Protein 7AQU (pdb70)

Solvent-accessible surface area: 39005 Å² total

Secondary structure (DSSP, 8-state):
-----EEEEE--HHHHHHHHHHHHHHTTTSSEEEEE-------EE--TTHIIIIIHHHT--HHHHHHHTT-EEE-EEEEESSSS-SS--SSPPBPTTS-BSEEEEE-PPPPEETTEEHHHHHHHHHHTT-----HHHHH-HHHHHHHTTB-SB-TT--B-S--EEEE-HHHHHHHHHHHHHHHS--EEE-S-EEEEEE-TTS-EEEEEETTS-EEE-SEEEE---TT-IIIIIIT-PPEEE-TTT----EEEEEEEE--HHHH---SSEEEEE-SSEEEEEEEETTEEEEEEEE-TTTS-HHHHHHHHHHHHT--TTS---EEEE---EEES-SEETTEEE-GGGTEE--STTS-HHHHHHHHHHHHHHT---TT--HHHHHHHHHHHHHHHHHHHHHHHHHHHT----SSHHHHHHTTSPPPHHHHHHHHHHHTT--SS--SS-HHHHHS-HHHHHHS-S-HHHHHHHHHHHT---SS--GGGGG-HHHHHHHHHHHHHHHHHHHHHHHHSPBHHHHHHHHHT-/--B--EEEEE--HHHHHHHHHHHHHHTTTSSEEEEE----PPPP---EE--TTHIIIIIHHHT--HHHHHHTTT-EEESEEEEESSSS-SS--SS--B-TTS-BSEEEEE-PPPPEETTEEHHHHHHHHHHTTS----HHHHH-HHHHHHHTTB-SB-TT--B-S--EEEE-HHHHHHHHHHHHHHHH--EEE-S-EEEEEE-TTS-EEEEEETTS-EEE-SEEEE-SGGG-IIIIIIT-PPEEE-TTT----EEEEEEEE--HHHH---SSEEEEE-SSEEEEEEEETTEEEEEEEE-TTTS-HHHHHHHHHHHHT--TTSS--EEEE---EEES-SEETTEEE-GGGTEE--STTS-HHHHHHHHHHHHHHT--BTT--HHHHHHHHHHHHHHHHHHHHHHHHHHHT----SSHHHHHHTTSPPPHHHHHHHHHHHTT--SS-------HHHHHHS-S-HHHHHHHHHHHT---SS--GGGGG-HHHHHHHHHHHHHHHHHHHHHHHHSPBHHHHHHHHT-

InterPro domains:
  IPR006905 Flavin-dependent halogenase [PF04820] (8-491)
  IPR033856 Flavin-dependent tryptophan halogenase [PIRSF011396] (2-528)
  IPR036188 FAD/NAD(P)-binding domain superfamily [G3DSA:3.50.50.60] (1-531)
  IPR036188 FAD/NAD(P)-binding domain superfamily [SSF51905] (4-438)
  IPR050816 Flavin-dependent halogenases [PTHR43747] (3-426)

Nearest PDB structures (foldseek):
  7aqu-assembly1_B  TM=1.002E+00  e=0.000E+00  Streptomyces albogriseolus
  7aqv-assembly1_B  TM=9.976E-01  e=0.000E+00  Streptomyces albogriseolus
  7cu0-assembly1_A  TM=9.992E-01  e=7.715E-104  Streptomyces albogriseolus
  7cu2-assembly1_A  TM=9.961E-01  e=9.533E-103  Streptomyces albogriseolus
  7cu1-assembly1_A  TM=9.863E-01  e=1.128E-102  Streptomyces albogriseolus

Organism: Streptomyces albogriseolus (NCBI:txid1887)

Sequence (1048 aa):
DNRIKTVVILGGGTAGWMTAAYLGKALQNTVKIVVLEAPIGVGEATIPNLQRAFFDYLGIPEEEEWMRECCNNASYKMAIKFINWRRTPGEGSPDPRTLDDGHHTDTFHHPFGLLPSSADQIPLSHYWAAKRLQGETDENFDEACFADTAIMNAKKAPRFLDMRRATNYAWHFDASSKVAAFLRRNFAVTKQAVEHVEEDEMMTEVLTDERGFITALRTKSGRILQGDLFVDCSGFRGLLINKAMEEPFIDDMSDHLLCNSAVATAVPHDDEKNGVEPYTSSIAMEEAGWTWKIPMLGRFGSGHVYSDHFATQDEATLAFSKLWGLDPDNTEFNHVRFRVGRNRRAWVRNCVSVGLASCFVEPLESTGIYFIYAAIIHMLAKHFPDKTFDKVLVDDRFNREIEEMFDDTRDFLQAHYYFSPRVDTPFWRANKELKLADSIKDKVETYRAGLPVNLPVTDEGTYYGNFEAEFRNNFWTNSNYYCIFAGLGLMPRNPLPALAYKPQSIIAEAELLFADVKRKGDTLVESLPSTYDLLRQLHGADNRIKTVVILGGGTAGWMTAAYLGKALQNTVKIVVLEAPTIPRIGVGEATIPNLQRAFFDYLGIPEEEWMRRECNASYKMAIKFINWRTPGEGSPDPRTLDDGHTDTFHHPFGLLPSSADQIPLSHYWAAKRLQGETDENFDEACFADTAIMNAKKAPRFLDMRRATNYAWHFDASKVAAFLRRNFAVTKQAVEHVEDEMMTEVLTDERGFITALRTKSGRILQQGDLFVDCSGFRGLLINKAMEEPFIDMSDHLLCNSAVATAVPHDDEKNGVEPYTSSIAMEAGWTWKIPMLGRFGSGHVYSDHFATQDEATLAFSKLWGLDPDNTEFNNHVRFRVGRNRRAWVRNCVSVGLASCFVEPLESTGIYFIYAAIIHMLAKHFPDKTFDKVLVDRFNREIEEMFDDTRDFLQAHYYFSPRVDTPFWRANKELKLADSIKDKVEETYRAGLPVNLPGTYYNFEAEFRNNFWTNSSNYYCIFAGLGLMPRNPLPALAYKPQSIIAEAELLFADVKRKKGDTLVESLPSTYDLLRQLHG

B-factor: mean 29.69, std 12.72, range [11.1, 94.87]

Structure (mmCIF, N/CA/C/O backbone):
data_7AQU
#
_entry.id   7AQU
#
_cell.length_a   54.580
_cell.length_b   118.570
_cell.length_c   87.100
_cell.angle_alpha   90.000
_cell.angle_beta   104.038
_cell.angle_gamma   90.000
#
_symmetry.space_group_name_H-M   'P 1 21 1'
#
loop_
_entity.id
_entity.type
_entity.pdbx_description
1 polymer 'Tryptophan 6-halogenase'
2 non-polymer BICINE
3 non-polymer GLYCEROL
4 non-polymer GLYCINE
5 non-polymer ALANINE
6 non-polymer SERINE
7 water water
#
loop_
_atom_site.group_PDB
_atom_site.id
_atom_site.type_symbol
_atom_site.label_atom_id
_atom_site.label_alt_id
_atom_site.label_comp_id
_atom_site.label_asym_id
_atom_site.label_entity_id
_atom_site.label_seq_id
_atom_site.pdbx_PDB_ins_code
_atom_site.Cartn_x
_atom_site.Cartn_y
_atom_site.Cartn_z
_atom_site.occupancy
_atom_site.B_iso_or_equiv
_atom_site.auth_seq_id
_atom_site.auth_comp_id
_atom_site.auth_asym_id
_atom_site.auth_atom_id
_atom_site.pdbx_PDB_model_num
ATOM 1 N N . ASP A 1 22 ? -21.157 -26.171 -16.778 1 48.812 2 ASP A N 1
ATOM 2 C CA . ASP A 1 22 ? -21.649 -25.057 -15.87 1 42.627 2 ASP A CA 1
ATOM 3 C C . ASP A 1 22 ? -20.451 -24.192 -15.473 1 33.183 2 ASP A C 1
ATOM 4 O O . ASP A 1 22 ? -19.713 -24.573 -14.557 1 30.717 2 ASP A O 1
ATOM 9 N N . ASN A 1 23 ? -20.3 -23.052 -16.147 1 32.067 3 ASN A N 1
ATOM 10 C CA . ASN A 1 23 ? -19.202 -22.101 -15.93 1 29.257 3 ASN A CA 1
ATOM 11 C C . ASN A 1 23 ? -19.66 -20.998 -14.952 1 27.878 3 ASN A C 1
ATOM 12 O O . ASN A 1 23 ? -18.89 -20.087 -14.795 1 22.693 3 ASN A O 1
ATOM 17 N N . ARG A 1 24 ? -20.843 -21.06 -14.339 1 24.98 4 ARG A N 1
ATOM 18 C CA . ARG A 1 24 ? -21.291 -19.961 -13.417 1 26.734 4 ARG A CA 1
ATOM 19 C C . ARG A 1 24 ? -20.344 -19.709 -12.234 1 24.054 4 ARG A C 1
ATOM 20 O O . ARG A 1 24 ? -19.842 -20.64 -11.584 1 21.36 4 ARG A O 1
ATOM 28 N N . ILE A 1 25 ? -20.187 -18.443 -11.886 1 21.189 5 ILE A N 1
ATOM 29 C CA . ILE A 1 25 ? -19.725 -18.046 -10.537 1 19.81 5 ILE A CA 1
ATOM 30 C C . ILE A 1 25 ? -20.689 -18.687 -9.533 1 18.323 5 ILE A C 1
ATOM 31 O O . ILE A 1 25 ? -21.917 -18.598 -9.73 1 21.082 5 ILE A O 1
ATOM 36 N N . LYS A 1 26 ? -20.153 -19.374 -8.515 1 20.675 6 LYS A N 1
ATOM 37 C CA . LYS A 1 26 ? -20.985 -19.967 -7.449 1 19.794 6 LYS A CA 1
ATOM 38 C C . LYS A 1 26 ? -20.848 -19.209 -6.108 1 16.9 6 LYS A C 1
ATOM 39 O O . LYS A 1 26 ? -21.809 -19.251 -5.329 1 19.868 6 LYS A O 1
ATOM 45 N N . THR A 1 27 ? -19.697 -18.598 -5.873 1 19.937 7 THR A N 1
ATOM 46 C CA . THR A 1 27 ? -19.38 -17.868 -4.627 1 17.808 7 THR A CA 1
ATOM 47 C C . THR A 1 27 ? -18.683 -16.553 -4.977 1 17.794 7 THR A C 1
ATOM 48 O O . THR A 1 27 ? -17.682 -16.553 -5.724 1 17.491 7 THR A O 1
ATOM 52 N N . VAL A 1 28 ? -19.197 -15.465 -4.414 1 16.788 8 VAL A N 1
ATOM 53 C CA . VAL A 1 28 ? -18.558 -14.134 -4.469 1 16.657 8 VAL A CA 1
ATOM 54 C C . VAL A 1 28 ? -18.085 -13.826 -3.058 1 15.993 8 VAL A C 1
ATOM 55 O O . VAL A 1 28 ? -18.884 -13.939 -2.119 1 15.856 8 VAL A O 1
ATOM 59 N N . VAL A 1 29 ? -16.807 -13.492 -2.915 1 14.2 9 VAL A N 1
ATOM 60 C CA . VAL A 1 29 ? -16.206 -13.087 -1.627 1 14.98 9 VAL A CA 1
ATOM 61 C C . VAL A 1 29 ? -15.88 -11.589 -1.694 1 16.335 9 VAL A C 1
ATOM 62 O O . VAL A 1 29 ? -15.12 -11.197 -2.577 1 15.367 9 VAL A O 1
ATOM 66 N N . ILE A 1 30 ? -16.451 -10.833 -0.766 1 15.632 10 ILE A N 1
ATOM 67 C CA . ILE A 1 30 ? -16.24 -9.378 -0.624 1 16.058 10 ILE A CA 1
ATOM 68 C C . ILE A 1 30 ? -15.293 -9.171 0.525 1 15.781 10 ILE A C 1
ATOM 69 O O . ILE A 1 30 ? -15.628 -9.606 1.645 1 17.385 10 ILE A O 1
ATOM 74 N N . LEU A 1 31 ? -14.168 -8.504 0.272 1 15.344 11 LEU A N 1
ATOM 75 C CA . LEU A 1 31 ? -13.208 -8.171 1.338 1 16.321 11 LEU A CA 1
ATOM 76 C C . LEU A 1 31 ? -13.511 -6.739 1.795 1 16.724 11 LEU A C 1
ATOM 77 O O . LEU A 1 31 ? -13.289 -5.809 0.999 1 15.562 11 LEU A O 1
ATOM 82 N N . GLY A 1 32 ? -13.956 -6.604 3.031 1 14.775 12 GLY A N 1
ATOM 83 C CA . GLY A 1 32 ? -14.258 -5.302 3.621 1 16.454 12 GLY A CA 1
ATOM 84 C C . GLY A 1 32 ? -15.729 -5.075 3.759 1 16.112 12 GLY A C 1
ATOM 85 O O . GLY A 1 32 ? -16.481 -5.509 2.914 1 16.748 12 GLY A O 1
ATOM 86 N N . GLY A 1 33 ? -16.097 -4.32 4.782 1 18.011 13 GLY A N 1
ATOM 87 C CA . GLY A 1 33 ? -17.455 -3.844 5.009 1 18.188 13 GLY A CA 1
ATOM 88 C C . GLY A 1 33 ? -17.585 -2.382 4.689 1 17.376 13 GLY A C 1
ATOM 89 O O . GLY A 1 33 ? -17.175 -1.922 3.582 1 18.088 13 GLY A O 1
ATOM 90 N N . GLY A 1 34 ? -18.128 -1.632 5.643 1 17.942 14 GLY A N 1
ATOM 91 C CA . GLY A 1 34 ? -18.464 -0.222 5.414 1 19.318 14 GLY A CA 1
ATOM 92 C C . GLY A 1 34 ? -19.48 -0.069 4.301 1 18.413 14 GLY A C 1
ATOM 93 O O . GLY A 1 34 ? -20.16 -1.033 3.909 1 17.091 14 GLY A O 1
ATOM 94 N N . THR A 1 35 ? -19.626 1.148 3.79 1 17.818 15 THR A N 1
ATOM 95 C CA . THR A 1 35 ? -20.608 1.405 2.729 1 17.163 15 THR A CA 1
ATOM 96 C C . THR A 1 35 ? -20.244 0.583 1.492 1 17.221 15 THR A C 1
ATOM 97 O O . THR A 1 35 ? -21.138 -0.02 0.913 1 15.892 15 THR A O 1
ATOM 101 N N . ALA A 1 36 ? -18.981 0.529 1.094 1 15.965 16 ALA A N 1
ATOM 102 C CA . ALA A 1 36 ? -18.624 -0.172 -0.169 1 15.269 16 ALA A CA 1
ATOM 103 C C . ALA A 1 36 ? -18.994 -1.663 -0.048 1 15.079 16 ALA A C 1
ATOM 104 O O . ALA A 1 36 ? -19.633 -2.182 -0.965 1 14.9 16 ALA A O 1
ATOM 106 N N . GLY A 1 37 ? -18.543 -2.331 1.003 1 14.611 17 GLY A N 1
ATOM 107 C CA . GLY A 1 37 ? -18.73 -3.78 1.132 1 14.628 17 GLY A CA 1
ATOM 108 C C . GLY A 1 37 ? -20.2 -4.133 1.25 1 14.676 17 GLY A C 1
ATOM 109 O O . GLY A 1 37 ? -20.632 -5.054 0.546 1 14.637 17 GLY A O 1
ATOM 110 N N . TRP A 1 38 ? -20.966 -3.424 2.089 1 13.603 18 TRP A N 1
ATOM 111 C CA . TRP A 1 38 ? -22.378 -3.801 2.341 1 13.191 18 TRP A CA 1
ATOM 112 C C . TRP A 1 38 ? -23.281 -3.299 1.226 1 13.838 18 TRP A C 1
ATOM 113 O O . TRP A 1 38 ? -24.271 -3.953 0.941 1 14.646 18 TRP A O 1
ATOM 124 N N . MET A 1 39 ? -22.963 -2.181 0.55 1 13.918 19 MET A N 1
ATOM 125 C CA . MET A 1 39 ? -23.7 -1.81 -0.674 1 14.056 19 MET A CA 1
ATOM 126 C C . MET A 1 39 ? -23.49 -2.909 -1.73 1 13.381 19 MET A C 1
ATOM 127 O O . MET A 1 39 ? -24.447 -3.304 -2.354 1 14.601 19 MET A O 1
ATOM 132 N N . THR A 1 40 ? -22.28 -3.395 -1.892 1 13.65 20 THR A N 1
ATOM 133 C CA . THR A 1 40 ? -21.967 -4.47 -2.851 1 13.481 20 THR A CA 1
ATOM 134 C C . THR A 1 40 ? -22.773 -5.716 -2.462 1 14.972 20 THR A C 1
ATOM 135 O O . THR A 1 40 ? -23.416 -6.293 -3.318 1 14.402 20 THR A O 1
ATOM 139 N N . ALA A 1 41 ? -22.709 -6.117 -1.201 1 14.384 21 ALA A N 1
ATOM 140 C CA . ALA A 1 41 ? -23.372 -7.37 -0.759 1 14.841 21 ALA A CA 1
ATOM 141 C C . ALA A 1 41 ? -24.878 -7.263 -0.994 1 15.275 21 ALA A C 1
ATOM 142 O O . ALA A 1 41 ? -25.503 -8.216 -1.545 1 13.201 21 ALA A O 1
ATOM 144 N N . ALA A 1 42 ? -25.499 -6.169 -0.559 1 14.926 22 ALA A N 1
ATOM 145 C CA . ALA A 1 42 ? -26.971 -6.037 -0.683 1 14.645 22 ALA A CA 1
ATOM 146 C C . ALA A 1 42 ? -27.364 -5.968 -2.145 1 16.739 22 ALA A C 1
ATOM 147 O O . ALA A 1 42 ? -28.356 -6.604 -2.547 1 16.692 22 ALA A O 1
ATOM 149 N N . TYR A 1 43 ? -26.642 -5.207 -2.962 1 15.31 23 TYR A N 1
ATOM 150 C CA . TYR A 1 43 ? -27 -5.053 -4.379 1 16.728 23 TYR A CA 1
ATOM 151 C C . TYR A 1 43 ? -26.865 -6.396 -5.115 1 15.637 23 TYR A C 1
ATOM 152 O O . TYR A 1 43 ? -27.808 -6.802 -5.829 1 16.591 23 TYR A O 1
ATOM 161 N N . LEU A 1 44 ? -25.757 -7.093 -4.954 1 15.533 24 LEU A N 1
ATOM 162 C CA . LEU A 1 44 ? -25.563 -8.409 -5.613 1 15.498 24 LEU A CA 1
ATOM 163 C C . LEU A 1 44 ? -26.557 -9.417 -5.029 1 16.657 24 LEU A C 1
ATOM 164 O O . LEU A 1 44 ? -27.019 -10.258 -5.789 1 17.154 24 LEU A O 1
ATOM 169 N N . GLY A 1 45 ? -26.927 -9.293 -3.754 1 15.608 25 GLY A N 1
ATOM 170 C CA . GLY A 1 45 ? -27.985 -10.125 -3.136 1 19.167 25 GLY A CA 1
ATOM 171 C C . GLY A 1 45 ? -29.295 -10.04 -3.902 1 19.787 25 GLY A C 1
ATOM 172 O O . GLY A 1 45 ? -29.931 -11.075 -4.171 1 21.646 25 GLY A O 1
ATOM 173 N N . LYS A 1 46 ? -29.689 -8.846 -4.316 1 18.035 26 LYS A N 1
ATOM 174 C CA . LYS A 1 46 ? -30.876 -8.664 -5.175 1 20.032 26 LYS A CA 1
ATOM 175 C C . LYS A 1 46 ? -30.584 -9.103 -6.616 1 19.145 26 LYS A C 1
ATOM 176 O O . LYS A 1 46 ? -31.364 -9.851 -7.217 1 17.164 26 LYS A O 1
ATOM 182 N N . ALA A 1 47 ? -29.472 -8.689 -7.201 1 16.994 27 ALA A N 1
ATOM 183 C CA . ALA A 1 47 ? -29.178 -8.888 -8.634 1 16.469 27 ALA A CA 1
ATOM 184 C C . ALA A 1 47 ? -29.081 -10.369 -8.998 1 19.201 27 ALA A C 1
ATOM 185 O O . ALA A 1 47 ? -29.46 -10.688 -10.109 1 18.575 27 ALA A O 1
ATOM 187 N N . LEU A 1 48 ? -28.523 -11.194 -8.108 1 17.364 28 LEU A N 1
ATOM 188 C CA . LEU A 1 48 ? -28.156 -12.59 -8.423 1 16.161 28 LEU A CA 1
ATOM 189 C C . LEU A 1 48 ? -29.217 -13.585 -7.96 1 17.584 28 LEU A C 1
ATOM 190 O O . LEU A 1 48 ? -28.996 -14.758 -8.152 1 19.727 28 LEU A O 1
ATOM 195 N N . GLN A 1 49 ? -30.321 -13.105 -7.415 1 19.328 29 GLN A N 1
ATOM 196 C CA . GLN A 1 49 ? -31.59 -13.872 -7.249 1 21.058 29 GLN A CA 1
ATOM 197 C C . GLN A 1 49 ? -31.339 -15.229 -6.575 1 22.762 29 GLN A C 1
ATOM 198 O O . GLN A 1 49 ? -31.905 -16.243 -7.032 1 24.035 29 GLN A O 1
ATOM 204 N N . ASN A 1 50 ? -30.524 -15.231 -5.519 1 21.955 30 ASN A N 1
ATOM 205 C CA . ASN A 1 50 ? -30.219 -16.404 -4.657 1 26.53 30 ASN A CA 1
ATOM 206 C C . ASN A 1 50 ? -29.548 -17.53 -5.451 1 24.546 30 ASN A C 1
ATOM 207 O O . ASN A 1 50 ? -29.63 -18.699 -4.996 1 26.219 30 ASN A O 1
ATOM 212 N N . THR A 1 51 ? -28.849 -17.238 -6.554 1 20.405 31 THR A N 1
ATOM 213 C CA . THR A 1 51 ? -28.104 -18.228 -7.381 1 20.095 31 THR A CA 1
ATOM 214 C C . THR A 1 51 ? -26.635 -18.278 -6.999 1 21.049 31 THR A C 1
ATOM 215 O O . THR A 1 51 ? -25.929 -19.191 -7.471 1 20.748 31 THR A O 1
ATOM 219 N N . VAL A 1 52 ? -26.179 -17.377 -6.124 1 19.301 32 VAL A N 1
ATOM 220 C CA . VAL A 1 52 ? -24.726 -17.215 -5.845 1 17.461 32 VAL A CA 1
ATOM 221 C C . VAL A 1 52 ? -24.558 -17.015 -4.342 1 16.73 32 VAL A C 1
ATOM 222 O O . VAL A 1 52 ? -25.265 -16.202 -3.754 1 17.385 32 VAL A O 1
ATOM 226 N N . LYS A 1 53 ? -23.665 -17.764 -3.728 1 15.793 33 LYS A N 1
ATOM 227 C CA . LYS A 1 53 ? -23.3 -17.579 -2.311 1 18.288 33 LYS A CA 1
ATOM 228 C C . LYS A 1 53 ? -22.514 -16.267 -2.195 1 18.44 33 LYS A C 1
ATOM 229 O O . LYS A 1 53 ? -21.538 -16.103 -2.963 1 17.906 33 LYS A O 1
ATOM 235 N N . ILE A 1 54 ? -22.93 -15.394 -1.28 1 18.333 34 ILE A N 1
ATOM 236 C CA . ILE A 1 54 ? -22.217 -14.101 -1.049 1 16.871 34 ILE A CA 1
ATOM 237 C C . ILE A 1 54 ? -21.647 -14.116 0.364 1 17.388 34 ILE A C 1
ATOM 238 O O . ILE A 1 54 ? -22.389 -14.359 1.346 1 17.314 34 ILE A O 1
ATOM 243 N N . VAL A 1 55 ? -20.346 -13.84 0.458 1 15.932 35 VAL A N 1
ATOM 244 C CA . VAL A 1 55 ? -19.59 -13.814 1.723 1 16.91 35 VAL A CA 1
ATOM 245 C C . VAL A 1 55 ? -18.945 -12.446 1.88 1 17.886 35 VAL A C 1
ATOM 246 O O . VAL A 1 55 ? -18.331 -11.99 0.912 1 18.002 35 VAL A O 1
ATOM 250 N N . VAL A 1 56 ? -19.088 -11.828 3.046 1 17.199 36 VAL A N 1
ATOM 251 C CA . VAL A 1 56 ? -18.327 -10.598 3.385 1 15.798 36 VAL A CA 1
ATOM 252 C C . VAL A 1 56 ? -17.32 -10.956 4.473 1 17.185 36 VAL A C 1
ATOM 253 O O . VAL A 1 56 ? -17.754 -11.405 5.562 1 16.561 36 VAL A O 1
ATOM 257 N N . LEU A 1 57 ? -16.022 -10.771 4.192 1 16.329 37 LEU A N 1
ATOM 258 C CA . LEU A 1 57 ? -14.95 -10.904 5.201 1 16.532 37 LEU A CA 1
ATOM 259 C C . LEU A 1 57 ? -14.639 -9.522 5.744 1 18.106 37 LEU A C 1
ATOM 260 O O . LEU A 1 57 ? -14.193 -8.657 4.971 1 17.725 37 LEU A O 1
ATOM 265 N N . GLU A 1 58 ? -14.901 -9.273 7.021 1 19.47 38 GLU A N 1
ATOM 266 C CA . GLU A 1 58 ? -14.728 -7.914 7.591 1 22.254 38 GLU A CA 1
ATOM 267 C C . GLU A 1 58 ? -14.154 -8.068 9.006 1 26.771 38 GLU A C 1
ATOM 268 O O . GLU A 1 58 ? -14.81 -8.726 9.789 1 30.302 38 GLU A O 1
ATOM 274 N N . ALA A 1 59 ? -13.018 -7.447 9.316 1 31.038 39 ALA A N 1
ATOM 275 C CA . ALA A 1 59 ? -12.469 -7.42 10.698 1 39.751 39 ALA A CA 1
ATOM 276 C C . ALA A 1 59 ? -13.437 -6.641 11.599 1 42.859 39 ALA A C 1
ATOM 277 O O . ALA A 1 59 ? -14.076 -5.705 11.145 1 43.389 39 ALA A O 1
ATOM 279 N N . PRO A 1 60 ? -13.653 -7.034 12.881 1 51.744 40 PRO A N 1
ATOM 280 C CA . PRO A 1 60 ? -14.719 -6.457 13.717 1 53.666 40 PRO A CA 1
ATOM 281 C C . PRO A 1 60 ? -14.808 -4.924 13.763 1 46.446 40 PRO A C 1
ATOM 282 O O . PRO A 1 60 ? -13.729 -4.345 13.783 1 48.876 40 PRO A O 1
ATOM 286 N N . ILE A 1 65 ? -16.522 8.266 14.421 1 51.422 45 ILE A N 1
ATOM 287 C CA . ILE A 1 65 ? -17.532 9.347 14.647 1 47.844 45 ILE A CA 1
ATOM 288 C C . ILE A 1 65 ? -18.179 9.693 13.293 1 40.975 45 ILE A C 1
ATOM 289 O O . ILE A 1 65 ? -17.504 9.615 12.236 1 43.435 45 ILE A O 1
ATOM 294 N N . GLY A 1 66 ? -19.484 9.955 13.322 1 31.286 46 GLY A N 1
ATOM 295 C CA . GLY A 1 66 ? -20.347 10.207 12.161 1 30.563 46 GLY A CA 1
ATOM 296 C C . GLY A 1 66 ? -20.07 11.581 11.582 1 25.98 46 GLY A C 1
ATOM 297 O O . GLY A 1 66 ? -20.872 12.524 11.804 1 33.55 46 GLY A O 1
ATOM 298 N N . VAL A 1 67 ? -19.043 11.696 10.745 1 23.101 47 VAL A N 1
ATOM 299 C CA . VAL A 1 67 ? -18.573 13.031 10.269 1 21.098 47 VAL A CA 1
ATOM 300 C C . VAL A 1 67 ? -19.418 13.516 9.088 1 20.184 47 VAL A C 1
ATOM 301 O O . VAL A 1 67 ? -19.177 14.665 8.6 1 15.472 47 VAL A O 1
ATOM 305 N N . GLY A 1 68 ? -20.369 12.683 8.646 1 19.416 48 GLY A N 1
ATOM 306 C CA . GLY A 1 68 ? -21.341 13.108 7.652 1 19.858 48 GLY A CA 1
ATOM 307 C C . GLY A 1 68 ? -20.886 12.706 6.277 1 19.927 48 GLY A C 1
ATOM 308 O O . GLY A 1 68 ? -19.717 12.864 5.946 1 17.892 48 GLY A O 1
ATOM 309 N N . GLU A 1 69 ? -21.859 12.351 5.462 1 16.266 49 GLU A N 1
ATOM 310 C CA . GLU A 1 69 ? -21.701 12.114 4.033 1 16.967 49 GLU A CA 1
ATOM 311 C C . GLU A 1 69 ? -22.842 12.788 3.31 1 16.165 49 GLU A C 1
ATOM 312 O O . GLU A 1 69 ? -24.042 12.703 3.769 1 15.78 49 GLU A O 1
ATOM 318 N N . ALA A 1 70 ? -22.518 13.451 2.222 1 14.256 50 ALA A N 1
ATOM 319 C CA . ALA A 1 70 ? -23.534 14.068 1.332 1 13.025 50 ALA A CA 1
ATOM 320 C C . ALA A 1 70 ? -23.578 13.28 0.022 1 14.163 50 ALA A C 1
ATOM 321 O O . ALA A 1 70 ? -22.551 12.635 -0.34 1 15.476 50 ALA A O 1
ATOM 323 N N . THR A 1 71 ? -24.719 13.325 -0.693 1 14.167 51 THR A N 1
ATOM 324 C CA . THR A 1 71 ? -25.019 12.454 -1.858 1 13.287 51 THR A CA 1
ATOM 325 C C . THR A 1 71 ? -25.62 13.265 -2.988 1 14.045 51 THR A C 1
ATOM 326 O O . THR A 1 71 ? -25.721 14.523 -2.894 1 15.343 51 THR A O 1
ATOM 330 N N . ILE A 1 72 ? -26.007 12.573 -4.037 1 16.17 52 ILE A N 1
ATOM 331 C CA . ILE A 1 72 ? -26.675 13.173 -5.205 1 16.456 52 ILE A CA 1
ATOM 332 C C . ILE A 1 72 ? -28 12.454 -5.43 1 15.544 52 ILE A C 1
ATOM 333 O O . ILE A 1 72 ? -28.267 11.398 -4.822 1 14.88 52 ILE A O 1
ATOM 338 N N . PRO A 1 73 ? -28.916 13.082 -6.195 1 16.426 53 PRO A N 1
ATOM 339 C CA . PRO A 1 73 ? -30.326 12.704 -6.107 1 16.666 53 PRO A CA 1
ATOM 340 C C . PRO A 1 73 ? -30.712 11.31 -6.585 1 18.169 53 PRO A C 1
ATOM 341 O O . PRO A 1 73 ? -31.816 10.891 -6.241 1 22.101 53 PRO A O 1
ATOM 345 N N . ASN A 1 74 ? -29.832 10.584 -7.3 1 16.04 54 ASN A N 1
ATOM 346 C CA . ASN A 1 74 ? -30.284 9.273 -7.812 1 17.987 54 ASN A CA 1
ATOM 347 C C . ASN A 1 74 ? -30.039 8.163 -6.793 1 17.822 54 ASN A C 1
ATOM 348 O O . ASN A 1 74 ? -30.378 7.001 -7.103 1 18.464 54 ASN A O 1
ATOM 353 N N . LEU A 1 75 ? -29.527 8.447 -5.601 1 15.564 55 LEU A N 1
ATOM 354 C CA . LEU A 1 75 ? -29.261 7.388 -4.611 1 16.649 55 LEU A CA 1
ATOM 355 C C . LEU A 1 75 ? -30.541 6.582 -4.332 1 14.232 55 LEU A C 1
ATOM 356 O O . LEU A 1 75 ? -30.479 5.35 -4.221 1 17.427 55 LEU A O 1
ATOM 361 N N . GLN A 1 76 ? -31.684 7.229 -4.133 1 16.322 56 GLN A N 1
ATOM 362 C CA . GLN A 1 76 ? -32.927 6.447 -3.79 1 17.281 56 GLN A CA 1
ATOM 363 C C . GLN A 1 76 ? -33.32 5.58 -5 1 20.149 56 GLN A C 1
ATOM 364 O O . GLN A 1 76 ? -33.501 4.372 -4.82 1 20.055 56 GLN A O 1
ATOM 370 N N . ARG A 1 77 ? -33.431 6.162 -6.195 1 20.87 57 ARG A N 1
ATOM 371 C CA . ARG A 1 77 ? -33.903 5.396 -7.39 1 24.768 57 ARG A CA 1
ATOM 372 C C . ARG A 1 77 ? -32.887 4.309 -7.776 1 23.275 57 ARG A C 1
ATOM 373 O O . ARG A 1 77 ? -33.344 3.174 -8.077 1 25.336 57 ARG A O 1
ATOM 381 N N . ALA A 1 78 ? -31.595 4.625 -7.803 1 20.375 58 ALA A N 1
ATOM 382 C CA . ALA A 1 78 ? -30.558 3.718 -8.332 1 19.725 58 ALA A CA 1
ATOM 383 C C . ALA A 1 78 ? -30.153 2.633 -7.328 1 24.385 58 ALA A C 1
ATOM 384 O O . ALA A 1 78 ? -29.528 1.624 -7.761 1 25.28 58 ALA A O 1
ATOM 386 N N . PHE A 1 79 ? -30.411 2.821 -6.032 1 18.974 59 PHE A N 1
ATOM 387 C CA . PHE A 1 79 ? -29.904 1.911 -4.98 1 18.197 59 PHE A CA 1
ATOM 388 C C . PHE A 1 79 ? -31.038 1.427 -4.08 1 18.886 59 PHE A C 1
ATOM 389 O O . PHE A 1 79 ? -31.357 0.232 -4.149 1 18.824 59 PHE A O 1
ATOM 397 N N . PHE A 1 80 ? -31.625 2.274 -3.233 1 18.067 60 PHE A N 1
ATOM 398 C CA . PHE A 1 80 ? -32.577 1.807 -2.206 1 17.192 60 PHE A CA 1
ATOM 399 C C . PHE A 1 80 ? -33.852 1.262 -2.881 1 17.641 60 PHE A C 1
ATOM 400 O O . PHE A 1 80 ? -34.32 0.198 -2.466 1 20.541 60 PHE A O 1
ATOM 408 N N . ASP A 1 81 ? -34.371 1.927 -3.902 1 21.005 61 ASP A N 1
ATOM 409 C CA . ASP A 1 81 ? -35.59 1.431 -4.62 1 21.321 61 ASP A CA 1
ATOM 410 C C . ASP A 1 81 ? -35.344 0.023 -5.183 1 24.559 61 ASP A C 1
ATOM 411 O O . ASP A 1 81 ? -36.25 -0.815 -5.166 1 23.122 61 ASP A O 1
ATOM 416 N N . TYR A 1 82 ? -34.175 -0.222 -5.711 1 22.661 62 TYR A N 1
ATOM 417 C CA . TYR A 1 82 ? -33.801 -1.532 -6.254 1 22.366 62 TYR A CA 1
ATOM 418 C C . TYR A 1 82 ? -33.902 -2.609 -5.173 1 21.794 62 TYR A C 1
ATOM 419 O O . TYR A 1 82 ? -34.461 -3.681 -5.496 1 22.257 62 TYR A O 1
ATOM 428 N N . LEU A 1 83 ? -33.518 -2.304 -3.926 1 19.652 63 LEU A N 1
ATOM 429 C CA . LEU A 1 83 ? -33.557 -3.248 -2.783 1 19.461 63 LEU A CA 1
ATOM 430 C C . LEU A 1 83 ? -34.984 -3.346 -2.197 1 19.943 63 LEU A C 1
ATOM 431 O O . LEU A 1 83 ? -35.176 -4.186 -1.298 1 22.106 63 LEU A O 1
ATOM 436 N N . GLY A 1 84 ? -35.879 -2.456 -2.611 1 22.626 64 GLY A N 1
ATOM 437 C CA . GLY A 1 84 ? -37.246 -2.293 -2.08 1 22.574 64 GLY A CA 1
ATOM 438 C C . GLY A 1 84 ? -37.26 -1.675 -0.706 1 26.18 64 GLY A C 1
ATOM 439 O O . GLY A 1 84 ? -38.187 -1.962 0.063 1 25.935 64 GLY A O 1
ATOM 440 N N . ILE A 1 85 ? -36.299 -0.778 -0.407 1 19.72 65 ILE A N 1
ATOM 441 C CA . ILE A 1 85 ? -36.2 -0.102 0.918 1 20.618 65 ILE A CA 1
ATOM 442 C C . ILE A 1 85 ? -36.766 1.3 0.746 1 20.546 65 ILE A C 1
ATOM 443 O O . ILE A 1 85 ? -36.195 2.118 0.032 1 19.388 65 ILE A O 1
ATOM 448 N N . PRO A 1 86 ? -37.901 1.632 1.401 1 23.313 66 PRO A N 1
ATOM 449 C CA . PRO A 1 86 ? -38.443 2.975 1.307 1 22.452 66 PRO A CA 1
ATOM 450 C C . PRO A 1 86 ? -37.47 4.029 1.879 1 19.368 66 PRO A C 1
ATOM 451 O O . PRO A 1 86 ? -36.794 3.787 2.866 1 17.757 66 PRO A O 1
ATOM 455 N N . GLU A 1 87 ? -37.514 5.198 1.266 1 21 67 GLU A N 1
ATOM 456 C CA . GLU A 1 87 ? -36.632 6.334 1.644 1 20.818 67 GLU A CA 1
ATOM 457 C C . GLU A 1 87 ? -36.725 6.63 3.14 1 20.239 67 GLU A C 1
ATOM 458 O O . GLU A 1 87 ? -35.698 6.741 3.828 1 18.991 67 GLU A O 1
ATOM 464 N N . GLU A 1 88 ? -37.945 6.745 3.69 1 21.38 68 GLU A N 1
ATOM 465 C CA . GLU A 1 88 ? -38.137 7.2 5.084 1 23.083 68 GLU A CA 1
ATOM 466 C C . GLU A 1 88 ? -37.548 6.144 6.012 1 19.972 68 GLU A C 1
ATOM 467 O O . GLU A 1 88 ? -36.984 6.498 7.084 1 21.044 68 GLU A O 1
ATOM 473 N N . GLU A 1 89 ? -37.625 4.862 5.625 1 23.55 69 GLU A N 1
ATOM 474 C CA A GLU A 1 89 ? -37.148 3.775 6.518 0.453 23.659 69 GLU A CA 1
ATOM 475 C CA B GLU A 1 89 ? -37.144 3.76 6.503 0.547 22.62 69 GLU A CA 1
ATOM 476 C C . GLU A 1 89 ? -35.625 3.9 6.701 1 20.855 69 GLU A C 1
ATOM 477 O O . GLU A 1 89 ? -35.186 3.873 7.858 1 21.753 69 GLU A O 1
ATOM 488 N N . TRP A 1 90 ? -34.863 4.051 5.61 1 19.693 70 TRP A N 1
ATOM 489 C CA . TRP A 1 90 ? -33.385 4.097 5.794 1 18.145 70 TRP A CA 1
ATOM 490 C C . TRP A 1 90 ? -33.013 5.448 6.425 1 17.596 70 TRP A C 1
ATOM 491 O O . TRP A 1 90 ? -32.153 5.481 7.324 1 17.915 70 TRP A O 1
ATOM 502 N N . MET A 1 91 ? -33.713 6.513 6.044 1 17.704 71 MET A N 1
ATOM 503 C CA . MET A 1 91 ? -33.379 7.857 6.564 1 18.428 71 MET A CA 1
ATOM 504 C C . MET A 1 91 ? -33.511 7.865 8.085 1 17.926 71 MET A C 1
ATOM 505 O O . MET A 1 91 ? -32.67 8.449 8.751 1 17.571 71 MET A O 1
ATOM 510 N N . ARG A 1 92 ? -34.539 7.206 8.635 1 19.93 72 ARG A N 1
ATOM 511 C CA . ARG A 1 92 ? -34.764 7.198 10.1 1 21.25 72 ARG A CA 1
ATOM 512 C C . ARG A 1 92 ? -33.7 6.391 10.844 1 23.981 72 ARG A C 1
ATOM 513 O O . ARG A 1 92 ? -33.515 6.676 12.043 1 26.595 72 ARG A O 1
ATOM 521 N N . GLU A 1 93 ? -32.924 5.547 10.154 1 23.387 73 GLU A N 1
ATOM 522 C CA . GLU A 1 93 ? -31.858 4.726 10.78 1 24.055 73 GLU A CA 1
ATOM 523 C C . GLU A 1 93 ? -30.481 5.377 10.706 1 24.599 73 GLU A C 1
ATOM 524 O O . GLU A 1 93 ? -29.561 4.816 11.282 1 25.163 73 GLU A O 1
ATOM 530 N N A CYS A 1 94 ? -30.309 6.501 9.998 0.673 19.576 74 CYS A N 1
ATOM 531 N N B CYS A 1 94 ? -30.345 6.536 10.064 0.327 21.693 74 CYS A N 1
ATOM 532 C CA A CYS A 1 94 ? -28.957 7.099 9.862 0.673 19.408 74 CYS A CA 1
ATOM 533 C CA B CYS A 1 94 ? -29.016 7.092 9.729 0.327 21.39 74 CYS A CA 1
ATOM 534 C C A CYS A 1 94 ? -28.967 8.623 10.019 0.673 19.763 74 CYS A C 1
ATOM 535 C C B CYS A 1 94 ? -29.003 8.61 9.996 0.327 21.883 74 CYS A C 1
ATOM 536 O O A CYS A 1 94 ? -28.057 9.282 9.503 0.673 20.215 74 CYS A O 1
ATOM 537 O O B CYS A 1 94 ? -28.074 9.266 9.492 0.327 22.055 74 CYS A O 1
ATOM 542 N N A ASN A 1 95 ? -29.899 9.125 10.839 0.584 21.329 75 ASN A N 1
ATOM 543 N N B ASN A 1 95 ? -29.949 9.125 10.815 0.416 23.538 75 ASN A N 1
ATOM 544 C CA A ASN A 1 95 ? -30.093 10.567 11.155 0.584 19.237 75 ASN A CA 1
ATOM 545 C CA B ASN A 1 95 ? -30.068 10.566 11.176 0.416 22.288 75 ASN A CA 1
ATOM 546 C C A ASN A 1 95 ? -30.026 11.405 9.877 0.584 19.408 75 ASN A C 1
ATOM 547 C C B ASN A 1 95 ? -30.038 11.414 9.898 0.416 20.901 75 ASN A C 1
ATOM 548 O O A ASN A 1 95 ? -29.434 12.487 9.909 0.584 19.128 75 ASN A O 1
ATOM 549 O O B ASN A 1 95 ? -29.46 12.499 9.95 0.416 20.437 75 ASN A O 1
ATOM 558 N N . ALA A 1 96 ? -30.685 10.968 8.817 1 18.371 76 ALA A N 1
ATOM 559 C CA . ALA A 1 96 ? -30.551 11.601 7.485 1 16.806 76 ALA A CA 1
ATOM 560 C C . ALA A 1 96 ? -31.24 12.95 7.436 1 17.779 76 ALA A C 1
ATOM 561 O O . ALA A 1 96 ? -32.316 13.137 8.077 1 17.896 76 ALA A O 1
ATOM 563 N N . SER A 1 97 ? -30.692 13.864 6.633 1 16.47 77 SER A N 1
ATOM 564 C CA . SER A 1 97 ? -31.358 15.14 6.309 1 16.095 77 SER A CA 1
ATOM 565 C C . SER A 1 97 ? -31.315 15.397 4.801 1 14.517 77 SER A C 1
ATOM 566 O O . SER A 1 97 ? -30.813 14.502 4.026 1 14.693 77 SER A O 1
ATOM 569 N N . TYR A 1 98 ? -31.869 16.509 4.387 1 13.64 78 TYR A N 1
ATOM 570 C CA . TYR A 1 98 ? -32.162 16.908 3.001 1 15.14 78 TYR A CA 1
ATOM 571 C C . TYR A 1 98 ? -31.076 17.852 2.481 1 15.122 78 TYR A C 1
ATOM 572 O O . TYR A 1 98 ? -30.633 18.82 3.142 1 15.5 78 TYR A O 1
ATOM 581 N N . LYS A 1 99 ? -30.734 17.638 1.209 1 14.683 79 LYS A N 1
ATOM 582 C CA . LYS A 1 99 ? -29.701 18.418 0.498 1 13.728 79 LYS A CA 1
ATOM 583 C C . LYS A 1 99 ? -30.242 18.923 -0.83 1 13.729 79 LYS A C 1
ATOM 584 O O . LYS A 1 99 ? -30.512 18.093 -1.701 1 14.519 79 LYS A O 1
ATOM 590 N N . MET A 1 100 ? -30.311 20.239 -1.058 1 12.823 80 MET A N 1
ATOM 591 C CA . MET A 1 100 ? -30.727 20.82 -2.343 1 13.781 80 MET A CA 1
ATOM 592 C C . MET A 1 100 ? -29.537 21.275 -3.212 1 12.32 80 MET A C 1
ATOM 593 O O . MET A 1 100 ? -29.758 21.603 -4.427 1 14.763 80 MET A O 1
ATOM 598 N N . ALA A 1 101 ? -28.336 21.335 -2.617 1 12.711 81 ALA A N 1
ATOM 599 C CA . ALA A 1 101 ? -27.173 21.927 -3.324 1 13.327 81 ALA A CA 1
ATOM 600 C C . ALA A 1 101 ? -25.939 21.745 -2.475 1 12.515 81 ALA A C 1
ATOM 601 O O . ALA A 1 101 ? -26.057 21.385 -1.322 1 12.305 81 ALA A O 1
ATOM 603 N N . ILE A 1 102 ? -24.809 22.09 -3.092 1 12.67 82 ILE A N 1
ATOM 604 C CA . ILE A 1 102 ? -23.592 22.523 -2.382 1 12.883 82 ILE A CA 1
ATOM 605 C C . ILE A 1 102 ? -23.556 24.042 -2.526 1 11.098 82 ILE A C 1
ATOM 606 O O . ILE A 1 102 ? -23.724 24.552 -3.649 1 12.937 82 ILE A O 1
ATOM 611 N N . LYS A 1 103 ? -23.335 24.693 -1.391 1 13.007 83 LYS A N 1
ATOM 612 C CA . LYS A 1 103 ? -23.162 26.14 -1.273 1 13.112 83 LYS A CA 1
ATOM 613 C C . LYS A 1 103 ? -21.684 26.439 -1.032 1 11.68 83 LYS A C 1
ATOM 614 O O . LYS A 1 103 ? -21.16 25.979 -0.013 1 13.677 83 LYS A O 1
ATOM 620 N N . PHE A 1 104 ? -21.07 27.138 -1.968 1 12.937 84 PHE A N 1
ATOM 621 C CA . PHE A 1 104 ? -19.613 27.455 -1.937 1 13.405 84 PHE A CA 1
ATOM 622 C C . PHE A 1 104 ? -19.465 28.812 -1.268 1 13.746 84 PHE A C 1
ATOM 623 O O . PHE A 1 104 ? -19.996 29.787 -1.811 1 15.552 84 PHE A O 1
ATOM 631 N N . ILE A 1 105 ? -18.706 28.857 -0.178 1 14.056 85 ILE A N 1
ATOM 632 C CA . ILE A 1 105 ? -18.516 30.066 0.663 1 14.871 85 ILE A CA 1
ATOM 633 C C . ILE A 1 105 ? -17.036 30.476 0.638 1 14.87 85 ILE A C 1
ATOM 634 O O . ILE A 1 105 ? -16.197 29.627 0.958 1 14.16 85 ILE A O 1
ATOM 639 N N . ASN A 1 106 ? -16.757 31.709 0.228 1 14.668 86 ASN A N 1
ATOM 640 C CA . ASN A 1 106 ? -15.399 32.347 0.312 1 15.624 86 ASN A CA 1
ATOM 641 C C . ASN A 1 106 ? -14.41 31.722 -0.68 1 15.816 86 ASN A C 1
ATOM 642 O O . ASN A 1 106 ? -13.205 31.84 -0.459 1 16.937 86 ASN A O 1
ATOM 647 N N . TRP A 1 107 ? -14.86 31.114 -1.779 1 14.228 87 TRP A N 1
ATOM 648 C CA . TRP A 1 107 ? -14.01 30.584 -2.857 1 14.882 87 TRP A CA 1
ATOM 649 C C . TRP A 1 107 ? -13.445 31.702 -3.757 1 15.251 87 TRP A C 1
ATOM 650 O O . TRP A 1 107 ? -12.566 31.397 -4.6 1 17.109 87 TRP A O 1
ATOM 661 N N A ARG A 1 108 ? -13.921 32.942 -3.606 0.45 15.944 88 ARG A N 1
ATOM 662 N N B ARG A 1 108 ? -13.925 32.941 -3.607 0.55 15.959 88 ARG A N 1
ATOM 663 C CA A ARG A 1 108 ? -13.473 34.066 -4.483 0.45 16.963 88 ARG A CA 1
ATOM 664 C CA B ARG A 1 108 ? -13.472 34.065 -4.482 0.55 17.19 88 ARG A CA 1
ATOM 665 C C A ARG A 1 108 ? -12.681 35.127 -3.701 0.45 17.861 88 ARG A C 1
ATOM 666 C C B ARG A 1 108 ? -12.674 35.123 -3.698 0.55 18.14 88 ARG A C 1
ATOM 667 O O A ARG A 1 108 ? -12.149 36.022 -4.373 0.45 20.175 88 ARG A O 1
ATOM 668 O O B ARG A 1 108 ? -12.127 36.005 -4.369 0.55 21.18 88 ARG A O 1
ATOM 683 N N . THR A 1 109 ? -12.62 35.045 -2.382 1 16.959 89 THR A N 1
ATOM 684 C CA . THR A 1 109 ? -12.066 36.13 -1.535 1 18.647 89 THR A CA 1
ATOM 685 C C . THR A 1 109 ? -10.971 35.592 -0.632 1 19.307 89 THR A C 1
ATOM 686 O O . THR A 1 109 ? -10.987 34.454 -0.161 1 19.269 89 THR A O 1
ATOM 690 N N . PRO A 1 110 ? -9.943 36.424 -0.371 1 21.285 90 PRO A N 1
ATOM 691 C CA . PRO A 1 110 ? -8.83 35.987 0.448 1 21.307 90 PRO A CA 1
ATOM 692 C C . PRO A 1 110 ? -9.17 36.004 1.933 1 19.087 90 PRO A C 1
ATOM 693 O O . PRO A 1 110 ? -10.094 36.717 2.38 1 20.618 90 PRO A O 1
ATOM 697 N N . GLY A 1 111 ? -8.414 35.226 2.674 1 20.227 91 GLY A N 1
ATOM 698 C CA . GLY A 1 111 ? -8.384 35.274 4.135 1 19.104 91 GLY A CA 1
ATOM 699 C C . GLY A 1 111 ? -8.518 33.934 4.799 1 20.771 91 GLY A C 1
ATOM 700 O O . GLY A 1 111 ? -8.574 32.884 4.112 1 19.341 91 GLY A O 1
ATOM 701 N N . GLU A 1 112 ? -8.522 33.972 6.122 1 21.575 92 GLU A N 1
ATOM 702 C CA . GLU A 1 112 ? -8.635 32.798 7.012 1 21.523 92 GLU A CA 1
ATOM 703 C C . GLU A 1 112 ? -10.004 32.145 6.771 1 20.933 92 GLU A C 1
ATOM 704 O O . GLU A 1 112 ? -10.877 32.816 6.26 1 23.01 92 GLU A O 1
ATOM 710 N N . GLY A 1 113 ? -10.138 30.881 7.114 1 20.809 93 GLY A N 1
ATOM 711 C CA . GLY A 1 113 ? -11.454 30.226 7.124 1 22.983 93 GLY A CA 1
ATOM 712 C C . GLY A 1 113 ? -12.425 30.964 8.01 1 23.959 93 GLY A C 1
ATOM 713 O O . GLY A 1 113 ? -12.101 31.172 9.202 1 27.73 93 GLY A O 1
ATOM 714 N N . SER A 1 114 ? -13.63 31.22 7.522 1 22.041 94 SER A N 1
ATOM 715 C CA . SER A 1 114 ? -14.784 31.668 8.332 1 21.265 94 SER A CA 1
ATOM 716 C C . SER A 1 114 ? -16.018 30.98 7.799 1 21.345 94 SER A C 1
ATOM 717 O O . SER A 1 114 ? -16.141 30.875 6.601 1 19.791 94 SER A O 1
ATOM 720 N N . PRO A 1 115 ? -17.004 30.63 8.639 1 21.564 95 PRO A N 1
ATOM 721 C CA . PRO A 1 115 ? -18.281 30.117 8.143 1 22.087 95 PRO A CA 1
ATOM 722 C C . PRO A 1 115 ? -19.145 31.231 7.55 1 21.154 95 PRO A C 1
ATOM 723 O O . PRO A 1 115 ? -20.114 30.941 6.838 1 20.471 95 PRO A O 1
ATOM 727 N N . ASP A 1 116 ? -18.784 32.483 7.825 1 20.952 96 ASP A N 1
ATOM 728 C CA . ASP A 1 116 ? -19.526 33.661 7.325 1 22.074 96 ASP A CA 1
ATOM 729 C C . ASP A 1 116 ? -18.898 34.177 6.033 1 19.205 96 ASP A C 1
ATOM 730 O O . ASP A 1 116 ? -17.681 34.429 5.908 1 18.414 96 ASP A O 1
ATOM 735 N N . PRO A 1 117 ? -19.728 34.393 5.005 1 19.678 97 PRO A N 1
ATOM 736 C CA . PRO A 1 117 ? -19.224 34.859 3.715 1 18.741 97 PRO A CA 1
ATOM 737 C C . PRO A 1 117 ? -18.65 36.277 3.805 1 18.012 97 PRO A C 1
ATOM 738 O O . PRO A 1 117 ? -19.23 37.141 4.471 1 20.387 97 PRO A O 1
ATOM 742 N N . ARG A 1 118 ? -17.502 36.461 3.169 1 17.859 98 ARG A N 1
ATOM 743 C CA . ARG A 1 118 ? -16.918 37.796 2.953 1 19.203 98 ARG A CA 1
ATOM 744 C C . ARG A 1 118 ? -17.748 38.555 1.922 1 20.503 98 ARG A C 1
ATOM 745 O O . ARG A 1 118 ? -18.685 37.989 1.31 1 19.42 98 ARG A O 1
ATOM 753 N N . THR A 1 119 ? -17.43 39.842 1.773 1 22.008 99 THR A N 1
ATOM 754 C CA . THR A 1 119 ? -18.124 40.742 0.847 1 22.367 99 THR A CA 1
ATOM 755 C C . THR A 1 119 ? -17.256 40.928 -0.396 1 23.861 99 THR A C 1
ATOM 756 O O . THR A 1 119 ? -16.037 41.287 -0.259 1 23.891 99 THR A O 1
ATOM 760 N N . LEU A 1 120 ? -17.849 40.734 -1.559 1 22.998 100 LEU A N 1
ATOM 761 C CA . LEU A 1 120 ? -17.185 40.986 -2.863 1 23.16 100 LEU A CA 1
ATOM 762 C C . LEU A 1 120 ? -17.15 42.503 -3.11 1 26.438 100 LEU A C 1
ATOM 763 O O . LEU A 1 120 ? -17.852 43.249 -2.386 1 25.87 100 LEU A O 1
ATOM 768 N N . ASP A 1 121 ? -16.405 42.918 -4.128 1 29.308 101 ASP A N 1
ATOM 769 C CA . ASP A 1 121 ? -16.274 44.333 -4.558 1 33.095 101 ASP A CA 1
ATOM 770 C C . ASP A 1 121 ? -17.659 44.938 -4.819 1 30.226 101 ASP A C 1
ATOM 771 O O . ASP A 1 121 ? -17.83 46.1 -4.493 1 32.25 101 ASP A O 1
ATOM 776 N N . ASP A 1 122 ? -18.608 44.187 -5.374 1 27.857 102 ASP A N 1
ATOM 777 C CA . ASP A 1 122 ? -19.961 44.686 -5.751 1 26.456 102 ASP A CA 1
ATOM 778 C C . ASP A 1 122 ? -20.938 44.632 -4.568 1 23.845 102 ASP A C 1
ATOM 779 O O . ASP A 1 122 ? -22.118 44.946 -4.761 1 24.569 102 ASP A O 1
ATOM 784 N N . GLY A 1 123 ? -20.491 44.281 -3.37 1 21.472 103 GLY A N 1
ATOM 785 C CA . GLY A 1 123 ? -21.366 44.257 -2.189 1 20.751 103 GLY A CA 1
ATOM 786 C C . GLY A 1 123 ? -22.099 42.951 -1.959 1 19.395 103 GLY A C 1
ATOM 787 O O . GLY A 1 123 ? -22.652 42.807 -0.889 1 20.871 103 GLY A O 1
ATOM 788 N N A HIS A 1 124 ? -22.027 42.01 -2.902 0.609 20.252 104 HIS A N 1
ATOM 789 N N B HIS A 1 124 ? -22.065 42.01 -2.909 0.391 20.551 104 HIS A N 1
ATOM 790 C CA A HIS A 1 124 ? -22.601 40.649 -2.747 0.609 20.098 104 HIS A CA 1
ATOM 791 C CA B HIS A 1 124 ? -22.68 40.669 -2.721 0.391 20.625 104 HIS A CA 1
ATOM 792 C C A HIS A 1 124 ? -21.786 39.835 -1.744 0.609 18.726 104 HIS A C 1
ATOM 793 C C B HIS A 1 124 ? -21.812 39.834 -1.771 0.391 19.399 104 HIS A C 1
ATOM 794 O O A HIS A 1 124 ? -20.56 40.028 -1.659 0.609 21.475 104 HIS A O 1
ATOM 795 O O B HIS A 1 124 ? -20.579 40.035 -1.72 0.391 21.385 104 HIS A O 1
ATOM 808 N N . THR A 1 125 ? -22.461 38.96 -1.003 1 18.655 105 THR A N 1
ATOM 809 C CA . THR A 1 125 ? -21.778 37.941 -0.16 1 19.747 105 THR A CA 1
ATOM 810 C C . THR A 1 125 ? -21.017 37.024 -1.124 1 16.765 105 THR A C 1
ATOM 811 O O . THR A 1 125 ? -21.504 36.748 -2.259 1 17.227 105 THR A O 1
ATOM 815 N N . ASP A 1 126 ? -19.863 36.505 -0.695 1 15.958 106 ASP A N 1
ATOM 816 C CA . ASP A 1 126 ? -19.083 35.542 -1.494 1 17.092 106 ASP A CA 1
ATOM 817 C C . ASP A 1 126 ? -19.683 34.138 -1.318 1 17.349 106 ASP A C 1
ATOM 818 O O . ASP A 1 126 ? -19.143 33.311 -0.559 1 15.61 106 ASP A O 1
ATOM 823 N N . THR A 1 127 ? -20.837 33.922 -1.955 1 17.159 107 THR A N 1
ATOM 824 C CA . THR A 1 127 ? -21.539 32.634 -1.921 1 16.665 107 THR A CA 1
ATOM 825 C C . THR A 1 127 ? -21.975 32.337 -3.34 1 16.134 107 THR A C 1
ATOM 826 O O . THR A 1 127 ? -22.453 33.268 -4.056 1 16.604 107 THR A O 1
ATOM 830 N N . PHE A 1 128 ? -21.96 31.064 -3.7 1 14.704 108 PHE A N 1
ATOM 831 C CA . PHE A 1 128 ? -22.676 30.612 -4.918 1 14.59 108 PHE A CA 1
ATOM 832 C C . PHE A 1 128 ? -23.151 29.184 -4.726 1 15.113 108 PHE A C 1
ATOM 833 O O . PHE A 1 128 ? -22.497 28.407 -3.982 1 15.386 108 PHE A O 1
ATOM 841 N N . HIS A 1 129 ? -24.31 28.871 -5.305 1 14.252 109 HIS A N 1
ATOM 842 C CA . HIS A 1 129 ? -24.947 27.542 -5.137 1 13.538 109 HIS A CA 1
ATOM 843 C C . HIS A 1 129 ? -24.73 26.688 -6.398 1 13.588 109 HIS A C 1
ATOM 844 O O . HIS A 1 129 ? -24.701 27.211 -7.517 1 14.996 109 HIS A O 1
ATOM 851 N N . HIS A 1 130 ? -24.642 25.386 -6.172 1 13.095 110 HIS A N 1
ATOM 852 C CA . HIS A 1 130 ? -24.648 24.339 -7.213 1 13.107 110 HIS A CA 1
ATOM 853 C C . HIS A 1 130 ? -25.825 23.426 -6.882 1 13.839 110 HIS A C 1
ATOM 854 O O . HIS A 1 130 ? -25.699 22.43 -6.202 1 14.04 110 HIS A O 1
ATOM 861 N N . PRO A 1 131 ? -27.034 23.817 -7.334 1 14.753 111 PRO A N 1
ATOM 862 C CA . PRO A 1 131 ? -28.222 23.068 -6.972 1 15.372 111 PRO A CA 1
ATOM 863 C C . PRO A 1 131 ? -28.455 21.917 -7.938 1 16.113 111 PRO A C 1
ATOM 864 O O . PRO A 1 131 ? -27.815 21.819 -8.953 1 17.032 111 PRO A O 1
ATOM 868 N N . PHE A 1 132 ? -29.416 21.091 -7.555 1 15.602 112 PHE A N 1
ATOM 869 C CA . PHE A 1 132 ? -29.894 19.961 -8.373 1 17.242 112 PHE A CA 1
ATOM 870 C C . PHE A 1 132 ? -31.098 20.382 -9.211 1 23.079 112 PHE A C 1
ATOM 871 O O . PHE A 1 132 ? -31.472 19.596 -10.078 1 22.365 112 PHE A O 1
ATOM 879 N N . GLY A 1 133 ? -31.686 21.545 -8.943 1 23.459 113 GLY A N 1
ATOM 880 C CA . GLY A 1 133 ? -32.791 22.064 -9.765 1 28.561 113 GLY A CA 1
ATOM 881 C C . GLY A 1 133 ? -32.459 22.042 -11.253 1 31.585 113 GLY A C 1
ATOM 882 O O . GLY A 1 133 ? -31.293 22.257 -11.612 1 28.841 113 GLY A O 1
ATOM 883 N N . LEU A 1 134 ? -33.46 21.812 -12.104 1 32.831 114 LEU A N 1
ATOM 884 C CA . LEU A 1 134 ? -33.276 21.781 -13.583 1 35.488 114 LEU A CA 1
ATOM 885 C C . LEU A 1 134 ? -33.214 23.221 -14.084 1 31.033 114 LEU A C 1
ATOM 886 O O . LEU A 1 134 ? -33.889 24.079 -13.435 1 27.802 114 LEU A O 1
ATOM 891 N N . LEU A 1 135 ? -32.387 23.493 -15.108 1 27.615 115 LEU A N 1
ATOM 892 C CA . LEU A 1 135 ? -32.507 24.756 -15.898 1 25.011 115 LEU A CA 1
ATOM 893 C C . LEU A 1 135 ? -33.522 24.533 -16.993 1 24.494 115 LEU A C 1
ATOM 894 O O . LEU A 1 135 ? -33.343 23.662 -17.836 1 27.402 115 LEU A O 1
ATOM 899 N N . PRO A 1 136 ? -34.555 25.398 -17.081 1 25.299 116 PRO A N 1
ATOM 900 C CA . PRO A 1 136 ? -35.476 25.356 -18.196 1 26.759 116 PRO A CA 1
ATOM 901 C C . PRO A 1 136 ? -34.782 25.957 -19.418 1 24.978 116 PRO A C 1
ATOM 902 O O . PRO A 1 136 ? -33.757 26.566 -19.288 1 24.519 116 PRO A O 1
ATOM 906 N N A SER A 1 137 ? -35.374 25.725 -20.586 0.512 24.465 117 SER A N 1
ATOM 907 N N B SER A 1 137 ? -35.388 25.75 -20.578 0.488 24.995 117 SER A N 1
ATOM 908 C CA A SER A 1 137 ? -34.896 26.238 -21.885 0.512 24.996 117 SER A CA 1
ATOM 909 C CA B SER A 1 137 ? -34.887 26.255 -21.87 0.488 25.955 117 SER A CA 1
ATOM 910 C C A SER A 1 137 ? -36.01 27.053 -22.535 0.512 23.635 117 SER A C 1
ATOM 911 C C B SER A 1 137 ? -36.006 27.041 -22.547 0.488 24.199 117 SER A C 1
ATOM 912 O O A SER A 1 137 ? -37.19 26.799 -22.252 0.512 24.698 117 SER A O 1
ATOM 913 O O B SER A 1 137 ? -37.187 26.785 -22.265 0.488 25.102 117 SER A O 1
ATOM 918 N N . ALA A 1 138 ? -35.613 27.988 -23.381 1 23.113 118 ALA A N 1
ATOM 919 C CA . ALA A 1 138 ? -36.511 28.679 -24.329 1 25.01 118 ALA A CA 1
ATOM 920 C C . ALA A 1 138 ? -35.875 28.505 -25.698 1 23.547 118 ALA A C 1
ATOM 921 O O . ALA A 1 138 ? -34.672 28.813 -25.865 1 22.422 118 ALA A O 1
ATOM 923 N N . ASP A 1 139 ? -36.643 27.995 -26.65 1 23.279 119 ASP A N 1
ATOM 924 C CA . ASP A 1 139 ? -36.163 27.84 -28.035 1 23.008 119 ASP A CA 1
ATOM 925 C C . ASP A 1 139 ? -34.926 26.922 -28.021 1 24.302 119 ASP A C 1
ATOM 926 O O . ASP A 1 139 ? -33.927 27.197 -28.731 1 23.733 119 ASP A O 1
ATOM 931 N N . GLN A 1 140 ? -34.969 25.882 -27.166 1 23.544 120 GLN A N 1
ATOM 932 C CA . GLN A 1 140 ? -33.926 24.84 -27.033 1 24.594 120 GLN A CA 1
ATOM 933 C C . GLN A 1 140 ? -32.626 25.451 -26.513 1 22.964 120 GLN A C 1
ATOM 934 O O . GLN A 1 140 ? -31.576 24.777 -26.568 1 25.128 120 GLN A O 1
ATOM 940 N N . ILE A 1 141 ? -32.648 26.665 -25.956 1 23.029 121 ILE A N 1
ATOM 941 C CA . ILE A 1 141 ? -31.432 27.3 -25.389 1 21.092 121 ILE A CA 1
ATOM 942 C C . ILE A 1 141 ? -31.629 27.366 -23.878 1 20.194 121 ILE A C 1
ATOM 943 O O . ILE A 1 141 ? -32.641 27.876 -23.393 1 18.879 121 ILE A O 1
ATOM 948 N N . PRO A 1 142 ? -30.692 26.858 -23.065 1 20.471 122 PRO A N 1
ATOM 949 C CA . PRO A 1 142 ? -30.876 26.907 -21.612 1 20.189 122 PRO A CA 1
ATOM 950 C C . PRO A 1 142 ? -30.954 28.32 -21.037 1 17.704 122 PRO A C 1
ATOM 951 O O . PRO A 1 142 ? -30.312 29.232 -21.552 1 16.253 122 PRO A O 1
ATOM 955 N N . LEU A 1 143 ? -31.664 28.472 -19.93 1 18.481 123 LEU A N 1
ATOM 956 C CA . LEU A 1 143 ? -31.841 29.79 -19.251 1 18.496 123 LEU A CA 1
ATOM 957 C C . LEU A 1 143 ? -30.488 30.409 -18.881 1 18.19 123 LEU A C 1
ATOM 958 O O . LEU A 1 143 ? -30.365 31.617 -18.911 1 18.59 123 LEU A O 1
ATOM 963 N N . SER A 1 144 ? -29.475 29.589 -18.582 1 16.773 124 SER A N 1
ATOM 964 C CA . SER A 1 144 ? -28.089 30.06 -18.341 1 16.747 124 SER A CA 1
ATOM 965 C C . SER A 1 144 ? -27.668 31.068 -19.409 1 16.653 124 SER A C 1
ATOM 966 O O . SER A 1 144 ? -26.879 32.014 -19.108 1 17.901 124 SER A O 1
ATOM 969 N N . HIS A 1 145 ? -27.965 30.766 -20.666 1 16.308 125 HIS A N 1
ATOM 970 C CA . HIS A 1 145 ? -27.391 31.507 -21.824 1 17.059 125 HIS A CA 1
ATOM 971 C C . HIS A 1 145 ? -28.076 32.872 -21.976 1 18.428 125 HIS A C 1
ATOM 972 O O . HIS A 1 145 ? -27.429 33.856 -22.352 1 19.848 125 HIS A O 1
ATOM 979 N N . TYR A 1 146 ? -29.341 32.936 -21.664 1 18.811 126 TYR A N 1
ATOM 980 C CA . TYR A 1 146 ? -30.09 34.224 -21.612 1 19.136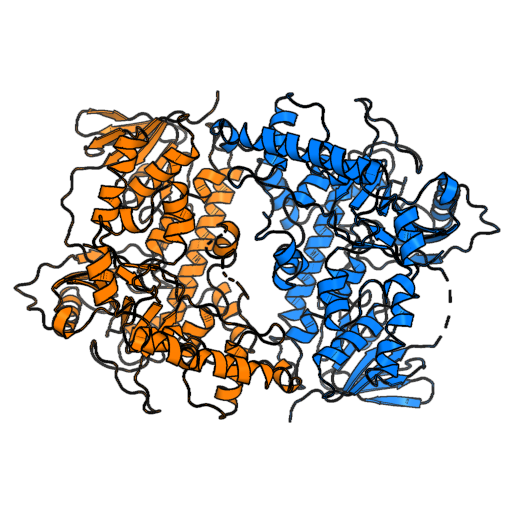 126 TYR A CA 1
ATOM 981 C C . TYR A 1 146 ? -29.573 35.084 -20.466 1 20.523 126 TYR A C 1
ATOM 982 O O . TYR A 1 146 ? -29.481 36.308 -20.624 1 20.708 126 TYR A O 1
ATOM 991 N N . TRP A 1 147 ? -29.29 34.468 -19.313 1 19.736 127 TRP A N 1
ATOM 992 C CA . TRP A 1 147 ? -28.69 35.156 -18.156 1 18.776 127 TRP A CA 1
ATOM 993 C C . TRP A 1 147 ? -27.309 35.678 -18.554 1 19.031 127 TRP A C 1
ATOM 994 O O . TRP A 1 147 ? -27.032 36.831 -18.278 1 21.377 127 TRP A O 1
ATOM 1005 N N . ALA A 1 148 ? -26.454 34.848 -19.154 1 18.574 128 ALA A N 1
ATOM 1006 C CA . ALA A 1 148 ? -25.075 35.235 -19.503 1 19.482 128 ALA A CA 1
ATOM 1007 C C . ALA A 1 148 ? -25.129 36.39 -20.506 1 19.557 128 ALA A C 1
ATOM 1008 O O . ALA A 1 148 ? -24.304 37.304 -20.38 1 22.944 128 ALA A O 1
ATOM 1010 N N . ALA A 1 149 ? -26.055 36.362 -21.468 1 19.956 129 ALA A N 1
ATOM 1011 C CA . ALA A 1 149 ? -26.147 37.433 -22.494 1 23.143 129 ALA A CA 1
ATOM 1012 C C . ALA A 1 149 ? -26.426 38.763 -21.757 1 23.385 129 ALA A C 1
ATOM 1013 O O . ALA A 1 149 ? -25.681 39.759 -21.984 1 25.848 129 ALA A O 1
ATOM 1015 N N . LYS A 1 150 ? -27.419 38.797 -20.89 1 24.099 130 LYS A N 1
ATOM 1016 C CA . LYS A 1 150 ? -27.776 40.033 -20.155 1 24.562 130 LYS A CA 1
ATOM 1017 C C . LYS A 1 150 ? -26.609 40.447 -19.252 1 28.094 130 LYS A C 1
ATOM 1018 O O . LYS A 1 150 ? -26.315 41.642 -19.199 1 26.283 130 LYS A O 1
ATOM 1024 N N . ARG A 1 151 ? -25.955 39.495 -18.571 1 23.087 131 ARG A N 1
ATOM 1025 C CA . ARG A 1 151 ? -24.857 39.831 -17.639 1 24.915 131 ARG A CA 1
ATOM 1026 C C . ARG A 1 151 ? -23.745 40.486 -18.453 1 25.02 131 ARG A C 1
ATOM 1027 O O . ARG A 1 151 ? -23.246 41.548 -18.035 1 28.142 131 ARG A O 1
ATOM 1035 N N . LEU A 1 152 ? -23.364 39.904 -19.586 1 25.087 132 LEU A N 1
ATOM 1036 C CA . LEU A 1 152 ? -22.232 40.415 -20.406 1 27.634 132 LEU A CA 1
ATOM 1037 C C . LEU A 1 152 ? -22.586 41.764 -21.056 1 31.808 132 LEU A C 1
ATOM 1038 O O . LEU A 1 152 ? -21.654 42.546 -21.302 1 31.006 132 LEU A O 1
ATOM 1043 N N . GLN A 1 153 ? -23.869 42 -21.346 1 30.646 133 GLN A N 1
ATOM 1044 C CA . GLN A 1 153 ? -24.381 43.21 -22.065 1 31.734 133 GLN A CA 1
ATOM 1045 C C . GLN A 1 153 ? -24.746 44.291 -21.03 1 35.829 133 GLN A C 1
ATOM 1046 O O . GLN A 1 153 ? -25.315 45.309 -21.418 1 34.545 133 GLN A O 1
ATOM 1052 N N . GLY A 1 154 ? -24.415 44.08 -19.749 1 34.547 134 GLY A N 1
ATOM 1053 C CA . GLY A 1 154 ? -24.658 45.006 -18.625 1 37.038 134 GLY A CA 1
ATOM 1054 C C . GLY A 1 154 ? -26.13 45.235 -18.355 1 36.86 134 GLY A C 1
ATOM 1055 O O . GLY A 1 154 ? -26.467 46.335 -17.854 1 39.096 134 GLY A O 1
ATOM 1056 N N . GLU A 1 155 ? -26.992 44.249 -18.628 1 35.306 135 GLU A N 1
ATOM 1057 C CA . GLU A 1 155 ? -28.471 44.395 -18.523 1 30.21 135 GLU A CA 1
ATOM 1058 C C . GLU A 1 155 ? -29.018 43.663 -17.296 1 27.17 135 GLU A C 1
ATOM 1059 O O . GLU A 1 155 ? -30.222 43.686 -17.126 1 28.383 135 GLU A O 1
ATOM 1065 N N . THR A 1 156 ? -28.179 43.003 -16.482 1 28.079 136 THR A N 1
ATOM 1066 C CA . THR A 1 156 ? -28.596 42.446 -15.161 1 26.822 136 THR A CA 1
ATOM 1067 C C . THR A 1 156 ? -27.455 42.579 -14.159 1 26.504 136 THR A C 1
ATOM 1068 O O . THR A 1 156 ? -26.315 42.478 -14.562 1 27.818 136 THR A O 1
ATOM 1072 N N . ASP A 1 157 ? -27.837 42.773 -12.898 1 27.636 137 ASP A N 1
ATOM 1073 C CA . ASP A 1 157 ? -26.955 42.856 -11.709 1 29.925 137 ASP A CA 1
ATOM 1074 C C . ASP A 1 157 ? -27.022 41.517 -10.95 1 28.113 137 ASP A C 1
ATOM 1075 O O . ASP A 1 157 ? -26.292 41.337 -9.977 1 27.184 137 ASP A O 1
ATOM 1080 N N . GLU A 1 158 ? -27.867 40.603 -11.409 1 25.332 138 GLU A N 1
ATOM 1081 C CA . GLU A 1 158 ? -28.216 39.381 -10.66 1 26.251 138 GLU A CA 1
ATOM 1082 C C . GLU A 1 158 ? -27.155 38.3 -10.903 1 21.282 138 GLU A C 1
ATOM 1083 O O . GLU A 1 158 ? -26.648 38.148 -12.017 1 22.793 138 GLU A O 1
ATOM 1089 N N . ASN A 1 159 ? -26.83 37.57 -9.843 1 21.683 139 ASN A N 1
ATOM 1090 C CA . ASN A 1 159 ? -25.995 36.344 -9.889 1 22.142 139 ASN A CA 1
ATOM 1091 C C . ASN A 1 159 ? -26.764 35.223 -10.605 1 20.571 139 ASN A C 1
ATOM 1092 O O . ASN A 1 159 ? -27.993 35.165 -10.563 1 18.489 139 ASN A O 1
ATOM 1097 N N . PHE A 1 160 ? -26.012 34.325 -11.211 1 17.384 140 PHE A N 1
ATOM 1098 C CA . PHE A 1 160 ? -26.54 33.19 -11.987 1 17.723 140 PHE A CA 1
ATOM 1099 C C . PHE A 1 160 ? -27.505 32.367 -11.117 1 16.037 140 PHE A C 1
ATOM 1100 O O . PHE A 1 160 ? -28.616 32.02 -11.548 1 17.064 140 PHE A O 1
ATOM 1108 N N . ASP A 1 161 ? -27.078 31.976 -9.93 1 16.011 141 ASP A N 1
ATOM 1109 C CA . ASP A 1 161 ? -27.873 31.036 -9.092 1 15.461 141 ASP A CA 1
ATOM 1110 C C . ASP A 1 161 ? -29.214 31.67 -8.713 1 15.522 141 ASP A C 1
ATOM 1111 O O . ASP A 1 161 ? -30.261 30.966 -8.776 1 16.685 141 ASP A O 1
ATOM 1116 N N . GLU A 1 162 ? -29.216 32.957 -8.345 1 17.571 142 GLU A N 1
ATOM 1117 C CA . GLU A 1 162 ? -30.469 33.674 -7.965 1 18.221 142 GLU A CA 1
ATOM 1118 C C . GLU A 1 162 ? -31.378 33.865 -9.183 1 17.224 142 GLU A C 1
ATOM 1119 O O . GLU A 1 162 ? -32.632 33.736 -9.022 1 18.67 142 GLU A O 1
ATOM 1125 N N . ALA A 1 163 ? -30.816 34.147 -10.357 1 16.614 143 ALA A N 1
ATOM 1126 C CA . ALA A 1 163 ? -31.575 34.333 -11.624 1 17.168 143 ALA A CA 1
ATOM 1127 C C . ALA A 1 163 ? -32.249 33.023 -12.056 1 19.107 143 ALA A C 1
ATOM 1128 O O . ALA A 1 163 ? -33.401 33.044 -12.525 1 19.261 143 ALA A O 1
ATOM 1130 N N . CYS A 1 164 ? -31.551 31.895 -11.944 1 17.25 144 CYS A N 1
ATOM 1131 C CA . CYS A 1 164 ? -31.887 30.688 -12.743 1 17.589 144 CYS A CA 1
ATOM 1132 C C . CYS A 1 164 ? -32.548 29.558 -11.952 1 18.746 144 CYS A C 1
ATOM 1133 O O . CYS A 1 164 ? -33.073 28.667 -12.599 1 19.044 144 CYS A O 1
ATOM 1136 N N . PHE A 1 165 ? -32.509 29.548 -10.622 1 17.478 145 PHE A N 1
ATOM 1137 C CA . PHE A 1 165 ? -33.076 28.461 -9.81 1 18.25 145 PHE A CA 1
ATOM 1138 C C . PHE A 1 165 ? -33.943 29.023 -8.673 1 18.336 145 PHE A C 1
ATOM 1139 O O . PHE A 1 165 ? -33.445 29.801 -7.846 1 18.537 145 PHE A O 1
ATOM 1147 N N . ALA A 1 166 ? -35.204 28.643 -8.623 1 18.179 146 ALA A N 1
ATOM 1148 C CA . ALA A 1 166 ? -36.058 28.945 -7.455 1 19.098 146 ALA A CA 1
ATOM 1149 C C . ALA A 1 166 ? -35.446 28.327 -6.201 1 17.824 146 ALA A C 1
ATOM 1150 O O . ALA A 1 166 ? -35.596 28.831 -5.079 1 17.806 146 ALA A O 1
ATOM 1152 N N . ASP A 1 167 ? -34.694 27.221 -6.361 1 17.419 147 ASP A N 1
ATOM 1153 C CA . ASP A 1 167 ? -34.074 26.503 -5.24 1 18.14 147 ASP A CA 1
ATOM 1154 C C . ASP A 1 167 ? -33.22 27.475 -4.425 1 16.471 147 ASP A C 1
ATOM 1155 O O . ASP A 1 167 ? -33.135 27.293 -3.231 1 15.363 147 ASP A O 1
ATOM 1160 N N . THR A 1 168 ? -32.598 28.463 -5.064 1 17.524 148 THR A N 1
ATOM 1161 C CA . THR A 1 168 ? -31.68 29.405 -4.359 1 16.762 148 THR A CA 1
ATOM 1162 C C . THR A 1 168 ? -32.454 30.158 -3.27 1 16.318 148 THR A C 1
ATOM 1163 O O . THR A 1 168 ? -31.99 30.23 -2.113 1 15.624 148 THR A O 1
ATOM 1167 N N . ALA A 1 169 ? -33.644 30.652 -3.615 1 16.514 149 ALA A N 1
ATOM 1168 C CA . ALA A 1 169 ? -34.546 31.34 -2.646 1 17.204 149 ALA A CA 1
ATOM 1169 C C . ALA A 1 169 ? -34.947 30.397 -1.513 1 15.333 149 ALA A C 1
ATOM 1170 O O . ALA A 1 169 ? -34.947 30.79 -0.363 1 15.302 149 ALA A O 1
ATOM 1172 N N . ILE A 1 170 ? -35.336 29.177 -1.85 1 14.687 150 ILE A N 1
ATOM 1173 C CA . ILE A 1 170 ? -35.785 28.157 -0.873 1 16.637 150 ILE A CA 1
ATOM 1174 C C . ILE A 1 170 ? -34.631 27.903 0.095 1 15.583 150 ILE A C 1
ATOM 1175 O O . ILE A 1 170 ? -34.859 27.931 1.345 1 14.592 150 ILE A O 1
ATOM 1180 N N . MET A 1 171 ? -33.398 27.725 -0.435 1 15.369 151 MET A N 1
ATOM 1181 C CA . MET A 1 171 ? -32.246 27.483 0.435 1 16.001 151 MET A CA 1
ATOM 1182 C C . MET A 1 171 ? -31.949 28.691 1.34 1 16.553 151 MET A C 1
ATOM 1183 O O . MET A 1 171 ? -31.603 28.464 2.528 1 14.625 151 MET A O 1
ATOM 1188 N N . ASN A 1 172 ? -31.984 29.89 0.789 1 17.458 152 ASN A N 1
ATOM 1189 C CA . ASN A 1 172 ? -31.716 31.131 1.559 1 18.683 152 ASN A CA 1
ATOM 1190 C C . ASN A 1 172 ? -32.677 31.217 2.759 1 19.581 152 ASN A C 1
ATOM 1191 O O . ASN A 1 172 ? -32.262 31.692 3.829 1 19.622 152 ASN A O 1
ATOM 1196 N N . ALA A 1 173 ? -33.881 30.686 2.629 1 17.434 153 ALA A N 1
ATOM 1197 C CA . ALA A 1 173 ? -34.924 30.669 3.674 1 18.973 153 ALA A CA 1
ATOM 1198 C C . ALA A 1 173 ? -34.839 29.423 4.557 1 18.929 153 ALA A C 1
ATOM 1199 O O . ALA A 1 173 ? -35.592 29.316 5.538 1 19.077 153 ALA A O 1
ATOM 1201 N N . LYS A 1 174 ? -33.927 28.479 4.213 1 16.577 154 LYS A N 1
ATOM 1202 C CA . LYS A 1 174 ? -33.76 27.183 4.913 1 17.217 154 LYS A CA 1
ATOM 1203 C C . LYS A 1 174 ? -35.052 26.357 4.893 1 14.745 154 LYS A C 1
ATOM 1204 O O . LYS A 1 174 ? -35.191 25.455 5.764 1 16.316 154 LYS A O 1
ATOM 1210 N N . LYS A 1 175 ? -35.882 26.551 3.874 1 16.218 155 LYS A N 1
ATOM 1211 C CA . LYS A 1 175 ? -37.132 25.778 3.682 1 17.184 155 LYS A CA 1
ATOM 1212 C C . LYS A 1 175 ? -36.801 24.401 3.086 1 17.828 155 LYS A C 1
ATOM 1213 O O . LYS A 1 175 ? -35.732 24.221 2.476 1 16.705 155 LYS A O 1
ATOM 1219 N N . ALA A 1 176 ? -37.666 23.444 3.363 1 18.329 156 ALA A N 1
ATOM 1220 C CA . ALA A 1 176 ? -37.511 22.01 3.044 1 16.759 156 ALA A CA 1
ATOM 1221 C C . ALA A 1 176 ? -37.891 21.73 1.61 1 15.976 156 ALA A C 1
ATOM 1222 O O . ALA A 1 176 ? -38.587 22.5 0.968 1 15.671 156 ALA A O 1
ATOM 1224 N N . PRO A 1 177 ? -37.37 20.637 0.997 1 14.639 157 PRO A N 1
ATOM 1225 C CA . PRO A 1 177 ? -37.725 20.313 -0.382 1 15.696 157 PRO A CA 1
ATOM 1226 C C . PRO A 1 177 ? -39.043 19.528 -0.505 1 15.122 157 PRO A C 1
ATOM 1227 O O . PRO A 1 177 ? -39.392 19.181 -1.583 1 15.952 157 PRO A O 1
ATOM 1231 N N . ARG A 1 178 ? -39.656 19.192 0.608 1 17.409 158 ARG A N 1
ATOM 1232 C CA . ARG A 1 178 ? -41 18.574 0.621 1 18.227 158 ARG A CA 1
ATOM 1233 C C . ARG A 1 178 ? -41.874 19.381 1.578 1 20.007 158 ARG A C 1
ATOM 1234 O O . ARG A 1 178 ? -41.368 19.918 2.541 1 17.192 158 ARG A O 1
ATOM 1242 N N . PHE A 1 179 ? -43.182 19.311 1.355 1 19.458 159 PHE A N 1
ATOM 1243 C CA . PHE A 1 179 ? -44.177 19.83 2.309 1 21.122 159 PHE A CA 1
ATOM 1244 C C . PHE A 1 179 ? -44.335 18.814 3.449 1 21.687 159 PHE A C 1
ATOM 1245 O O . PHE A 1 179 ? -43.894 17.681 3.333 1 20.726 159 PHE A O 1
ATOM 1253 N N . LEU A 1 180 ? -44.987 19.221 4.541 1 21.148 160 LEU A N 1
ATOM 1254 C CA . LEU A 1 180 ? -45.263 18.326 5.687 1 23.268 160 LEU A CA 1
ATOM 1255 C C . LEU A 1 180 ? -46.175 17.181 5.274 1 22.642 160 LEU A C 1
ATOM 1256 O O . LEU A 1 180 ? -46.108 16.16 5.921 1 24.791 160 LEU A O 1
ATOM 1261 N N . ASP A 1 181 ? -46.956 17.307 4.212 1 21.964 161 ASP A N 1
ATOM 1262 C CA . ASP A 1 181 ? -47.757 16.173 3.673 1 22.594 161 ASP A CA 1
ATOM 1263 C C . ASP A 1 181 ? -46.877 15.27 2.792 1 24.872 161 ASP A C 1
ATOM 1264 O O . ASP A 1 181 ? -47.427 14.379 2.141 1 24.168 161 ASP A O 1
ATOM 1269 N N . MET A 1 182 ? -45.568 15.578 2.715 1 24.17 162 MET A N 1
ATOM 1270 C CA . MET A 1 182 ? -44.524 14.84 1.95 1 24.807 162 MET A CA 1
ATOM 1271 C C . MET A 1 182 ? -44.683 14.99 0.436 1 24.263 162 MET A C 1
ATOM 1272 O O . MET A 1 182 ? -43.95 14.287 -0.332 1 24.282 162 MET A O 1
ATOM 1277 N N . ARG A 1 183 ? -45.503 15.926 -0.058 1 21.517 163 ARG A N 1
ATOM 1278 C CA . ARG A 1 183 ? -45.519 16.242 -1.497 1 22.353 163 ARG A CA 1
ATOM 1279 C C . ARG A 1 183 ? -44.141 16.834 -1.856 1 21.526 163 ARG A C 1
ATOM 1280 O O . ARG A 1 183 ? -43.643 17.662 -1.081 1 21.36 163 ARG A O 1
ATOM 1288 N N . ARG A 1 184 ? -43.566 16.431 -2.977 1 23.366 164 ARG A N 1
ATOM 1289 C CA . ARG A 1 184 ? -42.262 16.977 -3.435 1 22.623 164 ARG A CA 1
ATOM 1290 C C . ARG A 1 184 ? -42.412 18.398 -3.957 1 23.395 164 ARG A C 1
ATOM 1291 O O . ARG A 1 184 ? -43.383 18.684 -4.717 1 25.487 164 ARG A O 1
ATOM 1299 N N . ALA A 1 185 ? -41.488 19.286 -3.597 1 18.817 165 ALA A N 1
ATOM 1300 C CA . ALA A 1 185 ? -41.423 20.666 -4.115 1 19.528 165 ALA A CA 1
ATOM 1301 C C . ALA A 1 185 ? -40.208 20.851 -5.017 1 20.889 165 ALA A C 1
ATOM 1302 O O . ALA A 1 185 ? -40.276 21.639 -5.983 1 22.014 165 ALA A O 1
ATOM 1304 N N . THR A 1 186 ? -39.094 20.192 -4.69 1 21.62 166 THR A N 1
ATOM 1305 C CA . THR A 1 186 ? -37.826 20.399 -5.43 1 20.521 166 THR A CA 1
ATOM 1306 C C . THR A 1 186 ? -37.11 19.053 -5.552 1 18.992 166 THR A C 1
ATOM 1307 O O . THR A 1 186 ? -37.433 18.113 -4.794 1 18.032 166 THR A O 1
ATOM 1311 N N . ASN A 1 187 ? -36.093 19.045 -6.407 1 17.084 167 ASN A N 1
ATOM 1312 C CA . ASN A 1 187 ? -35.091 17.961 -6.424 1 19.361 167 ASN A CA 1
ATOM 1313 C C . ASN A 1 187 ? -34.25 18.033 -5.155 1 18.399 167 ASN A C 1
ATOM 1314 O O . ASN A 1 187 ? -34.012 19.151 -4.621 1 19.761 167 ASN A O 1
ATOM 1319 N N . TYR A 1 188 ? -33.783 16.888 -4.686 1 15.937 168 TYR A N 1
ATOM 1320 C CA . TYR A 1 188 ? -32.929 16.885 -3.481 1 15.372 168 TYR A CA 1
ATOM 1321 C C . TYR A 1 188 ? -32.178 15.567 -3.401 1 15.287 168 TYR A C 1
ATOM 1322 O O . TYR A 1 188 ? -32.545 14.557 -4.043 1 15.378 168 TYR A O 1
ATOM 1331 N N . ALA A 1 189 ? -31.133 15.589 -2.586 1 15.303 169 ALA A N 1
ATOM 1332 C CA . ALA A 1 189 ? -30.434 14.367 -2.158 1 14.636 169 ALA A CA 1
ATOM 1333 C C . ALA A 1 189 ? -30.305 14.376 -0.634 1 14.303 169 ALA A C 1
ATOM 1334 O O . ALA A 1 189 ? -31.086 15.051 0.074 1 14.428 169 ALA A O 1
ATOM 1336 N N . TRP A 1 190 ? -29.302 13.698 -0.102 1 13.653 170 TRP A N 1
ATOM 1337 C CA . TRP A 1 190 ? -29.311 13.31 1.325 1 15.071 170 TRP A CA 1
ATOM 1338 C C . TRP A 1 190 ? -27.978 13.603 1.999 1 15.643 170 TRP A C 1
ATOM 1339 O O . TRP A 1 190 ? -26.888 13.523 1.388 1 14.929 170 TRP A O 1
ATOM 1350 N N . HIS A 1 191 ? -28.115 13.952 3.26 1 14.786 171 HIS A N 1
ATOM 1351 C CA . HIS A 1 191 ? -27.015 13.976 4.259 1 15.171 171 HIS A CA 1
ATOM 1352 C C . HIS A 1 191 ? -27.258 12.825 5.203 1 16.68 171 HIS A C 1
ATOM 1353 O O . HIS A 1 191 ? -28.416 12.655 5.636 1 16.348 171 HIS A O 1
ATOM 1360 N N . PHE A 1 192 ? -26.214 12.096 5.594 1 14.452 172 PHE A N 1
ATOM 1361 C CA . PHE A 1 192 ? -26.403 11.026 6.581 1 16.021 172 PHE A CA 1
ATOM 1362 C C . PHE A 1 192 ? -25.1 10.602 7.218 1 16.011 172 PHE A C 1
ATOM 1363 O O . PHE A 1 192 ? -24.016 10.978 6.803 1 15.383 172 PHE A O 1
ATOM 1371 N N . ASP A 1 193 ? -25.268 9.859 8.317 1 17.184 173 ASP A N 1
ATOM 1372 C CA . ASP A 1 193 ? -24.157 9.162 8.989 1 16.403 173 ASP A CA 1
ATOM 1373 C C . ASP A 1 193 ? -23.861 7.896 8.161 1 15.307 173 ASP A C 1
ATOM 1374 O O . ASP A 1 193 ? -24.697 6.975 8.205 1 15.448 173 ASP A O 1
ATOM 1379 N N . ALA A 1 194 ? -22.716 7.852 7.485 1 15.037 174 ALA A N 1
ATOM 1380 C CA . ALA A 1 194 ? -22.348 6.728 6.596 1 18.386 174 ALA A CA 1
ATOM 1381 C C . ALA A 1 194 ? -22.158 5.446 7.419 1 17.707 174 ALA A C 1
ATOM 1382 O O . ALA A 1 194 ? -22.514 4.368 6.934 1 17.344 174 ALA A O 1
ATOM 1384 N N A SER A 1 195 ? -21.601 5.526 8.641 0.674 17.317 175 SER A N 1
ATOM 1385 N N B SER A 1 195 ? -21.606 5.523 8.635 0.326 17.825 175 SER A N 1
ATOM 1386 C CA A SER A 1 195 ? -21.454 4.311 9.5 0.674 17.678 175 SER A CA 1
ATOM 1387 C CA B SER A 1 195 ? -21.453 4.319 9.504 0.326 18.145 175 SER A CA 1
ATOM 1388 C C A SER A 1 195 ? -22.832 3.689 9.779 0.674 17.983 175 SER A C 1
ATOM 1389 C C B SER A 1 195 ? -22.828 3.69 9.773 0.326 18.219 175 SER A C 1
ATOM 1390 O O A SER A 1 195 ? -22.968 2.438 9.728 0.674 18.207 175 SER A O 1
ATOM 1391 O O B SER A 1 195 ? -22.946 2.44 9.711 0.326 18.425 175 SER A O 1
ATOM 1396 N N . LYS A 1 196 ? -23.855 4.51 10.014 1 17.658 176 LYS A N 1
ATOM 1397 C CA . LYS A 1 196 ? -25.221 3.993 10.278 1 19.259 176 LYS A CA 1
ATOM 1398 C C . LYS A 1 196 ? -25.803 3.372 9.004 1 17.72 176 LYS A C 1
ATOM 1399 O O . LYS A 1 196 ? -26.516 2.353 9.081 1 18.367 176 LYS A O 1
ATOM 1405 N N . VAL A 1 197 ? -25.576 3.975 7.848 1 16.567 177 VAL A N 1
ATOM 1406 C CA . VAL A 1 197 ? -26.016 3.352 6.559 1 16.872 177 VAL A CA 1
ATOM 1407 C C . VAL A 1 197 ? -25.352 2.001 6.398 1 15.578 177 VAL A C 1
ATOM 1408 O O . VAL A 1 197 ? -26.017 1.047 6.053 1 17.667 177 VAL A O 1
ATOM 1412 N N . ALA A 1 198 ? -24.065 1.926 6.674 1 16.078 178 ALA A N 1
ATOM 1413 C CA . ALA A 1 198 ? -23.345 0.647 6.505 1 15.485 178 ALA A CA 1
ATOM 1414 C C . ALA A 1 198 ? -23.952 -0.408 7.456 1 15.504 178 ALA A C 1
ATOM 1415 O O . ALA A 1 198 ? -24.16 -1.536 7.008 1 16.057 178 ALA A O 1
ATOM 1417 N N . ALA A 1 199 ? -24.21 -0.031 8.716 1 16.485 179 ALA A N 1
ATOM 1418 C CA . ALA A 1 199 ? -24.79 -0.955 9.729 1 17.169 179 ALA A CA 1
ATOM 1419 C C . ALA A 1 199 ? -26.192 -1.384 9.293 1 16.57 179 ALA A C 1
ATOM 1420 O O . ALA A 1 199 ? -26.559 -2.579 9.452 1 19.726 179 ALA A O 1
ATOM 1422 N N . PHE A 1 200 ? -26.973 -0.462 8.765 1 16.2 180 PHE A N 1
ATOM 1423 C CA . PHE A 1 200 ? -28.348 -0.742 8.285 1 16.68 180 PHE A CA 1
ATOM 1424 C C . PHE A 1 200 ? -28.289 -1.781 7.149 1 17.986 180 PHE A C 1
ATOM 1425 O O . PHE A 1 200 ? -29.083 -2.777 7.126 1 17.355 180 PHE A O 1
ATOM 1433 N N . LEU A 1 201 ? -27.374 -1.575 6.197 1 16.322 181 LEU A N 1
ATOM 1434 C CA . LEU A 1 201 ? -27.253 -2.48 5.021 1 16.25 181 LEU A CA 1
ATOM 1435 C C . LEU A 1 201 ? -26.699 -3.829 5.446 1 17.102 181 LEU A C 1
ATOM 1436 O O . LEU A 1 201 ? -27.123 -4.837 4.873 1 18.36 181 LEU A O 1
ATOM 1441 N N A ARG A 1 202 ? -25.761 -3.867 6.406 0.482 16.474 182 ARG A N 1
ATOM 1442 N N B ARG A 1 202 ? -25.764 -3.865 6.404 0.518 16.912 182 ARG A N 1
ATOM 1443 C CA A ARG A 1 202 ? -25.223 -5.143 6.938 0.482 17.467 182 ARG A CA 1
ATOM 1444 C CA B ARG A 1 202 ? -25.235 -5.148 6.919 0.518 18.3 182 ARG A CA 1
ATOM 1445 C C A ARG A 1 202 ? -26.395 -5.94 7.51 0.482 18.275 182 ARG A C 1
ATOM 1446 C C B ARG A 1 202 ? -26.405 -5.94 7.502 0.518 18.753 182 ARG A C 1
ATOM 1447 O O A ARG A 1 202 ? -26.553 -7.118 7.185 0.482 17.686 182 ARG A O 1
ATOM 1448 O O B ARG A 1 202 ? -26.568 -7.12 7.181 0.518 18.044 182 ARG A O 1
ATOM 1463 N N . ASN A 1 203 ? -27.194 -5.3 8.357 1 18.283 183 ASN A N 1
ATOM 1464 C CA . ASN A 1 203 ? -28.352 -5.993 8.97 1 20.457 183 ASN A CA 1
ATOM 1465 C C . ASN A 1 203 ? -29.3 -6.51 7.882 1 19.307 183 ASN A C 1
ATOM 1466 O O . ASN A 1 203 ? -29.797 -7.684 7.989 1 18.766 183 ASN A O 1
ATOM 1471 N N . PHE A 1 204 ? -29.588 -5.72 6.853 1 18.329 184 PHE A N 1
ATOM 1472 C CA . PHE A 1 204 ? -30.495 -6.111 5.748 1 17.895 184 PHE A CA 1
ATOM 1473 C C . PHE A 1 204 ? -29.913 -7.347 5.046 1 19.121 184 PHE A C 1
ATOM 1474 O O . PHE A 1 204 ? -30.609 -8.374 4.85 1 20.652 184 PHE A O 1
ATOM 1482 N N . ALA A 1 205 ? -28.652 -7.263 4.617 1 18.694 185 ALA A N 1
ATOM 1483 C CA . ALA A 1 205 ? -27.995 -8.351 3.859 1 18.008 185 ALA A CA 1
ATOM 1484 C C . ALA A 1 205 ? -27.98 -9.646 4.691 1 19.691 185 ALA A C 1
ATOM 1485 O O . ALA A 1 205 ? -28.275 -10.724 4.141 1 18.598 185 ALA A O 1
ATOM 1487 N N . VAL A 1 206 ? -27.589 -9.582 5.951 1 18.476 186 VAL A N 1
ATOM 1488 C CA . VAL A 1 206 ? -27.41 -10.798 6.801 1 20.713 186 VAL A CA 1
ATOM 1489 C C . VAL A 1 206 ? -28.784 -11.375 7.139 1 22.274 186 VAL A C 1
ATOM 1490 O O . VAL A 1 206 ? -28.886 -12.625 7.089 1 24.303 186 VAL A O 1
ATOM 1494 N N . THR A 1 207 ? -29.783 -10.546 7.436 1 20.169 187 THR A N 1
ATOM 1495 C CA . THR A 1 207 ? -31.081 -11.05 8 1 20.648 187 THR A CA 1
ATOM 1496 C C . THR A 1 207 ? -32.082 -11.302 6.88 1 22.108 187 THR A C 1
ATOM 1497 O O . THR A 1 207 ? -33.026 -12.094 7.136 1 23.49 187 THR A O 1
ATOM 1501 N N . LYS A 1 208 ? -31.988 -10.636 5.735 1 19.381 188 LYS A N 1
ATOM 1502 C CA . LYS A 1 208 ? -33.013 -10.739 4.664 1 21.567 188 LYS A CA 1
ATOM 1503 C C . LYS A 1 208 ? -32.452 -11.355 3.389 1 19.221 188 LYS A C 1
ATOM 1504 O O . LYS A 1 208 ? -33.275 -11.727 2.502 1 20.6 188 LYS A O 1
ATOM 1510 N N . GLN A 1 209 ? -31.128 -11.424 3.222 1 18.917 189 GLN A N 1
ATOM 1511 C CA . GLN A 1 209 ? -30.545 -11.94 1.962 1 18.966 189 GLN A CA 1
ATOM 1512 C C . GLN A 1 209 ? -29.595 -13.116 2.221 1 19.781 189 GLN A C 1
ATOM 1513 O O . GLN A 1 209 ? -28.981 -13.596 1.234 1 20.502 189 GLN A O 1
ATOM 1519 N N . ALA A 1 210 ? -29.451 -13.558 3.466 1 19.193 190 ALA A N 1
ATOM 1520 C CA . ALA A 1 210 ? -28.613 -14.711 3.852 1 20.277 190 ALA A CA 1
ATOM 1521 C C . ALA A 1 210 ? -27.205 -14.52 3.325 1 21.961 190 ALA A C 1
ATOM 1522 O O . ALA A 1 210 ? -26.552 -15.487 2.941 1 23.168 190 ALA A O 1
ATOM 1524 N N . VAL A 1 211 ? -26.715 -13.289 3.365 1 19.344 191 VAL A N 1
ATOM 1525 C CA . VAL A 1 211 ? -25.265 -13.052 3.137 1 19.799 191 VAL A CA 1
ATOM 1526 C C . VAL A 1 211 ? -24.498 -13.549 4.34 1 18.919 191 VAL A C 1
ATOM 1527 O O . VAL A 1 211 ? -24.928 -13.259 5.511 1 22.282 191 VAL A O 1
ATOM 1531 N N . GLU A 1 212 ? -23.391 -14.268 4.114 1 19.753 192 GLU A N 1
ATOM 1532 C CA . GLU A 1 212 ? -22.535 -14.786 5.19 1 21.208 192 GLU A CA 1
ATOM 1533 C C . GLU A 1 212 ? -21.536 -13.712 5.617 1 21.947 192 GLU A C 1
ATOM 1534 O O . GLU A 1 212 ? -20.769 -13.237 4.771 1 21.805 192 GLU A O 1
ATOM 1540 N N . HIS A 1 213 ? -21.546 -13.35 6.893 1 19.296 193 HIS A N 1
ATOM 1541 C CA . HIS A 1 213 ? -20.619 -12.361 7.472 1 21.469 193 HIS A CA 1
ATOM 1542 C C . HIS A 1 213 ? -19.557 -13.13 8.232 1 22.739 193 HIS A C 1
ATOM 1543 O O . HIS A 1 213 ? -19.854 -13.703 9.281 1 21.155 193 HIS A O 1
ATOM 1550 N N . VAL A 1 214 ? -18.345 -13.136 7.713 1 18.731 194 VAL A N 1
ATOM 1551 C CA . VAL A 1 214 ? -17.176 -13.717 8.411 1 20.341 194 VAL A CA 1
ATOM 1552 C C . VAL A 1 214 ? -16.44 -12.563 9.097 1 21.378 194 VAL A C 1
ATOM 1553 O O . VAL A 1 214 ? -15.902 -11.695 8.418 1 19.45 194 VAL A O 1
ATOM 1557 N N . GLU A 1 215 ? -16.492 -12.509 10.437 1 23.527 195 GLU A N 1
ATOM 1558 C CA A GLU A 1 215 ? -15.853 -11.424 11.218 0.484 24.318 195 GLU A CA 1
ATOM 1559 C CA B GLU A 1 215 ? -15.845 -11.427 11.213 0.516 24.531 195 GLU A CA 1
ATOM 1560 C C . GLU A 1 215 ? -14.453 -11.904 11.605 1 24.268 195 GLU A C 1
ATOM 1561 O O . GLU A 1 215 ? -14.326 -12.609 12.63 1 25.795 195 GLU A O 1
ATOM 1572 N N . ASP A 1 216 ? -13.457 -11.596 10.802 1 24.129 196 ASP A N 1
ATOM 1573 C CA . ASP A 1 216 ? -12.092 -12.135 10.966 1 25.31 196 ASP A CA 1
ATOM 1574 C C . ASP A 1 216 ? -11.142 -11.274 10.139 1 28.125 196 ASP A C 1
ATOM 1575 O O . ASP A 1 216 ? -11.623 -10.487 9.293 1 27.23 196 ASP A O 1
ATOM 1580 N N . GLU A 1 217 ? -9.854 -11.412 10.395 1 29.691 197 GLU A N 1
ATOM 1581 C CA . GLU A 1 217 ? -8.773 -10.674 9.699 1 29.088 197 GLU A CA 1
ATOM 1582 C C . GLU A 1 217 ? -8.264 -11.567 8.579 1 26.025 197 GLU A C 1
ATOM 1583 O O . GLU A 1 217 ? -8.056 -12.755 8.835 1 26.448 197 GLU A O 1
ATOM 1589 N N A MET A 1 218 ? -8.059 -11.013 7.384 0.599 23.975 198 MET A N 1
ATOM 1590 N N B MET A 1 218 ? -8.064 -11.015 7.379 0.401 25.349 198 MET A N 1
ATOM 1591 C CA A MET A 1 218 ? -7.424 -11.742 6.263 0.599 22.263 198 MET A CA 1
ATOM 1592 C CA B MET A 1 218 ? -7.428 -11.734 6.249 0.401 24.398 198 MET A CA 1
ATOM 1593 C C A MET A 1 218 ? -5.922 -11.783 6.528 0.599 22.379 198 MET A C 1
ATOM 1594 C C B MET A 1 218 ? -5.926 -11.779 6.512 0.401 24.024 198 MET A C 1
ATOM 1595 O O A MET A 1 218 ? -5.356 -10.715 6.848 0.599 27.043 198 MET A O 1
ATOM 1596 O O B MET A 1 218 ? -5.364 -10.715 6.834 0.401 27.1 198 MET A O 1
ATOM 1605 N N . THR A 1 219 ? -5.298 -12.945 6.357 1 24.191 199 THR A N 1
ATOM 1606 C CA . THR A 1 219 ? -3.839 -13.108 6.579 1 27.229 199 THR A CA 1
ATOM 1607 C C . THR A 1 219 ? -3.114 -13.441 5.279 1 28.659 199 THR A C 1
ATOM 1608 O O . THR A 1 219 ? -1.905 -13.229 5.233 1 28.092 199 THR A O 1
ATOM 1612 N N . GLU A 1 220 ? -3.791 -13.955 4.268 1 26.106 200 GLU A N 1
ATOM 1613 C CA . GLU A 1 220 ? -3.109 -14.324 2.996 1 25.748 200 GLU A CA 1
ATOM 1614 C C . GLU A 1 220 ? -4.136 -14.366 1.872 1 25.489 200 GLU A C 1
ATOM 1615 O O . GLU A 1 220 ? -5.271 -14.847 2.087 1 23.936 200 GLU A O 1
ATOM 1621 N N . VAL A 1 221 ? -3.706 -13.915 0.703 1 24.21 201 VAL A N 1
ATOM 1622 C CA . VAL A 1 221 ? -4.469 -14.081 -0.554 1 23.338 201 VAL A CA 1
ATOM 1623 C C . VAL A 1 221 ? -3.853 -15.262 -1.3 1 25.764 201 VAL A C 1
ATOM 1624 O O . VAL A 1 221 ? -2.695 -15.139 -1.655 1 25.795 201 VAL A O 1
ATOM 1628 N N . LEU A 1 222 ? -4.615 -16.313 -1.521 1 24.593 202 LEU A N 1
ATOM 1629 C CA . LEU A 1 222 ? -4.115 -17.491 -2.281 1 25.435 202 LEU A CA 1
ATOM 1630 C C . LEU A 1 222 ? -4.4 -17.235 -3.757 1 26.854 202 LEU A C 1
ATOM 1631 O O . LEU A 1 222 ? -5.561 -16.87 -4.088 1 23.818 202 LEU A O 1
ATOM 1636 N N . THR A 1 223 ? -3.408 -17.479 -4.621 1 26.257 203 THR A N 1
ATOM 1637 C CA . THR A 1 223 ? -3.57 -17.353 -6.091 1 25.887 203 THR A CA 1
ATOM 1638 C C . THR A 1 223 ? -3.134 -18.636 -6.797 1 30.29 203 THR A C 1
ATOM 1639 O O . THR A 1 223 ? -2.383 -19.42 -6.196 1 27.849 203 THR A O 1
ATOM 1643 N N . ASP A 1 224 ? -3.651 -18.869 -7.995 1 29.121 204 ASP A N 1
ATOM 1644 C CA . ASP A 1 224 ? -3.309 -20.084 -8.798 1 24.859 204 ASP A CA 1
ATOM 1645 C C . ASP A 1 224 ? -2.197 -19.682 -9.774 1 28.11 204 ASP A C 1
ATOM 1646 O O . ASP A 1 224 ? -1.689 -18.585 -9.667 1 28.325 204 ASP A O 1
ATOM 1651 N N . GLU A 1 225 ? -1.814 -20.585 -10.68 1 32.972 205 GLU A N 1
ATOM 1652 C CA . GLU A 1 225 ? -0.708 -20.406 -11.662 1 35.78 205 GLU A CA 1
ATOM 1653 C C . GLU A 1 225 ? -1.056 -19.314 -12.684 1 32.738 205 GLU A C 1
ATOM 1654 O O . GLU A 1 225 ? -0.132 -18.739 -13.227 1 31.703 205 GLU A O 1
ATOM 1660 N N . ARG A 1 226 ? -2.346 -19.005 -12.88 1 31.023 206 ARG A N 1
ATOM 1661 C CA . ARG A 1 226 ? -2.858 -17.943 -13.793 1 28.258 206 ARG A CA 1
ATOM 1662 C C . ARG A 1 226 ? -2.891 -16.567 -13.081 1 26.862 206 ARG A C 1
ATOM 1663 O O . ARG A 1 226 ? -3.226 -15.571 -13.732 1 27.623 206 ARG A O 1
ATOM 1671 N N . GLY A 1 227 ? -2.564 -16.502 -11.789 1 27.093 207 GLY A N 1
ATOM 1672 C CA . GLY A 1 227 ? -2.642 -15.264 -10.987 1 27.77 207 GLY A CA 1
ATOM 1673 C C . GLY A 1 227 ? -4.087 -14.929 -10.602 1 25.762 207 GLY A C 1
ATOM 1674 O O . GLY A 1 227 ? -4.328 -13.758 -10.169 1 25.646 207 GLY A O 1
ATOM 1675 N N . PHE A 1 228 ? -5.017 -15.873 -10.731 1 22.803 208 PHE A N 1
ATOM 1676 C CA . PHE A 1 228 ? -6.405 -15.694 -10.239 1 20.177 208 PHE A CA 1
ATOM 1677 C C . PHE A 1 228 ? -6.427 -15.963 -8.738 1 23.122 208 PHE A C 1
ATOM 1678 O O . PHE A 1 228 ? -5.706 -16.831 -8.212 1 23.198 208 PHE A O 1
ATOM 1686 N N . ILE A 1 229 ? -7.23 -15.185 -8.016 1 20.173 209 ILE A N 1
ATOM 1687 C CA . ILE A 1 229 ? -7.414 -15.478 -6.568 1 20.071 209 ILE A CA 1
ATOM 1688 C C . ILE A 1 229 ? -8.221 -16.764 -6.443 1 18.862 209 ILE A C 1
ATOM 1689 O O . ILE A 1 229 ? -9.231 -16.966 -7.172 1 19.937 209 ILE A O 1
ATOM 1694 N N . THR A 1 230 ? -7.81 -17.658 -5.55 1 20.916 210 THR A N 1
ATOM 1695 C CA . THR A 1 230 ? -8.569 -18.898 -5.243 1 21.127 210 THR A CA 1
ATOM 1696 C C . THR A 1 230 ? -9.305 -18.803 -3.908 1 17.889 210 THR A C 1
ATOM 1697 O O . THR A 1 230 ? -10.414 -19.386 -3.806 1 20.05 210 THR A O 1
ATOM 1701 N N . ALA A 1 231 ? -8.726 -18.098 -2.951 1 19.752 211 ALA A N 1
ATOM 1702 C CA . ALA A 1 231 ? -9.241 -18.061 -1.574 1 19.408 211 ALA A CA 1
ATOM 1703 C C . ALA A 1 231 ? -8.54 -17.014 -0.735 1 19.112 211 ALA A C 1
ATOM 1704 O O . ALA A 1 231 ? -7.424 -16.559 -1.076 1 20.54 211 ALA A O 1
ATOM 1706 N N . LEU A 1 232 ? -9.223 -16.593 0.334 1 20.073 212 LEU A N 1
ATOM 1707 C CA . LEU A 1 232 ? -8.635 -15.701 1.348 1 20.632 212 LEU A CA 1
ATOM 1708 C C . LEU A 1 232 ? -8.423 -16.53 2.614 1 20.444 212 LEU A C 1
ATOM 1709 O O . LEU A 1 232 ? -9.416 -17.034 3.116 1 21.091 212 LEU A O 1
ATOM 1714 N N . ARG A 1 233 ? -7.191 -16.556 3.125 1 24.616 213 ARG A N 1
ATOM 1715 C CA . ARG A 1 233 ? -6.872 -17.168 4.442 1 24.744 213 ARG A CA 1
ATOM 1716 C C . ARG A 1 233 ? -7.224 -16.167 5.533 1 24.61 213 ARG A C 1
ATOM 1717 O O . ARG A 1 233 ? -6.885 -15.002 5.355 1 22.719 213 ARG A O 1
ATOM 1725 N N . THR A 1 234 ? -7.821 -16.594 6.638 1 25.491 214 THR A N 1
ATOM 1726 C CA . THR A 1 234 ? -8.126 -15.707 7.786 1 27.097 214 THR A CA 1
ATOM 1727 C C . THR A 1 234 ? -7.263 -16.099 8.992 1 30.073 214 THR A C 1
ATOM 1728 O O . THR A 1 234 ? -6.727 -17.241 9.024 1 32.431 214 THR A O 1
ATOM 1732 N N . LYS A 1 235 ? -7.189 -15.19 9.964 1 30.727 215 LYS A N 1
ATOM 1733 C CA . LYS A 1 235 ? -6.357 -15.337 11.194 1 32.094 215 LYS A CA 1
ATOM 1734 C C . LYS A 1 235 ? -6.8 -16.606 11.917 1 32.428 215 LYS A C 1
ATOM 1735 O O . LYS A 1 235 ? -5.931 -17.32 12.415 1 36.476 215 LYS A O 1
ATOM 1741 N N . SER A 1 236 ? -8.107 -16.864 11.995 1 31.322 216 SER A N 1
ATOM 1742 C CA . SER A 1 236 ? -8.696 -17.999 12.745 1 33.137 216 SER A CA 1
ATOM 1743 C C . SER A 1 236 ? -8.493 -19.319 11.984 1 37.975 216 SER A C 1
ATOM 1744 O O . SER A 1 236 ? -8.775 -20.351 12.596 1 42.799 216 SER A O 1
ATOM 1747 N N . GLY A 1 237 ? -8.035 -19.296 10.719 1 36.261 217 GLY A N 1
ATOM 1748 C CA . GLY A 1 237 ? -7.641 -20.492 9.939 1 33.439 217 GLY A CA 1
ATOM 1749 C C . GLY A 1 237 ? -8.671 -20.905 8.888 1 31.886 217 GLY A C 1
ATOM 1750 O O . GLY A 1 237 ? -8.589 -21.999 8.323 1 27.879 217 GLY A O 1
ATOM 1751 N N . ARG A 1 238 ? -9.67 -20.075 8.627 1 27.619 218 ARG A N 1
ATOM 1752 C CA . ARG A 1 238 ? -10.574 -20.276 7.474 1 25.201 218 ARG A CA 1
ATOM 1753 C C . ARG A 1 238 ? -9.743 -20.116 6.205 1 23.99 218 ARG A C 1
ATOM 1754 O O . ARG A 1 238 ? -8.77 -19.338 6.199 1 26.005 218 ARG A O 1
ATOM 1762 N N . ILE A 1 239 ? -10.116 -20.828 5.165 1 24.237 219 ILE A N 1
ATOM 1763 C CA . ILE A 1 239 ? -9.593 -20.565 3.798 1 25.601 219 ILE A CA 1
ATOM 1764 C C . ILE A 1 239 ? -10.854 -20.398 2.941 1 24.933 219 ILE A C 1
ATOM 1765 O O . ILE A 1 239 ? -11.518 -21.374 2.584 1 23.665 219 ILE A O 1
ATOM 1770 N N . LEU A 1 240 ? -11.272 -19.146 2.723 1 20.598 220 LEU A N 1
ATOM 1771 C CA . LEU A 1 240 ? -12.597 -18.821 2.154 1 19.827 220 LEU A CA 1
ATOM 1772 C C . LEU A 1 240 ? -12.472 -18.883 0.646 1 18.977 220 LEU A C 1
ATOM 1773 O O . LEU A 1 240 ? -11.876 -17.966 0.035 1 19.566 220 LEU A O 1
ATOM 1778 N N . GLN A 1 241 ? -12.944 -19.975 0.087 1 19.873 221 GLN A N 1
ATOM 1779 C CA . GLN A 1 241 ? -12.918 -20.181 -1.367 1 20.624 221 GLN A CA 1
ATOM 1780 C C . GLN A 1 241 ? -13.919 -19.229 -2.035 1 20.584 221 GLN A C 1
ATOM 1781 O O . GLN A 1 241 ? -14.976 -18.915 -1.46 1 22.291 221 GLN A O 1
ATOM 1787 N N . GLY A 1 242 ? -13.544 -18.699 -3.187 1 21.51 222 GLY A N 1
ATOM 1788 C CA . GLY A 1 242 ? -14.477 -17.941 -4.034 1 21.474 222 GLY A CA 1
ATOM 1789 C C . GLY A 1 242 ? -14.088 -18.004 -5.497 1 21.438 222 GLY A C 1
ATOM 1790 O O . GLY A 1 242 ? -12.912 -18.327 -5.828 1 20.679 222 GLY A O 1
ATOM 1791 N N . ASP A 1 243 ? -15.019 -17.62 -6.359 1 18.987 223 ASP A N 1
ATOM 1792 C CA . ASP A 1 243 ? -14.796 -17.569 -7.82 1 17.866 223 ASP A CA 1
ATOM 1793 C C . ASP A 1 243 ? -14.558 -16.124 -8.285 1 18.508 223 ASP A C 1
ATOM 1794 O O . ASP A 1 243 ? -13.862 -15.95 -9.268 1 18.693 223 ASP A O 1
ATOM 1799 N N . LEU A 1 244 ? -15.19 -15.165 -7.589 1 18 224 LEU A N 1
ATOM 1800 C CA . LEU A 1 244 ? -15.089 -13.726 -7.903 1 17.196 224 LEU A CA 1
ATOM 1801 C C . LEU A 1 244 ? -14.832 -13.019 -6.575 1 16.808 224 LEU A C 1
ATOM 1802 O O . LEU A 1 244 ? -15.497 -13.357 -5.587 1 17.449 224 LEU A O 1
ATOM 1807 N N . PHE A 1 245 ? -13.86 -12.112 -6.536 1 14.784 225 PHE A N 1
ATOM 1808 C CA . PHE A 1 245 ? -13.467 -11.378 -5.331 1 15.382 225 PHE A CA 1
ATOM 1809 C C . PHE A 1 245 ? -13.712 -9.889 -5.576 1 14.581 225 PHE A C 1
ATOM 1810 O O . PHE A 1 245 ? -13.324 -9.368 -6.651 1 16.135 225 PHE A O 1
ATOM 1818 N N . VAL A 1 246 ? -14.392 -9.263 -4.628 1 14.806 226 VAL A N 1
ATOM 1819 C CA . VAL A 1 246 ? -14.645 -7.812 -4.658 1 14.506 226 VAL A CA 1
ATOM 1820 C C . VAL A 1 246 ? -13.769 -7.175 -3.593 1 13.63 226 VAL A C 1
ATOM 1821 O O . VAL A 1 246 ? -13.895 -7.558 -2.426 1 14.777 226 VAL A O 1
ATOM 1825 N N . ASP A 1 247 ? -12.833 -6.312 -4.004 1 14.967 227 ASP A N 1
ATOM 1826 C CA . ASP A 1 247 ? -11.946 -5.573 -3.089 1 13.922 227 ASP A CA 1
ATOM 1827 C C . ASP A 1 247 ? -12.672 -4.323 -2.577 1 15.167 227 ASP A C 1
ATOM 1828 O O . ASP A 1 247 ? -12.762 -3.347 -3.334 1 13.71 227 ASP A O 1
ATOM 1833 N N . CYS A 1 248 ? -13.193 -4.385 -1.351 1 14.915 228 CYS A N 1
ATOM 1834 C CA . CYS A 1 248 ? -13.761 -3.227 -0.637 1 15.17 228 CYS A CA 1
ATOM 1835 C C . CYS A 1 248 ? -12.873 -2.934 0.562 1 15.459 228 CYS A C 1
ATOM 1836 O O . CYS A 1 248 ? -13.384 -2.415 1.607 1 15.855 228 CYS A O 1
ATOM 1839 N N . SER A 1 249 ? -11.548 -3.154 0.449 1 14.387 229 SER A N 1
ATOM 1840 C CA . SER A 1 249 ? -10.629 -3.048 1.604 1 15.794 229 SER A CA 1
ATOM 1841 C C . SER A 1 249 ? -10.178 -1.605 1.866 1 17.918 229 SER A C 1
ATOM 1842 O O . SER A 1 249 ? -9.407 -1.416 2.862 1 21.347 229 SER A O 1
ATOM 1845 N N . GLY A 1 250 ? -10.606 -0.636 1.052 1 15.01 230 GLY A N 1
ATOM 1846 C CA . GLY A 1 250 ? -10.259 0.771 1.247 1 17.069 230 GLY A CA 1
ATOM 1847 C C . GLY A 1 250 ? -8.914 1.095 0.59 1 15.848 230 GLY A C 1
ATOM 1848 O O . GLY A 1 250 ? -8.483 0.368 -0.352 1 15.826 230 GLY A O 1
ATOM 1849 N N . PHE A 1 251 ? -8.246 2.146 1.066 1 16.647 231 PHE A N 1
ATOM 1850 C CA . PHE A 1 251 ? -7.123 2.76 0.322 1 16.964 231 PHE A CA 1
ATOM 1851 C C . PHE A 1 251 ? -5.946 1.772 0.199 1 17.051 231 PHE A C 1
ATOM 1852 O O . PHE A 1 251 ? -5.143 1.94 -0.714 1 19.007 231 PHE A O 1
ATOM 1860 N N . ARG A 1 252 ? -5.836 0.796 1.083 1 18.853 232 ARG A N 1
ATOM 1861 C CA . ARG A 1 252 ? -4.75 -0.199 1.007 1 20.248 232 ARG A CA 1
ATOM 1862 C C . ARG A 1 252 ? -4.921 -1.162 -0.162 1 21.172 232 ARG A C 1
ATOM 1863 O O . ARG A 1 252 ? -3.877 -1.739 -0.582 1 20.378 232 ARG A O 1
ATOM 1871 N N . GLY A 1 253 ? -6.125 -1.346 -0.724 1 16.972 233 GLY A N 1
ATOM 1872 C CA . GLY A 1 253 ? -6.282 -2.187 -1.919 1 14.643 233 GLY A CA 1
ATOM 1873 C C . GLY A 1 253 ? -5.609 -3.557 -1.735 1 15.864 233 GLY A C 1
ATOM 1874 O O . GLY A 1 253 ? -4.775 -3.963 -2.551 1 18.472 233 GLY A O 1
ATOM 1875 N N . LEU A 1 254 ? -5.965 -4.267 -0.672 1 18.007 234 LEU A N 1
ATOM 1876 C CA . LEU A 1 254 ? -5.245 -5.477 -0.252 1 17.398 234 LEU A CA 1
ATOM 1877 C C . LEU A 1 254 ? -5.351 -6.549 -1.343 1 19.904 234 LEU A C 1
ATOM 1878 O O . LEU A 1 254 ? -4.427 -7.426 -1.441 1 19.997 234 LEU A O 1
ATOM 1883 N N . LEU A 1 255 ? -6.431 -6.566 -2.129 1 17.514 235 LEU A N 1
ATOM 1884 C CA . LEU A 1 255 ? -6.501 -7.516 -3.265 1 17.907 235 LEU A CA 1
ATOM 1885 C C . LEU A 1 255 ? -5.986 -6.87 -4.553 1 19.418 235 LEU A C 1
ATOM 1886 O O . LEU A 1 255 ? -5.073 -7.443 -5.19 1 19.522 235 LEU A O 1
ATOM 1891 N N . ILE A 1 256 ? -6.587 -5.766 -5.009 1 16.823 236 ILE A N 1
ATOM 1892 C CA . ILE A 1 256 ? -6.303 -5.248 -6.361 1 16.569 236 ILE A CA 1
ATOM 1893 C C . ILE A 1 256 ? -4.852 -4.733 -6.452 1 17.129 236 ILE A C 1
ATOM 1894 O O . ILE A 1 256 ? -4.217 -4.936 -7.525 1 17.444 236 ILE A O 1
ATOM 1899 N N . ASN A 1 257 ? -4.358 -4.045 -5.423 1 17.623 237 ASN A N 1
ATOM 1900 C CA . ASN A 1 257 ? -3.003 -3.423 -5.453 1 17.958 237 ASN A CA 1
ATOM 1901 C C . ASN A 1 257 ? -1.971 -4.414 -4.911 1 21.333 237 ASN A C 1
ATOM 1902 O O . ASN A 1 257 ? -0.983 -4.648 -5.61 1 25.62 237 ASN A O 1
ATOM 1907 N N . LYS A 1 258 ? -2.192 -4.958 -3.729 1 20.715 238 LYS A N 1
ATOM 1908 C CA . LYS A 1 258 ? -1.154 -5.783 -3.042 1 24.305 238 LYS A CA 1
ATOM 1909 C C . LYS A 1 258 ? -1.055 -7.162 -3.692 1 28.331 238 LYS A C 1
ATOM 1910 O O . LYS A 1 258 ? 0.035 -7.487 -4.157 1 30.173 238 LYS A O 1
ATOM 1916 N N . ALA A 1 259 ? -2.131 -7.937 -3.752 1 23.584 239 ALA A N 1
ATOM 1917 C CA . ALA A 1 259 ? -2.121 -9.31 -4.3 1 24.725 239 ALA A CA 1
ATOM 1918 C C . ALA A 1 259 ? -2.029 -9.317 -5.821 1 27.069 239 ALA A C 1
ATOM 1919 O O . ALA A 1 259 ? -1.181 -10.077 -6.365 1 25.366 239 ALA A O 1
ATOM 1921 N N . MET A 1 260 ? -2.849 -8.534 -6.53 1 21.471 240 MET A N 1
ATOM 1922 C CA . MET A 1 260 ? -2.883 -8.545 -8.017 1 19.481 240 MET A CA 1
ATOM 1923 C C . MET A 1 260 ? -1.782 -7.628 -8.595 1 20.766 240 MET A C 1
ATOM 1924 O O . MET A 1 260 ? -1.575 -7.698 -9.79 1 22.034 240 MET A O 1
ATOM 1929 N N . GLU A 1 261 ? -1.11 -6.814 -7.773 1 20.668 241 GLU A N 1
ATOM 1930 C CA . GLU A 1 261 ? 0.013 -5.919 -8.18 1 23.289 241 GLU A CA 1
ATOM 1931 C C . GLU A 1 261 ? -0.461 -4.93 -9.249 1 23.376 241 GLU A C 1
ATOM 1932 O O . GLU A 1 261 ? 0.348 -4.44 -10.05 1 24.512 241 GLU A O 1
ATOM 1938 N N . GLU A 1 262 ? -1.736 -4.531 -9.224 1 20.598 242 GLU A N 1
ATOM 1939 C CA . GLU A 1 262 ? -2.213 -3.516 -10.192 1 18.751 242 GLU A CA 1
ATOM 1940 C C . GLU A 1 262 ? -1.74 -2.147 -9.721 1 19.4 242 GLU A C 1
ATOM 1941 O O . GLU A 1 262 ? -1.92 -1.756 -8.536 1 18.758 242 GLU A O 1
ATOM 1947 N N . PRO A 1 263 ? -1.045 -1.384 -10.589 1 18.925 243 PRO A N 1
ATOM 1948 C CA . PRO A 1 263 ? -0.558 -0.07 -10.203 1 18.693 243 PRO A CA 1
ATOM 1949 C C . PRO A 1 263 ? -1.716 0.909 -9.936 1 17.33 243 PRO A C 1
ATOM 1950 O O . PRO A 1 263 ? -2.707 0.842 -10.641 1 19.207 243 PRO A O 1
ATOM 1954 N N . PHE A 1 264 ? -1.505 1.811 -8.994 1 18.009 244 PHE A N 1
ATOM 1955 C CA . PHE A 1 264 ? -2.406 2.962 -8.733 1 17.851 244 PHE A CA 1
ATOM 1956 C C . PHE A 1 264 ? -1.871 4.192 -9.468 1 19.785 244 PHE A C 1
ATOM 1957 O O . PHE A 1 264 ? -0.641 4.45 -9.415 1 21.332 244 PHE A O 1
ATOM 1965 N N . ILE A 1 265 ? -2.733 4.929 -10.143 1 18.305 245 ILE A N 1
ATOM 1966 C CA . ILE A 1 265 ? -2.318 6.175 -10.833 1 18.25 245 ILE A CA 1
ATOM 1967 C C . ILE A 1 265 ? -2.592 7.341 -9.899 1 19.653 245 ILE A C 1
ATOM 1968 O O . ILE A 1 265 ? -3.779 7.687 -9.661 1 17.917 245 ILE A O 1
ATOM 1973 N N A ASP A 1 266 ? -1.521 7.905 -9.35 0.589 20.521 246 ASP A N 1
ATOM 1974 N N B ASP A 1 266 ? -1.52 7.899 -9.331 0.411 20.387 246 ASP A N 1
ATOM 1975 C CA A ASP A 1 266 ? -1.569 9.076 -8.455 0.589 20.319 246 ASP A CA 1
ATOM 1976 C CA B ASP A 1 266 ? -1.628 9.068 -8.435 0.411 20.443 246 ASP A CA 1
ATOM 1977 C C A ASP A 1 266 ? -1.983 10.275 -9.313 0.589 20.653 246 ASP A C 1
ATOM 1978 C C B ASP A 1 266 ? -1.992 10.268 -9.311 0.411 20.596 246 ASP A C 1
ATOM 1979 O O A ASP A 1 266 ? -1.298 10.565 -10.315 0.589 20.393 246 ASP A O 1
ATOM 1980 O O B ASP A 1 266 ? -1.296 10.541 -10.313 0.411 20.566 246 ASP A O 1
ATOM 1989 N N . MET A 1 267 ? -3.062 10.971 -8.959 1 19.189 247 MET A N 1
ATOM 1990 C CA . MET A 1 267 ? -3.524 12.111 -9.787 1 21.381 247 MET A CA 1
ATOM 1991 C C . MET A 1 267 ? -3.44 13.408 -8.974 1 20.568 247 MET A C 1
ATOM 1992 O O . MET A 1 267 ? -4.208 14.351 -9.22 1 20.531 247 MET A O 1
ATOM 1997 N N . SER A 1 268 ? -2.443 13.514 -8.087 1 19.375 248 SER A N 1
ATOM 1998 C CA . SER A 1 268 ? -2.169 14.748 -7.314 1 20.89 248 SER A CA 1
ATOM 1999 C C . SER A 1 268 ? -1.585 15.817 -8.247 1 20.207 248 SER A C 1
ATOM 2000 O O . SER A 1 268 ? -1.364 16.928 -7.79 1 21.258 248 SER A O 1
ATOM 2003 N N . ASP A 1 269 ? -1.334 15.502 -9.525 1 20.022 249 ASP A N 1
ATOM 2004 C CA . ASP A 1 269 ? -1.005 16.54 -10.551 1 20.632 249 ASP A CA 1
ATOM 2005 C C . ASP A 1 269 ? -2.288 17.235 -11.042 1 21.228 249 ASP A C 1
ATOM 2006 O O . ASP A 1 269 ? -2.194 18.211 -11.816 1 21.403 249 ASP A O 1
ATOM 2011 N N . HIS A 1 270 ? -3.473 16.797 -10.582 1 18.629 250 HIS A N 1
ATOM 2012 C CA . HIS A 1 270 ? -4.755 17.473 -10.902 1 17.763 250 HIS A CA 1
ATOM 2013 C C . HIS A 1 270 ? -5.472 18.006 -9.666 1 17.737 250 HIS A C 1
ATOM 2014 O O . HIS A 1 270 ? -6.224 18.962 -9.828 1 17.652 250 HIS A O 1
ATOM 2021 N N . LEU A 1 271 ? -5.261 17.409 -8.5 1 16.684 251 LEU A N 1
ATOM 2022 C CA . LEU A 1 271 ? -5.914 17.821 -7.237 1 15.452 251 LEU A CA 1
ATOM 2023 C C . LEU A 1 271 ? -4.896 17.712 -6.11 1 15.811 251 LEU A C 1
ATOM 2024 O O . LEU A 1 271 ? -4.299 16.628 -5.965 1 16.97 251 LEU A O 1
ATOM 2029 N N . LEU A 1 272 ? -4.711 18.784 -5.356 1 15.768 252 LEU A N 1
ATOM 2030 C CA . LEU A 1 272 ? -3.617 18.84 -4.355 1 17.326 252 LEU A CA 1
ATOM 2031 C C . LEU A 1 272 ? -4.049 18.337 -2.99 1 19.588 252 LEU A C 1
ATOM 2032 O O . LEU A 1 272 ? -3.19 17.852 -2.238 1 17.744 252 LEU A O 1
ATOM 2037 N N . CYS A 1 273 ? -5.341 18.401 -2.649 1 16.286 253 CYS A N 1
ATOM 2038 C CA . CYS A 1 273 ? -5.752 17.976 -1.304 1 15.641 253 CYS A CA 1
ATOM 2039 C C . CYS A 1 273 ? -5.564 16.466 -1.146 1 17.394 253 CYS A C 1
ATOM 2040 O O . CYS A 1 273 ? -5.929 15.71 -2.074 1 17.338 253 CYS A O 1
ATOM 2043 N N . ASN A 1 274 ? -5.082 16.048 0.013 1 15.956 254 ASN A N 1
ATOM 2044 C CA . ASN A 1 274 ? -4.712 14.651 0.294 1 16.799 254 ASN A CA 1
ATOM 2045 C C . ASN A 1 274 ? -4.962 14.233 1.731 1 16.44 254 ASN A C 1
ATOM 2046 O O . ASN A 1 274 ? -4.563 13.131 2.093 1 16.14 254 ASN A O 1
ATOM 2051 N N . SER A 1 275 ? -5.667 15.032 2.529 1 16.262 255 SER A N 1
ATOM 2052 C CA . SER A 1 275 ? -5.842 14.789 3.962 1 15.948 255 SER A CA 1
ATOM 2053 C C . SER A 1 275 ? -7.183 15.372 4.403 1 15.365 255 SER A C 1
ATOM 2054 O O . SER A 1 275 ? -7.651 16.34 3.782 1 14.7 255 SER A O 1
ATOM 2057 N N . ALA A 1 276 ? -7.722 14.876 5.51 1 15.235 256 ALA A N 1
ATOM 2058 C CA . ALA A 1 276 ? -8.875 15.524 6.166 1 15.18 256 ALA A CA 1
ATOM 2059 C C . ALA A 1 276 ? -8.765 15.36 7.67 1 17.014 256 ALA A C 1
ATOM 2060 O O . ALA A 1 276 ? -8.181 14.364 8.165 1 17.459 256 ALA A O 1
ATOM 2062 N N . VAL A 1 277 ? -9.275 16.348 8.374 1 14.681 257 VAL A N 1
ATOM 2063 C CA . VAL A 1 277 ? -9.567 16.251 9.829 1 16.009 257 VAL A CA 1
ATOM 2064 C C . VAL A 1 277 ? -11.05 16.538 10.003 1 15.23 257 VAL A C 1
ATOM 2065 O O . VAL A 1 277 ? -11.514 17.543 9.461 1 16.393 257 VAL A O 1
ATOM 2069 N N . ALA A 1 278 ? -11.758 15.699 10.737 1 15.586 258 ALA A N 1
ATOM 2070 C CA . ALA A 1 278 ? -13.226 15.806 10.762 1 16.143 258 ALA A CA 1
ATOM 2071 C C . ALA A 1 278 ? -13.795 15.467 12.137 1 17.848 258 ALA A C 1
ATOM 2072 O O . ALA A 1 278 ? -13.108 14.826 12.977 1 18.734 258 ALA A O 1
ATOM 2074 N N . THR A 1 279 ? -15.015 15.931 12.4 1 18.405 259 THR A N 1
ATOM 2075 C CA . THR A 1 279 ? -15.734 15.627 13.66 1 17.744 259 THR A CA 1
ATOM 2076 C C . THR A 1 279 ? -17.228 15.816 13.398 1 18.39 259 THR A C 1
ATOM 2077 O O . THR A 1 279 ? -17.603 16.196 12.269 1 17.522 259 THR A O 1
ATOM 2081 N N . ALA A 1 280 ? -18.043 15.606 14.397 1 17.938 260 ALA A N 1
ATOM 2082 C CA . ALA A 1 280 ? -19.471 15.988 14.354 1 17.982 260 ALA A CA 1
ATOM 2083 C C . ALA A 1 280 ? -19.695 17.032 15.441 1 20.308 260 ALA A C 1
ATOM 2084 O O . ALA A 1 280 ? -19.151 16.864 16.571 1 23.084 260 ALA A O 1
ATOM 2086 N N . VAL A 1 281 ? -20.383 18.093 15.093 1 19.513 261 VAL A N 1
ATOM 2087 C CA . VAL A 1 281 ? -20.565 19.293 15.966 1 20.349 261 VAL A CA 1
ATOM 2088 C C . VAL A 1 281 ? -22.029 19.37 16.391 1 23.82 261 VAL A C 1
ATOM 2089 O O . VAL A 1 281 ? -22.913 19.519 15.555 1 22.169 261 VAL A O 1
ATOM 2093 N N . PRO A 1 282 ? -22.366 19.246 17.698 1 25 262 PRO A N 1
ATOM 2094 C CA . PRO A 1 282 ? -23.745 19.445 18.157 1 25.993 262 PRO A CA 1
ATOM 2095 C C . PRO A 1 282 ? -24.197 20.84 17.719 1 24.447 262 PRO A C 1
ATOM 2096 O O . PRO A 1 282 ? -23.386 21.777 17.712 1 29.117 262 PRO A O 1
ATOM 2100 N N . HIS A 1 283 ? -25.465 20.951 17.332 1 27.218 263 HIS A N 1
ATOM 2101 C CA . HIS A 1 283 ? -25.988 22.161 16.661 1 25.937 263 HIS A CA 1
ATOM 2102 C C . HIS A 1 283 ? -27.302 22.596 17.31 1 25.519 263 HIS A C 1
ATOM 2103 O O . HIS A 1 283 ? -28.109 21.735 17.563 1 26.536 263 HIS A O 1
ATOM 2110 N N . ASP A 1 284 ? -27.455 23.91 17.48 1 31.868 264 ASP A N 1
ATOM 2111 C CA . ASP A 1 284 ? -28.687 24.563 18.005 1 33.173 264 ASP A CA 1
ATOM 2112 C C . ASP A 1 284 ? -29.673 24.77 16.837 1 30.44 264 ASP A C 1
ATOM 2113 O O . ASP A 1 284 ? -29.711 25.891 16.229 1 33.342 264 ASP A O 1
ATOM 2118 N N . ASP A 1 285 ? -30.439 23.728 16.539 1 26.239 265 ASP A N 1
ATOM 2119 C CA . ASP A 1 285 ? -31.387 23.678 15.405 1 31.926 265 ASP A CA 1
ATOM 2120 C C . ASP A 1 285 ? -32.53 24.663 15.671 1 40.542 265 ASP A C 1
ATOM 2121 O O . ASP A 1 285 ? -33 25.288 14.684 1 36.001 265 ASP A O 1
ATOM 2126 N N . GLU A 1 286 ? -32.92 24.791 16.953 1 37.309 266 GLU A N 1
ATOM 2127 C CA . GLU A 1 286 ? -33.949 25.731 17.469 1 39.783 266 GLU A CA 1
ATOM 2128 C C . GLU A 1 286 ? -33.604 27.129 16.977 1 38.959 266 GLU A C 1
ATOM 2129 O O . GLU A 1 286 ? -34.422 27.738 16.254 1 45.842 266 GLU A O 1
ATOM 2135 N N . LYS A 1 287 ? -32.409 27.59 17.341 1 38.346 267 LYS A N 1
ATOM 2136 C CA . LYS A 1 287 ? -31.943 28.974 17.109 1 40.436 267 LYS A CA 1
ATOM 2137 C C . LYS A 1 287 ? -31.645 29.188 15.625 1 37.39 267 LYS A C 1
ATOM 2138 O O . LYS A 1 287 ? -31.971 30.287 15.094 1 34.115 267 LYS A O 1
ATOM 2144 N N . ASN A 1 288 ? -31.019 28.195 14.965 1 33.217 268 ASN A N 1
ATOM 2145 C CA . ASN A 1 288 ? -30.328 28.43 13.67 1 31.712 268 ASN A CA 1
ATOM 2146 C C . ASN A 1 288 ? -31.126 27.835 12.506 1 24.788 268 ASN A C 1
ATOM 2147 O O . ASN A 1 288 ? -30.785 28.179 11.36 1 31.373 268 ASN A O 1
ATOM 2152 N N . GLY A 1 289 ? -32.116 26.982 12.777 1 24.347 269 GLY A N 1
ATOM 2153 C CA . GLY A 1 289 ? -32.792 26.149 11.767 1 22.068 269 GLY A CA 1
ATOM 2154 C C . GLY A 1 289 ? -31.775 25.101 11.296 1 21.59 269 GLY A C 1
ATOM 2155 O O . GLY A 1 289 ? -30.642 25.099 11.805 1 22.127 269 GLY A O 1
ATOM 2156 N N . VAL A 1 290 ? -32.132 24.371 10.264 1 20.959 270 VAL A N 1
ATOM 2157 C CA . VAL A 1 290 ? -31.27 23.379 9.568 1 17.653 270 VAL A CA 1
ATOM 2158 C C . VAL A 1 290 ? -31.191 23.801 8.106 1 16.752 270 VAL A C 1
ATOM 2159 O O . VAL A 1 290 ? -32.209 24.028 7.439 1 16.716 270 VAL A O 1
ATOM 2163 N N . GLU A 1 291 ? -29.958 23.982 7.62 1 15.056 271 GLU A N 1
ATOM 2164 C CA . GLU A 1 291 ? -29.717 24.317 6.217 1 14.315 271 GLU A CA 1
ATOM 2165 C C . GLU A 1 291 ? -29.99 23.079 5.363 1 13.551 271 GLU A C 1
ATOM 2166 O O . GLU A 1 291 ? -29.428 22.021 5.578 1 13.833 271 GLU A O 1
ATOM 2172 N N . PRO A 1 292 ? -30.832 23.188 4.329 1 15.873 272 PRO A N 1
ATOM 2173 C CA . PRO A 1 292 ? -31.084 22.065 3.395 1 15.457 272 PRO A CA 1
ATOM 2174 C C . PRO A 1 292 ? -30.021 22.021 2.277 1 13.721 272 PRO A C 1
ATOM 2175 O O . PRO A 1 292 ? -30.331 21.981 1.109 1 13.715 272 PRO A O 1
ATOM 2179 N N . TYR A 1 293 ? -28.744 22.073 2.678 1 13.938 273 TYR A N 1
ATOM 2180 C CA . TYR A 1 293 ? -27.63 22.02 1.715 1 14.176 273 TYR A CA 1
ATOM 2181 C C . TYR A 1 293 ? -26.344 21.72 2.462 1 12.479 273 TYR A C 1
ATOM 2182 O O . TYR A 1 293 ? -26.227 21.88 3.684 1 13.126 273 TYR A O 1
ATOM 2191 N N . THR A 1 294 ? -25.394 21.18 1.701 1 13.36 274 THR A N 1
ATOM 2192 C CA . THR A 1 294 ? -23.995 21.018 2.126 1 12.536 274 THR A CA 1
ATOM 2193 C C . THR A 1 294 ? -23.247 22.322 1.868 1 12.674 274 THR A C 1
ATOM 2194 O O . THR A 1 294 ? -23.496 22.92 0.835 1 13.624 274 THR A O 1
ATOM 2198 N N . SER A 1 295 ? -22.427 22.765 2.843 1 12.806 275 SER A N 1
ATOM 2199 C CA . SER A 1 295 ? -21.569 23.939 2.628 1 13.175 275 SER A CA 1
ATOM 2200 C C . SER A 1 295 ? -20.157 23.459 2.322 1 13.155 275 SER A C 1
ATOM 2201 O O . SER A 1 295 ? -19.706 22.507 2.945 1 14.297 275 SER A O 1
ATOM 2204 N N . SER A 1 296 ? -19.514 24.168 1.415 1 12.982 276 SER A N 1
ATOM 2205 C CA . SER A 1 296 ? -18.084 24.015 1.073 1 12.233 276 SER A CA 1
ATOM 2206 C C . SER A 1 296 ? -17.41 25.343 1.419 1 12.498 276 SER A C 1
ATOM 2207 O O . SER A 1 296 ? -17.537 26.296 0.624 1 13.236 276 SER A O 1
ATOM 2210 N N . ILE A 1 297 ? -16.766 25.392 2.58 1 12.699 277 ILE A N 1
ATOM 2211 C CA . ILE A 1 297 ? -16.212 26.643 3.152 1 14.06 277 ILE A CA 1
ATOM 2212 C C . ILE A 1 297 ? -14.716 26.692 2.803 1 15.775 277 ILE A C 1
ATOM 2213 O O . ILE A 1 297 ? -13.954 25.881 3.301 1 15.406 277 ILE A O 1
ATOM 2218 N N . ALA A 1 298 ? -14.33 27.629 1.961 1 14.471 278 ALA A N 1
ATOM 2219 C CA . ALA A 1 298 ? -12.913 27.755 1.546 1 14.884 278 ALA A CA 1
ATOM 2220 C C . ALA A 1 298 ? -12.031 28.07 2.76 1 15.65 278 ALA A C 1
ATOM 2221 O O . ALA A 1 298 ? -12.366 28.91 3.592 1 15.694 278 ALA A O 1
ATOM 2223 N N . MET A 1 299 ? -10.856 27.436 2.771 1 15.888 279 MET A N 1
ATOM 2224 C CA . MET A 1 299 ? -9.849 27.547 3.843 1 15.876 279 MET A CA 1
ATOM 2225 C C . MET A 1 299 ? -8.557 28.032 3.164 1 15.822 279 MET A C 1
ATOM 2226 O O . MET A 1 299 ? -8.535 28.191 1.969 1 15.599 279 MET A O 1
ATOM 2231 N N A GLU A 1 300 ? -7.514 28.258 3.949 0.634 18.89 280 GLU A N 1
ATOM 2232 N N B GLU A 1 300 ? -7.51 28.25 3.947 0.366 18.088 280 GLU A N 1
ATOM 2233 C CA A GLU A 1 300 ? -6.212 28.72 3.444 0.634 18.644 280 GLU A CA 1
ATOM 2234 C CA B GLU A 1 300 ? -6.212 28.718 3.426 0.366 18.254 280 GLU A CA 1
ATOM 2235 C C A GLU A 1 300 ? -5.51 27.591 2.685 0.634 18.545 280 GLU A C 1
ATOM 2236 C C B GLU A 1 300 ? -5.518 27.587 2.667 0.366 18.286 280 GLU A C 1
ATOM 2237 O O A GLU A 1 300 ? -4.861 27.901 1.685 0.634 18.747 280 GLU A O 1
ATOM 2238 O O B GLU A 1 300 ? -4.856 27.898 1.671 0.366 18.484 280 GLU A O 1
ATOM 2249 N N . ALA A 1 301 ? -5.717 26.326 3.068 1 18.044 281 ALA A N 1
ATOM 2250 C CA . ALA A 1 301 ? -5.014 25.189 2.445 1 17.017 281 ALA A CA 1
ATOM 2251 C C . ALA A 1 301 ? -5.983 24.079 1.987 1 17.013 281 ALA A C 1
ATOM 2252 O O . ALA A 1 301 ? -5.588 22.925 1.914 1 16.913 281 ALA A O 1
ATOM 2254 N N . GLY A 1 302 ? -7.23 24.462 1.694 1 15.372 282 GLY A N 1
ATOM 2255 C CA . GLY A 1 302 ? -8.247 23.503 1.213 1 14.978 282 GLY A CA 1
ATOM 2256 C C . GLY A 1 302 ? -9.599 24.089 1.507 1 13.871 282 GLY A C 1
ATOM 2257 O O . GLY A 1 302 ? -9.839 25.285 1.214 1 16.698 282 GLY A O 1
ATOM 2258 N N . TRP A 1 303 ? -10.487 23.261 2.018 1 13.884 283 TRP A N 1
ATOM 2259 C CA . TRP A 1 303 ? -11.895 23.658 2.255 1 13.888 283 TRP A CA 1
ATOM 2260 C C . TRP A 1 303 ? -12.468 22.761 3.351 1 14.747 283 TRP A C 1
ATOM 2261 O O . TRP A 1 303 ? -11.898 21.711 3.662 1 14.798 283 TRP A O 1
ATOM 2272 N N . THR A 1 304 ? -13.605 23.196 3.909 1 14.616 284 THR A N 1
ATOM 2273 C CA . THR A 1 304 ? -14.265 22.478 4.993 1 13.614 284 THR A CA 1
ATOM 2274 C C . THR A 1 304 ? -15.721 22.196 4.605 1 13.378 284 THR A C 1
ATOM 2275 O O . THR A 1 304 ? -16.432 23.118 4.162 1 14.295 284 THR A O 1
ATOM 2279 N N . TRP A 1 305 ? -16.124 20.945 4.723 1 13.351 285 TRP A N 1
ATOM 2280 C CA . TRP A 1 305 ? -17.547 20.578 4.542 1 13.104 285 TRP A CA 1
ATOM 2281 C C . TRP A 1 305 ? -18.338 20.916 5.796 1 12.321 285 TRP A C 1
ATOM 2282 O O . TRP A 1 305 ? -17.87 20.755 6.921 1 13.193 285 TRP A O 1
ATOM 2293 N N . LYS A 1 306 ? -19.623 21.226 5.578 1 13.657 286 LYS A N 1
ATOM 2294 C CA . LYS A 1 306 ? -20.658 21.25 6.634 1 13.869 286 LYS A CA 1
ATOM 2295 C C . LYS A 1 306 ? -21.829 20.452 6.111 1 13.288 286 LYS A C 1
ATOM 2296 O O . LYS A 1 306 ? -22.305 20.776 5.04 1 14.125 286 LYS A O 1
ATOM 2302 N N . ILE A 1 307 ? -22.217 19.417 6.832 1 13.235 287 ILE A N 1
ATOM 2303 C CA . ILE A 1 307 ? -23.25 18.444 6.395 1 13.447 287 ILE A CA 1
ATOM 2304 C C . ILE A 1 307 ? -24.233 18.354 7.548 1 15.324 287 ILE A C 1
ATOM 2305 O O . ILE A 1 307 ? -24.058 17.596 8.506 1 15.759 287 ILE A O 1
ATOM 2310 N N . PRO A 1 308 ? -25.298 19.198 7.494 1 15.795 288 PRO A N 1
ATOM 2311 C CA . PRO A 1 308 ? -26.295 19.194 8.564 1 16.163 288 PRO A CA 1
ATOM 2312 C C . PRO A 1 308 ? -27.121 17.906 8.607 1 16.424 288 PRO A C 1
ATOM 2313 O O . PRO A 1 308 ? -27.562 17.396 7.571 1 15.554 288 PRO A O 1
ATOM 2317 N N . MET A 1 309 ? -27.284 17.439 9.833 1 17.576 289 MET A N 1
ATOM 2318 C CA . MET A 1 309 ? -28.251 16.387 10.212 1 21.539 289 MET A CA 1
ATOM 2319 C C . MET A 1 309 ? -29.032 16.907 11.437 1 22.157 289 MET A C 1
ATOM 2320 O O . MET A 1 309 ? -28.72 17.954 11.95 1 23.572 289 MET A O 1
ATOM 2325 N N . LEU A 1 310 ? -30.039 16.185 11.912 1 31.1 290 LEU A N 1
ATOM 2326 C CA . LEU A 1 310 ? -30.844 16.669 13.068 1 32.371 290 LEU A CA 1
ATOM 2327 C C . LEU A 1 310 ? -29.922 16.69 14.289 1 22.809 290 LEU A C 1
ATOM 2328 O O . LEU A 1 310 ? -29.307 15.661 14.579 1 26.784 290 LEU A O 1
ATOM 2333 N N . GLY A 1 311 ? -29.834 17.833 14.96 1 27.717 291 GLY A N 1
ATOM 2334 C CA . GLY A 1 311 ? -29.137 17.981 16.252 1 25.399 291 GLY A CA 1
ATOM 2335 C C . GLY A 1 311 ? -27.651 18.177 16.1 1 27.957 291 GLY A C 1
ATOM 2336 O O . GLY A 1 311 ? -27.001 18.484 17.109 1 27.539 291 GLY A O 1
ATOM 2337 N N . ARG A 1 312 ? -27.094 17.987 14.892 1 24.308 292 ARG A N 1
ATOM 2338 C CA . ARG A 1 312 ? -25.607 18.082 14.756 1 22.333 292 ARG A CA 1
ATOM 2339 C C . ARG A 1 312 ? -25.245 18.222 13.281 1 20.204 292 ARG A C 1
ATOM 2340 O O . ARG A 1 312 ? -26.03 17.8 12.436 1 19.855 292 ARG A O 1
ATOM 2348 N N . PHE A 1 313 ? -24.073 18.768 12.979 1 17.678 293 PHE A N 1
ATOM 2349 C CA . PHE A 1 313 ? -23.597 18.761 11.577 1 16.648 293 PHE A CA 1
ATOM 2350 C C . PHE A 1 313 ? -22.24 18.05 11.531 1 16.05 293 PHE A C 1
ATOM 2351 O O . PHE A 1 313 ? -21.422 18.183 12.434 1 18.144 293 PHE A O 1
ATOM 2359 N N . GLY A 1 314 ? -22.04 17.231 10.534 1 15.641 294 GLY A N 1
ATOM 2360 C CA . GLY A 1 314 ? -20.715 16.686 10.269 1 14.81 294 GLY A CA 1
ATOM 2361 C C . GLY A 1 314 ? -19.852 17.741 9.632 1 13.578 294 GLY A C 1
ATOM 2362 O O . GLY A 1 314 ? -20.339 18.578 8.866 1 15.559 294 GLY A O 1
ATOM 2363 N N . SER A 1 315 ? -18.564 17.736 9.921 1 14.204 295 SER A N 1
ATOM 2364 C CA . SER A 1 315 ? -17.681 18.74 9.323 1 12.996 295 SER A CA 1
ATOM 2365 C C . SER A 1 315 ? -16.278 18.162 9.181 1 13.852 295 SER A C 1
ATOM 2366 O O . SER A 1 315 ? -15.86 17.402 10.032 1 14.88 295 SER A O 1
ATOM 2369 N N . GLY A 1 316 ? -15.636 18.493 8.066 1 14.285 296 GLY A N 1
ATOM 2370 C CA . GLY A 1 316 ? -14.28 18.002 7.812 1 13.655 296 GLY A CA 1
ATOM 2371 C C . GLY A 1 316 ? -13.505 19.029 7.036 1 13.98 296 GLY A C 1
ATOM 2372 O O . GLY A 1 316 ? -14.004 19.514 5.98 1 14.352 296 GLY A O 1
ATOM 2373 N N . HIS A 1 317 ? -12.287 19.335 7.487 1 14.466 297 HIS A N 1
ATOM 2374 C CA . HIS A 1 317 ? -11.371 20.204 6.741 1 15.36 297 HIS A CA 1
ATOM 2375 C C . HIS A 1 317 ? -10.545 19.305 5.822 1 14.144 297 HIS A C 1
ATOM 2376 O O . HIS A 1 317 ? -9.71 18.512 6.346 1 14.075 297 HIS A O 1
ATOM 2383 N N . VAL A 1 318 ? -10.744 19.438 4.528 1 13.916 298 VAL A N 1
ATOM 2384 C CA . VAL A 1 318 ? -9.968 18.749 3.471 1 13.333 298 VAL A CA 1
ATOM 2385 C C . VAL A 1 318 ? -8.792 19.681 3.183 1 13.982 298 VAL A C 1
ATOM 2386 O O . VAL A 1 318 ? -8.993 20.858 2.902 1 14.796 298 VAL A O 1
ATOM 2390 N N . TYR A 1 319 ? -7.563 19.168 3.206 1 14.206 299 TYR A N 1
ATOM 2391 C CA . TYR A 1 319 ? -6.366 20.026 2.995 1 14.893 299 TYR A CA 1
ATOM 2392 C C . TYR A 1 319 ? -5.28 19.241 2.272 1 16.005 299 TYR A C 1
ATOM 2393 O O . TYR A 1 319 ? -5.308 18.025 2.205 1 15.413 299 TYR A O 1
ATOM 2402 N N . SER A 1 320 ? -4.297 19.986 1.807 1 15.28 300 SER A N 1
ATOM 2403 C CA . SER A 1 320 ? -3.028 19.441 1.276 1 15.804 300 SER A CA 1
ATOM 2404 C C . SER A 1 320 ? -2.012 19.489 2.418 1 16.825 300 SER A C 1
ATOM 2405 O O . SER A 1 320 ? -1.769 20.589 2.958 1 18.221 300 SER A O 1
ATOM 2408 N N . ASP A 1 321 ? -1.41 18.348 2.747 1 18.39 301 ASP A N 1
ATOM 2409 C CA . ASP A 1 321 ? -0.411 18.32 3.829 1 19.448 301 ASP A CA 1
ATOM 2410 C C . ASP A 1 321 ? 0.941 18.798 3.279 1 20.501 301 ASP A C 1
ATOM 2411 O O . ASP A 1 321 ? 1.876 18.836 4.104 1 22.048 301 ASP A O 1
ATOM 2416 N N . HIS A 1 322 ? 1.019 19.222 2.02 1 20.795 302 HIS A N 1
ATOM 2417 C CA . HIS A 1 322 ? 2.17 20.024 1.535 1 20.54 302 HIS A CA 1
ATOM 2418 C C . HIS A 1 322 ? 2.065 21.47 2.014 1 21.675 302 HIS A C 1
ATOM 2419 O O . HIS A 1 322 ? 3.118 22.107 2.182 1 24.149 302 HIS A O 1
ATOM 2426 N N . PHE A 1 323 ? 0.869 21.977 2.335 1 20.111 303 PHE A N 1
ATOM 2427 C CA . PHE A 1 323 ? 0.622 23.403 2.619 1 20.433 303 PHE A CA 1
ATOM 2428 C C . PHE A 1 323 ? 0.157 23.637 4.045 1 20.343 303 PHE A C 1
ATOM 2429 O O . PHE A 1 323 ? 0.194 24.782 4.507 1 23.115 303 PHE A O 1
ATOM 2437 N N . ALA A 1 324 ? -0.244 22.588 4.75 1 20.604 304 ALA A N 1
ATOM 2438 C CA . ALA A 1 324 ? -0.573 22.645 6.18 1 21.69 304 ALA A CA 1
ATOM 2439 C C . ALA A 1 324 ? -0.16 21.358 6.864 1 21.769 304 ALA A C 1
ATOM 2440 O O . ALA A 1 324 ? -0.422 20.279 6.324 1 23.291 304 ALA A O 1
ATOM 2442 N N . THR A 1 325 ? 0.399 21.46 8.076 1 20.98 305 THR A N 1
ATOM 2443 C CA . THR A 1 325 ? 0.65 20.266 8.912 1 23.228 305 THR A CA 1
ATOM 2444 C C . THR A 1 325 ? -0.704 19.79 9.433 1 20.66 305 THR A C 1
ATOM 2445 O O . THR A 1 325 ? -1.624 20.632 9.487 1 21.2 305 THR A O 1
ATOM 2449 N N . GLN A 1 326 ? -0.77 18.543 9.888 1 25.249 306 GLN A N 1
ATOM 2450 C CA . GLN A 1 326 ? -1.99 18.022 10.553 1 24.324 306 GLN A CA 1
ATOM 2451 C C . GLN A 1 326 ? -2.384 18.973 11.687 1 23.295 306 GLN A C 1
ATOM 2452 O O . GLN A 1 326 ? -3.562 19.306 11.837 1 24.04 306 GLN A O 1
ATOM 2458 N N . ASP A 1 327 ? -1.41 19.409 12.506 1 24.878 307 ASP A N 1
ATOM 2459 C CA . ASP A 1 327 ? -1.739 20.284 13.661 1 27.179 307 ASP A CA 1
ATOM 2460 C C . ASP A 1 327 ? -2.286 21.632 13.176 1 20.057 307 ASP A C 1
ATOM 2461 O O . ASP A 1 327 ? -3.282 22.111 13.779 1 23.645 307 ASP A O 1
ATOM 2466 N N . GLU A 1 328 ? -1.666 22.25 12.178 1 20.482 308 GLU A N 1
ATOM 2467 C CA . GLU A 1 328 ? -2.101 23.53 11.584 1 20.98 308 GLU A CA 1
ATOM 2468 C C . GLU A 1 328 ? -3.538 23.39 11.05 1 21.65 308 GLU A C 1
ATOM 2469 O O . GLU A 1 328 ? -4.367 24.278 11.342 1 21.607 308 GLU A O 1
ATOM 2475 N N . ALA A 1 329 ? -3.824 22.301 10.329 1 20.86 309 ALA A N 1
ATOM 2476 C CA . ALA A 1 329 ? -5.182 22.059 9.766 1 20.892 309 ALA A CA 1
ATOM 2477 C C . ALA A 1 329 ? -6.191 21.894 10.903 1 18.361 309 ALA A C 1
ATOM 2478 O O . ALA A 1 329 ? -7.342 22.429 10.816 1 19.099 309 ALA A O 1
ATOM 2480 N N . THR A 1 330 ? -5.816 21.152 11.945 1 19.684 310 THR A N 1
ATOM 2481 C CA . THR A 1 330 ? -6.731 20.827 13.064 1 20.946 310 THR A CA 1
ATOM 2482 C C . THR A 1 330 ? -7.044 22.129 13.815 1 20.383 310 THR A C 1
ATOM 2483 O O . THR A 1 330 ? -8.182 22.341 14.214 1 20.534 310 THR A O 1
ATOM 2487 N N . LEU A 1 331 ? -6.029 22.969 14.014 1 23.345 311 LEU A N 1
ATOM 2488 C CA . LEU A 1 331 ? -6.174 24.283 14.689 1 24.797 311 LEU A CA 1
ATOM 2489 C C . LEU A 1 331 ? -7.099 25.151 13.846 1 21.717 311 LEU A C 1
ATOM 2490 O O . LEU A 1 331 ? -8.043 25.748 14.435 1 23.963 311 LEU A O 1
ATOM 2495 N N . ALA A 1 332 ? -6.922 25.202 12.519 1 21.636 312 ALA A N 1
ATOM 2496 C CA . ALA A 1 332 ? -7.733 26.048 11.62 1 20.036 312 ALA A CA 1
ATOM 2497 C C . ALA A 1 332 ? -9.194 25.557 11.635 1 18.856 312 ALA A C 1
ATOM 2498 O O . ALA A 1 332 ? -10.114 26.358 11.664 1 19.849 312 ALA A O 1
ATOM 2500 N N . PHE A 1 333 ? -9.37 24.242 11.6 1 19.094 313 PHE A N 1
ATOM 2501 C CA . PHE A 1 333 ? -10.703 23.599 11.6 1 19.651 313 PHE A CA 1
ATOM 2502 C C . PHE A 1 333 ? -11.409 23.931 12.93 1 19.771 313 PHE A C 1
ATOM 2503 O O . PHE A 1 333 ? -12.566 24.334 12.926 1 20.121 313 PHE A O 1
ATOM 2511 N N . SER A 1 334 ? -10.69 23.793 14.047 1 22.474 314 SER A N 1
ATOM 2512 C CA . SER A 1 334 ? -11.231 24.077 15.412 1 21.428 314 SER A CA 1
ATOM 2513 C C . SER A 1 334 ? -11.662 25.558 15.518 1 22.775 314 SER A C 1
ATOM 2514 O O . SER A 1 334 ? -12.813 25.836 15.999 1 21.589 314 SER A O 1
ATOM 2517 N N . LYS A 1 335 ? -10.804 26.456 15.051 1 21.674 315 LYS A N 1
ATOM 2518 C CA . LYS A 1 335 ? -11.02 27.927 15.063 1 24.847 315 LYS A CA 1
ATOM 2519 C C . LYS A 1 335 ? -12.282 28.253 14.274 1 25.465 315 LYS A C 1
ATOM 2520 O O . LYS A 1 335 ? -13.129 29.1 14.731 1 24.067 315 LYS A O 1
ATOM 2526 N N . LEU A 1 336 ? -12.467 27.598 13.134 1 22.713 316 LEU A N 1
ATOM 2527 C CA . LEU A 1 336 ? -13.655 27.815 12.277 1 23.544 316 LEU A CA 1
ATOM 2528 C C . LEU A 1 336 ? -14.943 27.722 13.081 1 23.221 316 LEU A C 1
ATOM 2529 O O . LEU A 1 336 ? -15.823 28.595 12.894 1 23.761 316 LEU A O 1
ATOM 2534 N N . TRP A 1 337 ? -15.112 26.699 13.922 1 21.806 317 TRP A N 1
ATOM 2535 C CA . TRP A 1 337 ? -16.379 26.413 14.624 1 20.544 317 TRP A CA 1
ATOM 2536 C C . TRP A 1 337 ? -16.294 26.779 16.121 1 22.227 317 TRP A C 1
ATOM 2537 O O . TRP A 1 337 ? -17.287 26.472 16.854 1 24.785 317 TRP A O 1
ATOM 2548 N N . GLY A 1 338 ? -15.164 27.317 16.56 1 23.049 318 GLY A N 1
ATOM 2549 C CA . GLY A 1 338 ? -14.959 27.63 17.996 1 24.239 318 GLY A CA 1
ATOM 2550 C C . GLY A 1 338 ? -14.941 26.376 18.838 1 28.041 318 GLY A C 1
ATOM 2551 O O . GLY A 1 338 ? -15.436 26.419 19.974 1 28.191 318 GLY A O 1
ATOM 2552 N N . LEU A 1 339 ? -14.38 25.274 18.324 1 23.415 319 LEU A N 1
ATOM 2553 C CA . LEU A 1 339 ? -14.38 23.984 19.02 1 26.57 319 LEU A CA 1
ATOM 2554 C C . LEU A 1 339 ? -13.35 24.061 20.143 1 27.629 319 LEU A C 1
ATOM 2555 O O . LEU A 1 339 ? -12.29 24.645 19.936 1 28.053 319 LEU A O 1
ATOM 2560 N N . ASP A 1 340 ? -13.676 23.428 21.256 1 31.66 320 ASP A N 1
ATOM 2561 C CA . ASP A 1 340 ? -12.714 23.189 22.358 1 33.635 320 ASP A CA 1
ATOM 2562 C C . ASP A 1 340 ? -11.893 21.961 21.975 1 27.84 320 ASP A C 1
ATOM 2563 O O . ASP A 1 340 ? -12.426 20.863 22.028 1 29.432 320 ASP A O 1
ATOM 2568 N N . PRO A 1 341 ? -10.608 22.075 21.591 1 28.782 321 PRO A N 1
ATOM 2569 C CA . PRO A 1 341 ? -9.849 20.907 21.163 1 32.778 321 PRO A CA 1
ATOM 2570 C C . PRO A 1 341 ? -9.63 19.833 22.247 1 38.267 321 PRO A C 1
ATOM 2571 O O . PRO A 1 341 ? -9.187 18.756 21.859 1 37.436 321 PRO A O 1
ATOM 2575 N N . ASP A 1 342 ? -10.005 20.102 23.515 1 41.017 322 ASP A N 1
ATOM 2576 C CA . ASP A 1 342 ? -9.891 19.137 24.649 1 42.494 322 ASP A CA 1
ATOM 2577 C C . ASP A 1 342 ? -11.239 18.461 24.941 1 43.1 322 ASP A C 1
ATOM 2578 O O . ASP A 1 342 ? -11.238 17.529 25.751 1 51.927 322 ASP A O 1
ATOM 2583 N N . ASN A 1 343 ? -12.332 18.844 24.264 1 39.057 323 ASN A N 1
ATOM 2584 C CA . ASN A 1 343 ? -13.667 18.184 24.358 1 41.593 323 ASN A CA 1
ATOM 2585 C C . ASN A 1 343 ? -14.178 17.807 22.956 1 38.556 323 ASN A C 1
ATOM 2586 O O . ASN A 1 343 ? -15.421 17.659 22.759 1 38.281 323 ASN A O 1
ATOM 2591 N N . THR A 1 344 ? -13.258 17.638 22.008 1 32.579 324 THR A N 1
ATOM 2592 C CA . THR A 1 344 ? -13.587 17.319 20.606 1 30.047 324 THR A CA 1
ATOM 2593 C C . THR A 1 344 ? -12.799 16.084 20.209 1 25.943 324 THR A C 1
ATOM 2594 O O . THR A 1 344 ? -11.555 16.08 20.344 1 28.851 324 THR A O 1
ATOM 2598 N N . GLU A 1 345 ? -13.521 15.115 19.679 1 26.049 325 GLU A N 1
ATOM 2599 C CA . GLU A 1 345 ? -12.929 13.906 19.077 1 27.843 325 GLU A CA 1
ATOM 2600 C C . GLU A 1 345 ? -12.689 14.2 17.599 1 23.181 325 GLU A C 1
ATOM 2601 O O . GLU A 1 345 ? -13.683 14.358 16.855 1 24.453 325 GLU A O 1
ATOM 2607 N N . PHE A 1 346 ? -11.429 14.194 17.188 1 21.179 326 PHE A N 1
ATOM 2608 C CA . PHE A 1 346 ? -11.045 14.387 15.767 1 21.167 326 PHE A CA 1
ATOM 2609 C C . PHE A 1 346 ? -10.757 13.041 15.113 1 24.014 326 PHE A C 1
ATOM 2610 O O . PHE A 1 346 ? -10.165 12.134 15.765 1 25.339 326 PHE A O 1
ATOM 2618 N N . ASN A 1 347 ? -11.132 12.922 13.854 1 20.387 327 ASN A N 1
ATOM 2619 C CA . ASN A 1 347 ? -10.76 11.775 12.98 1 22.888 327 ASN A CA 1
ATOM 2620 C C . ASN A 1 347 ? -9.849 12.325 11.896 1 23.019 327 ASN A C 1
ATOM 2621 O O . ASN A 1 347 ? -10.203 13.351 11.297 1 22.961 327 ASN A O 1
ATOM 2626 N N . HIS A 1 348 ? -8.716 11.663 11.661 1 20.78 328 HIS A N 1
ATOM 2627 C CA . HIS A 1 348 ? -7.65 12.085 10.743 1 21.423 328 HIS A CA 1
ATOM 2628 C C . HIS A 1 348 ? -7.533 11.029 9.653 1 21.752 328 HIS A C 1
ATOM 2629 O O . HIS A 1 348 ? -7.507 9.828 9.993 1 21.24 328 HIS A O 1
ATOM 2636 N N . VAL A 1 349 ? -7.526 11.439 8.389 1 19.636 329 VAL A N 1
ATOM 2637 C CA . VAL A 1 349 ? -7.352 10.5 7.255 1 21.882 329 VAL A CA 1
ATOM 2638 C C . VAL A 1 349 ? -6.311 11.085 6.325 1 19.807 329 VAL A C 1
ATOM 2639 O O . VAL A 1 349 ? -6.361 12.293 6.052 1 19.637 329 VAL A O 1
ATOM 2643 N N . ARG A 1 350 ? -5.449 10.228 5.778 1 19.204 330 ARG A N 1
ATOM 2644 C CA . ARG A 1 350 ? -4.605 10.544 4.612 1 19.678 330 ARG A CA 1
ATOM 2645 C C . ARG A 1 350 ? -5.247 9.83 3.419 1 18.582 330 ARG A C 1
ATOM 2646 O O . ARG A 1 350 ? -5.468 8.61 3.489 1 22.189 330 ARG A O 1
ATOM 2654 N N . PHE A 1 351 ? -5.582 10.588 2.4 1 17.489 331 PHE A N 1
ATOM 2655 C CA . PHE A 1 351 ? -6.278 10.1 1.186 1 20.661 331 PHE A CA 1
ATOM 2656 C C . PHE A 1 351 ? -5.228 9.609 0.21 1 23.668 331 PHE A C 1
ATOM 2657 O O . PHE A 1 351 ? -4.091 10.112 0.165 1 24.577 331 PHE A O 1
ATOM 2665 N N . ARG A 1 352 ? -5.646 8.678 -0.616 1 21.536 332 ARG A N 1
ATOM 2666 C CA . ARG A 1 352 ? -5.032 8.341 -1.896 1 22.803 332 ARG A CA 1
ATOM 2667 C C . ARG A 1 352 ? -5.91 8.992 -2.973 1 22.425 332 ARG A C 1
ATOM 2668 O O . ARG A 1 352 ? -7.044 8.549 -3.064 1 28.266 332 ARG A O 1
ATOM 2676 N N . VAL A 1 353 ? -5.361 9.834 -3.838 1 18.893 333 VAL A N 1
ATOM 2677 C CA . VAL A 1 353 ? -6.117 10.539 -4.907 1 19.247 333 VAL A CA 1
ATOM 2678 C C . VAL A 1 353 ? -5.741 10.013 -6.286 1 18.471 333 VAL A C 1
ATOM 2679 O O . VAL A 1 353 ? -4.563 10.144 -6.741 1 19.172 333 VAL A O 1
ATOM 2683 N N . GLY A 1 354 ? -6.739 9.494 -7.002 1 15.513 334 GLY A N 1
ATOM 2684 C CA . GLY A 1 354 ? -6.536 8.862 -8.294 1 14.516 334 GLY A CA 1
ATOM 2685 C C . GLY A 1 354 ? -7.312 7.575 -8.435 1 15.46 334 GLY A C 1
ATOM 2686 O O . GLY A 1 354 ? -8.327 7.363 -7.708 1 15.932 334 GLY A O 1
ATOM 2687 N N . ARG A 1 355 ? -6.822 6.7 -9.306 1 14.982 335 ARG A N 1
ATOM 2688 C CA . ARG A 1 355 ? -7.542 5.441 -9.6 1 14.198 335 ARG A CA 1
ATOM 2689 C C . ARG A 1 355 ? -6.54 4.389 -10.015 1 16.333 335 ARG A C 1
ATOM 2690 O O . ARG A 1 355 ? -5.446 4.727 -10.491 1 14.52 335 ARG A O 1
ATOM 2698 N N . ASN A 1 356 ? -6.923 3.145 -9.85 1 15.07 336 ASN A N 1
ATOM 2699 C CA . ASN A 1 356 ? -6.064 2.073 -10.389 1 14.726 336 ASN A CA 1
ATOM 2700 C C . ASN A 1 356 ? -5.963 2.219 -11.91 1 15.414 336 ASN A C 1
ATOM 2701 O O . ASN A 1 356 ? -6.881 2.716 -12.59 1 14.876 336 ASN A O 1
ATOM 2706 N N . ARG A 1 357 ? -4.891 1.674 -12.475 1 16.49 337 ARG A N 1
ATOM 2707 C CA . ARG A 1 357 ? -4.757 1.576 -13.953 1 16.342 337 ARG A CA 1
ATOM 2708 C C . ARG A 1 357 ? -5.96 0.816 -14.527 1 16.65 337 ARG A C 1
ATOM 2709 O O . ARG A 1 357 ? -6.536 1.261 -15.535 1 17.228 337 ARG A O 1
ATOM 2717 N N . ARG A 1 358 ? -6.355 -0.272 -13.85 1 16.849 338 ARG A N 1
ATOM 2718 C CA . ARG A 1 358 ? -7.565 -1.054 -14.169 1 17.072 338 ARG A CA 1
ATOM 2719 C C . ARG A 1 358 ? -8.291 -1.383 -12.862 1 15.467 338 ARG A C 1
ATOM 2720 O O . ARG A 1 358 ? -7.677 -1.811 -11.927 1 15.556 338 ARG A O 1
ATOM 2728 N N . ALA A 1 359 ? -9.617 -1.178 -12.86 1 15.146 339 ALA A N 1
ATOM 2729 C CA . ALA A 1 359 ? -10.451 -1.42 -11.669 1 14.54 339 ALA A CA 1
ATOM 2730 C C . ALA A 1 359 ? -10.669 -2.915 -11.434 1 15.086 339 ALA A C 1
ATOM 2731 O O . ALA A 1 359 ? -10.767 -3.349 -10.265 1 14.993 339 ALA A O 1
ATOM 2733 N N . TRP A 1 360 ? -10.718 -3.696 -12.521 1 14.173 340 TRP A N 1
ATOM 2734 C CA . TRP A 1 360 ? -10.99 -5.145 -12.475 1 14.945 340 TRP A CA 1
ATOM 2735 C C . TRP A 1 360 ? -9.839 -5.871 -13.185 1 15.42 340 TRP A C 1
ATOM 2736 O O . TRP A 1 360 ? -9.587 -5.563 -14.348 1 14.028 340 TRP A O 1
ATOM 2747 N N . VAL A 1 361 ? -9.138 -6.709 -12.444 1 15.142 341 VAL A N 1
ATOM 2748 C CA . VAL A 1 361 ? -8.029 -7.545 -12.995 1 16.119 341 VAL A CA 1
ATOM 2749 C C . VAL A 1 361 ? -8.359 -9.002 -12.68 1 15.974 341 VAL A C 1
ATOM 2750 O O . VAL A 1 361 ? -8.604 -9.323 -11.501 1 16.407 341 VAL A O 1
ATOM 2754 N N . ARG A 1 362 ? -8.254 -9.856 -13.696 1 19.623 342 ARG A N 1
ATOM 2755 C CA . ARG A 1 362 ? -8.566 -11.295 -13.569 1 18.747 342 ARG A CA 1
ATOM 2756 C C . ARG A 1 362 ? -9.9 -11.431 -12.822 1 17.849 342 ARG A C 1
ATOM 2757 O O . ARG A 1 362 ? -10.881 -10.912 -13.346 1 18.227 342 ARG A O 1
ATOM 2765 N N . ASN A 1 363 ? -9.923 -12.042 -11.629 1 17.922 343 ASN A N 1
ATOM 2766 C CA . ASN A 1 363 ? -11.209 -12.294 -10.916 1 16.729 343 ASN A CA 1
ATOM 2767 C C . ASN A 1 363 ? -11.301 -11.41 -9.671 1 16.626 343 ASN A C 1
ATOM 2768 O O . ASN A 1 363 ? -11.999 -11.791 -8.724 1 15.77 343 ASN A O 1
ATOM 2773 N N . CYS A 1 364 ? -10.707 -10.217 -9.734 1 15.834 344 CYS A N 1
ATOM 2774 C CA . CYS A 1 364 ? -10.678 -9.236 -8.642 1 16.094 344 CYS A CA 1
ATOM 2775 C C . CYS A 1 364 ? -11.241 -7.896 -9.134 1 15.85 344 CYS A C 1
ATOM 2776 O O . CYS A 1 364 ? -10.586 -7.236 -9.983 1 15.076 344 CYS A O 1
ATOM 2779 N N . VAL A 1 365 ? -12.432 -7.526 -8.651 1 14.944 345 VAL A N 1
ATOM 2780 C CA . VAL A 1 365 ? -13.087 -6.238 -8.984 1 15.217 345 VAL A CA 1
ATOM 2781 C C . VAL A 1 365 ? -12.958 -5.28 -7.796 1 14.335 345 VAL A C 1
ATOM 2782 O O . VAL A 1 365 ? -13.406 -5.634 -6.695 1 15.327 345 VAL A O 1
ATOM 2786 N N . SER A 1 366 ? -12.377 -4.106 -7.996 1 14.144 346 SER A N 1
ATOM 2787 C CA . SER A 1 366 ? -12.243 -3.106 -6.915 1 12.713 346 SER A CA 1
ATOM 2788 C C . SER A 1 366 ? -13.47 -2.18 -6.905 1 12.751 346 SER A C 1
ATOM 2789 O O . SER A 1 366 ? -13.952 -1.81 -8.013 1 14.227 346 SER A O 1
ATOM 2792 N N . VAL A 1 367 ? -13.942 -1.839 -5.709 1 13.331 347 VAL A N 1
ATOM 2793 C CA . VAL A 1 367 ? -15.114 -0.932 -5.515 1 12.054 347 VAL A CA 1
ATOM 2794 C C . VAL A 1 367 ? -14.781 0.003 -4.364 1 14.021 347 VAL A C 1
ATOM 2795 O O . VAL A 1 367 ? -14.208 -0.437 -3.37 1 13.635 347 VAL A O 1
ATOM 2799 N N . GLY A 1 368 ? -15.125 1.282 -4.462 1 13.458 348 GLY A N 1
ATOM 2800 C CA . GLY A 1 368 ? -14.895 2.23 -3.365 1 14.303 348 GLY A CA 1
ATOM 2801 C C . GLY A 1 368 ? -13.436 2.677 -3.366 1 14.034 348 GLY A C 1
ATOM 2802 O O . GLY A 1 368 ? -12.822 2.698 -4.472 1 13.427 348 GLY A O 1
ATOM 2803 N N . LEU A 1 369 ? -12.915 2.976 -2.203 1 13.804 349 LEU A N 1
ATOM 2804 C CA . LEU A 1 369 ? -11.561 3.583 -2.085 1 14.784 349 LEU A CA 1
ATOM 2805 C C . LEU A 1 369 ? -10.509 2.625 -2.651 1 15.607 349 LEU A C 1
ATOM 2806 O O . LEU A 1 369 ? -9.469 3.121 -3.142 1 14.871 349 LEU A O 1
ATOM 2811 N N . ALA A 1 370 ? -10.721 1.31 -2.616 1 13.744 350 ALA A N 1
ATOM 2812 C CA . ALA A 1 370 ? -9.79 0.329 -3.225 1 13.637 350 ALA A CA 1
ATOM 2813 C C . ALA A 1 370 ? -9.646 0.572 -4.723 1 13.784 350 ALA A C 1
ATOM 2814 O O . ALA A 1 370 ? -8.567 0.262 -5.296 1 14.802 350 ALA A O 1
ATOM 2816 N N . SER A 1 371 ? -10.644 1.142 -5.372 1 13.953 351 SER A N 1
ATOM 2817 C CA . SER A 1 371 ? -10.7 1.413 -6.83 1 14.836 351 SER A CA 1
ATOM 2818 C C . SER A 1 371 ? -10.172 2.811 -7.133 1 13.573 351 SER A C 1
ATOM 2819 O O . SER A 1 371 ? -9.301 3.016 -8.025 1 15.15 351 SER A O 1
ATOM 2822 N N . CYS A 1 372 ? -10.761 3.817 -6.498 1 14.491 352 CYS A N 1
ATOM 2823 C CA . CYS A 1 372 ? -10.482 5.214 -6.873 1 14.436 352 CYS A CA 1
ATOM 2824 C C . CYS A 1 372 ? -11.026 6.149 -5.817 1 15.607 352 CYS A C 1
ATOM 2825 O O . CYS A 1 372 ? -11.889 5.735 -5.004 1 14.84 352 CYS A O 1
ATOM 2828 N N . PHE A 1 373 ? -10.5 7.376 -5.805 1 13.288 353 PHE A N 1
ATOM 2829 C CA . PHE A 1 373 ? -10.94 8.39 -4.832 1 13.748 353 PHE A CA 1
ATOM 2830 C C . PHE A 1 373 ? -10.605 9.774 -5.319 1 13.254 353 PHE A C 1
ATOM 2831 O O . PHE A 1 373 ? -9.49 10.003 -5.796 1 15.545 353 PHE A O 1
ATOM 2839 N N . VAL A 1 374 ? -11.555 10.687 -5.074 1 13.776 354 VAL A N 1
ATOM 2840 C CA . VAL A 1 374 ? -11.325 12.144 -5.019 1 13.58 354 VAL A CA 1
ATOM 2841 C C . VAL A 1 374 ? -11.99 12.651 -3.723 1 13.792 354 VAL A C 1
ATOM 2842 O O . VAL A 1 374 ? -12.948 12.05 -3.222 1 14.691 354 VAL A O 1
ATOM 2846 N N . GLU A 1 375 ? -11.485 13.762 -3.239 1 13.065 355 GLU A N 1
ATOM 2847 C CA . GLU A 1 375 ? -12.102 14.536 -2.159 1 12.439 355 GLU A CA 1
ATOM 2848 C C . GLU A 1 375 ? -13.593 14.723 -2.445 1 13.96 355 GLU A C 1
ATOM 2849 O O . GLU A 1 375 ? -14.019 14.813 -3.599 1 13.178 355 GLU A O 1
ATOM 2855 N N . PRO A 1 376 ? -14.369 14.83 -1.358 1 13.579 356 PRO A N 1
ATOM 2856 C CA . PRO A 1 376 ? -15.832 14.904 -1.458 1 13.146 356 PRO A CA 1
ATOM 2857 C C . PRO A 1 376 ? -16.39 16.265 -1.869 1 12.813 356 PRO A C 1
ATOM 2858 O O . PRO A 1 376 ? -17.474 16.678 -1.382 1 12.866 356 PRO A O 1
ATOM 2862 N N . LEU A 1 377 ? -15.713 16.995 -2.775 1 12.508 357 LEU A N 1
ATOM 2863 C CA . LEU A 1 377 ? -16.068 18.394 -3.14 1 13.442 357 LEU A CA 1
ATOM 2864 C C . LEU A 1 377 ? -17.371 18.473 -3.957 1 13.118 357 LEU A C 1
ATOM 2865 O O . LEU A 1 377 ? -17.982 19.548 -3.947 1 13.868 357 LEU A O 1
ATOM 2870 N N . GLU A 1 378 ? -17.822 17.382 -4.582 1 12.145 358 GLU A N 1
ATOM 2871 C CA . GLU A 1 378 ? -19.117 17.341 -5.311 1 12.675 358 GLU A CA 1
ATOM 2872 C C . GLU A 1 378 ? -19.881 16.103 -4.842 1 11.928 358 GLU A C 1
ATOM 2873 O O . GLU A 1 378 ? -20.787 15.703 -5.536 1 13.466 358 GLU A O 1
ATOM 2879 N N . SER A 1 379 ? -19.573 15.569 -3.665 1 11.141 359 SER A N 1
ATOM 2880 C CA . SER A 1 379 ? -20.413 14.534 -3.015 1 13.316 359 SER A CA 1
ATOM 2881 C C . SER A 1 379 ? -20.596 13.328 -3.965 1 13.635 359 SER A C 1
ATOM 2882 O O . SER A 1 379 ? -21.737 12.802 -4.13 1 13.959 359 SER A O 1
ATOM 2885 N N . THR A 1 380 ? -19.514 12.796 -4.548 1 12.074 360 THR A N 1
ATOM 2886 C CA . THR A 1 380 ? -19.531 11.722 -5.552 1 13.574 360 THR A CA 1
ATOM 2887 C C . THR A 1 380 ? -19.13 10.354 -4.981 1 11.992 360 THR A C 1
ATOM 2888 O O . THR A 1 380 ? -19.3 9.358 -5.716 1 13.635 360 THR A O 1
ATOM 2892 N N . GLY A 1 381 ? -18.746 10.234 -3.712 1 13.594 361 GLY A N 1
ATOM 2893 C CA . GLY A 1 381 ? -18.116 9.009 -3.174 1 14.018 361 GLY A CA 1
ATOM 2894 C C . GLY A 1 381 ? -19.069 7.832 -3.206 1 14.828 361 GLY A C 1
ATOM 2895 O O . GLY A 1 381 ? -18.69 6.727 -3.681 1 15.544 361 GLY A O 1
ATOM 2896 N N . ILE A 1 382 ? -20.259 8.036 -2.652 1 15.262 362 ILE A N 1
ATOM 2897 C CA . ILE A 1 382 ? -21.269 6.946 -2.646 1 16.827 362 ILE A CA 1
ATOM 2898 C C . ILE A 1 382 ? -21.705 6.639 -4.087 1 15.063 362 ILE A C 1
ATOM 2899 O O . ILE A 1 382 ? -21.936 5.427 -4.416 1 13.649 362 ILE A O 1
ATOM 2904 N N . TYR A 1 383 ? -21.872 7.653 -4.941 1 14.006 363 TYR A N 1
ATOM 2905 C CA . TYR A 1 383 ? -22.238 7.486 -6.358 1 14.165 363 TYR A CA 1
ATOM 2906 C C . TYR A 1 383 ? -21.223 6.555 -7.024 1 14.666 363 TYR A C 1
ATOM 2907 O O . TYR A 1 383 ? -21.6 5.636 -7.745 1 14.361 363 TYR A O 1
ATOM 2916 N N . PHE A 1 384 ? -19.931 6.77 -6.775 1 14.286 364 PHE A N 1
ATOM 2917 C CA . PHE A 1 384 ? -18.889 5.914 -7.418 1 16.18 364 PHE A CA 1
ATOM 2918 C C . PHE A 1 384 ? -19.045 4.466 -6.966 1 14.848 364 PHE A C 1
ATOM 2919 O O . PHE A 1 384 ? -18.746 3.563 -7.774 1 13.69 364 PHE A O 1
ATOM 2927 N N . ILE A 1 385 ? -19.484 4.228 -5.75 1 12.742 365 ILE A N 1
ATOM 2928 C CA . ILE A 1 385 ? -19.739 2.83 -5.275 1 14.252 365 ILE A CA 1
ATOM 2929 C C . ILE A 1 385 ? -20.937 2.256 -6.024 1 14.378 365 ILE A C 1
ATOM 2930 O O . ILE A 1 385 ? -20.794 1.184 -6.662 1 14.467 365 ILE A O 1
ATOM 2935 N N . TYR A 1 386 ? -22.093 2.899 -5.991 1 13.925 366 TYR A N 1
ATOM 2936 C CA . TYR A 1 386 ? -23.271 2.243 -6.619 1 17.754 366 TYR A CA 1
ATOM 2937 C C . TYR A 1 386 ? -23.154 2.23 -8.14 1 16.487 366 TYR A C 1
ATOM 2938 O O . TYR A 1 386 ? -23.692 1.296 -8.745 1 15.898 366 TYR A O 1
ATOM 2947 N N . ALA A 1 387 ? -22.467 3.177 -8.79 1 14.488 367 ALA A N 1
ATOM 2948 C CA . ALA A 1 387 ? -22.224 3.145 -10.237 1 16.701 367 ALA A CA 1
ATOM 2949 C C . ALA A 1 387 ? -21.37 1.919 -10.546 1 14.865 367 ALA A C 1
ATOM 2950 O O . ALA A 1 387 ? -21.664 1.231 -11.517 1 16.277 367 ALA A O 1
ATOM 2952 N N . ALA A 1 388 ? -20.312 1.683 -9.772 1 14.299 368 ALA A N 1
ATOM 2953 C CA . ALA A 1 388 ? -19.436 0.514 -9.976 1 13.176 368 ALA A CA 1
ATOM 2954 C C . ALA A 1 388 ? -20.236 -0.776 -9.8 1 15.226 368 ALA A C 1
ATOM 2955 O O . ALA A 1 388 ? -20.052 -1.722 -10.573 1 14.155 368 ALA A O 1
ATOM 2957 N N A ILE A 1 389 ? -21.079 -0.827 -8.784 0.632 13.551 369 ILE A N 1
ATOM 2958 N N B ILE A 1 389 ? -21.076 -0.847 -8.78 0.368 14.333 369 ILE A N 1
ATOM 2959 C CA A ILE A 1 389 ? -21.869 -2.053 -8.489 0.632 15.399 369 ILE A CA 1
ATOM 2960 C CA B ILE A 1 389 ? -21.796 -2.127 -8.531 0.368 15.65 369 ILE A CA 1
ATOM 2961 C C A ILE A 1 389 ? -22.83 -2.269 -9.645 0.632 15.805 369 ILE A C 1
ATOM 2962 C C B ILE A 1 389 ? -22.849 -2.287 -9.629 0.368 16.067 369 ILE A C 1
ATOM 2963 O O A ILE A 1 389 ? -22.99 -3.416 -10.083 0.632 17.144 369 ILE A O 1
ATOM 2964 O O B ILE A 1 389 ? -23.008 -3.423 -10.09 0.368 16.783 369 ILE A O 1
ATOM 2973 N N . HIS A 1 390 ? -23.491 -1.213 -10.094 1 16.22 370 HIS A N 1
ATOM 2974 C CA . HIS A 1 390 ? -24.402 -1.282 -11.257 1 18.625 370 HIS A CA 1
ATOM 2975 C C . HIS A 1 390 ? -23.631 -1.828 -12.471 1 18.092 370 HIS A C 1
ATOM 2976 O O . HIS A 1 390 ? -24.155 -2.735 -13.177 1 19.033 370 HIS A O 1
ATOM 2983 N N . MET A 1 391 ? -22.413 -1.333 -12.701 1 15.741 371 MET A N 1
ATOM 2984 C CA . MET A 1 391 ? -21.625 -1.756 -13.883 1 17.04 371 MET A CA 1
ATOM 2985 C C . MET A 1 391 ? -21.157 -3.202 -13.69 1 15.755 371 MET A C 1
ATOM 2986 O O . MET A 1 391 ? -21.092 -3.942 -14.704 1 16.029 371 MET A O 1
ATOM 2991 N N . LEU A 1 392 ? -20.894 -3.633 -12.471 1 14.455 372 LEU A N 1
ATOM 2992 C CA . LEU A 1 392 ? -20.485 -5.034 -12.205 1 15.098 372 LEU A CA 1
ATOM 2993 C C . LEU A 1 392 ? -21.669 -5.961 -12.494 1 18.27 372 LEU A C 1
ATOM 2994 O O . LEU A 1 392 ? -21.471 -6.982 -13.168 1 16.696 372 LEU A O 1
ATOM 2999 N N . ALA A 1 393 ? -22.866 -5.618 -12.033 1 17.873 373 ALA A N 1
ATOM 3000 C CA . ALA A 1 393 ? -24.081 -6.433 -12.274 1 17.608 373 ALA A CA 1
ATOM 3001 C C . ALA A 1 393 ? -24.347 -6.495 -13.773 1 18.215 373 ALA A C 1
ATOM 3002 O O . ALA A 1 393 ? -24.667 -7.6 -14.313 1 19.576 373 ALA A O 1
ATOM 3004 N N . LYS A 1 394 ? -24.111 -5.417 -14.504 1 17.029 374 LYS A N 1
ATOM 3005 C CA . LYS A 1 394 ? -24.314 -5.4 -15.977 1 17.995 374 LYS A CA 1
ATOM 3006 C C . LYS A 1 394 ? -23.289 -6.291 -16.663 1 18.909 374 LYS A C 1
ATOM 3007 O O . LYS A 1 394 ? -23.664 -7.064 -17.585 1 19.103 374 LYS A O 1
ATOM 3013 N N . HIS A 1 395 ? -22.049 -6.225 -16.217 1 16.73 375 HIS A N 1
ATOM 3014 C CA . HIS A 1 395 ? -20.932 -6.959 -16.86 1 17.143 375 HIS A CA 1
ATOM 3015 C C . HIS A 1 395 ? -20.647 -8.253 -16.071 1 17.413 375 HIS A C 1
ATOM 3016 O O . HIS A 1 395 ? -19.495 -8.763 -16.107 1 17.254 375 HIS A O 1
ATOM 3023 N N . PHE A 1 396 ? -21.607 -8.759 -15.298 1 16.858 376 PHE A N 1
ATOM 3024 C CA . PHE A 1 396 ? -21.335 -9.862 -14.357 1 16.78 376 PHE A CA 1
ATOM 3025 C C . PHE A 1 396 ? -20.76 -11.03 -15.148 1 15.658 376 PHE A C 1
ATOM 3026 O O . PHE A 1 396 ? -21.326 -11.415 -16.149 1 17.431 376 PHE A O 1
ATOM 3034 N N . PRO A 1 397 ? -19.651 -11.623 -14.7 1 17.405 377 PRO A N 1
ATOM 3035 C CA . PRO A 1 397 ? -18.959 -12.631 -15.502 1 16.648 377 PRO A CA 1
ATOM 3036 C C . PRO A 1 397 ? -19.446 -14.044 -15.183 1 18.081 377 PRO A C 1
ATOM 3037 O O . PRO A 1 397 ? -20.236 -14.249 -14.241 1 17.545 377 PRO A O 1
ATOM 3041 N N . ASP A 1 398 ? -18.935 -14.998 -15.958 1 19.165 378 ASP A N 1
ATOM 3042 C CA . ASP A 1 398 ? -18.831 -16.402 -15.504 1 19.201 378 ASP A CA 1
ATOM 3043 C C . ASP A 1 398 ? -17.339 -16.698 -15.328 1 18.148 378 ASP A C 1
ATOM 3044 O O . ASP A 1 398 ? -16.526 -15.796 -15.448 1 16.9 378 ASP A O 1
ATOM 3049 N N . LYS A 1 399 ? -17.004 -17.954 -15.006 1 19.278 379 LYS A N 1
ATOM 3050 C CA . LYS A 1 399 ? -15.626 -18.336 -14.655 1 19.133 379 LYS A CA 1
ATOM 3051 C C . LYS A 1 399 ? -14.669 -18.225 -15.833 1 19.467 379 LYS A C 1
ATOM 3052 O O . LYS A 1 399 ? -13.455 -18.271 -15.555 1 20.535 379 LYS A O 1
ATOM 3058 N N . THR A 1 400 ? -15.143 -18.011 -17.058 1 20.003 380 THR A N 1
ATOM 3059 C CA . THR A 1 400 ? -14.246 -17.733 -18.227 1 23.538 380 THR A CA 1
ATOM 3060 C C . THR A 1 400 ? -13.71 -16.294 -18.201 1 21.822 380 THR A C 1
ATOM 3061 O O . THR A 1 400 ? -12.736 -16.03 -18.886 1 22.228 380 THR A O 1
ATOM 3065 N N . PHE A 1 401 ? -14.28 -15.383 -17.401 1 20.746 381 PHE A N 1
ATOM 3066 C CA . PHE A 1 401 ? -13.781 -13.982 -17.297 1 18.103 381 PHE A CA 1
ATOM 3067 C C . PHE A 1 401 ? -13.471 -13.412 -18.678 1 18.245 381 PHE A C 1
ATOM 3068 O O . PHE A 1 401 ? -12.314 -12.984 -18.966 1 20.557 381 PHE A O 1
ATOM 3076 N N . ASP A 1 402 ? -14.519 -13.353 -19.493 1 17.822 382 ASP A N 1
ATOM 3077 C CA . ASP A 1 402 ? -14.441 -12.778 -20.848 1 18.647 382 ASP A CA 1
ATOM 3078 C C . ASP A 1 402 ? -13.713 -11.434 -20.754 1 19.449 382 ASP A C 1
ATOM 3079 O O . ASP A 1 402 ? -14.237 -10.528 -20.075 1 18.615 382 ASP A O 1
ATOM 3084 N N . LYS A 1 403 ? -12.557 -11.309 -21.417 1 21.301 383 LYS A N 1
ATOM 3085 C CA . LYS A 1 403 ? -11.722 -10.088 -21.366 1 22.391 383 LYS A CA 1
ATOM 3086 C C . LYS A 1 403 ? -12.531 -8.888 -21.842 1 19.035 383 LYS A C 1
ATOM 3087 O O . LYS A 1 403 ? -12.207 -7.783 -21.435 1 17.75 383 LYS A O 1
ATOM 3093 N N . VAL A 1 404 ? -13.517 -9.065 -22.732 1 18.568 384 VAL A N 1
ATOM 3094 C CA . VAL A 1 404 ? -14.312 -7.917 -23.237 1 19.609 384 VAL A CA 1
ATOM 3095 C C . VAL A 1 404 ? -15.203 -7.4 -22.102 1 19.224 384 VAL A C 1
ATOM 3096 O O . VAL A 1 404 ? -15.336 -6.154 -21.984 1 17.762 384 VAL A O 1
ATOM 3100 N N . LEU A 1 405 ? -15.841 -8.273 -21.313 1 18.333 385 LEU A N 1
ATOM 3101 C CA . LEU A 1 405 ? -16.645 -7.801 -20.138 1 18.969 385 LEU A CA 1
ATOM 3102 C C . LEU A 1 405 ? -15.759 -6.985 -19.214 1 16.759 385 LEU A C 1
ATOM 3103 O O . LEU A 1 405 ? -16.16 -5.905 -18.729 1 18.95 385 LEU A O 1
ATOM 3108 N N . VAL A 1 406 ? -14.596 -7.497 -18.894 1 15.965 386 VAL A N 1
ATOM 3109 C CA . VAL A 1 406 ? -13.671 -6.842 -17.922 1 17.22 386 VAL A CA 1
ATOM 3110 C C . VAL A 1 406 ? -13.251 -5.482 -18.494 1 17.726 386 VAL A C 1
ATOM 3111 O O . VAL A 1 406 ? -13.258 -4.493 -17.754 1 15.768 386 VAL A O 1
ATOM 3115 N N A ASP A 1 407 ? -12.84 -5.457 -19.766 0.638 18.173 387 ASP A N 1
ATOM 3116 N N B ASP A 1 407 ? -12.844 -5.452 -19.769 0.362 17.924 387 ASP A N 1
ATOM 3117 C CA A ASP A 1 407 ? -12.368 -4.223 -20.449 0.638 17.368 387 ASP A CA 1
ATOM 3118 C CA B ASP A 1 407 ? -12.368 -4.22 -20.452 0.362 17.549 387 ASP A CA 1
ATOM 3119 C C A ASP A 1 407 ? -13.491 -3.185 -20.475 0.638 17.472 387 ASP A C 1
ATOM 3120 C C B ASP A 1 407 ? -13.491 -3.182 -20.479 0.362 17.348 387 ASP A C 1
ATOM 3121 O O A ASP A 1 407 ? -13.202 -2.005 -20.205 0.638 16.651 387 ASP A O 1
ATOM 3122 O O B ASP A 1 407 ? -13.198 -2.008 -20.211 0.362 16.873 387 ASP A O 1
ATOM 3131 N N . ARG A 1 408 ? -14.722 -3.567 -20.83 1 16.182 388 ARG A N 1
ATOM 3132 C CA . ARG A 1 408 ? -15.827 -2.59 -20.91 1 16.098 388 ARG A CA 1
ATOM 3133 C C . ARG A 1 408 ? -16.104 -2.032 -19.504 1 15.787 388 ARG A C 1
ATOM 3134 O O . ARG A 1 408 ? -16.374 -0.803 -19.4 1 16.534 388 ARG A O 1
ATOM 3142 N N . PHE A 1 409 ? -16.113 -2.859 -18.456 1 16.598 389 PHE A N 1
ATOM 3143 C CA . PHE A 1 409 ? -16.315 -2.366 -17.08 1 16.338 389 PHE A CA 1
ATOM 3144 C C . PHE A 1 409 ? -15.21 -1.365 -16.8 1 15.42 389 PHE A C 1
ATOM 3145 O O . PHE A 1 409 ? -15.485 -0.275 -16.266 1 15.411 389 PHE A O 1
ATOM 3153 N N . ASN A 1 410 ? -13.963 -1.739 -17.092 1 14.849 390 ASN A N 1
ATOM 3154 C CA . ASN A 1 410 ? -12.802 -0.88 -16.753 1 14.8 390 ASN A CA 1
ATOM 3155 C C . ASN A 1 410 ? -12.93 0.468 -17.456 1 15.806 390 ASN A C 1
ATOM 3156 O O . ASN A 1 410 ? -12.618 1.534 -16.844 1 15.014 390 ASN A O 1
ATOM 3161 N N . ARG A 1 411 ? -13.402 0.474 -18.705 1 14.935 391 ARG A N 1
ATOM 3162 C CA . ARG A 1 411 ? -13.519 1.721 -19.5 1 17.072 391 ARG A CA 1
ATOM 3163 C C . ARG A 1 411 ? -14.576 2.612 -18.832 1 16.171 391 ARG A C 1
ATOM 3164 O O . ARG A 1 411 ? -14.364 3.814 -18.718 1 16.412 391 ARG A O 1
ATOM 3172 N N . GLU A 1 412 ? -15.667 2.024 -18.359 1 15.953 392 GLU A N 1
ATOM 3173 C CA . GLU A 1 412 ? -16.732 2.833 -17.718 1 16.986 392 GLU A CA 1
ATOM 3174 C C . GLU A 1 412 ? -16.196 3.465 -16.437 1 16.68 392 GLU A C 1
ATOM 3175 O O . GLU A 1 412 ? -16.502 4.655 -16.196 1 17.469 392 GLU A O 1
ATOM 3181 N N . ILE A 1 413 ? -15.44 2.732 -15.621 1 14.685 393 ILE A N 1
ATOM 3182 C CA . ILE A 1 413 ? -14.924 3.265 -14.333 1 15.111 393 ILE A CA 1
ATOM 3183 C C . ILE A 1 413 ? -13.916 4.396 -14.627 1 15.057 393 ILE A C 1
ATOM 3184 O O . ILE A 1 413 ? -13.977 5.475 -13.982 1 14.614 393 ILE A O 1
ATOM 3189 N N . GLU A 1 414 ? -13.013 4.187 -15.587 1 15.696 394 GLU A N 1
ATOM 3190 C CA . GLU A 1 414 ? -11.984 5.202 -15.872 1 18.091 394 GLU A CA 1
ATOM 3191 C C . GLU A 1 414 ? -12.636 6.477 -16.401 1 16.412 394 GLU A C 1
ATOM 3192 O O . GLU A 1 414 ? -12.191 7.583 -15.955 1 17.835 394 GLU A O 1
ATOM 3198 N N . GLU A 1 415 ? -13.629 6.383 -17.272 1 16.801 395 GLU A N 1
ATOM 3199 C CA . GLU A 1 415 ? -14.303 7.572 -17.869 1 18.532 395 GLU A CA 1
ATOM 3200 C C . GLU A 1 415 ? -15.089 8.312 -16.779 1 18.342 395 GLU A C 1
ATOM 3201 O O . GLU A 1 415 ? -14.959 9.554 -16.674 1 17.945 395 GLU A O 1
ATOM 3207 N N . MET A 1 416 ? -15.799 7.567 -15.942 1 17.553 396 MET A N 1
ATOM 3208 C CA . MET A 1 416 ? -16.58 8.151 -14.826 1 16.325 396 MET A CA 1
ATOM 3209 C C . MET A 1 416 ? -15.622 8.937 -13.925 1 15.479 396 MET A C 1
ATOM 3210 O O . MET A 1 416 ? -15.895 10.123 -13.539 1 15.685 396 MET A O 1
ATOM 3215 N N . PHE A 1 417 ? -14.533 8.296 -13.571 1 15.274 397 PHE A N 1
ATOM 3216 C CA . PHE A 1 417 ? -13.597 8.876 -12.588 1 15.468 397 PHE A CA 1
ATOM 3217 C C . PHE A 1 417 ? -12.949 10.127 -13.178 1 15.088 397 PHE A C 1
ATOM 3218 O O . PHE A 1 417 ? -12.956 11.22 -12.532 1 15.633 397 PHE A O 1
ATOM 3226 N N . ASP A 1 418 ? -12.344 9.998 -14.36 1 14.853 398 ASP A N 1
ATOM 3227 C CA . ASP A 1 418 ? -11.531 11.09 -14.926 1 15.943 398 ASP A CA 1
ATOM 3228 C C . ASP A 1 418 ? -12.421 12.301 -15.211 1 15.604 398 ASP A C 1
ATOM 3229 O O . ASP A 1 418 ? -11.96 13.443 -15.009 1 16.08 398 ASP A O 1
ATOM 3234 N N . ASP A 1 419 ? -13.668 12.099 -15.631 1 16.288 399 ASP A N 1
ATOM 3235 C CA . ASP A 1 419 ? -14.606 13.213 -15.888 1 15.395 399 ASP A CA 1
ATOM 3236 C C . ASP A 1 419 ? -14.831 14 -14.596 1 15.512 399 ASP A C 1
ATOM 3237 O O . ASP A 1 419 ? -14.877 15.252 -14.652 1 14.188 399 ASP A O 1
ATOM 3242 N N . THR A 1 420 ? -15.044 13.313 -13.474 1 13.797 400 THR A N 1
ATOM 3243 C CA . THR A 1 420 ? -15.308 13.975 -12.169 1 13.611 400 THR A CA 1
ATOM 3244 C C . THR A 1 420 ? -14.007 14.62 -11.674 1 13.264 400 THR A C 1
ATOM 3245 O O . THR A 1 420 ? -14.039 15.726 -11.172 1 14.899 400 THR A O 1
ATOM 3249 N N . ARG A 1 421 ? -12.882 13.929 -11.83 1 12.802 401 ARG A N 1
ATOM 3250 C CA . ARG A 1 421 ? -11.588 14.549 -11.481 1 13.466 401 ARG A CA 1
ATOM 3251 C C . ARG A 1 421 ? -11.422 15.904 -12.182 1 13.506 401 ARG A C 1
ATOM 3252 O O . ARG A 1 421 ? -11.029 16.9 -11.534 1 14.267 401 ARG A O 1
ATOM 3260 N N . ASP A 1 422 ? -11.635 15.94 -13.48 1 13.445 402 ASP A N 1
ATOM 3261 C CA . ASP A 1 422 ? -11.519 17.176 -14.284 1 13.506 402 ASP A CA 1
ATOM 3262 C C . ASP A 1 422 ? -12.49 18.242 -13.736 1 14.104 402 ASP A C 1
ATOM 3263 O O . ASP A 1 422 ? -12.113 19.398 -13.587 1 14.66 402 ASP A O 1
ATOM 3268 N N . PHE A 1 423 ? -13.749 17.865 -13.486 1 14.303 403 PHE A N 1
ATOM 3269 C CA . PHE A 1 423 ? -14.771 18.792 -12.971 1 14.318 403 PHE A CA 1
ATOM 3270 C C . PHE A 1 423 ? -14.299 19.41 -11.646 1 14.553 403 PHE A C 1
ATOM 3271 O O . PHE A 1 423 ? -14.446 20.655 -11.463 1 15.57 403 PHE A O 1
ATOM 3279 N N . LEU A 1 424 ? -13.76 18.586 -10.733 1 13.897 404 LEU A N 1
ATOM 3280 C CA . LEU A 1 424 ? -13.273 19.071 -9.435 1 13.392 404 LEU A CA 1
ATOM 3281 C C . LEU A 1 424 ? -12.07 19.994 -9.663 1 14.354 404 LEU A C 1
ATOM 3282 O O . LEU A 1 424 ? -12.052 21.025 -9.055 1 14.15 404 LEU A O 1
ATOM 3287 N N . GLN A 1 425 ? -11.124 19.628 -10.521 1 14.205 405 GLN A N 1
ATOM 3288 C CA . GLN A 1 425 ? -9.958 20.513 -10.784 1 14.753 405 GLN A CA 1
ATOM 3289 C C . GLN A 1 425 ? -10.428 21.91 -11.202 1 14.9 405 GLN A C 1
ATOM 3290 O O . GLN A 1 425 ? -9.818 22.891 -10.733 1 15.777 405 GLN A O 1
ATOM 3296 N N . ALA A 1 426 ? -11.498 22.014 -11.995 1 14.9 406 ALA A N 1
ATOM 3297 C CA . ALA A 1 426 ? -12.019 23.32 -12.453 1 14.559 406 ALA A CA 1
ATOM 3298 C C . ALA A 1 426 ? -12.42 24.202 -11.271 1 15.426 406 ALA A C 1
ATOM 3299 O O . ALA A 1 426 ? -12.35 25.437 -11.415 1 14.941 406 ALA A O 1
ATOM 3301 N N . HIS A 1 427 ? -12.902 23.61 -10.159 1 14.082 407 HIS A N 1
ATOM 3302 C CA . HIS A 1 427 ? -13.291 24.377 -8.958 1 13.718 407 HIS A CA 1
ATOM 3303 C C . HIS A 1 427 ? -12.112 25.209 -8.425 1 14.286 407 HIS A C 1
ATOM 3304 O O . HIS A 1 427 ? -12.315 26.259 -7.865 1 15.518 407 HIS A O 1
ATOM 3311 N N . TYR A 1 428 ? -10.913 24.635 -8.475 1 14.868 408 TYR A N 1
ATOM 3312 C CA . TYR A 1 428 ? -9.67 25.258 -7.961 1 14.335 408 TYR A CA 1
ATOM 3313 C C . TYR A 1 428 ? -9.059 26.118 -9.056 1 14.749 408 TYR A C 1
ATOM 3314 O O . TYR A 1 428 ? -8.601 27.242 -8.756 1 14.939 408 TYR A O 1
ATOM 3323 N N . TYR A 1 429 ? -8.987 25.592 -10.277 1 14.61 409 TYR A N 1
ATOM 3324 C CA . TYR A 1 429 ? -8.234 26.24 -11.378 1 16.421 409 TYR A CA 1
ATOM 3325 C C . TYR A 1 429 ? -8.829 27.608 -11.683 1 17.991 409 TYR A C 1
ATOM 3326 O O . TYR A 1 429 ? -8.083 28.559 -11.982 1 19.052 409 TYR A O 1
ATOM 3335 N N . PHE A 1 430 ? -10.147 27.748 -11.597 1 16.929 410 PHE A N 1
ATOM 3336 C CA . PHE A 1 430 ? -10.863 29.005 -11.935 1 17.013 410 PHE A CA 1
ATOM 3337 C C . PHE A 1 430 ? -11.193 29.827 -10.697 1 16.181 410 PHE A C 1
ATOM 3338 O O . PHE A 1 430 ? -11.811 30.879 -10.836 1 18.873 410 PHE A O 1
ATOM 3346 N N . SER A 1 431 ? -10.814 29.436 -9.485 1 16.834 411 SER A N 1
ATOM 3347 C CA . SER A 1 431 ? -10.883 30.327 -8.322 1 15.839 411 SER A CA 1
ATOM 3348 C C . SER A 1 431 ? -9.952 31.498 -8.597 1 17.376 411 SER A C 1
ATOM 3349 O O . SER A 1 431 ? -8.829 31.28 -9.049 1 18.301 411 SER A O 1
ATOM 3352 N N . PRO A 1 432 ? -10.394 32.727 -8.322 1 18.258 412 PRO A N 1
ATOM 3353 C CA . PRO A 1 432 ? -9.497 33.874 -8.472 1 18.584 412 PRO A CA 1
ATOM 3354 C C . PRO A 1 432 ? -8.519 34.004 -7.295 1 20.272 412 PRO A C 1
ATOM 3355 O O . PRO A 1 432 ? -7.673 34.904 -7.336 1 19.93 412 PRO A O 1
ATOM 3359 N N . ARG A 1 433 ? -8.625 33.185 -6.243 1 17.616 413 ARG A N 1
ATOM 3360 C CA . ARG A 1 433 ? -7.805 33.367 -5.021 1 17.954 413 ARG A CA 1
ATOM 3361 C C . ARG A 1 433 ? -6.324 33.136 -5.371 1 18.896 413 ARG A C 1
ATOM 3362 O O . ARG A 1 433 ? -6.004 32.193 -6.11 1 19.588 413 ARG A O 1
ATOM 3370 N N . VAL A 1 434 ? -5.493 34.031 -4.848 1 20.049 414 VAL A N 1
ATOM 3371 C CA . VAL A 1 434 ? -4.011 34.007 -5.016 1 22.821 414 VAL A CA 1
ATOM 3372 C C . VAL A 1 434 ? -3.367 34.329 -3.661 1 22.711 414 VAL A C 1
ATOM 3373 O O . VAL A 1 434 ? -2.104 34.611 -3.637 1 23.765 414 VAL A O 1
ATOM 3377 N N . ASP A 1 435 ? -4.105 34.22 -2.559 1 20.752 415 ASP A N 1
ATOM 3378 C CA . ASP A 1 435 ? -3.715 34.771 -1.243 1 21.581 415 ASP A CA 1
ATOM 3379 C C . ASP A 1 435 ? -2.789 33.822 -0.471 1 23.169 415 ASP A C 1
ATOM 3380 O O . ASP A 1 435 ? -2.13 34.282 0.479 1 24.051 415 ASP A O 1
ATOM 3385 N N . THR A 1 436 ? -2.733 32.538 -0.812 1 19.993 416 THR A N 1
ATOM 3386 C CA . THR A 1 436 ? -1.925 31.548 -0.052 1 19.988 416 THR A CA 1
ATOM 3387 C C . THR A 1 436 ? -1.204 30.692 -1.055 1 18.149 416 THR A C 1
ATOM 3388 O O . THR A 1 436 ? -1.579 30.643 -2.223 1 19.43 416 THR A O 1
ATOM 3392 N N . PRO A 1 437 ? -0.092 30.045 -0.645 1 20.782 417 PRO A N 1
ATOM 3393 C CA . PRO A 1 437 ? 0.635 29.159 -1.553 1 21.439 417 PRO A CA 1
ATOM 3394 C C . PRO A 1 437 ? -0.254 28.061 -2.156 1 18.819 417 PRO A C 1
ATOM 3395 O O . PRO A 1 437 ? -0.085 27.759 -3.301 1 18.369 417 PRO A O 1
ATOM 3399 N N . PHE A 1 438 ? -1.212 27.582 -1.383 1 20.056 418 PHE A N 1
ATOM 3400 C CA . PHE A 1 438 ? -2.147 26.528 -1.854 1 18.059 418 PHE A CA 1
ATOM 3401 C C . PHE A 1 438 ? -2.982 27.036 -3.022 1 17.315 418 PHE A C 1
ATOM 3402 O O . PHE A 1 438 ? -3.048 26.417 -4.052 1 17.861 418 PHE A O 1
ATOM 3410 N N . TRP A 1 439 ? -3.648 28.177 -2.871 1 18.113 419 TRP A N 1
ATOM 3411 C CA . TRP A 1 439 ? -4.481 28.724 -3.964 1 18.127 419 TRP A CA 1
ATOM 3412 C C . TRP A 1 439 ? -3.631 29.051 -5.189 1 18.462 419 TRP A C 1
ATOM 3413 O O . TRP A 1 439 ? -4.059 28.799 -6.313 1 21.256 419 TRP A O 1
ATOM 3424 N N . ARG A 1 440 ? -2.413 29.576 -5.016 1 19.849 420 ARG A N 1
ATOM 3425 C CA . ARG A 1 440 ? -1.568 29.811 -6.211 1 19.855 420 ARG A CA 1
ATOM 3426 C C . ARG A 1 440 ? -1.109 28.497 -6.867 1 17.733 420 ARG A C 1
ATOM 3427 O O . ARG A 1 440 ? -1.068 28.444 -8.081 1 21.281 420 ARG A O 1
ATOM 3435 N N . ALA A 1 441 ? -0.77 27.485 -6.078 1 18.263 421 ALA A N 1
ATOM 3436 C CA . ALA A 1 441 ? -0.241 26.179 -6.521 1 17.833 421 ALA A CA 1
ATOM 3437 C C . ALA A 1 441 ? -1.268 25.489 -7.452 1 17.962 421 ALA A C 1
ATOM 3438 O O . ALA A 1 441 ? -0.893 24.94 -8.449 1 19.489 421 ALA A O 1
ATOM 3440 N N . ASN A 1 442 ? -2.568 25.63 -7.154 1 20.486 422 ASN A N 1
ATOM 3441 C CA . ASN A 1 442 ? -3.605 25.028 -8.027 1 18.21 422 ASN A CA 1
ATOM 3442 C C . ASN A 1 442 ? -3.464 25.561 -9.445 1 18.225 422 ASN A C 1
ATOM 3443 O O . ASN A 1 442 ? -3.722 24.809 -10.402 1 21.337 422 ASN A O 1
ATOM 3448 N N . LYS A 1 443 ? -3.084 26.833 -9.605 1 20.245 423 LYS A N 1
ATOM 3449 C CA . LYS A 1 443 ? -3.117 27.478 -10.931 1 22.425 423 LYS A CA 1
ATOM 3450 C C . LYS A 1 443 ? -1.83 27.191 -11.722 1 21.019 423 LYS A C 1
ATOM 3451 O O . LYS A 1 443 ? -1.817 27.524 -12.885 1 23.597 423 LYS A O 1
ATOM 3457 N N . GLU A 1 444 ? -0.891 26.48 -11.133 1 22.909 424 GLU A N 1
ATOM 3458 C CA . GLU A 1 444 ? 0.333 26.02 -11.841 1 26.635 424 GLU A CA 1
ATOM 3459 C C . GLU A 1 444 ? 0.094 24.628 -12.395 1 25.676 424 GLU A C 1
ATOM 3460 O O . GLU A 1 444 ? 0.962 24.122 -13.129 1 24.959 424 GLU A O 1
ATOM 3466 N N . LEU A 1 445 ? -0.994 23.938 -12 1 21.462 425 LEU A N 1
ATOM 3467 C CA . LEU A 1 445 ? -1.28 22.594 -12.558 1 22.195 425 LEU A CA 1
ATOM 3468 C C . LEU A 1 445 ? -1.816 22.733 -13.979 1 22.176 425 LEU A C 1
ATOM 3469 O O . LEU A 1 445 ? -2.295 23.818 -14.327 1 23.851 425 LEU A O 1
ATOM 3474 N N . LYS A 1 446 ? -1.797 21.655 -14.74 1 22.239 426 LYS A N 1
ATOM 3475 C CA . LYS A 1 446 ? -2.403 21.605 -16.087 1 25.427 426 LYS A CA 1
ATOM 3476 C C . LYS A 1 446 ? -3.815 21.013 -16.018 1 21.72 426 LYS A C 1
ATOM 3477 O O . LYS A 1 446 ? -4.007 20.039 -15.294 1 21.581 426 LYS A O 1
ATOM 3483 N N . LEU A 1 447 ? -4.711 21.542 -16.845 1 23.994 427 LEU A N 1
ATOM 3484 C CA . LEU A 1 447 ? -6.027 20.916 -17.147 1 23.602 427 LEU A CA 1
ATOM 3485 C C . LEU A 1 447 ? -5.813 19.81 -18.174 1 27.247 427 LEU A C 1
ATOM 3486 O O . LEU A 1 447 ? -5.084 20.037 -19.174 1 24.519 427 LEU A O 1
ATOM 3491 N N . ALA A 1 448 ? -6.503 18.674 -18.008 1 22.861 428 ALA A N 1
ATOM 3492 C CA . ALA A 1 448 ? -6.588 17.611 -19.023 1 23.481 428 ALA A CA 1
ATOM 3493 C C . ALA A 1 448 ? -7.219 18.189 -20.287 1 24.589 428 ALA A C 1
ATOM 3494 O O . ALA A 1 448 ? -8.041 19.128 -20.192 1 24.026 428 ALA A O 1
ATOM 3496 N N . ASP A 1 449 ? -6.939 17.587 -21.429 1 25.188 429 ASP A N 1
ATOM 3497 C CA . ASP A 1 449 ? -7.465 18.072 -22.735 1 26.205 429 ASP A CA 1
ATOM 3498 C C . ASP A 1 449 ? -9.009 18.11 -22.735 1 24.186 429 ASP A C 1
ATOM 3499 O O . ASP A 1 449 ? -9.61 19.05 -23.285 1 22.233 429 ASP A O 1
ATOM 3504 N N . SER A 1 450 ? -9.655 17.122 -22.13 1 23.977 430 SER A N 1
ATOM 3505 C CA . SER A 1 450 ? -11.13 17.031 -22.189 1 24.064 430 SER A CA 1
ATOM 3506 C C . SER A 1 450 ? -11.744 18.276 -21.531 1 23.665 430 SER A C 1
ATOM 3507 O O . SER A 1 450 ? -12.67 18.851 -22.112 1 24.309 430 SER A O 1
ATOM 3510 N N . ILE A 1 451 ? -11.267 18.695 -20.358 1 21.469 431 ILE A N 1
ATOM 3511 C CA . ILE A 1 451 ? -11.869 19.858 -19.64 1 20.745 431 ILE A CA 1
ATOM 3512 C C . ILE A 1 451 ? -11.397 21.146 -20.342 1 21.609 431 ILE A C 1
ATOM 3513 O O . ILE A 1 451 ? -12.175 22.107 -20.426 1 19.864 431 ILE A O 1
ATOM 3518 N N . LYS A 1 452 ? -10.193 21.184 -20.918 1 21.313 432 LYS A N 1
ATOM 3519 C CA . LYS A 1 452 ? -9.785 22.375 -21.72 1 20.917 432 LYS A CA 1
ATOM 3520 C C . LYS A 1 452 ? -10.76 22.597 -22.875 1 19.263 432 LYS A C 1
ATOM 3521 O O . LYS A 1 452 ? -11.131 23.742 -23.151 1 19.529 432 LYS A O 1
ATOM 3527 N N . ASP A 1 453 ? -11.161 21.519 -23.529 1 19.34 433 ASP A N 1
ATOM 3528 C CA . ASP A 1 453 ? -12.11 21.53 -24.665 1 20.88 433 ASP A CA 1
ATOM 3529 C C . ASP A 1 453 ? -13.453 22.105 -24.184 1 22.159 433 ASP A C 1
ATOM 3530 O O . ASP A 1 453 ? -13.98 22.994 -24.839 1 19.085 433 ASP A O 1
ATOM 3535 N N . LYS A 1 454 ? -13.96 21.631 -23.036 1 19.552 434 LYS A N 1
ATOM 3536 C CA . LYS A 1 454 ? -15.236 22.133 -22.478 1 19.397 434 LYS A CA 1
ATOM 3537 C C . LYS A 1 454 ? -15.115 23.623 -22.131 1 17.096 434 LYS A C 1
ATOM 3538 O O . LYS A 1 454 ? -16.058 24.391 -22.361 1 18.014 434 LYS A O 1
ATOM 3544 N N . VAL A 1 455 ? -14.003 24.059 -21.561 1 17.555 435 VAL A N 1
ATOM 3545 C CA . VAL A 1 455 ? -13.826 25.484 -21.205 1 19.992 435 VAL A CA 1
ATOM 3546 C C . VAL A 1 455 ? -13.879 26.322 -22.496 1 19.235 435 VAL A C 1
ATOM 3547 O O . VAL A 1 455 ? -14.545 27.379 -22.494 1 18.39 435 VAL A O 1
ATOM 3551 N N . GLU A 1 456 ? -13.255 25.83 -23.564 1 17.984 436 GLU A N 1
ATOM 3552 C CA . GLU A 1 456 ? -13.234 26.571 -24.866 1 20.328 436 GLU A CA 1
ATOM 3553 C C . GLU A 1 456 ? -14.664 26.666 -25.417 1 20.391 436 GLU A C 1
ATOM 3554 O O . GLU A 1 456 ? -15.047 27.741 -25.906 1 20.776 436 GLU A O 1
ATOM 3560 N N . THR A 1 457 ? -15.425 25.584 -25.32 1 19.569 437 THR A N 1
ATOM 3561 C CA . THR A 1 457 ? -16.839 25.534 -25.752 1 19.456 437 THR A CA 1
ATOM 3562 C C . THR A 1 457 ? -17.612 26.572 -24.932 1 20.682 437 THR A C 1
ATOM 3563 O O . THR A 1 457 ? -18.318 27.419 -25.512 1 19.355 437 THR A O 1
ATOM 3567 N N . TYR A 1 458 ? -17.476 26.55 -23.607 1 18.272 438 TYR A N 1
ATOM 3568 C CA . TYR A 1 458 ? -18.138 27.508 -22.702 1 17.874 438 TYR A CA 1
ATOM 3569 C C . TYR A 1 458 ? -17.78 28.94 -23.063 1 19.168 438 TYR A C 1
ATOM 3570 O O . TYR A 1 458 ? -18.653 29.799 -23.114 1 18.926 438 TYR A O 1
ATOM 3579 N N . ARG A 1 459 ? -16.502 29.172 -23.318 1 19.824 439 ARG A N 1
ATOM 3580 C CA . ARG A 1 459 ? -15.967 30.529 -23.573 1 18.941 439 ARG A CA 1
ATOM 3581 C C . ARG A 1 459 ? -16.506 31.069 -24.902 1 19.233 439 ARG A C 1
ATOM 3582 O O . ARG A 1 459 ? -16.577 32.306 -25.023 1 21.121 439 ARG A O 1
ATOM 3590 N N . ALA A 1 460 ? -16.957 30.224 -25.798 1 19.747 440 ALA A N 1
ATOM 3591 C CA . ALA A 1 460 ? -17.542 30.675 -27.086 1 21.47 440 ALA A CA 1
ATOM 3592 C C . ALA A 1 460 ? -19.036 30.97 -26.906 1 21.483 440 ALA A C 1
ATOM 3593 O O . ALA A 1 460 ? -19.674 31.383 -27.858 1 22.157 440 ALA A O 1
ATOM 3595 N N . GLY A 1 461 ? -19.595 30.757 -25.705 1 21.128 441 GLY A N 1
ATOM 3596 C CA . GLY A 1 461 ? -21.031 30.988 -25.426 1 20.014 441 GLY A CA 1
ATOM 3597 C C . GLY A 1 461 ? -21.919 29.774 -25.653 1 18.041 441 GLY A C 1
ATOM 3598 O O . GLY A 1 461 ? -23.134 29.839 -25.371 1 21.121 441 GLY A O 1
ATOM 3599 N N . LEU A 1 462 ? -21.367 28.665 -26.112 1 18.719 442 LEU A N 1
ATOM 3600 C CA . LEU A 1 462 ? -22.114 27.429 -26.388 1 18.502 442 LEU A CA 1
ATOM 3601 C C . LEU A 1 462 ? -22.427 26.707 -25.087 1 19.815 442 LEU A C 1
ATOM 3602 O O . LEU A 1 462 ? -21.701 26.775 -24.089 1 19.498 442 LEU A O 1
ATOM 3607 N N . PRO A 1 463 ? -23.496 25.896 -25.094 1 19.118 443 PRO A N 1
ATOM 3608 C CA . PRO A 1 463 ? -23.725 25.007 -23.959 1 19.417 443 PRO A CA 1
ATOM 3609 C C . PRO A 1 463 ? -22.619 23.965 -23.863 1 20.7 443 PRO A C 1
ATOM 3610 O O . PRO A 1 463 ? -22.005 23.578 -24.89 1 20.776 443 PRO A O 1
ATOM 3614 N N . VAL A 1 464 ? -22.431 23.432 -22.663 1 20.32 444 VAL A N 1
ATOM 3615 C CA . VAL A 1 464 ? -21.49 22.3 -22.451 1 21.804 444 VAL A CA 1
ATOM 3616 C C . VAL A 1 464 ? -22.328 21.094 -22.059 1 20.985 444 VAL A C 1
ATOM 3617 O O . VAL A 1 464 ? -22.879 21.155 -20.971 1 18.396 444 VAL A O 1
ATOM 3621 N N . ASN A 1 465 ? -22.401 20.031 -22.867 1 20.904 445 ASN A N 1
ATOM 3622 C CA . ASN A 1 465 ? -23.149 18.798 -22.492 1 21.631 445 ASN A CA 1
ATOM 3623 C C . ASN A 1 465 ? -24.607 19.125 -22.139 1 22.09 445 ASN A C 1
ATOM 3624 O O . ASN A 1 465 ? -24.995 18.989 -20.946 1 23.874 445 ASN A O 1
ATOM 3629 N N . LEU A 1 466 ? -25.429 19.494 -23.113 1 24.094 446 LEU A N 1
ATOM 3630 C CA . LEU A 1 466 ? -26.872 19.732 -22.817 1 23.256 446 LEU A CA 1
ATOM 3631 C C . LEU A 1 466 ? -27.477 18.484 -22.182 1 27.43 446 LEU A C 1
ATOM 3632 O O . LEU A 1 466 ? -27.153 17.344 -22.575 1 27.928 446 LEU A O 1
ATOM 3637 N N . PRO A 1 467 ? -28.455 18.643 -21.267 1 28.468 447 PRO A N 1
ATOM 3638 C CA . PRO A 1 467 ? -29.201 17.49 -20.759 1 34.562 447 PRO A CA 1
ATOM 3639 C C . PRO A 1 467 ? -30.057 16.905 -21.902 1 40.014 447 PRO A C 1
ATOM 3640 O O . PRO A 1 467 ? -30.446 17.624 -22.818 1 35.427 447 PRO A O 1
ATOM 3644 N N . VAL A 1 468 ? -30.265 15.598 -21.856 1 49.26 448 VAL A N 1
ATOM 3645 C CA . VAL A 1 468 ? -30.85 14.795 -22.968 1 58.179 448 VAL A CA 1
ATOM 3646 C C . VAL A 1 468 ? -32.349 14.575 -22.693 1 59.367 448 VAL A C 1
ATOM 3647 O O . VAL A 1 468 ? -33.079 14.161 -23.636 1 53.047 448 VAL A O 1
ATOM 3651 N N . THR A 1 469 ? -32.793 14.879 -21.462 1 62.639 449 THR A N 1
ATOM 3652 C CA . THR A 1 469 ? -34.12 14.507 -20.887 1 73.878 449 THR A CA 1
ATOM 3653 C C . THR A 1 469 ? -34.596 15.588 -19.898 1 72.205 449 THR A C 1
ATOM 3654 O O . THR A 1 469 ? -33.952 16.659 -19.836 1 72.902 449 THR A O 1
ATOM 3658 N N . ASP A 1 470 ? -35.714 15.335 -19.201 1 69.532 450 ASP A N 1
ATOM 3659 C CA . ASP A 1 470 ? -36.194 16.103 -18.016 1 70.421 450 ASP A CA 1
ATOM 3660 C C . ASP A 1 470 ? -35.791 15.339 -16.74 1 68.4 450 ASP A C 1
ATOM 3661 O O . ASP A 1 470 ? -35.079 14.308 -16.884 1 59.14 450 ASP A O 1
ATOM 3666 N N . GLU A 1 471 ? -36.237 15.806 -15.557 1 66.395 451 GLU A N 1
ATOM 3667 C CA . GLU A 1 471 ? -35.736 15.37 -14.215 1 72.24 451 GLU A CA 1
ATOM 3668 C C . GLU A 1 471 ? -36.067 13.895 -13.985 1 68.965 451 GLU A C 1
ATOM 3669 O O . GLU A 1 471 ? -35.156 13.172 -13.535 1 70.577 451 GLU A O 1
ATOM 3675 N N . GLY A 1 472 ? -37.315 13.489 -14.264 1 67.561 452 GLY A N 1
ATOM 3676 C CA . GLY A 1 472 ? -37.847 12.149 -13.947 1 60.849 452 GLY A CA 1
ATOM 3677 C C . GLY A 1 472 ? -37.027 11.073 -14.633 1 61.979 452 GLY A C 1
ATOM 3678 O O . GLY A 1 472 ? -36.507 10.191 -13.915 1 61.471 452 GLY A O 1
ATOM 3679 N N . THR A 1 473 ? -36.892 11.178 -15.962 1 61.709 453 THR A N 1
ATOM 3680 C CA . THR A 1 473 ? -36.067 10.303 -16.841 1 66.837 453 THR A CA 1
ATOM 3681 C C . THR A 1 473 ? -34.617 10.273 -16.338 1 66.799 453 THR A C 1
ATOM 3682 O O . THR A 1 473 ? -34.009 9.166 -16.342 1 62.133 453 THR A O 1
ATOM 3686 N N . TYR A 1 474 ? -34.081 11.44 -15.938 1 58.928 454 TYR A N 1
ATOM 3687 C CA . TYR A 1 474 ? -32.628 11.664 -15.686 1 53.856 454 TYR A CA 1
ATOM 3688 C C . TYR A 1 474 ? -32.205 10.996 -14.365 1 52.895 454 TYR A C 1
ATOM 3689 O O . TYR A 1 474 ? -31.219 10.239 -14.369 1 53.785 454 TYR A O 1
ATOM 3698 N N . TYR A 1 475 ? -32.917 11.264 -13.261 1 56.578 455 TYR A N 1
ATOM 3699 C CA . TYR A 1 475 ? -32.619 10.675 -11.92 1 59.173 455 TYR A CA 1
ATOM 3700 C C . TYR A 1 475 ? -33.353 9.336 -11.736 1 60.571 455 TYR A C 1
ATOM 3701 O O . TYR A 1 475 ? -33.152 8.746 -10.655 1 52.555 455 TYR A O 1
ATOM 3710 N N . GLY A 1 476 ? -34.127 8.875 -12.741 1 65.48 456 GLY A N 1
ATOM 3711 C CA . GLY A 1 476 ? -34.926 7.629 -12.716 1 62.186 456 GLY A CA 1
ATOM 3712 C C . GLY A 1 476 ? -34.507 6.587 -13.75 1 65.549 456 GLY A C 1
ATOM 3713 O O . GLY A 1 476 ? -35.204 5.55 -13.828 1 73.451 456 GLY A O 1
ATOM 3714 N N . ASN A 1 477 ? -33.444 6.831 -14.532 1 60.34 457 ASN A N 1
ATOM 3715 C CA . ASN A 1 477 ? -32.814 5.832 -15.447 1 57.578 457 ASN A CA 1
ATOM 3716 C C . ASN A 1 477 ? -31.287 5.943 -15.314 1 54.944 457 ASN A C 1
ATOM 3717 O O . ASN A 1 477 ? -30.733 7.053 -15.531 1 47.689 457 ASN A O 1
ATOM 3722 N N . PHE A 1 478 ? -30.623 4.842 -14.961 1 48.229 458 PHE A N 1
ATOM 3723 C CA . PHE A 1 478 ? -29.198 4.865 -14.554 1 42.054 458 PHE A CA 1
ATOM 3724 C C . PHE A 1 478 ? -28.331 5.32 -15.726 1 37.146 458 PHE A C 1
ATOM 3725 O O . PHE A 1 478 ? -27.526 6.248 -15.536 1 33.209 458 PHE A O 1
ATOM 3733 N N . GLU A 1 479 ? -28.503 4.687 -16.888 1 41.761 459 GLU A N 1
ATOM 3734 C CA . GLU A 1 479 ? -27.756 4.976 -18.137 1 40.439 459 GLU A CA 1
ATOM 3735 C C . GLU A 1 479 ? -27.89 6.468 -18.487 1 38.698 459 GLU A C 1
ATOM 3736 O O . GLU A 1 479 ? -26.89 7.066 -18.897 1 39.535 459 GLU A O 1
ATOM 3742 N N . ALA A 1 480 ? -29.069 7.079 -18.326 1 40.165 460 ALA A N 1
ATOM 3743 C CA . ALA A 1 480 ? -29.323 8.484 -18.738 1 40.347 460 ALA A CA 1
ATOM 3744 C C . ALA A 1 480 ? -28.39 9.403 -17.941 1 37.672 460 ALA A C 1
ATOM 3745 O O . ALA A 1 480 ? -27.777 10.302 -18.542 1 35.195 460 ALA A O 1
ATOM 3747 N N . GLU A 1 481 ? -28.295 9.198 -16.624 1 30.323 461 GLU A N 1
ATOM 3748 C CA . GLU A 1 481 ? -27.467 10.103 -15.799 1 28.826 461 GLU A CA 1
ATOM 3749 C C . GLU A 1 481 ? -26.01 9.677 -15.936 1 29.552 461 GLU A C 1
ATOM 3750 O O . GLU A 1 481 ? -25.151 10.554 -15.992 1 30.169 461 GLU A O 1
ATOM 3756 N N . PHE A 1 482 ? -25.727 8.375 -15.998 1 26.369 462 PHE A N 1
ATOM 3757 C CA . PHE A 1 482 ? -24.325 7.913 -16.062 1 26.028 462 PHE A CA 1
ATOM 3758 C C . PHE A 1 482 ? -23.662 8.473 -17.314 1 27.445 462 PHE A C 1
ATOM 3759 O O . PHE A 1 482 ? -22.472 8.823 -17.234 1 28.851 462 PHE A O 1
ATOM 3767 N N . ARG A 1 483 ? -24.409 8.564 -18.428 1 27.395 463 ARG A N 1
ATOM 3768 C CA . ARG A 1 483 ? -23.85 8.991 -19.738 1 29.27 463 ARG A CA 1
ATOM 3769 C C . ARG A 1 483 ? -23.8 10.509 -19.875 1 30.753 463 ARG A C 1
ATOM 3770 O O . ARG A 1 483 ? -23.132 10.988 -20.806 1 33.67 463 ARG A O 1
ATOM 3778 N N A ASN A 1 484 ? -24.538 11.245 -19.036 0.511 28.049 464 ASN A N 1
ATOM 3779 N N B ASN A 1 484 ? -24.523 11.228 -19.013 0.489 28.424 464 ASN A N 1
ATOM 3780 C CA A ASN A 1 484 ? -24.589 12.728 -19.099 0.511 26.241 464 ASN A CA 1
ATOM 3781 C CA B ASN A 1 484 ? -24.701 12.695 -19.078 0.489 26.877 464 ASN A CA 1
ATOM 3782 C C A ASN A 1 484 ? -24.58 13.232 -17.654 0.511 24.987 464 ASN A C 1
ATOM 3783 C C B ASN A 1 484 ? -24.594 13.229 -17.645 0.489 25.265 464 ASN A C 1
ATOM 3784 O O A ASN A 1 484 ? -25.583 13.769 -17.186 0.511 24.594 464 ASN A O 1
ATOM 3785 O O B ASN A 1 484 ? -25.578 13.777 -17.155 0.489 24.663 464 ASN A O 1
ATOM 3794 N N . PHE A 1 485 ? -23.491 12.961 -16.939 1 23.5 465 PHE A N 1
ATOM 3795 C CA . PHE A 1 485 ? -23.469 13.151 -15.475 1 21.96 465 PHE A CA 1
ATOM 3796 C C . PHE A 1 485 ? -23.316 14.635 -15.141 1 21.221 465 PHE A C 1
ATOM 3797 O O . PHE A 1 485 ? -24.119 15.192 -14.37 1 20.791 465 PHE A O 1
ATOM 3805 N N . TRP A 1 486 ? -22.254 15.234 -15.645 1 18.555 466 TRP A N 1
ATOM 3806 C CA . TRP A 1 486 ? -22.046 16.689 -15.493 1 18.763 466 TRP A CA 1
ATOM 3807 C C . TRP A 1 486 ? -22.542 17.352 -16.773 1 18.518 466 TRP A C 1
ATOM 3808 O O . TRP A 1 486 ? -21.997 17.076 -17.86 1 19.816 466 TRP A O 1
ATOM 3819 N N . THR A 1 487 ? -23.613 18.145 -16.648 1 18.853 467 THR A N 1
ATOM 3820 C CA . THR A 1 487 ? -24.3 18.766 -17.793 1 18.638 467 THR A CA 1
ATOM 3821 C C . THR A 1 487 ? -24.132 20.296 -17.72 1 16.958 467 THR A C 1
ATOM 3822 O O . THR A 1 487 ? -23.5 20.824 -16.767 1 15.243 467 THR A O 1
ATOM 3826 N N . ASN A 1 488 ? -24.702 20.981 -18.717 1 16.602 468 ASN A N 1
ATOM 3827 C CA . ASN A 1 488 ? -24.524 22.431 -18.893 1 15.507 468 ASN A CA 1
ATOM 3828 C C . ASN A 1 488 ? -24.786 23.18 -17.579 1 15.359 468 ASN A C 1
ATOM 3829 O O . ASN A 1 488 ? -24.044 24.105 -17.253 1 15.257 468 ASN A O 1
ATOM 3834 N N . SER A 1 489 ? -25.855 22.86 -16.861 1 14.35 469 SER A N 1
ATOM 3835 C CA . SER A 1 489 ? -26.234 23.544 -15.591 1 15.183 469 SER A CA 1
ATOM 3836 C C . SER A 1 489 ? -25.072 23.441 -14.609 1 14.699 469 SER A C 1
ATOM 3837 O O . SER A 1 489 ? -24.728 24.428 -13.948 1 15.431 469 SER A O 1
ATOM 3840 N N . ASN A 1 490 ? -24.479 22.262 -14.51 1 14.356 470 ASN A N 1
ATOM 3841 C CA . ASN A 1 490 ? -23.404 21.989 -13.518 1 13.828 470 ASN A CA 1
ATOM 3842 C C . ASN A 1 490 ? -22.167 22.847 -13.868 1 14.764 470 ASN A C 1
ATOM 3843 O O . ASN A 1 490 ? -21.597 23.489 -12.969 1 14.37 470 ASN A O 1
ATOM 3848 N N . TYR A 1 491 ? -21.787 22.879 -15.142 1 14.657 471 TYR A N 1
ATOM 3849 C CA . TYR A 1 491 ? -20.666 23.72 -15.622 1 15.818 471 TYR A CA 1
ATOM 3850 C C . TYR A 1 491 ? -20.961 25.186 -15.348 1 15.021 471 TYR A C 1
ATOM 3851 O O . TYR A 1 491 ? -20.094 25.888 -14.819 1 15.509 471 TYR A O 1
ATOM 3860 N N . TYR A 1 492 ? -22.158 25.671 -15.659 1 13.893 472 TYR A N 1
ATOM 3861 C CA . TYR A 1 492 ? -22.48 27.09 -15.391 1 15.054 472 TYR A CA 1
ATOM 3862 C C . TYR A 1 492 ? -22.393 27.395 -13.887 1 14.792 472 TYR A C 1
ATOM 3863 O O . TYR A 1 492 ? -21.842 28.427 -13.523 1 15.231 472 TYR A O 1
ATOM 3872 N N . CYS A 1 493 ? -22.931 26.529 -13.024 1 14.517 473 CYS A N 1
ATOM 3873 C CA . CYS A 1 493 ? -22.96 26.78 -11.563 1 13.954 473 CYS A CA 1
ATOM 3874 C C . CYS A 1 493 ? -21.526 27.054 -11.084 1 14.426 473 CYS A C 1
ATOM 3875 O O . CYS A 1 493 ? -21.293 27.965 -10.308 1 15.207 473 CYS A O 1
ATOM 3878 N N . ILE A 1 494 ? -20.586 26.23 -11.528 1 14.013 474 ILE A N 1
ATOM 3879 C CA . ILE A 1 494 ? -19.183 26.352 -11.031 1 14.253 474 ILE A CA 1
ATOM 3880 C C . ILE A 1 494 ? -18.419 27.448 -11.785 1 16.22 474 ILE A C 1
ATOM 3881 O O . ILE A 1 494 ? -17.81 28.287 -11.126 1 16.642 474 ILE A O 1
ATOM 3886 N N . PHE A 1 495 ? -18.446 27.459 -13.12 1 15.404 475 PHE A N 1
ATOM 3887 C CA . PHE A 1 495 ? -17.692 28.481 -13.887 1 16.862 475 PHE A CA 1
ATOM 3888 C C . PHE A 1 495 ? -18.213 29.87 -13.538 1 16.951 475 PHE A C 1
ATOM 3889 O O . PHE A 1 495 ? -17.453 30.729 -13.106 1 16.18 475 PHE A O 1
ATOM 3897 N N . ALA A 1 496 ? -19.512 30.096 -13.704 1 17.357 476 ALA A N 1
ATOM 3898 C CA . ALA A 1 496 ? -20.086 31.43 -13.459 1 19.041 476 ALA A CA 1
ATOM 3899 C C . ALA A 1 496 ? -20.013 31.735 -11.968 1 17.941 476 ALA A C 1
ATOM 3900 O O . ALA A 1 496 ? -19.756 32.875 -11.618 1 20.249 476 ALA A O 1
ATOM 3902 N N . GLY A 1 497 ? -20.213 30.75 -11.075 1 16.312 477 GLY A N 1
ATOM 3903 C CA . GLY A 1 497 ? -20.089 30.954 -9.634 1 16.128 477 GLY A CA 1
ATOM 3904 C C . GLY A 1 497 ? -18.725 31.511 -9.275 1 17.403 477 GLY A C 1
ATOM 3905 O O . GLY A 1 497 ? -18.66 32.415 -8.416 1 18.602 477 GLY A O 1
ATOM 3906 N N . LEU A 1 498 ? -17.666 31.01 -9.899 1 17.045 478 LEU A N 1
ATOM 3907 C CA . LEU A 1 498 ? -16.269 31.436 -9.579 1 18.135 478 LEU A CA 1
ATOM 3908 C C . LEU A 1 498 ? -15.923 32.744 -10.302 1 18.315 478 LEU A C 1
ATOM 3909 O O . LEU A 1 498 ? -14.872 33.334 -9.983 1 18.011 478 LEU A O 1
ATOM 3914 N N . GLY A 1 499 ? -16.725 33.117 -11.291 1 19.074 479 GLY A N 1
ATOM 3915 C CA . GLY A 1 499 ? -16.538 34.356 -12.067 1 18.828 479 GLY A CA 1
ATOM 3916 C C . GLY A 1 499 ? -15.96 34.116 -13.451 1 21.565 479 GLY A C 1
ATOM 3917 O O . GLY A 1 499 ? -15.704 35.139 -14.155 1 24.764 479 GLY A O 1
ATOM 3918 N N . LEU A 1 500 ? -15.79 32.877 -13.919 1 19.892 480 LEU A N 1
ATOM 3919 C CA . LEU A 1 500 ? -15.453 32.606 -15.327 1 20.301 480 LEU A CA 1
ATOM 3920 C C . LEU A 1 500 ? -16.704 32.775 -16.185 1 21.245 480 LEU A C 1
ATOM 3921 O O . LEU A 1 500 ? -17.671 32.049 -16.009 1 18.61 480 LEU A O 1
ATOM 3926 N N . MET A 1 501 ? -16.658 33.702 -17.138 1 19.562 481 MET A N 1
ATOM 3927 C CA . MET A 1 501 ? -17.79 33.991 -18.038 1 20.362 481 MET A CA 1
ATOM 3928 C C . MET A 1 501 ? -17.403 33.668 -19.472 1 19.988 481 MET A C 1
ATOM 3929 O O . MET A 1 501 ? -16.23 33.609 -19.822 1 21.557 481 MET A O 1
ATOM 3934 N N . PRO A 1 502 ? -18.396 33.454 -20.353 1 19.683 482 PRO A N 1
ATOM 3935 C CA . PRO A 1 502 ? -18.128 33.359 -21.791 1 20.662 482 PRO A CA 1
ATOM 3936 C C . PRO A 1 502 ? -17.458 34.656 -22.278 1 20.488 482 PRO A C 1
ATOM 3937 O O . PRO A 1 502 ? -17.632 35.681 -21.663 1 23.209 482 PRO A O 1
ATOM 3941 N N . ARG A 1 503 ? -16.682 34.561 -23.347 1 23.967 483 ARG A N 1
ATOM 3942 C CA . ARG A 1 503 ? -16.02 35.743 -23.985 1 24.794 483 ARG A CA 1
ATOM 3943 C C . ARG A 1 503 ? -17.121 36.68 -24.491 1 26.505 483 ARG A C 1
ATOM 3944 O O . ARG A 1 503 ? -16.903 37.901 -24.532 1 26.425 483 ARG A O 1
ATOM 3952 N N . ASN A 1 504 ? -18.251 36.126 -24.936 1 23.517 484 ASN A N 1
ATOM 3953 C CA . ASN A 1 504 ? -19.364 36.907 -25.521 1 22.408 484 ASN A CA 1
ATOM 3954 C C . ASN A 1 504 ? -20.624 36.08 -25.416 1 23.462 484 ASN A C 1
ATOM 3955 O O . ASN A 1 504 ? -20.558 34.889 -25.128 1 23.806 484 ASN A O 1
ATOM 3960 N N . PRO A 1 505 ? -21.814 36.677 -25.578 1 22.459 485 PRO A N 1
ATOM 3961 C CA . PRO A 1 505 ? -23.026 35.887 -25.565 1 23.324 485 PRO A CA 1
ATOM 3962 C C . PRO A 1 505 ? -23.04 34.877 -26.717 1 22.995 485 PRO A C 1
ATOM 3963 O O . PRO A 1 505 ? -22.334 35.011 -27.728 1 22.239 485 PRO A O 1
ATOM 3967 N N . LEU A 1 506 ? -23.871 33.864 -26.561 1 22.275 486 LEU A N 1
ATOM 3968 C CA . LEU A 1 506 ? -24.168 32.898 -27.631 1 22.621 486 LEU A CA 1
ATOM 3969 C C . LEU A 1 506 ? -24.631 33.689 -28.866 1 22.142 486 LEU A C 1
ATOM 3970 O O . LEU A 1 506 ? -25.624 34.409 -28.774 1 21.492 486 LEU A O 1
ATOM 3975 N N . PRO A 1 507 ? -23.905 33.672 -30 1 22.345 487 PRO A N 1
ATOM 3976 C CA . PRO A 1 507 ? -24.269 34.562 -31.114 1 23.434 487 PRO A CA 1
ATOM 3977 C C . PRO A 1 507 ? -25.699 34.372 -31.623 1 23.033 487 PRO A C 1
ATOM 3978 O O . PRO A 1 507 ? -26.328 35.346 -31.996 1 23.549 487 PRO A O 1
ATOM 3982 N N . ALA A 1 508 ? -26.248 33.16 -31.564 1 20.406 488 ALA A N 1
ATOM 3983 C CA . ALA A 1 508 ? -27.611 32.886 -32.064 1 19.434 488 ALA A CA 1
ATOM 3984 C C . ALA A 1 508 ? -28.616 33.817 -31.397 1 21.781 488 ALA A C 1
ATOM 3985 O O . ALA A 1 508 ? -29.678 34.08 -32.016 1 22.29 488 ALA A O 1
ATOM 3987 N N . LEU A 1 509 ? -28.386 34.206 -30.139 1 21.347 489 LEU A N 1
ATOM 3988 C CA . LEU A 1 509 ? -29.379 35.018 -29.384 1 23.08 489 LEU A CA 1
ATOM 3989 C C . LEU A 1 509 ? -29.578 36.397 -30.047 1 23.605 489 LEU A C 1
ATOM 3990 O O . LEU A 1 509 ? -30.669 36.962 -29.88 1 26.888 489 LEU A O 1
ATOM 3995 N N . ALA A 1 510 ? -28.594 36.885 -30.811 1 24.929 490 ALA A N 1
ATOM 3996 C CA . ALA A 1 510 ? -28.665 38.217 -31.474 1 25.379 490 ALA A CA 1
ATOM 3997 C C . ALA A 1 510 ? -29.756 38.212 -32.56 1 25.173 490 ALA A C 1
ATOM 3998 O O . ALA A 1 510 ? -30.194 39.315 -32.99 1 25.036 490 ALA A O 1
ATOM 4000 N N . TYR A 1 511 ? -30.202 37.039 -32.987 1 22.903 491 TYR A N 1
ATOM 4001 C CA . TYR A 1 511 ? -31.205 36.879 -34.063 1 22.29 491 TYR A CA 1
ATOM 4002 C C . TYR A 1 511 ? -32.562 36.487 -33.513 1 23.159 491 TYR A C 1
ATOM 4003 O O . TYR A 1 511 ? -33.423 36.178 -34.337 1 24.341 491 TYR A O 1
ATOM 4012 N N . LYS A 1 512 ? -32.751 36.459 -32.184 1 23.964 492 LYS A N 1
ATOM 4013 C CA . LYS A 1 512 ? -33.908 35.733 -31.618 1 23.992 492 LYS A CA 1
ATOM 4014 C C . LYS A 1 512 ? -34.645 36.572 -30.591 1 25.784 492 LYS A C 1
ATOM 4015 O O . LYS A 1 512 ? -34.804 36.177 -29.429 1 23.745 492 LYS A O 1
ATOM 4021 N N . PRO A 1 513 ? -35.166 37.75 -30.994 1 27.052 493 PRO A N 1
ATOM 4022 C CA . PRO A 1 513 ? -35.825 38.627 -30.042 1 24.267 493 PRO A CA 1
ATOM 4023 C C . PRO A 1 513 ? -37.017 37.957 -29.355 1 24.62 493 PRO A C 1
ATOM 4024 O O . PRO A 1 513 ? -37.24 38.263 -28.188 1 23.574 493 PRO A O 1
ATOM 4028 N N . GLN A 1 514 ? -37.753 37.085 -30.053 1 23.664 494 GLN A N 1
ATOM 4029 C CA . GLN A 1 514 ? -38.948 36.407 -29.495 1 24.207 494 GLN A CA 1
ATOM 4030 C C . GLN A 1 514 ? -38.481 35.438 -28.409 1 26.723 494 GLN A C 1
ATOM 4031 O O . GLN A 1 514 ? -39.183 35.283 -27.401 1 24.875 494 GLN A O 1
ATOM 4037 N N . SER A 1 515 ? -37.321 34.807 -28.621 1 25.836 495 SER A N 1
ATOM 4038 C CA . SER A 1 515 ? -36.789 33.809 -27.655 1 24.19 495 SER A CA 1
ATOM 4039 C C . SER A 1 515 ? -36.316 34.537 -26.388 1 23.92 495 SER A C 1
ATOM 4040 O O . SER A 1 515 ? -36.553 34.025 -25.269 1 22.494 495 SER A O 1
ATOM 4043 N N . ILE A 1 516 ? -35.629 35.666 -26.543 1 24.141 496 ILE A N 1
ATOM 4044 C CA A ILE A 1 516 ? -35.229 36.571 -25.422 0.398 24.169 496 ILE A CA 1
ATOM 4045 C CA B ILE A 1 516 ? -35.226 36.541 -25.408 0.602 24.593 496 ILE A CA 1
ATOM 4046 C C . ILE A 1 516 ? -36.474 36.896 -24.588 1 25.398 496 ILE A C 1
ATOM 4047 O O . ILE A 1 516 ? -36.4 36.827 -23.358 1 23.158 496 ILE A O 1
ATOM 4056 N N . ALA A 1 517 ? -37.587 37.25 -25.239 1 24.416 497 ALA A N 1
ATOM 4057 C CA . ALA A 1 517 ? -38.852 37.582 -24.526 1 25.648 497 ALA A CA 1
ATOM 4058 C C . ALA A 1 517 ? -39.414 36.365 -23.781 1 25.111 497 ALA A C 1
ATOM 4059 O O . ALA A 1 517 ? -39.901 36.521 -22.635 1 24.237 497 ALA A O 1
ATOM 4061 N N . GLU A 1 518 ? -39.384 35.18 -24.396 1 24.706 498 GLU A N 1
ATOM 4062 C CA . GLU A 1 518 ? -39.827 33.932 -23.752 1 25.8 498 GLU A CA 1
ATOM 4063 C C . GLU A 1 518 ? -38.963 33.68 -22.497 1 23.276 498 GLU A C 1
ATOM 4064 O O . GLU A 1 518 ? -39.508 33.245 -21.47 1 26.069 498 GLU A O 1
ATOM 4070 N N . ALA A 1 519 ? -37.661 33.934 -22.58 1 24.203 499 ALA A N 1
ATOM 4071 C CA . ALA A 1 519 ? -36.74 33.713 -21.436 1 21.855 499 ALA A CA 1
ATOM 4072 C C . ALA A 1 519 ? -37.112 34.68 -20.31 1 25.863 499 ALA A C 1
ATOM 4073 O O . ALA A 1 519 ? -37.001 34.293 -19.141 1 22.659 499 ALA A O 1
ATOM 4075 N N . GLU A 1 520 ? -37.501 35.917 -20.619 1 25.865 500 GLU A N 1
ATOM 4076 C CA . GLU A 1 520 ? -37.957 36.87 -19.56 1 24.533 500 GLU A CA 1
ATOM 4077 C C . GLU A 1 520 ? -39.12 36.25 -18.794 1 24.789 500 GLU A C 1
ATOM 4078 O O . GLU A 1 520 ? -39.134 36.412 -17.543 1 22.6 500 GLU A O 1
ATOM 4084 N N . LEU A 1 521 ? -40.039 35.535 -19.448 1 26.024 501 LEU A N 1
ATOM 4085 C CA . LEU A 1 521 ? -41.149 34.839 -18.752 1 27.335 501 LEU A CA 1
ATOM 4086 C C . LEU A 1 521 ? -40.6 33.721 -17.855 1 26.783 501 LEU A C 1
ATOM 4087 O O . LEU A 1 521 ? -41.139 33.511 -16.758 1 24.226 501 LEU A O 1
ATOM 4092 N N . LEU A 1 522 ? -39.566 32.987 -18.298 1 23.366 502 LEU A N 1
ATOM 4093 C CA . LEU A 1 522 ? -38.947 31.952 -17.454 1 23.545 502 LEU A CA 1
ATOM 4094 C C . LEU A 1 522 ? -38.293 32.607 -16.223 1 20.321 502 LEU A C 1
ATOM 4095 O O . LEU A 1 522 ? -38.402 31.99 -15.146 1 22.567 502 LEU A O 1
ATOM 4100 N N . PHE A 1 523 ? -37.582 33.723 -16.371 1 20.066 503 PHE A N 1
ATOM 4101 C CA . PHE A 1 523 ? -36.956 34.421 -15.215 1 19.859 503 PHE A CA 1
ATOM 4102 C C . PHE A 1 523 ? -38.047 34.817 -14.216 1 23.033 503 PHE A C 1
ATOM 4103 O O . PHE A 1 523 ? -37.909 34.652 -12.994 1 20.68 503 PHE A O 1
ATOM 4111 N N . ALA A 1 524 ? -39.149 35.36 -14.727 1 23.203 504 ALA A N 1
ATOM 4112 C CA . ALA A 1 524 ? -40.293 35.751 -13.874 1 23.867 504 ALA A CA 1
ATOM 4113 C C . ALA A 1 524 ? -40.874 34.516 -13.208 1 23.355 504 ALA A C 1
ATOM 4114 O O . ALA A 1 524 ? -41.267 34.598 -12.018 1 23.779 504 ALA A O 1
ATOM 4116 N N . ASP A 1 525 ? -40.951 33.379 -13.914 1 21.866 505 ASP A N 1
ATOM 4117 C CA . ASP A 1 525 ? -41.458 32.117 -13.315 1 21.713 505 ASP A CA 1
ATOM 4118 C C . ASP A 1 525 ? -40.546 31.705 -12.139 1 21.257 505 ASP A C 1
ATOM 4119 O O . ASP A 1 525 ? -41.036 31.231 -11.13 1 19.083 505 ASP A O 1
ATOM 4124 N N . VAL A 1 526 ? -39.231 31.782 -12.312 1 20.278 506 VAL A N 1
ATOM 4125 C CA . VAL A 1 526 ? -38.282 31.428 -11.21 1 20.404 506 VAL A CA 1
ATOM 4126 C C . VAL A 1 526 ? -38.604 32.295 -9.979 1 18.202 506 VAL A C 1
ATOM 4127 O O . VAL A 1 526 ? -38.615 31.772 -8.874 1 19.256 506 VAL A O 1
ATOM 4131 N N . LYS A 1 527 ? -38.842 33.598 -10.172 1 20.488 507 LYS A N 1
ATOM 4132 C CA . LYS A 1 527 ? -39.05 34.558 -9.067 1 21.589 507 LYS A CA 1
ATOM 4133 C C . LYS A 1 527 ? -40.373 34.216 -8.388 1 20.948 507 LYS A C 1
ATOM 4134 O O . LYS A 1 527 ? -40.419 34.128 -7.15 1 19.756 507 LYS A O 1
ATOM 4140 N N . ARG A 1 528 ? -41.433 34.022 -9.188 1 22.367 508 ARG A N 1
ATOM 4141 C CA . ARG A 1 528 ? -42.777 33.711 -8.642 1 22.736 508 ARG A CA 1
ATOM 4142 C C . ARG A 1 528 ? -42.746 32.374 -7.897 1 21.121 508 ARG A C 1
ATOM 4143 O O . ARG A 1 528 ? -43.342 32.244 -6.87 1 22.32 508 ARG A O 1
ATOM 4151 N N . LYS A 1 529 ? -42.021 31.371 -8.396 1 21.801 509 LYS A N 1
ATOM 4152 C CA . LYS A 1 529 ? -41.96 30.043 -7.75 1 22.485 509 LYS A CA 1
ATOM 4153 C C . LYS A 1 529 ? -41.193 30.16 -6.434 1 19.255 509 LYS A C 1
ATOM 4154 O O . LYS A 1 529 ? -41.613 29.583 -5.475 1 19.917 509 LYS A O 1
ATOM 4160 N N . GLY A 1 530 ? -40.051 30.837 -6.429 1 20.398 510 GLY A N 1
ATOM 4161 C CA . GLY A 1 530 ? -39.317 31.089 -5.174 1 20.632 510 GLY A CA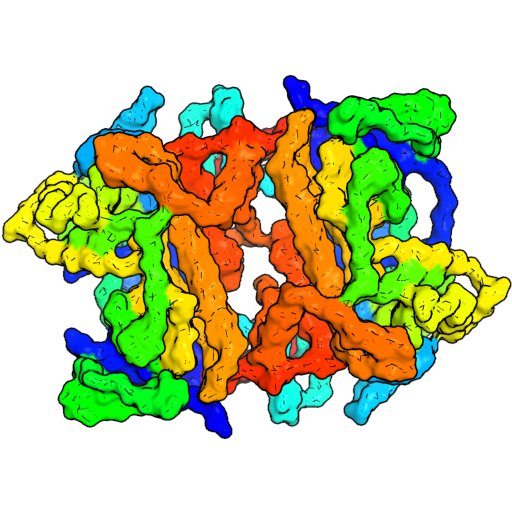 1
ATOM 4162 C C . GLY A 1 530 ? -40.171 31.818 -4.16 1 19.852 510 GLY A C 1
ATOM 4163 O O . GLY A 1 530 ? -40.257 31.402 -3.022 1 19.645 510 GLY A O 1
ATOM 4164 N N . ASP A 1 531 ? -40.865 32.888 -4.573 1 20.728 511 ASP A N 1
ATOM 4165 C CA . ASP A 1 531 ? -41.782 33.632 -3.674 1 22.215 511 ASP A CA 1
ATOM 4166 C C . ASP A 1 531 ? -42.823 32.679 -3.086 1 19.268 511 ASP A C 1
ATOM 4167 O O . ASP A 1 531 ? -43.04 32.654 -1.853 1 21.843 511 ASP A O 1
ATOM 4172 N N . THR A 1 532 ? -43.474 31.893 -3.925 1 18.504 512 THR A N 1
ATOM 4173 C CA . THR A 1 532 ? -44.571 30.982 -3.552 1 21.415 512 THR A CA 1
ATOM 4174 C C . THR A 1 532 ? -44.068 29.921 -2.593 1 20.539 512 THR A C 1
ATOM 4175 O O . THR A 1 532 ? -44.73 29.637 -1.611 1 21.861 512 THR A O 1
ATOM 4179 N N . LEU A 1 533 ? -42.927 29.297 -2.909 1 19.651 513 LEU A N 1
ATOM 4180 C CA . LEU A 1 533 ? -42.477 28.137 -2.108 1 19.382 513 LEU A CA 1
ATOM 4181 C C . LEU A 1 533 ? -41.82 28.587 -0.81 1 17.02 513 LEU A C 1
ATOM 4182 O O . LEU A 1 533 ? -42.023 27.917 0.205 1 19.285 513 LEU A O 1
ATOM 4187 N N . VAL A 1 534 ? -41.164 29.741 -0.798 1 19.138 514 VAL A N 1
ATOM 4188 C CA . VAL A 1 534 ? -40.641 30.267 0.486 1 19.792 514 VAL A CA 1
ATO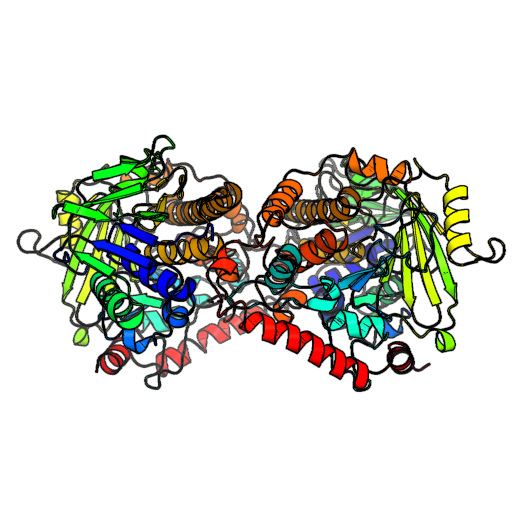M 4189 C C . VAL A 1 534 ? -41.819 30.523 1.446 1 21.621 514 VAL A C 1
ATOM 4190 O O . VAL A 1 534 ? -41.706 30.265 2.646 1 23.408 514 VAL A O 1
ATOM 4194 N N . GLU A 1 535 ? -42.938 30.992 0.926 1 23.873 515 GLU A N 1
ATOM 4195 C CA . GLU A 1 535 ? -44.141 31.306 1.755 1 28.21 515 GLU A CA 1
ATOM 4196 C C . GLU A 1 535 ? -44.768 30.012 2.28 1 25.9 515 GLU A C 1
ATOM 4197 O O . GLU A 1 535 ? -45.102 29.926 3.488 1 27.605 515 GLU A O 1
ATOM 4203 N N . SER A 1 536 ? -44.89 28.993 1.438 1 23.273 516 SER A N 1
ATOM 4204 C CA . SER A 1 536 ? -45.75 27.809 1.695 1 24.834 516 SER A CA 1
ATOM 4205 C C . SER A 1 536 ? -44.987 26.602 2.272 1 24.854 516 SER A C 1
ATOM 4206 O O . SER A 1 536 ? -45.612 25.739 2.939 1 20.884 516 SER A O 1
ATOM 4209 N N . LEU A 1 537 ? -43.677 26.501 2.052 1 20.153 517 LEU A N 1
ATOM 4210 C CA . LEU A 1 537 ? -42.914 25.32 2.542 1 18.935 517 LEU A CA 1
ATOM 4211 C C . LEU A 1 537 ? -42.706 25.4 4.052 1 18.732 517 LEU A C 1
ATOM 4212 O O . LEU A 1 537 ? -42.489 26.469 4.635 1 20.466 517 LEU A O 1
ATOM 4217 N N . PRO A 1 538 ? -42.57 24.244 4.712 1 19.197 518 PRO A N 1
ATOM 4218 C CA . PRO A 1 538 ? -42.124 24.186 6.088 1 18.881 518 PRO A CA 1
ATOM 4219 C C . PRO A 1 538 ? -40.609 24.427 6.177 1 19.685 518 PRO A C 1
ATOM 4220 O O . PRO A 1 538 ? -39.941 24.168 5.143 1 19.743 518 PRO A O 1
ATOM 4224 N N . SER A 1 539 ? -40.103 24.814 7.331 1 18.81 519 SER A N 1
ATOM 4225 C CA . SER A 1 539 ? -38.649 24.835 7.6 1 19.398 519 SER A CA 1
ATOM 4226 C C . SER A 1 539 ? -38.106 23.399 7.414 1 18.574 519 SER A C 1
ATOM 4227 O O . SER A 1 539 ? -38.851 22.408 7.633 1 17.684 519 SER A O 1
ATOM 4230 N N . THR A 1 540 ? -36.833 23.249 7.004 1 18.623 520 THR A N 1
ATOM 4231 C CA . THR A 1 540 ? -36.158 21.926 7.006 1 17.47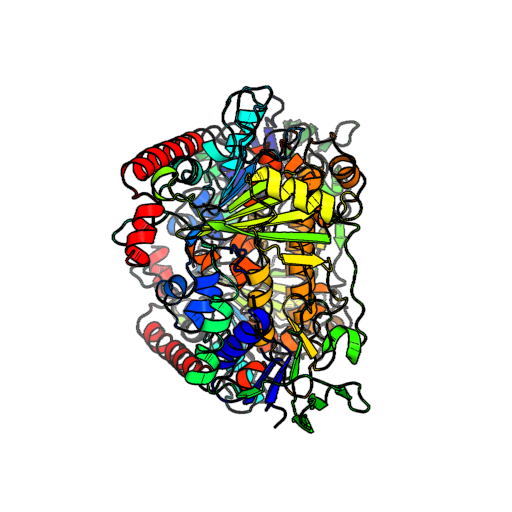1 520 THR A CA 1
ATOM 4232 C C . THR A 1 540 ? -36.238 21.326 8.415 1 17.581 520 THR A C 1
ATOM 4233 O O . THR A 1 540 ? -36.5 20.138 8.549 1 18.088 520 THR A O 1
ATOM 4237 N N . TYR A 1 541 ? -36.058 22.138 9.448 1 18.116 521 TYR A N 1
ATOM 4238 C CA . TYR A 1 541 ? -36.087 21.721 10.873 1 20.48 521 TYR A CA 1
ATOM 4239 C C . TYR A 1 541 ? -37.419 21.038 11.168 1 19.092 521 TYR A C 1
ATOM 4240 O O . TYR A 1 541 ? -37.42 19.942 11.713 1 20.053 521 TYR A O 1
ATOM 4249 N N . ASP A 1 542 ? -38.515 21.669 10.77 1 20.665 522 ASP A N 1
ATOM 4250 C CA . ASP A 1 542 ? -39.879 21.112 11.028 1 22.495 522 ASP A CA 1
ATOM 4251 C C . ASP A 1 542 ? -40.116 19.825 10.242 1 22.137 522 ASP A C 1
ATOM 4252 O O . ASP A 1 542 ? -40.726 18.894 10.818 1 22.54 522 ASP A O 1
ATOM 4257 N N . LEU A 1 543 ? -39.665 19.74 8.99 1 21.636 523 LEU A N 1
ATOM 4258 C CA . LEU A 1 543 ? -39.792 18.487 8.213 1 20.455 523 LEU A CA 1
ATOM 4259 C C . LEU A 1 543 ? -38.958 17.399 8.885 1 21.164 523 LEU A C 1
ATOM 4260 O O . LEU A 1 543 ? -39.441 16.287 9.009 1 21.943 523 LEU A O 1
ATOM 4265 N N . LEU A 1 544 ? -37.749 17.719 9.339 1 21.411 524 LEU A N 1
ATOM 4266 C CA . LEU A 1 544 ? -36.878 16.718 9.998 1 23.234 524 LEU A CA 1
ATOM 4267 C C . LEU A 1 544 ? -37.495 16.231 11.315 1 24.727 524 LEU A C 1
ATOM 4268 O O . LEU A 1 544 ? -37.489 15.03 11.542 1 25.188 524 LEU A O 1
ATOM 4273 N N . ARG A 1 545 ? -38.018 17.135 12.149 1 25.48 525 ARG A N 1
ATOM 4274 C CA . ARG A 1 545 ? -38.676 16.795 13.439 1 29.888 525 ARG A CA 1
ATOM 4275 C C . ARG A 1 545 ? -39.838 15.84 13.146 1 26.827 525 ARG A C 1
ATOM 4276 O O . ARG A 1 545 ? -39.988 14.856 13.878 1 27.073 525 ARG A O 1
ATOM 4284 N N . GLN A 1 546 ? -40.601 16.064 12.088 1 23.721 526 GLN A N 1
ATOM 4285 C CA . GLN A 1 546 ? -41.73 15.174 11.725 1 26.967 526 GLN A CA 1
ATOM 4286 C C . GLN A 1 546 ? -41.219 13.813 11.239 1 27.073 526 GLN A C 1
ATOM 4287 O O . GLN A 1 546 ? -41.758 12.78 11.652 1 25.569 526 GLN A O 1
ATOM 4293 N N . LEU A 1 547 ? -40.223 13.796 10.344 1 23.034 527 LEU A N 1
ATOM 4294 C CA . LEU A 1 547 ? -39.679 12.546 9.774 1 24.039 527 LEU A CA 1
ATOM 4295 C C . LEU A 1 547 ? -39.101 11.663 10.892 1 23.256 527 LEU A C 1
ATOM 4296 O O . LEU A 1 547 ? -39.42 10.469 10.921 1 26.33 527 LEU A O 1
ATOM 4301 N N . HIS A 1 548 ? -38.299 12.219 11.781 1 21.154 528 HIS A N 1
ATOM 4302 C CA . HIS A 1 548 ? -37.558 11.476 12.83 1 22.714 528 HIS A CA 1
ATOM 4303 C C . HIS A 1 548 ? -38.428 11.317 14.098 1 28.64 528 HIS A C 1
ATOM 4304 O O . HIS A 1 548 ? -38.023 10.56 14.943 1 30.663 528 HIS A O 1
ATOM 4311 N N . GLY A 1 549 ? -39.591 11.975 14.155 1 32.931 529 GLY A N 1
ATOM 4312 C CA . GLY A 1 549 ? -40.51 11.972 15.311 1 37.558 529 GLY A CA 1
ATOM 4313 C C . GLY A 1 549 ? -39.85 12.544 16.547 1 41.98 529 GLY A C 1
ATOM 4314 O O . GLY A 1 549 ? -39.931 11.892 17.615 1 50.577 529 GLY A O 1
ATOM 4315 N N . ALA A 1 550 ? -39.192 13.704 16.423 1 50.064 530 ALA A N 1
ATOM 4316 C CA . ALA A 1 550 ? -38.387 14.346 17.494 1 53.75 530 ALA A CA 1
ATOM 4317 C C . ALA A 1 550 ? -39.321 15.032 18.494 1 58.396 530 ALA A C 1
ATOM 4318 O O . ALA A 1 550 ? -40.126 15.836 18.034 1 59.916 530 ALA A O 1
ATOM 4320 N N . ASP B 1 22 ? -24.137 46.355 -34.365 1 55.53 2 ASP B N 1
ATOM 4321 C CA . ASP B 1 22 ? -24.702 45.2 -35.125 1 50.431 2 ASP B CA 1
ATOM 4322 C C . ASP B 1 22 ? -23.602 44.533 -35.963 1 48.143 2 ASP B C 1
ATOM 4323 O O . ASP B 1 22 ? -23.37 44.97 -37.116 1 49.33 2 ASP B O 1
ATOM 4328 N N . ASN B 1 23 ? -22.97 43.482 -35.434 1 41.443 3 ASN B N 1
ATOM 4329 C CA . ASN B 1 23 ? -21.999 42.67 -36.213 1 36.875 3 ASN B CA 1
ATOM 4330 C C . ASN B 1 23 ? -22.641 41.35 -36.667 1 30.836 3 ASN B C 1
ATOM 4331 O O . ASN B 1 23 ? -21.926 40.422 -37.058 1 28.613 3 ASN B O 1
ATOM 4336 N N . ARG B 1 24 ? -23.957 41.314 -36.693 1 31.306 4 ARG B N 1
ATOM 4337 C CA . ARG B 1 24 ? -24.745 40.146 -37.159 1 30.236 4 ARG B CA 1
ATOM 4338 C C . ARG B 1 24 ? -24.618 39.891 -38.661 1 31.609 4 ARG B C 1
ATOM 4339 O O . ARG B 1 24 ? -24.477 40.829 -39.485 1 30.066 4 ARG B O 1
ATOM 4347 N N . ILE B 1 25 ? -24.747 38.631 -39.036 1 27.295 5 ILE B N 1
ATOM 4348 C CA . ILE B 1 25 ? -25.111 38.228 -40.416 1 28.265 5 ILE B CA 1
ATOM 4349 C C . ILE B 1 25 ? -26.387 38.985 -40.781 1 28.133 5 ILE B C 1
ATOM 4350 O O . ILE B 1 25 ? -27.313 38.988 -39.967 1 26.72 5 ILE B O 1
ATOM 4355 N N . LYS B 1 26 ? -26.43 39.643 -41.946 1 26.257 6 LYS B N 1
ATOM 4356 C CA . LYS B 1 26 ? -27.644 40.381 -42.41 1 26.336 6 LYS B CA 1
ATOM 4357 C C . LYS B 1 26 ? -28.349 39.653 -43.56 1 24.502 6 LYS B C 1
ATOM 4358 O O . LYS B 1 26 ? -29.574 39.764 -43.704 1 26.472 6 LYS B O 1
ATOM 4364 N N . THR B 1 27 ? -27.598 38.93 -44.373 1 25.278 7 THR B N 1
ATOM 4365 C CA . THR B 1 27 ? -28.136 38.176 -45.523 1 25.658 7 THR B CA 1
ATOM 4366 C C . THR B 1 27 ? -27.483 36.798 -45.55 1 22.405 7 THR B C 1
ATOM 4367 O O . THR B 1 27 ? -26.246 36.714 -45.462 1 22.868 7 THR B O 1
ATOM 4371 N N . VAL B 1 28 ? -28.306 35.775 -45.703 1 22.512 8 VAL B N 1
ATOM 4372 C CA . VAL B 1 28 ? -27.868 34.398 -45.997 1 22.91 8 VAL B CA 1
ATOM 4373 C C . VAL B 1 28 ? -28.273 34.094 -47.436 1 22.242 8 VAL B C 1
ATOM 4374 O O . VAL B 1 28 ? -29.467 34.277 -47.785 1 23.308 8 VAL B O 1
ATOM 4378 N N . VAL B 1 29 ? -27.313 33.611 -48.216 1 22.883 9 VAL B N 1
ATOM 4379 C CA . VAL B 1 29 ? -27.581 33.148 -49.597 1 23.572 9 VAL B CA 1
ATOM 4380 C C . VAL B 1 29 ? -27.423 31.631 -49.639 1 20.604 9 VAL B C 1
ATOM 4381 O O . VAL B 1 29 ? -26.36 31.121 -49.279 1 22.511 9 VAL B O 1
ATOM 4385 N N . ILE B 1 30 ? -28.477 30.959 -50.086 1 22.178 10 ILE B N 1
ATOM 4386 C CA . ILE B 1 30 ? -28.524 29.493 -50.236 1 22.172 10 ILE B CA 1
ATOM 4387 C C . ILE B 1 30 ? -28.352 29.187 -51.721 1 23.405 10 ILE B C 1
ATOM 4388 O O . ILE B 1 30 ? -29.219 29.657 -52.518 1 25.43 10 ILE B O 1
ATOM 4393 N N . LEU B 1 31 ? -27.308 28.443 -52.089 1 24.308 11 LEU B N 1
ATOM 4394 C CA . LEU B 1 31 ? -27.139 27.985 -53.491 1 23.753 11 LEU B CA 1
ATOM 4395 C C . LEU B 1 31 ? -27.791 26.627 -53.631 1 26.446 11 LEU B C 1
ATOM 4396 O O . LEU B 1 31 ? -27.274 25.675 -53.025 1 25.267 11 LEU B O 1
ATOM 4401 N N . GLY B 1 32 ? -28.859 26.544 -54.414 1 23.444 12 GLY B N 1
ATOM 4402 C CA . GLY B 1 32 ? -29.527 25.27 -54.688 1 24.522 12 GLY B CA 1
ATOM 4403 C C . GLY B 1 32 ? -30.867 25.174 -53.989 1 23.144 12 GLY B C 1
ATOM 4404 O O . GLY B 1 32 ? -31.044 25.729 -52.864 1 24.603 12 GLY B O 1
ATOM 4405 N N . GLY B 1 33 ? -31.809 24.512 -54.656 1 26.626 13 GLY B N 1
ATOM 4406 C CA . GLY B 1 33 ? -33.127 24.204 -54.11 1 26.359 13 GLY B CA 1
ATOM 4407 C C . GLY B 1 33 ? -33.156 22.758 -53.671 1 28.436 13 GLY B C 1
ATOM 4408 O O . GLY B 1 33 ? -32.241 22.292 -52.969 1 27.602 13 GLY B O 1
ATOM 4409 N N . GLY B 1 34 ? -34.153 22.032 -54.121 1 25.727 14 GLY B N 1
ATOM 4410 C CA . GLY B 1 34 ? -34.446 20.676 -53.65 1 25.663 14 GLY B CA 1
ATOM 4411 C C . GLY B 1 34 ? -34.691 20.645 -52.16 1 26.509 14 GLY B C 1
ATOM 4412 O O . GLY B 1 34 ? -34.953 21.714 -51.497 1 23.986 14 GLY B O 1
ATOM 4413 N N . THR B 1 35 ? -34.585 19.445 -51.603 1 25.054 15 THR B N 1
ATOM 4414 C CA . THR B 1 35 ? -34.848 19.265 -50.15 1 26.481 15 THR B CA 1
ATOM 4415 C C . THR B 1 35 ? -33.805 20.056 -49.384 1 23.812 15 THR B C 1
ATOM 4416 O O . THR B 1 35 ? -34.196 20.734 -48.44 1 23.989 15 THR B O 1
ATOM 4420 N N . ALA B 1 36 ? -32.524 19.998 -49.747 1 24.032 16 ALA B N 1
ATOM 4421 C CA . ALA B 1 36 ? -31.498 20.664 -48.929 1 22.713 16 ALA B CA 1
ATOM 4422 C C . ALA B 1 36 ? -31.739 22.172 -48.901 1 24.673 16 ALA B C 1
ATOM 4423 O O . ALA B 1 36 ? -31.776 22.763 -47.821 1 22.1 16 ALA B O 1
ATOM 4425 N N . GLY B 1 37 ? -31.893 22.8 -50.077 1 22.935 17 GLY B N 1
ATOM 4426 C CA . GLY B 1 37 ? -32.039 24.254 -50.123 1 21.868 17 GLY B CA 1
ATOM 4427 C C . GLY B 1 37 ? -33.282 24.751 -49.445 1 19.048 17 GLY B C 1
ATOM 4428 O O . GLY B 1 37 ? -33.192 25.71 -48.67 1 22.152 17 GLY B O 1
ATOM 4429 N N . TRP B 1 38 ? -34.439 24.119 -49.676 1 21.558 18 TRP B N 1
ATOM 4430 C CA . TRP B 1 38 ? -35.716 24.646 -49.144 1 21.002 18 TRP B CA 1
ATOM 4431 C C . TRP B 1 38 ? -35.925 24.194 -47.693 1 21.797 18 TRP B C 1
ATOM 4432 O O . TRP B 1 38 ? -36.556 24.952 -46.936 1 20.671 18 TRP B O 1
ATOM 4443 N N . MET B 1 39 ? -35.358 23.05 -47.286 1 24.892 19 MET B N 1
ATOM 4444 C CA . MET B 1 39 ? -35.351 22.732 -45.826 1 23.068 19 MET B CA 1
ATOM 4445 C C . MET B 1 39 ? -34.517 23.789 -45.11 1 21.139 19 MET B C 1
ATOM 4446 O O . MET B 1 39 ? -34.937 24.257 -44.056 1 19.869 19 MET B O 1
ATOM 4451 N N . THR B 1 40 ? -33.363 24.148 -45.652 1 23.002 20 THR B N 1
ATOM 4452 C CA . THR B 1 40 ? -32.491 25.16 -45.026 1 20.391 20 THR B CA 1
ATOM 4453 C C . THR B 1 40 ? -33.261 26.478 -44.965 1 21.659 20 THR B C 1
ATOM 4454 O O . THR B 1 40 ? -33.286 27.142 -43.92 1 20.125 20 THR B O 1
ATOM 4458 N N . ALA B 1 41 ? -33.84 26.913 -46.091 1 21.679 21 ALA B N 1
ATOM 4459 C CA . ALA B 1 41 ? -34.528 28.213 -46.11 1 22.377 21 ALA B CA 1
ATOM 4460 C C . ALA B 1 41 ? -35.664 28.26 -45.095 1 19.495 21 ALA B C 1
ATOM 4461 O O . ALA B 1 41 ? -35.806 29.256 -44.363 1 18.924 21 ALA B O 1
ATOM 4463 N N . ALA B 1 42 ? -36.522 27.241 -45.064 1 21.145 22 ALA B N 1
ATOM 4464 C CA . ALA B 1 42 ? -37.701 27.251 -44.186 1 22.33 22 ALA B CA 1
ATOM 4465 C C . ALA B 1 42 ? -37.239 27.187 -42.725 1 22.647 22 ALA B C 1
ATOM 4466 O O . ALA B 1 42 ? -37.778 27.922 -41.883 1 22.366 22 ALA B O 1
ATOM 4468 N N . TYR B 1 43 ? -36.234 26.368 -42.424 1 21.927 23 TYR B N 1
ATOM 4469 C CA . TYR B 1 43 ? -35.783 26.234 -41.018 1 21.908 23 TYR B CA 1
ATOM 4470 C C . TYR B 1 43 ? -35.161 27.544 -40.537 1 22.087 23 TYR B C 1
ATOM 4471 O O . TYR B 1 43 ? -35.55 28.036 -39.445 1 21.456 23 TYR B O 1
ATOM 4480 N N . LEU B 1 44 ? -34.233 28.127 -41.303 1 21.586 24 LEU B N 1
ATOM 4481 C CA . LEU B 1 44 ? -33.603 29.407 -40.923 1 22.983 24 LEU B CA 1
ATOM 4482 C C . LEU B 1 44 ? -34.658 30.512 -40.91 1 22.856 24 LEU B C 1
ATOM 4483 O O . LEU B 1 44 ? -34.538 31.404 -40.087 1 24.092 24 LEU B O 1
ATOM 4488 N N . GLY B 1 45 ? -35.666 30.445 -41.789 1 24.582 25 GLY B N 1
ATOM 4489 C CA . GLY B 1 45 ? -36.819 31.37 -41.771 1 23.756 25 GLY B CA 1
ATOM 4490 C C . GLY B 1 45 ? -37.494 31.437 -40.41 1 25.106 25 GLY B C 1
ATOM 4491 O O . GLY B 1 45 ? -37.794 32.529 -39.939 1 25.864 25 GLY B O 1
ATOM 4492 N N . LYS B 1 46 ? -37.695 30.295 -39.782 1 25.169 26 LYS B N 1
ATOM 4493 C CA . LYS B 1 46 ? -38.274 30.204 -38.421 1 23.419 26 LYS B CA 1
ATOM 4494 C C . LYS B 1 46 ? -37.21 30.586 -37.379 1 23.054 26 LYS B C 1
ATOM 4495 O O . LYS B 1 46 ? -37.485 31.457 -36.511 1 25.909 26 LYS B O 1
ATOM 4501 N N . ALA B 1 47 ? -36.009 30.038 -37.479 1 21.253 27 ALA B N 1
ATOM 4502 C CA . ALA B 1 47 ? -34.958 30.202 -36.448 1 22.524 27 ALA B CA 1
ATOM 4503 C C . ALA B 1 47 ? -34.543 31.657 -36.269 1 25.238 27 ALA B C 1
ATOM 4504 O O . ALA B 1 47 ? -34.205 32.031 -35.141 1 22.049 27 ALA B O 1
ATOM 4506 N N . LEU B 1 48 ? -34.474 32.442 -37.354 1 23.65 28 LEU B N 1
ATOM 4507 C CA . LEU B 1 48 ? -33.85 33.788 -37.307 1 22.058 28 LEU B CA 1
ATOM 4508 C C . LEU B 1 48 ? -34.897 34.904 -37.166 1 23.562 28 LEU B C 1
ATOM 4509 O O . LEU B 1 48 ? -34.497 36.052 -37.111 1 23.285 28 LEU B O 1
ATOM 4514 N N . GLN B 1 49 ? -36.18 34.562 -37.05 1 23.794 29 GLN B N 1
ATOM 4515 C CA . GLN B 1 49 ? -37.23 35.464 -36.504 1 26.247 29 GLN B CA 1
ATOM 4516 C C . GLN B 1 49 ? -37.239 36.829 -37.233 1 28.081 29 GLN B C 1
ATOM 4517 O O . GLN B 1 49 ? -37.221 37.897 -36.555 1 27.615 29 GLN B O 1
ATOM 4523 N N . ASN B 1 50 ? -37.127 36.783 -38.561 1 28.148 30 ASN B N 1
ATOM 4524 C CA . ASN B 1 50 ? -37.218 37.977 -39.452 1 30.034 30 ASN B CA 1
ATOM 4525 C C . ASN B 1 50 ? -36.057 38.952 -39.231 1 28.342 30 ASN B C 1
ATOM 4526 O O . ASN B 1 50 ? -36.201 40.111 -39.646 1 29.34 30 ASN B O 1
ATOM 4531 N N . THR B 1 51 ? -34.909 38.528 -38.683 1 26.243 31 THR B N 1
ATOM 4532 C CA . THR B 1 51 ? -33.741 39.426 -38.467 1 23.903 31 THR B CA 1
ATOM 4533 C C . THR B 1 51 ? -32.747 39.332 -39.62 1 23.807 31 THR B C 1
ATOM 4534 O O . THR B 1 51 ? -31.807 40.149 -39.638 1 24.778 31 THR B O 1
ATOM 4538 N N . VAL B 1 52 ? -32.919 38.358 -40.517 1 24.986 32 VAL B N 1
ATOM 4539 C CA . VAL B 1 52 ? -31.912 38.07 -41.574 1 25.417 32 VAL B CA 1
ATOM 4540 C C . VAL B 1 52 ? -32.635 37.899 -42.905 1 23.895 32 VAL B C 1
ATOM 4541 O O . VAL B 1 52 ? -33.616 37.125 -42.971 1 24.321 32 VAL B O 1
ATOM 4545 N N . LYS B 1 53 ? -32.144 38.577 -43.93 1 24.492 33 LYS B N 1
ATOM 4546 C CA . LYS B 1 53 ? -32.64 38.347 -45.309 1 25.275 33 LYS B CA 1
ATOM 4547 C C . LYS B 1 53 ? -32.193 36.97 -45.781 1 22.055 33 LYS B C 1
ATOM 4548 O O . LYS B 1 53 ? -30.978 36.694 -45.687 1 25.386 33 LYS B O 1
ATOM 4554 N N . ILE B 1 54 ? -33.101 36.149 -46.282 1 21.993 34 ILE B N 1
ATOM 4555 C CA . ILE B 1 54 ? -32.773 34.814 -46.856 1 24.25 34 ILE B CA 1
ATOM 4556 C C . ILE B 1 54 ? -33.092 34.798 -48.356 1 24.121 34 ILE B C 1
ATOM 4557 O O . ILE B 1 54 ? -34.21 35.124 -48.719 1 24.828 34 ILE B O 1
ATOM 4562 N N . VAL B 1 55 ? -32.13 34.352 -49.144 1 24.496 35 VAL B N 1
ATOM 4563 C CA . VAL B 1 55 ? -32.199 34.235 -50.627 1 25.768 35 VAL B CA 1
ATOM 4564 C C . VAL B 1 55 ? -31.861 32.813 -51.032 1 25 35 VAL B C 1
ATOM 4565 O O . VAL B 1 55 ? -30.839 32.322 -50.542 1 26.031 35 VAL B O 1
ATOM 4569 N N . VAL B 1 56 ? -32.681 32.179 -51.871 1 25.111 36 VAL B N 1
ATOM 4570 C CA . VAL B 1 56 ? -32.335 30.89 -52.509 1 23.64 36 VAL B CA 1
ATOM 4571 C C . VAL B 1 56 ? -32.092 31.144 -53.995 1 23.879 36 VAL B C 1
ATOM 4572 O O . VAL B 1 56 ? -33.028 31.657 -54.68 1 24.605 36 VAL B O 1
ATOM 4576 N N . LEU B 1 57 ? -30.905 30.797 -54.459 1 25.612 37 LEU B N 1
ATOM 4577 C CA . LEU B 1 57 ? -30.591 30.834 -55.911 1 24.574 37 LEU B CA 1
ATOM 4578 C C . LEU B 1 57 ? -30.802 29.434 -56.471 1 25.207 37 LEU B C 1
ATOM 4579 O O . LEU B 1 57 ? -30.024 28.5 -56.104 1 27.116 37 LEU B O 1
ATOM 4584 N N . GLU B 1 58 ? -31.811 29.256 -57.319 1 24.543 38 GLU B N 1
ATOM 4585 C CA . GLU B 1 58 ? -32.122 27.897 -57.826 1 25.621 38 GLU B CA 1
ATOM 4586 C C . GLU B 1 58 ? -32.427 28.004 -59.328 1 31.632 38 GLU B C 1
ATOM 4587 O O . GLU B 1 58 ? -33.355 28.726 -59.645 1 30.951 38 GLU B O 1
ATOM 4593 N N . ALA B 1 59 ? -31.693 27.284 -60.171 1 36.069 39 ALA B N 1
ATOM 4594 C CA . ALA B 1 59 ? -31.948 27.245 -61.631 1 37.497 39 ALA B CA 1
ATOM 4595 C C . ALA B 1 59 ? -33.305 26.597 -61.877 1 41.631 39 ALA B C 1
ATOM 4596 O O . ALA B 1 59 ? -33.73 25.732 -61.12 1 36.997 39 ALA B O 1
ATOM 4598 N N . PRO B 1 60 ? -34.051 26.977 -62.937 1 42.464 40 PRO B N 1
ATOM 4599 C CA . PRO B 1 60 ? -35.261 26.23 -63.29 1 44.794 40 PRO B CA 1
ATOM 4600 C C . PRO B 1 60 ? -34.787 24.812 -63.651 1 41.075 40 PRO B C 1
ATOM 4601 O O . PRO B 1 60 ? -33.771 24.674 -64.298 1 44.73 40 PRO B O 1
ATOM 4605 N N . THR B 1 61 ? -35.442 23.773 -63.166 1 41.799 41 THR B N 1
ATOM 4606 C CA . THR B 1 61 ? -35.079 22.4 -63.596 1 44.616 41 THR B CA 1
ATOM 4607 C C . THR B 1 61 ? -36.372 21.631 -63.779 1 46.397 41 THR B C 1
ATOM 4608 O O . THR B 1 61 ? -37.413 22.066 -63.246 1 44.254 41 THR B O 1
ATOM 4612 N N . ILE B 1 62 ? -36.295 20.556 -64.549 1 43.549 42 ILE B N 1
ATOM 4613 C CA . ILE B 1 62 ? -37.394 19.57 -64.664 1 45.663 42 ILE B CA 1
ATOM 4614 C C . ILE B 1 62 ? -37.058 18.427 -63.723 1 43.602 42 ILE B C 1
ATOM 4615 O O . ILE B 1 62 ? -35.998 17.809 -63.825 1 40.728 42 ILE B O 1
ATOM 4620 N N . PRO B 1 63 ? -37.95 18.132 -62.761 1 44.136 43 PRO B N 1
ATOM 4621 C CA . PRO B 1 63 ? -37.793 16.94 -61.933 1 51.069 43 PRO B CA 1
ATOM 4622 C C . PRO B 1 63 ? -37.562 15.689 -62.796 1 54.665 43 PRO B C 1
ATOM 4623 O O . PRO B 1 63 ? -38.349 15.466 -63.714 1 52.492 43 PRO B O 1
ATOM 4627 N N . ARG B 1 64 ? -36.509 14.918 -62.512 1 52.292 44 ARG B N 1
ATOM 4628 C CA . ARG B 1 64 ? -36.37 13.552 -63.077 1 58.268 44 ARG B CA 1
ATOM 4629 C C . ARG B 1 64 ? -37.539 12.771 -62.476 1 62.981 44 ARG B C 1
ATOM 4630 O O . ARG B 1 64 ? -38.285 13.384 -61.68 1 63.866 44 ARG B O 1
ATOM 4638 N N . ILE B 1 65 ? -37.786 11.529 -62.885 1 65.028 45 ILE B N 1
ATOM 4639 C CA . ILE B 1 65 ? -39.009 10.821 -62.391 1 74.271 45 ILE B CA 1
ATOM 4640 C C . ILE B 1 65 ? -38.86 10.631 -60.868 1 68.833 45 ILE B C 1
ATOM 4641 O O . ILE B 1 65 ? -37.703 10.516 -60.411 1 67.851 45 ILE B O 1
ATOM 4646 N N . GLY B 1 66 ? -39.97 10.715 -60.113 1 60.704 46 GLY B 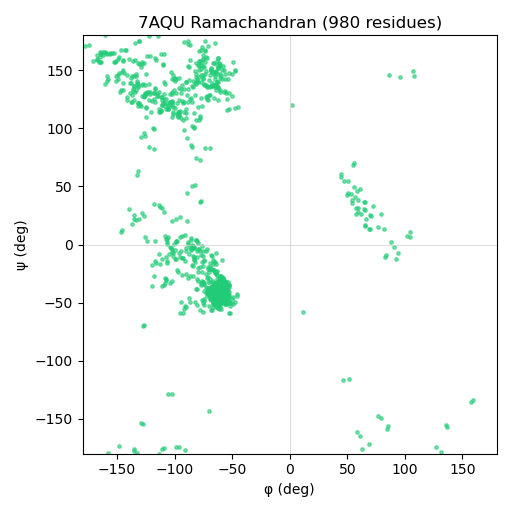N 1
ATOM 4647 C CA . GLY B 1 66 ? -40.018 10.658 -58.634 1 56.183 46 GLY B CA 1
ATOM 4648 C C . GLY B 1 66 ? -39.669 9.278 -58.1 1 50.376 46 GLY B C 1
ATOM 4649 O O . GLY B 1 66 ? -40.582 8.523 -57.753 1 60.454 46 GLY B O 1
ATOM 4650 N N . VAL B 1 67 ? -38.382 8.975 -57.967 1 50.106 47 VAL B N 1
ATOM 4651 C CA . VAL B 1 67 ? -37.884 7.614 -57.617 1 41.834 47 VAL B CA 1
ATOM 4652 C C . VAL B 1 67 ? -38.08 7.316 -56.12 1 47.097 47 VAL B C 1
ATOM 4653 O O . VAL B 1 67 ? -37.72 6.182 -55.713 1 35.627 47 VAL B O 1
ATOM 4657 N N . GLY B 1 68 ? -38.614 8.285 -55.355 1 40.54 48 GLY B N 1
ATOM 4658 C CA . GLY B 1 68 ? -39.158 8.085 -54.008 1 38.499 48 GLY B CA 1
ATOM 4659 C C . GLY B 1 68 ? -38.072 8.182 -52.962 1 31.431 48 GLY B C 1
ATOM 4660 O O . GLY B 1 68 ? -36.925 7.825 -53.261 1 35.094 48 GLY B O 1
ATOM 4661 N N . GLU B 1 69 ? -38.423 8.699 -51.795 1 30.697 49 GLU B N 1
ATOM 4662 C CA . GLU B 1 69 ? -37.487 8.86 -50.659 1 32.213 49 GLU B CA 1
ATOM 4663 C C . GLU B 1 69 ? -38.126 8.314 -49.381 1 30.48 49 GLU B C 1
ATOM 4664 O O . GLU B 1 69 ? -39.321 8.588 -49.097 1 24.987 49 GLU B O 1
ATOM 4670 N N . ALA B 1 70 ? -37.327 7.599 -48.592 1 28.929 50 ALA B N 1
ATOM 4671 C CA . ALA B 1 70 ? -37.769 7.066 -47.284 1 27.271 50 ALA B CA 1
ATOM 4672 C C . ALA B 1 70 ? -37.038 7.832 -46.168 1 28.213 50 ALA B C 1
ATOM 4673 O O . ALA B 1 70 ? -35.943 8.364 -46.442 1 28.709 50 ALA B O 1
ATOM 4675 N N . THR B 1 71 ? -37.647 7.884 -44.986 1 26.221 51 THR B N 1
ATOM 4676 C CA . THR B 1 71 ? -37.226 8.758 -43.867 1 25.691 51 THR B CA 1
ATOM 4677 C C . THR B 1 71 ? -37.226 7.982 -42.555 1 27.039 51 THR B C 1
ATOM 4678 O O . THR B 1 71 ? -37.467 6.761 -42.544 1 25.842 51 THR B O 1
ATOM 4682 N N . ILE B 1 72 ? -36.916 8.704 -41.487 1 25.888 52 ILE B N 1
ATOM 4683 C CA . ILE B 1 72 ? -36.96 8.141 -40.12 1 25.185 52 ILE B CA 1
ATOM 4684 C C . ILE B 1 72 ? -37.918 8.955 -39.276 1 25.413 52 ILE B C 1
ATOM 4685 O O . ILE B 1 72 ? -38.324 10.059 -39.638 1 25.135 52 ILE B O 1
ATOM 4690 N N . PRO B 1 73 ? -38.37 8.402 -38.128 1 26.363 53 PRO B N 1
ATOM 4691 C CA . PRO B 1 73 ? -39.536 8.943 -37.447 1 25.53 53 PRO B CA 1
ATOM 4692 C C . PRO B 1 73 ? -39.468 10.362 -36.875 1 26.752 53 PRO B C 1
ATOM 4693 O O . PRO B 1 73 ? -40.522 10.892 -36.629 1 29.269 53 PRO B O 1
ATOM 4697 N N . ASN B 1 74 ? -38.282 10.952 -36.696 1 25.173 54 ASN B N 1
ATOM 4698 C CA . ASN B 1 74 ? -38.233 12.293 -36.063 1 28.42 54 ASN B CA 1
ATOM 4699 C C . ASN B 1 74 ? -38.452 13.412 -37.103 1 27.162 54 ASN B C 1
ATOM 4700 O O . ASN B 1 74 ? -38.534 14.567 -36.66 1 29.889 54 ASN B O 1
ATOM 4705 N N . LEU B 1 75 ? -38.649 13.101 -38.389 1 25.557 55 LEU B N 1
ATOM 4706 C CA . LEU B 1 75 ? -38.888 14.171 -39.391 1 24.807 55 LEU B CA 1
ATOM 4707 C C . LEU B 1 75 ? -40.072 15.064 -38.96 1 26.718 55 LEU B C 1
ATOM 4708 O O . LEU B 1 75 ? -39.962 16.298 -39.074 1 25.707 55 LEU B O 1
ATOM 4713 N N . GLN B 1 76 ? -41.201 14.517 -38.496 1 24.345 56 GLN B N 1
ATOM 4714 C CA . GLN B 1 76 ? -42.345 15.387 -38.107 1 25.439 56 GLN B CA 1
ATOM 4715 C C . GLN B 1 76 ? -41.971 16.242 -36.891 1 31.172 56 GLN B C 1
ATOM 4716 O O . GLN B 1 76 ? -42.123 17.462 -36.965 1 32.24 56 GLN B O 1
ATOM 4722 N N . ARG B 1 77 ? -41.46 15.644 -35.809 1 33.059 57 ARG B N 1
ATOM 4723 C CA . ARG B 1 77 ? -41.184 16.409 -34.553 1 35.775 57 ARG B CA 1
ATOM 4724 C C . ARG B 1 77 ? -40.028 17.404 -34.754 1 29.025 57 ARG B C 1
ATOM 4725 O O . ARG B 1 77 ? -40.17 18.53 -34.287 1 33.407 57 ARG B O 1
ATOM 4733 N N . ALA B 1 78 ? -38.935 17.014 -35.404 1 28.556 58 ALA B N 1
ATOM 4734 C CA . ALA B 1 78 ? -37.696 17.82 -35.507 1 28.851 58 ALA B CA 1
ATOM 4735 C C . ALA B 1 78 ? -37.829 18.917 -36.582 1 31.037 58 ALA B C 1
ATOM 4736 O O . ALA B 1 78 ? -37.046 19.914 -36.509 1 32.124 58 ALA B O 1
ATOM 4738 N N . PHE B 1 79 ? -38.717 18.738 -37.566 1 26.582 59 PHE B N 1
ATOM 4739 C CA . PHE B 1 79 ? -38.751 19.615 -38.764 1 25.7 59 PHE B CA 1
ATOM 4740 C C . PHE B 1 79 ? -40.155 20.202 -38.988 1 25.133 59 PHE B C 1
ATOM 4741 O O . PHE B 1 79 ? -40.323 21.39 -38.814 1 26.354 59 PHE B O 1
ATOM 4749 N N . PHE B 1 80 ? -41.15 19.421 -39.367 1 25.339 60 PHE B N 1
ATOM 4750 C CA . PHE B 1 80 ? -42.475 19.989 -39.721 1 27.4 60 PHE B CA 1
ATOM 4751 C C . PHE B 1 80 ? -43.12 20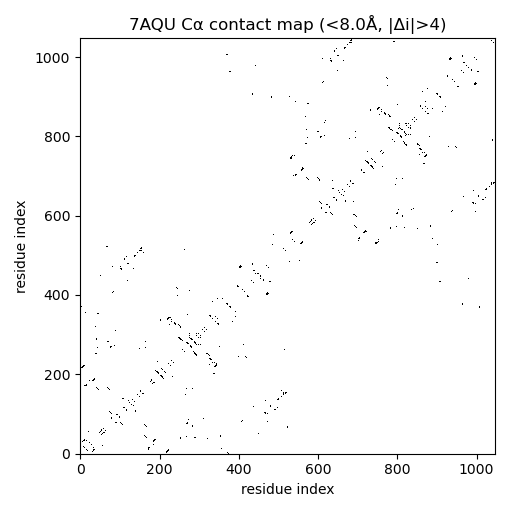.653 -38.498 1 30.014 60 PHE B C 1
ATOM 4752 O O . PHE B 1 80 ? -43.638 21.777 -38.618 1 29.19 60 PHE B O 1
ATOM 4760 N N . ASP B 1 81 ? -43.048 20.028 -37.319 1 30.579 61 ASP B N 1
ATOM 4761 C CA . ASP B 1 81 ? -43.662 20.618 -36.102 1 30.931 61 ASP B CA 1
ATOM 4762 C C . ASP B 1 81 ? -42.996 21.962 -35.756 1 31.607 61 ASP B C 1
ATOM 4763 O O . ASP B 1 81 ? -43.663 22.887 -35.252 1 30.127 61 ASP B O 1
ATOM 4768 N N . TYR B 1 82 ? -41.7 22.071 -35.982 1 29.399 62 TYR B N 1
ATOM 4769 C CA . TYR B 1 82 ? -40.95 23.312 -35.734 1 31.125 62 TYR B CA 1
ATOM 4770 C C . TYR B 1 82 ? -41.537 24.445 -36.602 1 28.961 62 TYR B C 1
ATOM 4771 O O . TYR B 1 82 ? -41.667 25.573 -36.115 1 27.514 62 TYR B O 1
ATOM 4780 N N . LEU B 1 83 ? -41.907 24.136 -37.854 1 26.084 63 LEU B N 1
ATOM 4781 C CA . LEU B 1 83 ? -42.455 25.124 -38.826 1 28.931 63 LEU B CA 1
ATOM 4782 C C . LEU B 1 83 ? -43.952 25.332 -38.598 1 32.047 63 LEU B C 1
ATOM 4783 O O . LEU B 1 83 ? -44.5 26.255 -39.217 1 35.478 63 LEU B O 1
ATOM 4788 N N . GLY B 1 84 ? -44.595 24.506 -37.775 1 36.003 64 GLY B N 1
ATOM 4789 C CA . GLY B 1 84 ? -46.052 24.588 -37.528 1 33.438 64 GLY B CA 1
ATOM 4790 C C . GLY B 1 84 ? -46.866 23.96 -38.649 1 34.852 64 GLY B C 1
ATOM 4791 O O . GLY B 1 84 ? -48.025 24.37 -38.83 1 36.787 64 GLY B O 1
ATOM 4792 N N . ILE B 1 85 ? -46.31 22.999 -39.385 1 32.663 65 ILE B N 1
ATOM 4793 C CA . ILE B 1 85 ? -46.962 22.362 -40.562 1 31.789 65 ILE B CA 1
ATOM 4794 C C . ILE B 1 85 ? -47.5 21.012 -40.106 1 35.151 65 ILE B C 1
ATOM 4795 O O . ILE B 1 85 ? -46.723 20.115 -39.788 1 33.076 65 ILE B O 1
ATOM 4800 N N . PRO B 1 86 ? -48.836 20.817 -40.054 1 34.715 66 PRO B N 1
ATOM 4801 C CA . PRO B 1 86 ? -49.385 19.508 -39.709 1 35.784 66 PRO B CA 1
ATOM 4802 C C . PRO B 1 86 ? -48.966 18.405 -40.686 1 31.955 66 PRO B C 1
ATOM 4803 O O . PRO B 1 86 ? -48.861 18.629 -41.878 1 36.161 66 PRO B O 1
ATOM 4807 N N . GLU B 1 87 ? -48.743 17.216 -40.138 1 31.44 67 GLU B N 1
ATOM 4808 C CA . GLU B 1 87 ? -48.31 16.007 -40.88 1 32.541 67 GLU B CA 1
ATOM 4809 C C . GLU B 1 87 ? -49.209 15.797 -42.117 1 30.634 67 GLU B C 1
ATOM 4810 O O . GLU B 1 87 ? -48.692 15.578 -43.237 1 32.029 67 GLU B O 1
ATOM 4816 N N . GLU B 1 88 ? -50.528 15.802 -41.937 1 34.851 68 GLU B N 1
ATOM 4817 C CA . GLU B 1 88 ? -51.458 15.391 -43.024 1 40.165 68 GLU B CA 1
ATOM 4818 C C . GLU B 1 88 ? -51.353 16.427 -44.151 1 36.03 68 GLU B C 1
ATOM 4819 O O . GLU B 1 88 ? -51.426 16.042 -45.329 1 35.196 68 GLU B O 1
ATOM 4825 N N . GLU B 1 89 ? -51.11 17.688 -43.808 1 39.709 69 GLU B N 1
ATOM 4826 C CA . GLU B 1 89 ? -51.041 18.765 -44.833 1 37.395 69 GLU B CA 1
ATOM 4827 C C . GLU B 1 89 ? -49.858 18.495 -45.769 1 35.637 69 GLU B C 1
ATOM 4828 O O . GLU B 1 89 ? -50.07 18.495 -46.986 1 37.81 69 GLU B O 1
ATOM 4834 N N . TRP B 1 90 ? -48.652 18.254 -45.261 1 32.411 70 TRP B N 1
ATOM 4835 C CA . TRP B 1 90 ? -47.502 18.064 -46.171 1 32.173 70 TRP B CA 1
ATOM 4836 C C . TRP B 1 90 ? -47.634 16.711 -46.869 1 30.437 70 TRP B C 1
ATOM 4837 O O . TRP B 1 90 ? -47.32 16.629 -48.078 1 31.523 70 TRP B O 1
ATOM 4848 N N . MET B 1 91 ? -48.121 15.687 -46.166 1 29.271 71 MET B N 1
ATOM 4849 C CA . MET B 1 91 ? -48.242 14.337 -46.751 1 28.599 71 MET B CA 1
ATOM 4850 C C . MET B 1 91 ? -49.145 14.404 -47.983 1 26.464 71 MET B C 1
ATOM 4851 O O . MET B 1 91 ? -48.817 13.754 -48.985 1 30.573 71 MET B O 1
ATOM 4856 N N . ARG B 1 92 ? -50.212 15.184 -47.918 1 33.395 72 ARG B N 1
ATOM 4857 C CA A ARG B 1 92 ? -51.209 15.266 -49.023 0.553 35.848 72 ARG B CA 1
ATOM 4858 C CA B ARG B 1 92 ? -51.209 15.264 -49.019 0.447 35.283 72 ARG B CA 1
ATOM 4859 C C . ARG B 1 92 ? -50.588 15.95 -50.249 1 37.033 72 ARG B C 1
ATOM 4860 O O . ARG B 1 92 ? -51.115 15.721 -51.364 1 39.26 72 ARG B O 1
ATOM 4875 N N . GLU B 1 93 ? -49.486 16.7 -50.083 1 35.653 73 GLU B N 1
ATOM 4876 C CA . GLU B 1 93 ? -48.846 17.451 -51.197 1 38.61 73 GLU B CA 1
ATOM 4877 C C . GLU B 1 93 ? -47.713 16.659 -51.844 1 37.968 73 GLU B C 1
ATOM 4878 O O . GLU B 1 93 ? -47.145 17.188 -52.822 1 40.353 73 GLU B O 1
ATOM 4884 N N . CYS B 1 94 ? -47.324 15.484 -51.334 1 37.414 74 CYS B N 1
ATOM 4885 C CA . CYS B 1 94 ? -46.182 14.755 -51.945 1 35.975 74 CYS B CA 1
ATOM 4886 C C . CYS B 1 94 ? -46.425 13.253 -52.028 1 38.01 74 CYS B C 1
ATOM 4887 O O . CYS B 1 94 ? -45.412 12.491 -52.089 1 34.354 74 CYS B O 1
ATOM 4890 N N . ASN B 1 95 ? -47.69 12.854 -52.179 1 36.417 75 ASN B N 1
ATOM 4891 C CA . ASN B 1 95 ? -48.13 11.45 -52.369 1 35.635 75 ASN B CA 1
ATOM 4892 C C . ASN B 1 95 ? -47.485 10.564 -51.289 1 34.403 75 ASN B C 1
ATOM 4893 O O . ASN B 1 95 ? -47.006 9.432 -51.617 1 34.447 75 ASN B O 1
ATOM 4898 N N . ALA B 1 96 ? -47.46 11.039 -50.048 1 32.889 76 ALA B N 1
ATOM 4899 C CA . ALA B 1 96 ? -46.688 10.378 -48.962 1 31.077 76 ALA B CA 1
ATOM 4900 C C . ALA B 1 96 ? -47.395 9.097 -48.513 1 33.771 76 ALA B C 1
ATOM 4901 O O . ALA B 1 96 ? -48.638 9.062 -48.444 1 32.838 76 ALA B O 1
ATOM 4903 N N . SER B 1 97 ? -46.601 8.108 -48.12 1 32.031 77 SER B N 1
ATOM 4904 C CA . SER B 1 97 ? -47.074 6.846 -47.525 1 32.04 77 SER B CA 1
ATOM 4905 C C . SER B 1 97 ? -46.27 6.553 -46.242 1 32.028 77 SER B C 1
ATOM 4906 O O . SER B 1 97 ? -45.358 7.342 -45.895 1 29.559 77 SER B O 1
ATOM 4909 N N . TYR B 1 98 ? -46.667 5.489 -45.555 1 32.565 78 TYR B N 1
ATOM 4910 C CA . TYR B 1 98 ? -46.222 5.114 -44.193 1 31.16 78 TYR B CA 1
ATOM 4911 C C . TYR B 1 98 ? -45.132 4.05 -44.262 1 29.991 78 TYR B C 1
ATOM 4912 O O . TYR B 1 98 ? -45.134 3.095 -45.101 1 30.26 78 TYR B O 1
ATOM 4921 N N . LYS B 1 99 ? -44.18 4.198 -43.338 1 29.091 79 LYS B N 1
ATOM 4922 C CA . LYS B 1 99 ? -42.97 3.346 -43.291 1 26.712 79 LYS B CA 1
ATOM 4923 C C . LYS B 1 99 ? -42.79 2.863 -41.855 1 24.443 79 LYS B C 1
ATOM 4924 O O . LYS B 1 99 ? -42.535 3.71 -40.992 1 27.994 79 LYS B O 1
ATOM 4930 N N . MET B 1 100 ? -42.823 1.555 -41.611 1 25.657 80 MET B N 1
ATOM 4931 C CA . MET B 1 100 ? -42.623 1.009 -40.239 1 27.321 80 MET B CA 1
ATOM 4932 C C . MET B 1 100 ? -41.229 0.381 -40.1 1 26.318 80 MET B C 1
ATOM 4933 O O . MET B 1 100 ? -40.83 0.073 -38.93 1 31.009 80 MET B O 1
ATOM 4938 N N . ALA B 1 101 ? -40.485 0.249 -41.182 1 24.366 81 ALA B N 1
ATOM 4939 C CA . ALA B 1 101 ? -39.188 -0.443 -41.205 1 25.758 81 ALA B CA 1
ATOM 4940 C C . ALA B 1 101 ? -38.571 -0.361 -42.582 1 23.715 81 ALA B C 1
ATOM 4941 O O . ALA B 1 101 ? -39.256 0.032 -43.54 1 32.965 81 ALA B O 1
ATOM 4943 N N . ILE B 1 102 ? -37.319 -0.786 -42.669 1 26.536 82 ILE B N 1
ATOM 4944 C CA . ILE B 1 102 ? -36.723 -1.335 -43.912 1 25.061 82 ILE B CA 1
ATOM 4945 C C . ILE B 1 102 ? -36.731 -2.86 -43.758 1 30.793 82 ILE B C 1
ATOM 4946 O O . ILE B 1 102 ? -36.344 -3.367 -42.676 1 25.937 82 ILE B O 1
ATOM 4951 N N . LYS B 1 103 ? -37.184 -3.547 -44.814 1 30.506 83 LYS B N 1
ATOM 4952 C CA . LYS B 1 103 ? -37.232 -5.026 -44.927 1 27.199 83 LYS B CA 1
ATOM 4953 C C . LYS B 1 103 ? -36.126 -5.47 -45.87 1 26.268 83 LYS B C 1
ATOM 4954 O O . LYS B 1 103 ? -36.113 -5.049 -47.046 1 27.488 83 LYS B O 1
ATOM 4960 N N . PHE B 1 104 ? -35.172 -6.233 -45.365 1 25.518 84 PHE B N 1
ATOM 4961 C CA . PHE B 1 104 ? -33.986 -6.691 -46.102 1 25.414 84 PHE B CA 1
ATOM 4962 C C . PHE B 1 104 ? -34.291 -8.066 -46.689 1 28.916 84 PHE B C 1
ATOM 4963 O O . PHE B 1 104 ? -34.619 -8.966 -45.918 1 28.745 84 PHE B O 1
ATOM 4971 N N . ILE B 1 105 ? -34.158 -8.183 -48.016 1 31.969 85 ILE B N 1
ATOM 4972 C CA . ILE B 1 105 ? -34.516 -9.413 -48.801 1 31.311 85 ILE B CA 1
ATOM 4973 C C . ILE B 1 105 ? -33.277 -9.95 -49.513 1 30.654 85 ILE B C 1
ATOM 4974 O O . ILE B 1 105 ? -32.629 -9.193 -50.258 1 27.01 85 ILE B O 1
ATOM 4979 N N . ASN B 1 106 ? -32.93 -11.219 -49.259 1 30.947 86 ASN B N 1
ATOM 4980 C CA . ASN B 1 106 ? -31.856 -11.971 -49.974 1 30.523 86 ASN B CA 1
ATOM 4981 C C . ASN B 1 106 ? -30.453 -11.448 -49.645 1 33.603 86 ASN B C 1
ATOM 4982 O O . ASN B 1 106 ? -29.51 -11.697 -50.46 1 32.927 86 ASN B O 1
ATOM 4987 N N . TRP B 1 107 ? -30.262 -10.82 -48.468 1 28.404 87 TRP B N 1
ATOM 4988 C CA . TRP B 1 107 ? -28.907 -10.377 -48.037 1 28.125 87 TRP B CA 1
ATOM 4989 C C . TRP B 1 107 ? -28.056 -11.549 -47.525 1 27.91 87 TRP B C 1
ATOM 4990 O O . TRP B 1 107 ? -26.834 -11.34 -47.319 1 28.386 87 TRP B O 1
ATOM 5001 N N . ARG B 1 108 ? -28.642 -12.743 -47.338 1 28.063 88 ARG B N 1
ATOM 5002 C CA . ARG B 1 108 ? -27.911 -13.905 -46.784 1 29.034 88 ARG B CA 1
ATOM 5003 C C . ARG B 1 108 ? -27.738 -15.045 -47.794 1 32.271 88 ARG B C 1
ATOM 5004 O O . ARG B 1 108 ? -26.993 -15.992 -47.458 1 33.666 88 ARG B O 1
ATOM 5012 N N . THR B 1 109 ? -28.363 -14.976 -48.966 1 33.422 89 THR B N 1
ATOM 5013 C CA . THR B 1 109 ? -28.418 -16.13 -49.909 1 37.628 89 THR B CA 1
ATOM 5014 C C . THR B 1 109 ? -27.89 -15.725 -51.278 1 39.346 89 THR B C 1
ATOM 5015 O O . THR B 1 109 ? -28.046 -14.589 -51.726 1 36.078 89 THR B O 1
ATOM 5019 N N . PRO B 1 110 ? -27.239 -16.66 -51.997 1 43.613 90 PRO B N 1
ATOM 5020 C CA . PRO B 1 110 ? -26.658 -16.337 -53.297 1 40.989 90 PRO B CA 1
ATOM 5021 C C . PRO B 1 110 ? -27.703 -16.293 -54.414 1 39.357 90 PRO B C 1
ATOM 5022 O O . PRO B 1 110 ? -28.778 -16.869 -54.288 1 43.308 90 PRO B O 1
ATOM 5026 N N . GLY B 1 111 ? -27.348 -15.583 -55.484 1 43.641 91 GLY B N 1
ATOM 5027 C CA . GLY B 1 111 ? -28.074 -15.637 -56.759 1 47.089 91 GLY B CA 1
ATOM 5028 C C . GLY B 1 111 ? -28.483 -14.275 -57.28 1 50.41 91 GLY B C 1
ATOM 5029 O O . GLY B 1 111 ? -28.094 -13.246 -56.705 1 47.792 91 GLY B O 1
ATOM 5030 N N . GLU B 1 112 ? -29.249 -14.301 -58.361 1 51.283 92 GLU B N 1
ATOM 5031 C CA . GLU B 1 112 ? -29.686 -13.112 -59.122 1 46.302 92 GLU B CA 1
ATOM 5032 C C . GLU B 1 112 ? -30.624 -12.298 -58.253 1 43.895 92 GLU B C 1
ATOM 5033 O O . GLU B 1 112 ? -31.233 -12.882 -57.328 1 43.343 92 GLU B O 1
ATOM 5039 N N . GLY B 1 113 ? -30.733 -11.007 -58.55 1 42.762 93 GLY B N 1
ATOM 5040 C CA . GLY B 1 113 ? -31.781 -10.16 -57.968 1 48.466 93 GLY B CA 1
ATOM 5041 C C . GLY B 1 113 ? -33.149 -10.753 -58.217 1 46.97 93 GLY B C 1
ATOM 5042 O O . GLY B 1 113 ? -33.473 -10.981 -59.396 1 49.665 93 GLY B O 1
ATOM 5043 N N . SER B 1 114 ? -33.926 -10.961 -57.156 1 44.329 94 SER B N 1
ATOM 5044 C CA . SER B 1 114 ? -35.362 -11.323 -57.195 1 40.308 94 SER B CA 1
ATOM 5045 C C . SER B 1 114 ? -36.078 -10.524 -56.12 1 44.735 94 SER B C 1
ATOM 5046 O O . SER B 1 114 ? -35.526 -10.338 -55.036 1 38.479 94 SER B O 1
ATOM 5049 N N . PRO B 1 115 ? -37.325 -10.073 -56.359 1 42.619 95 PRO B N 1
ATOM 5050 C CA . PRO B 1 115 ? -38.095 -9.386 -55.325 1 43.098 95 PRO B CA 1
ATOM 5051 C C . PRO B 1 115 ? -38.616 -10.374 -54.277 1 45.782 95 PRO B C 1
ATOM 5052 O O . PRO B 1 115 ? -39.101 -9.951 -53.242 1 46.957 95 PRO B O 1
ATOM 5056 N N . ASP B 1 116 ? -38.54 -11.669 -54.593 1 48.043 96 ASP B N 1
ATOM 5057 C CA . ASP B 1 116 ? -39.091 -12.758 -53.754 1 46.92 96 ASP B CA 1
ATOM 5058 C C . ASP B 1 116 ? -37.955 -13.353 -52.943 1 44.185 96 ASP B C 1
ATOM 5059 O O . ASP B 1 116 ? -36.887 -13.699 -53.474 1 42.53 96 ASP B O 1
ATOM 5064 N N . PRO B 1 117 ? -38.163 -13.492 -51.62 1 41.999 97 PRO B N 1
ATOM 5065 C CA . PRO B 1 117 ? -37.121 -14.032 -50.758 1 43.661 97 PRO B CA 1
ATOM 5066 C C . PRO B 1 117 ? -36.8 -15.492 -51.091 1 41.836 97 PRO B C 1
ATOM 5067 O O . PRO B 1 117 ? -37.704 -16.277 -51.331 1 43.559 97 PRO B O 1
ATOM 5071 N N . ARG B 1 118 ? -35.514 -15.822 -51.109 1 41.26 98 ARG B N 1
ATOM 5072 C CA . ARG B 1 118 ? -35.054 -17.229 -51.147 1 41.658 98 ARG B CA 1
ATOM 5073 C C . ARG B 1 118 ? -35.283 -17.869 -49.778 1 47.172 98 ARG B C 1
ATOM 5074 O O . ARG B 1 118 ? -35.725 -17.181 -48.839 1 48.531 98 ARG B O 1
ATOM 5082 N N . THR B 1 119 ? -35.016 -19.164 -49.671 1 51.452 99 THR B N 1
ATOM 5083 C CA . THR B 1 119 ? -35.217 -19.96 -48.439 1 49.517 99 THR B CA 1
ATOM 5084 C C . THR B 1 119 ? -33.852 -20.209 -47.795 1 48.959 99 THR B C 1
ATOM 5085 O O . THR B 1 119 ? -32.916 -20.63 -48.494 1 47.909 99 THR B O 1
ATOM 5089 N N . LEU B 1 120 ? -33.74 -19.923 -46.507 1 50.316 100 LEU B N 1
ATOM 5090 C CA . LEU B 1 120 ? -32.537 -20.245 -45.698 1 55.839 100 LEU B CA 1
ATOM 5091 C C . LEU B 1 120 ? -32.499 -21.751 -45.434 1 59.385 100 LEU B C 1
ATOM 5092 O O . LEU B 1 120 ? -33.525 -22.419 -45.621 1 57.933 100 LEU B O 1
ATOM 5097 N N . ASP B 1 121 ? -31.353 -22.233 -44.964 1 70.313 101 ASP B N 1
ATOM 5098 C CA . ASP B 1 121 ? -31.119 -23.645 -44.562 1 72.645 101 ASP B CA 1
ATOM 5099 C C . ASP B 1 121 ? -32.194 -24.091 -43.559 1 70.513 101 ASP B C 1
ATOM 5100 O O . ASP B 1 121 ? -32.617 -25.247 -43.675 1 79.674 101 ASP B O 1
ATOM 5105 N N . ASP B 1 122 ? -32.647 -23.219 -42.645 1 64.444 102 ASP B N 1
ATOM 5106 C CA . ASP B 1 122 ? -33.61 -23.575 -41.562 1 67.362 102 ASP B CA 1
ATOM 5107 C C . ASP B 1 122 ? -35.064 -23.481 -42.05 1 66.459 102 ASP B C 1
ATOM 5108 O O . ASP B 1 122 ? -35.972 -23.669 -41.222 1 69.345 102 ASP B O 1
ATOM 5113 N N . GLY B 1 123 ? -35.296 -23.185 -43.326 1 63.293 103 GLY B N 1
ATOM 5114 C CA . GLY B 1 123 ? -36.654 -23.169 -43.891 1 61.767 103 GLY B CA 1
ATOM 5115 C C . GLY B 1 123 ? -37.312 -21.802 -43.841 1 61.859 103 GLY B C 1
ATOM 5116 O O . GLY B 1 123 ? -38.344 -21.645 -44.523 1 65.066 103 GLY B O 1
ATOM 5117 N N . HIS B 1 124 ? -36.765 -20.829 -43.1 1 60.567 104 HIS B N 1
ATOM 5118 C CA . HIS B 1 124 ? -37.315 -19.441 -43.093 1 59.658 104 HIS B CA 1
ATOM 5119 C C . HIS B 1 124 ? -36.985 -18.73 -44.415 1 50.623 104 HIS B C 1
ATOM 5120 O O . HIS B 1 124 ? -35.955 -19.053 -45.026 1 51.76 104 HIS B O 1
ATOM 5127 N N . THR B 1 125 ? -37.849 -17.814 -44.849 1 46.735 105 THR B N 1
ATOM 5128 C CA . THR B 1 125 ? -37.554 -16.88 -45.965 1 46.334 105 THR B CA 1
ATOM 5129 C C . THR B 1 125 ? -36.335 -16.03 -45.569 1 42.685 105 THR B C 1
ATOM 5130 O O . THR B 1 125 ? -36.177 -15.711 -44.371 1 38.899 105 THR B O 1
ATOM 5134 N N . ASP B 1 126 ? -35.506 -15.665 -46.54 1 36.166 106 ASP B N 1
ATOM 5135 C CA . ASP B 1 126 ? -34.353 -14.751 -46.337 1 37.852 106 ASP B CA 1
ATOM 5136 C C . ASP B 1 126 ? -34.876 -13.314 -46.278 1 36.751 106 ASP B C 1
ATOM 5137 O O . ASP B 1 126 ? -34.715 -12.564 -47.248 1 32.588 106 ASP B O 1
ATOM 5142 N N . THR B 1 127 ? -35.523 -12.976 -45.178 1 35.112 107 THR B N 1
ATOM 5143 C CA . THR B 1 127 ? -36.033 -11.615 -44.906 1 34.011 107 THR B CA 1
ATOM 5144 C C . THR B 1 127 ? -35.717 -11.274 -43.456 1 33.842 107 THR B C 1
ATOM 5145 O O . THR B 1 127 ? -35.849 -12.153 -42.579 1 35.142 107 THR B O 1
ATOM 5149 N N . PHE B 1 128 ? -35.41 -10.012 -43.195 1 27.96 108 PHE B N 1
ATOM 5150 C CA . PHE B 1 128 ? -35.396 -9.48 -41.807 1 27.739 108 PHE B CA 1
ATOM 5151 C C . PHE B 1 128 ? -35.794 -8.015 -41.823 1 24.005 108 PHE B C 1
ATOM 5152 O O . PHE B 1 128 ? -35.517 -7.321 -42.838 1 29.592 108 PHE B O 1
ATOM 5160 N N . HIS B 1 129 ? -36.453 -7.584 -40.75 1 25.238 109 HIS B N 1
ATOM 5161 C CA . HIS B 1 129 ? -36.963 -6.206 -40.589 1 25.256 109 HIS B CA 1
ATOM 5162 C C . HIS B 1 129 ? -36.025 -5.404 -39.671 1 27.023 109 HIS B C 1
ATOM 5163 O O . HIS B 1 129 ? -35.452 -5.968 -38.733 1 26.355 109 HIS B O 1
ATOM 5170 N N . HIS B 1 130 ? -35.906 -4.118 -39.976 1 26.243 110 HIS B N 1
ATOM 5171 C CA . HIS B 1 130 ? -35.297 -3.074 -39.123 1 23.52 110 HIS B CA 1
ATOM 5172 C C . HIS B 1 130 ? -36.384 -2.069 -38.808 1 24.4 110 HIS B C 1
ATOM 5173 O O . HIS B 1 130 ? -36.49 -1.049 -39.477 1 25.708 110 HIS B O 1
ATOM 5180 N N . PRO B 1 131 ? -37.229 -2.339 -37.807 1 24.871 111 PRO B N 1
ATOM 5181 C CA . PRO B 1 131 ? -38.349 -1.479 -37.483 1 24.863 111 PRO B CA 1
ATOM 5182 C C . PRO B 1 131 ? -37.997 -0.369 -36.496 1 27.772 111 PRO B C 1
ATOM 5183 O O . PRO B 1 131 ? -36.912 -0.349 -35.996 1 27.011 111 PRO B O 1
ATOM 5187 N N . PHE B 1 132 ? -38.956 0.519 -36.239 1 28.99 112 PHE B N 1
ATOM 5188 C CA . PHE B 1 132 ? -38.795 1.707 -35.373 1 29.881 112 PHE B CA 1
ATOM 5189 C C . PHE B 1 132 ? -39.414 1.44 -34.004 1 32.004 112 PHE B C 1
ATOM 5190 O O . PHE B 1 132 ? -39.255 2.264 -33.102 1 34.104 112 PHE B O 1
ATOM 5198 N N . GLY B 1 133 ? -40.145 0.337 -33.873 1 34.559 113 GLY B N 1
ATOM 5199 C CA . GLY B 1 133 ? -40.751 -0.064 -32.587 1 37.376 113 GLY B CA 1
ATOM 5200 C C . GLY B 1 133 ? -39.688 -0.103 -31.487 1 37.903 113 GLY B C 1
ATOM 5201 O O . GLY B 1 133 ? -38.516 -0.419 -31.782 1 39.592 113 GLY B O 1
ATOM 5202 N N . LEU B 1 134 ? -40.075 0.214 -30.255 1 42.569 114 LEU B N 1
ATOM 5203 C CA . LEU B 1 134 ? -39.156 0.209 -29.083 1 44.005 114 LEU B CA 1
ATOM 5204 C C . LEU B 1 134 ? -39.023 -1.233 -28.591 1 43.614 114 LEU B C 1
ATOM 5205 O O . LEU B 1 134 ? -40.027 -1.979 -28.716 1 37.186 114 LEU B O 1
ATOM 5210 N N . LEU B 1 135 ? -37.831 -1.635 -28.126 1 38.992 115 LEU B N 1
ATOM 5211 C CA . LEU B 1 135 ? -37.634 -2.913 -27.381 1 34.343 115 LEU B CA 1
ATOM 5212 C C . LEU B 1 135 ? -37.913 -2.647 -25.919 1 32.069 115 LEU B C 1
ATOM 5213 O O . LEU B 1 135 ? -37.241 -1.814 -25.324 1 32.849 115 LEU B O 1
ATOM 5218 N N . PRO B 1 136 ? -38.833 -3.404 -25.276 1 33.385 116 PRO B N 1
ATOM 5219 C CA . PRO B 1 136 ? -39.019 -3.314 -23.836 1 32.253 116 PRO B CA 1
ATOM 5220 C C . PRO B 1 136 ? -37.827 -3.999 -23.15 1 29.193 116 PRO B C 1
ATOM 5221 O O . PRO B 1 136 ? -37.058 -4.702 -23.818 1 28.56 116 PRO B O 1
ATOM 5225 N N . SER B 1 137 ? -37.711 -3.776 -21.856 1 32.737 117 SER B N 1
ATOM 5226 C CA A SER B 1 137 ? -36.629 -4.367 -21.029 0.462 29.777 117 SER B CA 1
ATOM 5227 C CA B SER B 1 137 ? -36.633 -4.329 -21.005 0.538 30.18 117 SER B CA 1
ATOM 5228 C C . SER B 1 137 ? -37.267 -5.075 -19.839 1 30.174 117 SER B C 1
ATOM 5229 O O . SER B 1 137 ? -38.404 -4.716 -19.447 1 28.782 117 SER B O 1
ATOM 5234 N N . ALA B 1 138 ? -36.547 -6.04 -19.304 1 25.066 118 ALA B N 1
ATOM 5235 C CA . ALA B 1 138 ? -36.86 -6.685 -18.022 1 24.589 118 ALA B CA 1
ATOM 5236 C C . ALA B 1 138 ? -35.58 -6.618 -17.202 1 21.76 118 ALA B C 1
ATOM 5237 O O . ALA B 1 138 ? -34.484 -7.009 -17.724 1 22.238 118 ALA B O 1
ATOM 5239 N N . ASP B 1 139 ? -35.677 -6.114 -15.978 1 22.823 119 ASP B N 1
ATOM 5240 C CA . ASP B 1 139 ? -34.497 -6.032 -15.089 1 23.948 119 ASP B CA 1
ATOM 5241 C C . ASP B 1 139 ? -33.387 -5.234 -15.799 1 22.454 119 ASP B C 1
ATOM 5242 O O . ASP B 1 139 ? -32.184 -5.62 -15.738 1 23.424 119 ASP B O 1
ATOM 5247 N N . GLN B 1 140 ? -33.781 -4.157 -16.486 1 24.24 120 GLN B N 1
ATOM 5248 C CA . GLN B 1 140 ? -32.874 -3.196 -17.178 1 26.273 120 GLN B CA 1
ATOM 5249 C C . GLN B 1 140 ? -32.128 -3.882 -18.333 1 27.459 120 GLN B C 1
ATOM 5250 O O . GLN B 1 140 ? -31.119 -3.351 -18.816 1 27.512 120 GLN B O 1
ATOM 5256 N N . ILE B 1 141 ? -32.574 -5.048 -18.793 1 24.748 121 ILE B N 1
ATOM 5257 C CA . ILE B 1 141 ? -31.91 -5.773 -19.906 1 22.052 121 ILE B CA 1
ATOM 5258 C C . ILE B 1 141 ? -32.89 -5.788 -21.069 1 21.986 121 ILE B C 1
ATOM 5259 O O . ILE B 1 141 ? -34.039 -6.202 -20.902 1 21.792 121 ILE B O 1
ATOM 5264 N N . PRO B 1 142 ? -32.486 -5.361 -22.281 1 21.908 122 PRO B N 1
ATOM 5265 C CA . PRO B 1 142 ? -33.41 -5.34 -23.405 1 23.35 122 PRO B CA 1
ATOM 5266 C C . PRO B 1 142 ? -33.908 -6.727 -23.821 1 21.082 122 PRO B C 1
ATOM 5267 O O . PRO B 1 142 ? -33.148 -7.677 -23.727 1 19.779 122 PRO B O 1
ATOM 5271 N N . LEU B 1 143 ? -35.135 -6.798 -24.346 1 22.455 123 LEU B N 1
ATOM 5272 C CA . LEU B 1 143 ? -35.721 -8.079 -24.846 1 22.745 123 LEU B CA 1
ATOM 5273 C C . LEU B 1 143 ? -34.809 -8.783 -25.867 1 22.799 123 LEU B C 1
ATOM 5274 O O . LEU B 1 143 ? -34.809 -10.015 -25.896 1 21.987 123 LEU B O 1
ATOM 5279 N N . SER B 1 144 ? -34.033 -8.076 -26.678 1 21.658 124 SER B N 1
ATOM 5280 C CA . SER B 1 144 ? -33.022 -8.66 -27.596 1 20.505 124 SER B CA 1
ATOM 5281 C C . SER B 1 144 ? -32.175 -9.717 -26.879 1 19.168 124 SER B C 1
ATOM 5282 O O . SER B 1 144 ? -31.783 -10.727 -27.512 1 21.916 124 SER B O 1
ATOM 5285 N N . HIS B 1 145 ? -31.766 -9.439 -25.638 1 20.688 125 HIS B N 1
ATOM 5286 C CA . HIS B 1 145 ? -30.749 -10.263 -24.934 1 20.347 125 HIS B CA 1
ATOM 5287 C C . HIS B 1 145 ? -31.383 -11.569 -24.42 1 20.582 125 HIS B C 1
ATOM 5288 O O . HIS B 1 145 ? -30.717 -12.617 -24.411 1 22.98 125 HIS B O 1
ATOM 5295 N N . TYR B 1 146 ? -32.642 -11.501 -24.055 1 20.624 126 TYR B N 1
ATOM 5296 C CA . TYR B 1 146 ? -33.409 -12.713 -23.664 1 20.343 126 TYR B CA 1
ATOM 5297 C C . TYR B 1 146 ? -33.665 -13.558 -24.909 1 23.63 126 TYR B C 1
ATOM 5298 O O . TYR B 1 146 ? -33.628 -14.801 -24.792 1 23.572 126 TYR B O 1
ATOM 5307 N N . TRP B 1 147 ? -33.958 -12.911 -26.042 1 22.61 127 TRP B N 1
ATOM 5308 C CA . TRP B 1 147 ? -34.11 -13.64 -27.334 1 23.488 127 TRP B CA 1
ATOM 5309 C C . TRP B 1 147 ? -32.784 -14.31 -27.709 1 24.266 127 TRP B C 1
ATOM 5310 O O . TRP B 1 147 ? -32.786 -15.478 -28.06 1 26.195 127 TRP B O 1
ATOM 5321 N N . ALA B 1 148 ? -31.658 -13.591 -27.666 1 24.086 128 ALA B N 1
ATOM 5322 C CA . ALA B 1 148 ? -30.342 -14.137 -28.052 1 23.614 128 ALA B CA 1
ATOM 5323 C C . ALA B 1 148 ? -29.98 -15.323 -27.125 1 24.163 128 ALA B C 1
ATOM 5324 O O . ALA B 1 148 ? -29.434 -16.318 -27.642 1 26.108 128 ALA B O 1
ATOM 5326 N N . ALA B 1 149 ? -30.31 -15.264 -25.836 1 22.549 129 ALA B N 1
ATOM 5327 C CA . ALA B 1 149 ? -29.961 -16.338 -24.884 1 23.678 129 ALA B CA 1
ATOM 5328 C C . ALA B 1 149 ? -30.706 -17.607 -25.321 1 24.88 129 ALA B C 1
ATOM 5329 O O . ALA B 1 149 ? -30.071 -18.672 -25.46 1 25.863 129 ALA B O 1
ATOM 5331 N N . LYS B 1 150 ? -32.003 -17.485 -25.567 1 25.473 130 LYS B N 1
ATOM 5332 C CA . LYS B 1 150 ? -32.817 -18.66 -25.979 1 27.016 130 LYS B CA 1
ATOM 5333 C C . LYS B 1 150 ? -32.307 -19.176 -27.311 1 27.561 130 LYS B C 1
ATOM 5334 O O . LYS B 1 150 ? -32.206 -20.391 -27.454 1 31.034 130 LYS B O 1
ATOM 5340 N N . ARG B 1 151 ? -32.006 -18.29 -28.261 1 25.57 131 ARG B N 1
ATOM 5341 C CA . ARG B 1 151 ? -31.574 -18.708 -29.611 1 30.656 131 ARG B CA 1
ATOM 5342 C C . ARG B 1 151 ? -30.281 -19.511 -29.46 1 31.619 131 ARG B C 1
ATOM 5343 O O . ARG B 1 151 ? -30.196 -20.645 -30.007 1 31.979 131 ARG B O 1
ATOM 5351 N N . LEU B 1 152 ? -29.316 -19.007 -28.685 1 26.825 132 LEU B N 1
ATOM 5352 C CA . LEU B 1 152 ? -27.983 -19.64 -28.573 1 27.738 132 LEU B CA 1
ATOM 5353 C C . LEU B 1 152 ? -28.069 -20.936 -27.748 1 30.848 132 LEU B C 1
ATOM 5354 O O . LEU B 1 152 ? -27.2 -21.793 -27.94 1 37.294 132 LEU B O 1
ATOM 5359 N N . GLN B 1 153 ? -29.058 -21.061 -26.862 1 32.003 133 GLN B N 1
ATOM 5360 C CA . GLN B 1 153 ? -29.224 -22.206 -25.918 1 31.612 133 GLN B CA 1
ATOM 5361 C C . GLN B 1 153 ? -30.158 -23.247 -26.561 1 35.505 133 GLN B C 1
ATOM 5362 O O . GLN B 1 153 ? -30.569 -24.195 -25.852 1 33.342 133 GLN B O 1
ATOM 5368 N N . GLY B 1 154 ? -30.514 -23.047 -27.833 1 34.012 134 GLY B N 1
ATOM 5369 C CA . GLY B 1 154 ? -31.397 -23.922 -28.63 1 36.298 134 GLY B CA 1
ATOM 5370 C C . GLY B 1 154 ? -32.815 -23.974 -28.109 1 35.494 134 GLY B C 1
ATOM 5371 O O . GLY B 1 154 ? -33.446 -25.024 -28.306 1 40.433 134 GLY B O 1
ATOM 5372 N N . GLU B 1 155 ? -33.321 -22.906 -27.473 1 31.823 135 GLU B N 1
ATOM 5373 C CA . GLU B 1 155 ? -34.663 -22.899 -26.837 1 31.754 135 GLU B CA 1
ATOM 5374 C C . GLU B 1 155 ? -35.691 -22.125 -27.669 1 32.527 135 GLU B C 1
ATOM 5375 O O . GLU B 1 155 ? -36.842 -22.061 -27.248 1 31.838 135 GLU B O 1
ATOM 5381 N N . THR B 1 156 ? -35.298 -21.531 -28.799 1 34.873 136 THR B N 1
ATOM 5382 C CA . THR B 1 156 ? -36.226 -20.914 -29.78 1 32.452 136 THR B CA 1
ATOM 5383 C C . THR B 1 156 ? -35.598 -21.001 -31.163 1 32.336 136 THR B C 1
ATOM 5384 O O . THR B 1 156 ? -34.342 -20.948 -31.267 1 34.281 136 THR B O 1
ATOM 5388 N N . ASP B 1 157 ? -36.437 -21.193 -32.179 1 36.555 137 ASP B N 1
ATOM 5389 C CA . ASP B 1 157 ? -36.041 -21.133 -33.609 1 40.018 137 ASP B CA 1
ATOM 5390 C C . ASP B 1 157 ? -36.615 -19.85 -34.216 1 36.487 137 ASP B C 1
ATOM 5391 O O . ASP B 1 157 ? -36.477 -19.673 -35.432 1 40.281 137 ASP B O 1
ATOM 5396 N N . GLU B 1 158 ? -37.25 -19.002 -33.412 1 32.644 138 GLU B N 1
ATOM 5397 C CA . GLU B 1 158 ? -37.918 -17.77 -33.89 1 33.858 138 GLU B CA 1
ATOM 5398 C C . GLU B 1 158 ? -36.864 -16.697 -34.218 1 33.44 138 GLU B C 1
ATOM 5399 O O . GLU B 1 158 ? -35.824 -16.628 -33.508 1 30.085 138 GLU B O 1
ATOM 5405 N N . ASN B 1 159 ? -37.099 -15.92 -35.278 1 29.943 139 ASN B N 1
ATOM 5406 C CA . ASN B 1 159 ? -36.196 -14.821 -35.693 1 31.336 139 ASN B CA 1
ATOM 5407 C C . ASN B 1 159 ? -36.388 -13.65 -34.728 1 29.532 139 ASN B C 1
ATOM 5408 O O . ASN B 1 159 ? -37.471 -13.505 -34.134 1 27.561 139 ASN B O 1
ATOM 5413 N N . PHE B 1 160 ? -35.339 -12.841 -34.589 1 27.433 140 PHE B N 1
ATOM 5414 C CA . PHE B 1 160 ? -35.325 -11.657 -33.696 1 25.493 140 PHE B CA 1
ATOM 5415 C C . PHE B 1 160 ? -36.542 -10.762 -33.97 1 26.317 140 PHE B C 1
ATOM 5416 O O . PHE B 1 160 ? -37.275 -10.358 -33.034 1 25.535 140 PHE B O 1
ATOM 5424 N N . ASP B 1 161 ? -36.735 -10.395 -35.24 1 26.465 141 ASP B N 1
ATOM 5425 C CA . ASP B 1 161 ? -37.781 -9.396 -35.608 1 26.541 141 ASP B CA 1
ATOM 5426 C C . ASP B 1 161 ? -39.164 -9.918 -35.206 1 25.904 141 ASP B C 1
ATOM 5427 O O . ASP B 1 161 ? -39.97 -9.148 -34.656 1 28.682 141 ASP B O 1
ATOM 5432 N N . GLU B 1 162 ? -39.467 -11.186 -35.481 1 29.325 142 GLU B N 1
ATOM 5433 C CA . GLU B 1 162 ? -40.79 -11.783 -35.131 1 30.078 142 GLU B CA 1
ATOM 5434 C C . GLU B 1 162 ? -40.972 -11.903 -33.605 1 28.812 142 GLU B C 1
ATOM 5435 O O . GLU B 1 162 ? -42.077 -11.635 -33.097 1 26.893 142 GLU B O 1
ATOM 5441 N N . ALA B 1 163 ? -39.914 -12.258 -32.873 1 28.094 143 ALA B N 1
ATOM 5442 C CA . ALA B 1 163 ? -39.954 -12.449 -31.397 1 27.452 143 ALA B CA 1
ATOM 5443 C C . ALA B 1 163 ? -40.183 -11.113 -30.692 1 25.573 143 ALA B C 1
ATOM 5444 O O . ALA B 1 163 ? -40.943 -11.058 -29.695 1 26.237 143 ALA B O 1
ATOM 5446 N N . CYS B 1 164 ? -39.552 -10.03 -31.17 1 25.626 144 CYS B N 1
ATOM 5447 C CA . CYS B 1 164 ? -39.331 -8.833 -30.317 1 24.926 144 CYS B CA 1
ATOM 5448 C C . CYS B 1 164 ? -40.144 -7.608 -30.741 1 24.97 144 CYS B C 1
ATOM 5449 O O . CYS B 1 164 ? -40.202 -6.646 -29.952 1 28.384 144 CYS B O 1
ATOM 5452 N N . PHE B 1 165 ? -40.755 -7.6 -31.931 1 27.763 145 PHE B N 1
ATOM 5453 C CA . PHE B 1 165 ? -41.565 -6.443 -32.37 1 29.271 145 PHE B CA 1
ATOM 5454 C C . PHE B 1 165 ? -42.936 -6.882 -32.915 1 27.722 145 PHE B C 1
ATOM 5455 O O . PHE B 1 165 ? -42.989 -7.653 -33.861 1 27.138 145 PHE B O 1
ATOM 5463 N N . ALA B 1 166 ? -44.002 -6.381 -32.32 1 29.151 146 ALA B N 1
ATOM 5464 C CA . ALA B 1 166 ? -45.374 -6.555 -32.858 1 34.123 146 ALA B CA 1
ATOM 5465 C C . ALA B 1 166 ? -45.411 -5.986 -34.283 1 35.322 146 ALA B C 1
ATOM 5466 O O . ALA B 1 166 ? -46.144 -6.5 -35.14 1 33.527 146 ALA B O 1
ATOM 5468 N N . ASP B 1 167 ? -44.594 -4.961 -34.546 1 32.545 147 ASP B N 1
ATOM 5469 C CA . ASP B 1 167 ? -44.542 -4.286 -35.86 1 32 147 ASP B CA 1
ATOM 5470 C C . ASP B 1 167 ? -44.334 -5.307 -36.974 1 31.303 147 ASP B C 1
ATOM 5471 O O . ASP B 1 167 ? -44.816 -5.086 -38.066 1 31.625 147 ASP B O 1
ATOM 5476 N N . THR B 1 168 ? -43.582 -6.377 -36.733 1 30.478 148 THR B N 1
ATOM 5477 C CA . THR B 1 168 ? -43.251 -7.378 -37.775 1 30.977 148 THR B CA 1
ATOM 5478 C C . THR B 1 168 ? -44.549 -8.03 -38.28 1 32.646 148 THR B C 1
ATOM 5479 O O . THR B 1 168 ? -44.727 -8.135 -39.502 1 36.522 148 THR B O 1
ATOM 5483 N N . ALA B 1 169 ? -45.426 -8.412 -37.361 1 33.021 149 ALA B N 1
ATOM 5484 C CA . ALA B 1 169 ? -46.743 -9.029 -37.683 1 33.37 149 ALA B CA 1
ATOM 5485 C C . ALA B 1 169 ? -47.579 -8.012 -38.463 1 37.224 149 ALA B C 1
ATOM 5486 O O . ALA B 1 169 ? -48.184 -8.388 -39.497 1 30.526 149 ALA B O 1
ATOM 5488 N N . ILE B 1 170 ? -47.609 -6.769 -37.989 1 34.686 150 ILE B N 1
ATOM 5489 C CA . ILE B 1 170 ? -48.379 -5.681 -38.65 1 34.482 150 ILE B CA 1
ATOM 5490 C C . ILE B 1 170 ? -47.873 -5.528 -40.091 1 37.681 150 ILE B C 1
ATOM 5491 O O . ILE B 1 170 ? -48.715 -5.577 -41.033 1 36.112 150 ILE B O 1
ATOM 5496 N N . MET B 1 171 ? -46.555 -5.456 -40.298 1 32.946 151 MET B N 1
ATOM 5497 C CA . MET B 1 171 ? -45.979 -5.322 -41.662 1 30.768 151 MET B CA 1
ATOM 5498 C C . MET B 1 171 ? -46.28 -6.55 -42.535 1 36.04 151 MET B C 1
ATOM 5499 O O . MET B 1 171 ? -46.588 -6.35 -43.714 1 31.178 151 MET B O 1
ATOM 5504 N N . ASN B 1 172 ? -46.152 -7.766 -42.002 1 34.213 152 ASN B N 1
ATOM 5505 C CA . ASN B 1 172 ? -46.408 -9.018 -42.768 1 37.464 152 ASN B CA 1
ATOM 5506 C C . ASN B 1 172 ? -47.85 -8.994 -43.31 1 37.417 152 ASN B C 1
ATOM 5507 O O . ASN B 1 172 ? -48.051 -9.494 -44.424 1 42.578 152 ASN B O 1
ATOM 5512 N N . ALA B 1 173 ? -48.776 -8.369 -42.583 1 32.952 153 ALA B N 1
ATOM 5513 C CA . ALA B 1 173 ? -50.208 -8.27 -42.935 1 34.017 153 ALA B CA 1
ATOM 5514 C C . ALA B 1 173 ? -50.469 -7.008 -43.772 1 41.102 153 ALA B C 1
ATOM 5515 O O . ALA B 1 173 ? -51.632 -6.802 -44.196 1 39.731 153 ALA B O 1
ATOM 5517 N N . LYS B 1 174 ? -49.44 -6.181 -44.013 1 38.363 154 LYS B N 1
ATOM 5518 C CA . LYS B 1 174 ? -49.534 -4.882 -44.732 1 36.537 154 LYS B CA 1
ATOM 5519 C C . LYS B 1 174 ? -50.53 -3.943 -44.045 1 33.095 154 LYS B C 1
ATOM 5520 O O . LYS B 1 174 ? -51.007 -3.029 -44.736 1 35.897 154 LYS B O 1
ATOM 5526 N N . LYS B 1 175 ? -50.769 -4.09 -42.739 1 32.644 155 LYS B N 1
ATOM 5527 C CA . LYS B 1 175 ? -51.645 -3.182 -41.957 1 31.566 155 LYS B CA 1
ATOM 5528 C C . LYS B 1 175 ? -50.897 -1.872 -41.658 1 34.612 155 LYS B C 1
ATOM 5529 O O . LYS B 1 175 ? -49.649 -1.836 -41.68 1 36.335 155 LYS B O 1
ATOM 5535 N N . ALA B 1 176 ? -51.667 -0.831 -41.397 1 35.255 156 ALA B N 1
ATOM 5536 C CA . ALA B 1 176 ? -51.22 0.574 -41.284 1 35.986 156 ALA B CA 1
ATOM 5537 C C . ALA B 1 176 ? -50.769 0.852 -39.861 1 38.429 156 ALA B C 1
ATOM 5538 O O . ALA B 1 176 ? -51.161 0.132 -38.941 1 35.102 156 ALA B O 1
ATOM 5540 N N . PRO B 1 177 ? -49.938 1.902 -39.624 1 32.859 157 PRO B N 1
ATOM 5541 C CA . PRO B 1 177 ? -49.504 2.201 -38.255 1 33.446 157 PRO B CA 1
ATOM 5542 C C . PRO B 1 177 ? -50.487 3.072 -37.478 1 31.133 157 PRO B C 1
ATOM 5543 O O . PRO B 1 177 ? -50.218 3.382 -36.345 1 32.428 157 PRO B O 1
ATOM 5547 N N . ARG B 1 178 ? -51.585 3.494 -38.119 1 32.143 158 ARG B N 1
ATOM 5548 C CA . ARG B 1 178 ? -52.653 4.238 -37.408 1 32.842 158 ARG B CA 1
ATOM 5549 C C . ARG B 1 178 ? -53.995 3.604 -37.773 1 33.843 158 ARG B C 1
ATOM 5550 O O . ARG B 1 178 ? -54.098 3.003 -38.866 1 37.779 158 ARG B O 1
ATOM 5558 N N . PHE B 1 179 ? -54.979 3.779 -36.912 1 40.197 159 PHE B N 1
ATOM 5559 C CA . PHE B 1 179 ? -56.383 3.387 -37.18 1 45.55 159 PHE B CA 1
ATOM 5560 C C . PHE B 1 179 ? -56.997 4.448 -38.112 1 48.498 159 PHE B C 1
ATOM 5561 O O . PHE B 1 179 ? -56.402 5.524 -38.294 1 41.219 159 PHE B O 1
ATOM 5569 N N . LEU B 1 180 ? -58.171 4.174 -38.691 1 48.097 160 LEU B N 1
ATOM 5570 C CA . LEU B 1 180 ? -58.844 5.141 -39.6 1 49.702 160 LEU B CA 1
ATOM 5571 C C . LEU B 1 180 ? -59.261 6.382 -38.803 1 47.202 160 LEU B C 1
ATOM 5572 O O . LEU B 1 180 ? -59.398 7.433 -39.418 1 55.556 160 LEU B O 1
ATOM 5577 N N . ASP B 1 181 ? -59.414 6.287 -37.481 1 47.993 161 ASP B N 1
ATOM 5578 C CA . ASP B 1 181 ? -59.692 7.472 -36.624 1 49.92 161 ASP B CA 1
ATOM 5579 C C . ASP B 1 181 ? -58.381 8.226 -36.341 1 48.462 161 ASP B C 1
ATOM 5580 O O . ASP B 1 181 ? -58.428 9.179 -35.539 1 46.949 161 ASP B O 1
ATOM 5585 N N . MET B 1 182 ? -57.267 7.766 -36.923 1 53.767 162 MET B N 1
ATOM 5586 C CA . MET B 1 182 ? -55.899 8.363 -36.828 1 56.08 162 MET B CA 1
ATOM 5587 C C . MET B 1 182 ? -55.298 8.223 -35.418 1 51.895 162 MET B C 1
ATOM 5588 O O . MET B 1 182 ? -54.232 8.816 -35.16 1 48.831 162 MET B O 1
ATOM 5593 N N . ARG B 1 183 ? -55.867 7.394 -34.545 1 49.275 163 ARG B N 1
ATOM 5594 C CA . ARG B 1 183 ? -55.181 6.992 -33.295 1 49.079 163 ARG B CA 1
ATOM 5595 C C . ARG B 1 183 ? -53.911 6.225 -33.683 1 40.669 163 ARG B C 1
ATOM 5596 O O . ARG B 1 183 ? -53.971 5.394 -34.606 1 38.369 163 ARG B O 1
ATOM 5604 N N . ARG B 1 184 ? -52.793 6.502 -33.019 1 39.159 164 ARG B N 1
ATOM 5605 C CA . ARG B 1 184 ? -51.501 5.832 -33.313 1 36.964 164 ARG B CA 1
ATOM 5606 C C . ARG B 1 184 ? -51.514 4.396 -32.772 1 35.038 164 ARG B C 1
ATOM 5607 O O . ARG B 1 184 ? -51.99 4.184 -31.642 1 40.598 164 ARG B O 1
ATOM 5615 N N . ALA B 1 185 ? -50.998 3.438 -33.543 1 32.014 165 ALA B N 1
ATOM 5616 C CA . ALA B 1 185 ? -50.777 2.049 -33.073 1 34.16 165 ALA B CA 1
ATOM 5617 C C . ALA B 1 185 ? -49.279 1.766 -32.917 1 33.653 165 ALA B C 1
ATOM 5618 O O . ALA B 1 185 ? -48.895 0.963 -32.041 1 33.693 165 ALA B O 1
ATOM 5620 N N . THR B 1 186 ? -48.447 2.337 -33.786 1 32.418 166 THR B N 1
ATOM 5621 C CA . THR B 1 186 ? -46.997 2.043 -33.795 1 32.851 166 THR B CA 1
ATOM 5622 C C . THR B 1 186 ? -46.227 3.323 -34.122 1 33.144 166 THR B C 1
ATOM 5623 O O . THR B 1 186 ? -46.83 4.298 -34.602 1 29.955 166 THR B O 1
ATOM 5627 N N . ASN B 1 187 ? -44.923 3.275 -33.903 1 31.457 167 ASN B N 1
ATOM 5628 C CA . ASN B 1 187 ? -43.977 4.265 -34.473 1 33.619 167 ASN B CA 1
ATOM 5629 C C . ASN B 1 187 ? -43.905 4.08 -35.983 1 32.228 167 ASN B C 1
ATOM 5630 O O . ASN B 1 187 ? -44.084 2.976 -36.493 1 33.538 167 ASN B O 1
ATOM 5635 N N . TYR B 1 188 ? -43.619 5.149 -36.711 1 30.202 168 TYR B N 1
ATOM 5636 C CA . TYR B 1 188 ? -43.509 5.074 -38.179 1 28.812 168 TYR B CA 1
ATOM 5637 C C . TYR B 1 188 ? -42.821 6.335 -38.689 1 27.913 168 TYR B C 1
ATOM 5638 O O . TYR B 1 188 ? -42.687 7.357 -37.963 1 26.532 168 TYR B O 1
ATOM 5647 N N . ALA B 1 189 ? -42.327 6.218 -39.913 1 26.964 169 ALA B N 1
ATOM 5648 C CA . ALA B 1 189 ? -41.845 7.367 -40.694 1 26.798 169 ALA B CA 1
ATOM 5649 C C . ALA B 1 189 ? -42.537 7.359 -42.073 1 27.216 169 ALA B C 1
ATOM 5650 O O . ALA B 1 189 ? -43.632 6.778 -42.205 1 30.015 169 ALA B O 1
ATOM 5652 N N . TRP B 1 190 ? -41.904 7.952 -43.076 1 24.64 170 TRP B N 1
ATOM 5653 C CA . TRP B 1 190 ? -42.6 8.386 -44.317 1 26.465 170 TRP B CA 1
ATOM 5654 C C . TRP B 1 190 ? -41.834 7.979 -45.573 1 25.174 170 TRP B C 1
ATOM 5655 O O . TRP B 1 190 ? -40.592 7.922 -45.614 1 24.377 170 TRP B O 1
ATOM 5666 N N . HIS B 1 191 ? -42.62 7.656 -46.603 1 27.605 171 HIS B N 1
ATOM 5667 C CA . HIS B 1 191 ? -42.202 7.568 -48.015 1 28.503 171 HIS B CA 1
ATOM 5668 C C . HIS B 1 191 ? -42.837 8.744 -48.745 1 30.914 171 HIS B C 1
ATOM 5669 O O . HIS B 1 191 ? -44.02 9.072 -48.444 1 32.429 171 HIS B O 1
ATOM 5676 N N . PHE B 1 192 ? -42.101 9.37 -49.645 1 28.973 172 PHE B N 1
ATOM 5677 C CA . PHE B 1 192 ? -42.681 10.493 -50.421 1 30.331 172 PHE B CA 1
ATOM 5678 C C . PHE B 1 192 ? -41.833 10.827 -51.625 1 27.241 172 PHE B C 1
ATOM 5679 O O . PHE B 1 192 ? -40.717 10.329 -51.802 1 28.698 172 PHE B O 1
ATOM 5687 N N . ASP B 1 193 ? -42.448 11.612 -52.51 1 31.681 173 ASP B N 1
ATOM 5688 C CA . ASP B 1 193 ? -41.791 12.258 -53.662 1 31.92 173 ASP B CA 1
ATOM 5689 C C . ASP B 1 193 ? -41.033 13.474 -53.118 1 26.883 173 ASP B C 1
ATOM 5690 O O . ASP B 1 193 ? -41.688 14.444 -52.713 1 29.28 173 ASP B O 1
ATOM 5695 N N . ALA B 1 194 ? -39.71 13.402 -53.1 1 28.952 174 ALA B N 1
ATOM 5696 C CA . ALA B 1 194 ? -38.815 14.424 -52.506 1 29.943 174 ALA B CA 1
ATOM 5697 C C . ALA B 1 194 ? -38.944 15.727 -53.313 1 29.819 174 ALA B C 1
ATOM 5698 O O . ALA B 1 194 ? -38.966 16.789 -52.681 1 28.041 174 ALA B O 1
ATOM 5700 N N . SER B 1 195 ? -39.094 15.669 -54.643 1 32.368 175 SER B N 1
ATOM 5701 C CA . SER B 1 195 ? -39.299 16.897 -55.462 1 31.021 175 SER B CA 1
ATOM 5702 C C . SER B 1 195 ? -40.56 17.635 -55.002 1 29.477 175 SER B C 1
ATOM 5703 O O . SER B 1 195 ? -40.505 18.868 -54.877 1 27.921 175 SER B O 1
ATOM 5706 N N . LYS B 1 196 ? -41.651 16.919 -54.707 1 30.024 176 LYS B N 1
ATOM 5707 C CA . LYS B 1 196 ? -42.921 17.555 -54.293 1 29.744 176 LYS B CA 1
ATOM 5708 C C . LYS B 1 196 ? -42.756 18.147 -52.885 1 30.824 176 LYS B C 1
ATOM 5709 O O . LYS B 1 196 ? -43.365 19.221 -52.598 1 29.308 176 LYS B O 1
ATOM 5715 N N . VAL B 1 197 ? -42.023 17.47 -51.99 1 28.672 177 VAL B N 1
ATOM 5716 C CA . VAL B 1 197 ? -41.757 18.044 -50.639 1 29.51 177 VAL B CA 1
ATOM 5717 C C . VAL B 1 197 ? -40.984 19.339 -50.829 1 25.767 177 VAL B C 1
ATOM 5718 O O . VAL B 1 197 ? -41.289 20.319 -50.169 1 29.015 177 VAL B O 1
ATOM 5722 N N . ALA B 1 198 ? -39.964 19.316 -51.669 1 27.317 178 ALA B N 1
ATOM 5723 C CA . ALA B 1 198 ? -39.149 20.527 -51.872 1 27.871 178 ALA B CA 1
ATOM 5724 C C . ALA B 1 198 ? -40.03 21.647 -52.424 1 30.086 178 ALA B C 1
ATOM 5725 O O . ALA B 1 198 ? -39.892 22.77 -51.94 1 29.309 178 ALA B O 1
ATOM 5727 N N . ALA B 1 199 ? -40.906 21.366 -53.399 1 30.21 179 ALA B N 1
ATOM 5728 C CA . ALA B 1 199 ? -41.806 22.379 -54.009 1 29.074 179 ALA B CA 1
ATOM 5729 C C . ALA B 1 199 ? -42.76 22.906 -52.936 1 27.461 179 ALA B C 1
ATOM 5730 O O . ALA B 1 199 ? -43.035 24.108 -52.888 1 29.536 179 ALA B O 1
ATOM 5732 N N . PHE B 1 200 ? -43.295 22.031 -52.086 1 28.11 180 PHE B N 1
ATOM 5733 C CA . PHE B 1 200 ? -44.164 22.429 -50.952 1 27.111 180 PHE B CA 1
ATOM 5734 C C . PHE B 1 200 ? -43.427 23.401 -50.01 1 28.473 180 PHE B C 1
ATOM 5735 O O . PHE B 1 200 ? -43.983 24.43 -49.582 1 28.473 180 PHE B O 1
ATOM 5743 N N . LEU B 1 201 ? -42.17 23.098 -49.668 1 29.637 181 LEU B N 1
ATOM 5744 C CA . LEU B 1 201 ? -41.379 23.941 -48.732 1 28.085 181 LEU B CA 1
ATOM 5745 C C . LEU B 1 201 ? -40.984 25.25 -49.407 1 26.839 181 LEU B C 1
ATOM 5746 O O . LEU B 1 201 ? -40.94 26.257 -48.736 1 28.128 181 LEU B O 1
ATOM 5751 N N A ARG B 1 202 ? -40.707 25.233 -50.709 0.61 30.266 182 ARG B N 1
ATOM 5752 N N B ARG B 1 202 ? -40.685 25.218 -50.709 0.39 28.73 182 ARG B N 1
ATOM 5753 C CA A ARG B 1 202 ? -40.417 26.473 -51.473 0.61 30.966 182 ARG B CA 1
ATOM 5754 C CA B ARG B 1 202 ? -40.396 26.449 -51.495 0.39 28.887 182 ARG B CA 1
ATOM 5755 C C A ARG B 1 202 ? -41.635 27.393 -51.361 0.61 28.719 182 ARG B C 1
ATOM 5756 C C B ARG B 1 202 ? -41.615 27.376 -51.376 0.39 28.251 182 ARG B C 1
ATOM 5757 O O A ARG B 1 202 ? -41.479 28.572 -51.002 0.61 27.81 182 ARG B O 1
ATOM 5758 O O B ARG B 1 202 ? -41.442 28.537 -50.966 0.39 27.52 182 ARG B O 1
ATOM 5773 N N . ASN B 1 203 ? -42.814 26.855 -51.649 1 30.856 183 ASN B N 1
ATOM 5774 C CA . ASN B 1 203 ? -44.066 27.642 -51.57 1 31.223 183 ASN B CA 1
ATOM 5775 C C . ASN B 1 203 ? -44.227 28.224 -50.159 1 32.559 183 ASN B C 1
ATOM 5776 O O . ASN B 1 203 ? -44.587 29.415 -50.013 1 30.593 183 ASN B O 1
ATOM 5781 N N . PHE B 1 204 ? -43.993 27.404 -49.12 1 32.033 184 PHE B N 1
ATOM 5782 C CA . PHE B 1 204 ? -44.145 27.819 -47.713 1 28.704 184 PHE B CA 1
ATOM 5783 C C . PHE B 1 204 ? -43.159 28.963 -47.416 1 26.108 184 PHE B C 1
ATOM 5784 O O . PHE B 1 204 ? -43.558 29.989 -46.849 1 27.975 184 PHE B O 1
ATOM 5792 N N . ALA B 1 205 ? -41.876 28.779 -47.739 1 28.322 185 ALA B N 1
ATOM 5793 C CA . ALA B 1 205 ? -40.801 29.744 -47.419 1 25.357 185 ALA B CA 1
ATOM 5794 C C . ALA B 1 205 ? -41.101 31.086 -48.101 1 28.386 185 ALA B C 1
ATOM 5795 O O . ALA B 1 205 ? -40.947 32.142 -47.47 1 26.505 185 ALA B O 1
ATOM 5797 N N . VAL B 1 206 ? -41.456 31.036 -49.375 1 28.617 186 VAL B N 1
ATOM 5798 C CA . VAL B 1 206 ? -41.658 32.277 -50.169 1 30.828 186 VAL B CA 1
ATOM 5799 C C . VAL B 1 206 ? -42.92 32.974 -49.674 1 30.803 186 VAL B C 1
ATOM 5800 O O . VAL B 1 206 ? -42.851 34.191 -49.482 1 35.654 186 VAL B O 1
ATOM 5804 N N . THR B 1 207 ? -44.004 32.238 -49.416 1 33.67 187 THR B N 1
ATOM 5805 C CA . THR B 1 207 ? -45.333 32.853 -49.147 1 31.853 187 THR B CA 1
ATOM 5806 C C . THR B 1 207 ? -45.499 33.168 -47.656 1 36.327 187 THR B C 1
ATOM 5807 O O . THR B 1 207 ? -46.232 34.109 -47.358 1 35.276 187 THR B O 1
ATOM 5811 N N . LYS B 1 208 ? -44.858 32.435 -46.735 1 32.431 188 LYS B N 1
ATOM 5812 C CA . LYS B 1 208 ? -45.099 32.624 -45.274 1 34.915 188 LYS B CA 1
ATOM 5813 C C . LYS B 1 208 ? -43.874 33.189 -44.554 1 30.076 188 LYS B C 1
ATOM 5814 O O . LYS B 1 208 ? -44.043 33.648 -43.408 1 33.049 188 LYS B O 1
ATOM 5820 N N . GLN B 1 209 ? -42.678 33.134 -45.145 1 31.788 189 GLN B N 1
ATOM 5821 C CA . GLN B 1 209 ? -41.43 33.535 -44.439 1 32.245 189 GLN B CA 1
ATOM 5822 C C . GLN B 1 209 ? -40.636 34.586 -45.217 1 32.71 189 GLN B C 1
ATOM 5823 O O . GLN B 1 209 ? -39.528 34.925 -44.771 1 32.812 189 GLN B O 1
ATOM 5829 N N . ALA B 1 210 ? -41.175 35.109 -46.318 1 32.346 190 ALA B N 1
ATOM 5830 C CA . ALA B 1 210 ? -40.541 36.184 -47.112 1 31.951 190 ALA B CA 1
ATOM 5831 C C . ALA B 1 210 ? -39.128 35.782 -47.514 1 29.847 190 ALA B C 1
ATOM 5832 O O . ALA B 1 210 ? -38.26 36.645 -47.59 1 30.482 190 ALA B O 1
ATOM 5834 N N . VAL B 1 211 ? -38.905 34.512 -47.803 1 29.216 191 VAL B N 1
ATOM 5835 C CA . VAL B 1 211 ? -37.646 34.09 -48.463 1 30.305 191 VAL B CA 1
ATOM 5836 C C . VAL B 1 211 ? -37.713 34.511 -49.937 1 29.385 191 VAL B C 1
ATOM 5837 O O . VAL B 1 211 ? -38.754 34.312 -50.548 1 29.43 191 VAL B O 1
ATOM 5841 N N . GLU B 1 212 ? -36.623 35.039 -50.467 1 30.997 192 GLU B N 1
ATOM 5842 C CA . GLU B 1 212 ? -36.534 35.436 -51.893 1 29.924 192 GLU B CA 1
ATOM 5843 C C . GLU B 1 212 ? -36.071 34.237 -52.707 1 29.383 192 GLU B C 1
ATOM 5844 O O . GLU B 1 212 ? -34.963 33.732 -52.453 1 29.855 192 GLU B O 1
ATOM 5850 N N . HIS B 1 213 ? -36.88 33.843 -53.706 1 27.004 193 HIS B N 1
ATOM 5851 C CA . HIS B 1 213 ? -36.492 32.823 -54.706 1 27.963 193 HIS B CA 1
ATOM 5852 C C . HIS B 1 213 ? -35.96 33.542 -55.94 1 29.055 193 HIS B C 1
ATOM 5853 O O . HIS B 1 213 ? -36.761 34.186 -56.632 1 32.96 193 HIS B O 1
ATOM 5860 N N . VAL B 1 214 ? -34.662 33.438 -56.187 1 28.631 194 VAL B N 1
ATOM 5861 C CA . VAL B 1 214 ? -34.047 33.887 -57.459 1 31.385 194 VAL B CA 1
ATOM 5862 C C . VAL B 1 214 ? -33.968 32.687 -58.394 1 31.809 194 VAL B C 1
ATOM 5863 O O . VAL B 1 214 ? -33.127 31.797 -58.136 1 25.813 194 VAL B O 1
ATOM 5867 N N . GLU B 1 215 ? -34.784 32.656 -59.455 1 32.844 195 GLU B N 1
ATOM 5868 C CA . GLU B 1 215 ? -34.744 31.536 -60.435 1 33.554 195 GLU B CA 1
ATOM 5869 C C . GLU B 1 215 ? -33.726 31.895 -61.508 1 36.904 195 GLU B C 1
ATOM 5870 O O . GLU B 1 215 ? -34.12 32.583 -62.47 1 35.11 195 GLU B O 1
ATOM 5876 N N . ASP B 1 216 ? -32.472 31.494 -61.325 1 34.142 196 ASP B N 1
ATOM 5877 C CA . ASP B 1 216 ? -31.381 31.872 -62.247 1 35.088 196 ASP B CA 1
ATOM 5878 C C . ASP B 1 216 ? -30.23 30.9 -62.042 1 33.641 196 ASP B C 1
ATOM 5879 O O . ASP B 1 216 ? -30.234 30.173 -61.01 1 33.214 196 ASP B O 1
ATOM 5884 N N . GLU B 1 217 ? -29.276 30.893 -62.966 1 34.866 197 GLU B N 1
ATOM 5885 C CA . GLU B 1 217 ? -28.026 30.122 -62.849 1 37.526 197 GLU B CA 1
ATOM 5886 C C . GLU B 1 217 ? -26.956 31.007 -62.226 1 33.909 197 GLU B C 1
ATOM 5887 O O . GLU B 1 217 ? -26.861 32.208 -62.531 1 32.605 197 GLU B O 1
ATOM 5893 N N A MET B 1 218 ? -26.139 30.415 -61.361 0.426 33.622 198 MET B N 1
ATOM 5894 N N B MET B 1 218 ? -26.132 30.403 -61.388 0.574 32.474 198 MET B N 1
ATOM 5895 C CA A MET B 1 218 ? -24.894 31.032 -60.833 0.426 31.982 198 MET B CA 1
ATOM 5896 C CA B MET B 1 218 ? -24.924 31.054 -60.848 0.574 29.937 198 MET B CA 1
ATOM 5897 C C A MET B 1 218 ? -23.838 31.005 -61.934 0.426 31.995 198 MET B C 1
ATOM 5898 C C B MET B 1 218 ? -23.851 31.007 -61.929 0.574 30.886 198 MET B C 1
ATOM 5899 O O A MET B 1 218 ? -23.662 29.93 -62.532 0.426 32.082 198 MET B O 1
ATOM 5900 O O B MET B 1 218 ? -23.701 29.926 -62.527 0.574 30.897 198 MET B O 1
ATOM 5909 N N . THR B 1 219 ? -23.136 32.115 -62.153 1 30.611 199 THR B N 1
ATOM 5910 C CA . THR B 1 219 ? -22.039 32.183 -63.157 1 32.445 199 THR B CA 1
ATOM 5911 C C . THR B 1 219 ? -20.683 32.373 -62.486 1 29.045 199 THR B C 1
ATOM 5912 O O . THR B 1 219 ? -19.7 31.934 -63.07 1 31.88 199 THR B O 1
ATOM 5916 N N . GLU B 1 220 ? -20.622 32.918 -61.271 1 29.621 200 GLU B N 1
ATOM 5917 C CA . GLU B 1 220 ? -19.323 33.161 -60.603 1 29.941 200 GLU B CA 1
ATOM 5918 C C . GLU B 1 220 ? -19.533 33.27 -59.093 1 27.46 200 GLU B C 1
ATOM 5919 O O . GLU B 1 220 ? -20.543 33.832 -58.655 1 28.045 200 GLU B O 1
ATOM 5925 N N . VAL B 1 221 ? -18.557 32.782 -58.343 1 28.985 201 VAL B N 1
ATOM 5926 C CA . VAL B 1 221 ? -18.467 32.981 -56.874 1 27.313 201 VAL B CA 1
ATOM 5927 C C . VAL B 1 221 ? -17.435 34.072 -56.641 1 27.815 201 VAL B C 1
ATOM 5928 O O . VAL B 1 221 ? -16.278 33.859 -57.015 1 29.299 201 VAL B O 1
ATOM 5932 N N . LEU B 1 222 ? -17.839 35.186 -56.053 1 27.45 202 LEU B N 1
ATOM 5933 C CA . LEU B 1 222 ? -16.898 36.285 -55.761 1 29.442 202 LEU B CA 1
ATOM 5934 C C . LEU B 1 222 ? -16.367 36.055 -54.347 1 30.701 202 LEU B C 1
ATOM 5935 O O . LEU B 1 222 ? -17.19 35.778 -53.432 1 30.071 202 LEU B O 1
ATOM 5940 N N . THR B 1 223 ? -15.06 36.165 -54.156 1 26.707 203 THR B N 1
ATOM 5941 C CA . THR B 1 223 ? -14.42 35.994 -52.827 1 30.176 203 THR B CA 1
ATOM 5942 C C . THR B 1 223 ? -13.524 37.196 -52.542 1 35.843 203 THR B C 1
ATOM 5943 O O . THR B 1 223 ? -13.048 37.856 -53.505 1 35.37 203 THR B O 1
ATOM 5947 N N . ASP B 1 224 ? -13.258 37.461 -51.269 1 30.127 204 ASP B N 1
ATOM 5948 C CA . ASP B 1 224 ? -12.276 38.501 -50.873 1 29.402 204 ASP B CA 1
ATOM 5949 C C . ASP B 1 224 ? -10.91 37.843 -50.741 1 30.204 204 ASP B C 1
ATOM 5950 O O . ASP B 1 224 ? -10.776 36.642 -51.062 1 32.885 204 ASP B O 1
ATOM 5955 N N . GLU B 1 225 ? -9.91 38.619 -50.328 1 33.153 205 GLU B N 1
ATOM 5956 C CA . GLU B 1 225 ? -8.491 38.187 -50.265 1 38.247 205 GLU B CA 1
ATOM 5957 C C . GLU B 1 225 ? -8.321 37.155 -49.142 1 41.983 205 GLU B C 1
ATOM 5958 O O . GLU B 1 225 ? -7.404 36.323 -49.279 1 42.005 205 GLU B O 1
ATOM 5964 N N . ARG B 1 226 ? -9.224 37.166 -48.142 1 38.247 206 ARG B N 1
ATOM 5965 C CA . ARG B 1 226 ? -9.268 36.217 -46.992 1 38.213 206 ARG B CA 1
ATOM 5966 C C . ARG B 1 226 ? -9.932 34.88 -47.387 1 34.721 206 ARG B C 1
ATOM 5967 O O . ARG B 1 226 ? -9.998 33.994 -46.509 1 35.303 206 ARG B O 1
ATOM 5975 N N . GLY B 1 227 ? -10.472 34.753 -48.601 1 29.332 207 GLY B N 1
ATOM 5976 C CA . GLY B 1 227 ? -11.151 33.537 -49.065 1 29.479 207 GLY B CA 1
ATOM 5977 C C . GLY B 1 227 ? -12.586 33.468 -48.581 1 27.69 207 GLY B C 1
ATOM 5978 O O . GLY B 1 227 ? -13.158 32.394 -48.679 1 34.314 207 GLY B O 1
ATOM 5979 N N . PHE B 1 228 ? -13.162 34.552 -48.058 1 26.716 208 PHE B N 1
ATOM 5980 C CA . PHE B 1 228 ? -14.608 34.592 -47.718 1 25.756 208 PHE B CA 1
ATOM 5981 C C . PHE B 1 228 ? -15.406 34.856 -48.989 1 27.107 208 PHE B C 1
ATOM 5982 O O . PHE B 1 228 ? -14.996 35.687 -49.834 1 30.288 208 PHE B O 1
ATOM 5990 N N . ILE B 1 229 ? -16.549 34.197 -49.131 1 26.506 209 ILE B N 1
ATOM 5991 C CA . ILE B 1 229 ? -17.455 34.506 -50.261 1 26.4 209 ILE B CA 1
ATOM 5992 C C . ILE B 1 229 ? -18.092 35.864 -49.984 1 25.708 209 ILE B C 1
ATOM 5993 O O . ILE B 1 229 ? -18.524 36.131 -48.824 1 25.027 209 ILE B O 1
ATOM 5998 N N . THR B 1 230 ? -18.167 36.726 -51.009 1 25.692 210 THR B N 1
ATOM 5999 C CA . THR B 1 230 ? -18.819 38.053 -50.87 1 24.159 210 THR B CA 1
ATOM 6000 C C . THR B 1 230 ? -20.145 38.083 -51.625 1 23.075 210 THR B C 1
ATOM 6001 O O . THR B 1 230 ? -21.044 38.817 -51.175 1 23.688 210 THR B O 1
ATOM 6005 N N . ALA B 1 231 ? -20.252 37.363 -52.747 1 24.032 211 ALA B N 1
ATOM 6006 C CA . ALA B 1 231 ? -21.471 37.367 -53.576 1 25.678 211 ALA B CA 1
ATOM 6007 C C . ALA B 1 231 ? -21.456 36.265 -54.608 1 21.696 211 ALA B C 1
ATOM 6008 O O . ALA B 1 231 ? -20.395 35.707 -54.919 1 26.845 211 ALA B O 1
ATOM 6010 N N . LEU B 1 232 ? -22.643 35.911 -55.086 1 25.448 212 LEU B N 1
ATOM 6011 C CA . LEU B 1 232 ? -22.809 35.002 -56.228 1 24.304 212 LEU B CA 1
ATOM 6012 C C . LEU B 1 232 ? -23.278 35.863 -57.412 1 25.389 212 LEU B C 1
ATOM 6013 O O . LEU B 1 232 ? -24.329 36.55 -57.288 1 26.263 212 LEU B O 1
ATOM 6018 N N . ARG B 1 233 ? -22.554 35.779 -58.521 1 27.166 213 ARG B N 1
ATOM 6019 C CA . ARG B 1 233 ? -23.008 36.405 -59.79 1 28.336 213 ARG B CA 1
ATOM 6020 C C . ARG B 1 233 ? -23.998 35.456 -60.453 1 29.354 213 ARG B C 1
ATOM 6021 O O . ARG B 1 233 ? -23.731 34.23 -60.443 1 29.255 213 ARG B O 1
ATOM 6029 N N . THR B 1 234 ? -25.087 35.97 -61.033 1 28.716 214 THR B N 1
ATOM 6030 C CA . THR B 1 234 ? -26.063 35.149 -61.79 1 32.273 214 THR B CA 1
ATOM 6031 C C . THR B 1 234 ? -25.962 35.451 -63.294 1 38.149 214 THR B C 1
ATOM 6032 O O . THR B 1 234 ? -25.385 36.498 -63.672 1 35.193 214 THR B O 1
ATOM 6036 N N . LYS B 1 235 ? -26.529 34.559 -64.098 1 36.929 215 LYS B N 1
ATOM 6037 C CA . LYS B 1 235 ? -26.525 34.66 -65.581 1 42.954 215 LYS B CA 1
ATOM 6038 C C . LYS B 1 235 ? -27.213 35.96 -66.009 1 43.779 215 LYS B C 1
ATOM 6039 O O . LYS B 1 235 ? -26.726 36.569 -66.959 1 46.331 215 LYS B O 1
ATOM 6045 N N . SER B 1 236 ? -28.277 36.369 -65.322 1 33.637 216 SER B N 1
ATOM 6046 C CA . SER B 1 236 ? -29.045 37.622 -65.558 1 35.013 216 SER B CA 1
ATOM 6047 C C . SER B 1 236 ? -28.199 38.881 -65.283 1 36.114 216 SER B C 1
ATOM 6048 O O . SER B 1 236 ? -28.651 39.991 -65.689 1 37.324 216 SER B O 1
ATOM 6051 N N . GLY B 1 237 ? -27.05 38.747 -64.603 1 33.209 217 GLY B N 1
ATOM 6052 C CA . GLY B 1 237 ? -26.141 39.837 -64.204 1 34.369 217 GLY B CA 1
ATOM 6053 C C . GLY B 1 237 ? -26.402 40.359 -62.798 1 32.915 217 GLY B C 1
ATOM 6054 O O . GLY B 1 237 ? -25.601 41.149 -62.3 1 33.355 217 GLY B O 1
ATOM 6055 N N . ARG B 1 238 ? -27.475 39.896 -62.154 1 35.148 218 ARG B N 1
ATOM 6056 C CA . ARG B 1 238 ? -27.749 40.245 -60.744 1 37.128 218 ARG B CA 1
ATOM 6057 C C . ARG B 1 238 ? -26.614 39.684 -59.885 1 31.157 218 ARG B C 1
ATOM 6058 O O . ARG B 1 238 ? -26.14 38.572 -60.166 1 34.075 218 ARG B O 1
ATOM 6066 N N . ILE B 1 239 ? -26.193 40.469 -58.907 1 30.71 219 ILE B N 1
ATOM 6067 C CA . ILE B 1 239 ? -25.117 40.082 -57.957 1 31.027 219 ILE B CA 1
ATOM 6068 C C . ILE B 1 239 ? -25.763 39.926 -56.574 1 31.778 219 ILE B C 1
ATOM 6069 O O . ILE B 1 239 ? -26.305 40.899 -56.03 1 30.596 219 ILE B O 1
ATOM 6074 N N . LEU B 1 240 ? -25.769 38.695 -56.071 1 32.019 220 LEU B N 1
ATOM 6075 C CA . LEU B 1 240 ? -26.424 38.376 -54.776 1 29.996 220 LEU B CA 1
ATOM 6076 C C . LEU B 1 240 ? -25.371 38.501 -53.688 1 27.55 220 LEU B C 1
ATOM 6077 O O . LEU B 1 240 ? -24.554 37.559 -53.513 1 26.759 220 LEU B O 1
ATOM 6082 N N . GLN B 1 241 ? -25.37 39.647 -53.019 1 27.015 221 GLN B N 1
ATOM 6083 C CA A GLN B 1 241 ? -24.43 39.873 -51.893 0.425 28.383 221 GLN B CA 1
ATOM 6084 C CA B GLN B 1 241 ? -24.481 39.943 -51.857 0.575 27.598 221 GLN B CA 1
ATOM 6085 C C . GLN B 1 241 ? -24.948 39.064 -50.693 1 25.36 221 GLN B C 1
ATOM 6086 O O . GLN B 1 241 ? -26.183 38.901 -50.566 1 26.615 221 GLN B O 1
ATOM 6097 N N . GLY B 1 242 ? -24.021 38.545 -49.913 1 29.161 222 GLY B N 1
ATOM 6098 C CA . GLY B 1 242 ? -24.385 37.808 -48.683 1 29.083 222 GLY B CA 1
ATOM 6099 C C . GLY B 1 242 ? -23.263 37.841 -47.655 1 26.302 222 GLY B C 1
ATOM 6100 O O . GLY B 1 242 ? -22.094 38.06 -48.025 1 24.097 222 GLY B O 1
ATOM 6101 N N . ASP B 1 243 ? -23.585 37.497 -46.408 1 24.545 223 ASP B N 1
ATOM 6102 C CA . ASP B 1 243 ? -22.581 37.427 -45.319 1 23.17 223 ASP B CA 1
ATOM 6103 C C . ASP B 1 243 ? -22.286 35.962 -44.955 1 23.557 223 ASP B C 1
ATOM 6104 O O . ASP B 1 243 ? -21.182 35.687 -44.521 1 24.825 223 ASP B O 1
ATOM 6109 N N . LEU B 1 244 ? -23.257 35.084 -45.134 1 24.673 224 LEU B N 1
ATOM 6110 C CA . LEU B 1 244 ? -23.152 33.627 -44.903 1 25.596 224 LEU B CA 1
ATOM 6111 C C . LEU B 1 244 ? -23.734 32.915 -46.125 1 22.176 224 LEU B C 1
ATOM 6112 O O . LEU B 1 244 ? -24.809 33.329 -46.588 1 23.941 224 LEU B O 1
ATOM 6117 N N . PHE B 1 245 ? -23.067 31.893 -46.619 1 22.046 225 PHE B N 1
ATOM 6118 C CA . PHE B 1 245 ? -23.46 31.133 -47.827 1 23.921 225 PHE B CA 1
ATOM 6119 C C . PHE B 1 245 ? -23.648 29.675 -47.443 1 22.042 225 PHE B C 1
ATOM 6120 O O . PHE B 1 245 ? -22.745 29.109 -46.794 1 25.774 225 PHE B O 1
ATOM 6128 N N . VAL B 1 246 ? -24.785 29.133 -47.827 1 23.657 226 VAL B N 1
ATOM 6129 C CA . VAL B 1 246 ? -25.071 27.694 -47.637 1 21.116 226 VAL B CA 1
ATOM 6130 C C . VAL B 1 246 ? -24.969 27.01 -48.993 1 21.364 226 VAL B C 1
ATOM 6131 O O . VAL B 1 246 ? -25.745 27.376 -49.918 1 24.459 226 VAL B O 1
ATOM 6135 N N . ASP B 1 247 ? -24.066 26.052 -49.098 1 20.885 227 ASP B N 1
ATOM 6136 C CA . ASP B 1 247 ? -23.901 25.226 -50.314 1 20.254 227 ASP B CA 1
ATOM 6137 C C . ASP B 1 247 ? -24.92 24.087 -50.293 1 24.697 227 ASP B C 1
ATOM 6138 O O . ASP B 1 247 ? -24.696 23.072 -49.579 1 21.367 227 ASP B O 1
ATOM 6143 N N . CYS B 1 248 ? -26.011 24.238 -51.038 1 24.771 228 CYS B N 1
ATOM 6144 C CA . CYS B 1 248 ? -27.002 23.155 -51.288 1 24.231 228 CYS B CA 1
ATOM 6145 C C . CYS B 1 248 ? -26.959 22.764 -52.771 1 24.247 228 CYS B C 1
ATOM 6146 O O . CYS B 1 248 ? -27.999 22.322 -53.297 1 25.995 228 CYS B O 1
ATOM 6149 N N . SER B 1 249 ? -25.792 22.854 -53.397 1 24.573 229 SER B N 1
ATOM 6150 C CA . SER B 1 249 ? -25.642 22.664 -54.868 1 26.348 229 SER B CA 1
ATOM 6151 C C . SER B 1 249 ? -25.529 21.189 -55.265 1 29.73 229 SER B C 1
ATOM 6152 O O . SER B 1 249 ? -25.356 20.912 -56.495 1 29.814 229 SER B O 1
ATOM 6155 N N . GLY B 1 250 ? -25.529 20.255 -54.304 1 27.852 230 GLY B N 1
ATOM 6156 C CA . GLY B 1 250 ? -25.404 18.818 -54.606 1 25.016 230 GLY B CA 1
ATOM 6157 C C . GLY B 1 250 ? -23.963 18.374 -54.751 1 22.084 230 GLY B C 1
ATOM 6158 O O . GLY B 1 250 ? -23.064 19.038 -54.221 1 24.788 230 GLY B O 1
ATOM 6159 N N . PHE B 1 251 ? -23.75 17.246 -55.433 1 26.564 231 PHE B N 1
ATOM 6160 C CA . PHE B 1 251 ? -22.453 16.543 -55.486 1 26.083 231 PHE B CA 1
ATOM 6161 C C . PHE B 1 251 ? -21.357 17.448 -56.033 1 27.162 231 PHE B C 1
ATOM 6162 O O . PHE B 1 251 ? -20.172 17.179 -55.704 1 27.45 231 PHE B O 1
ATOM 6170 N N . ARG B 1 252 ? -21.703 18.425 -56.891 1 28.559 232 ARG B N 1
ATOM 6171 C CA . ARG B 1 252 ? -20.659 19.319 -57.454 1 31.716 232 ARG B CA 1
ATOM 6172 C C . ARG B 1 252 ? -20.065 20.248 -56.403 1 28.173 232 ARG B C 1
ATOM 6173 O O . ARG B 1 252 ? -18.957 20.711 -56.629 1 28.283 232 ARG B O 1
ATOM 6181 N N . GLY B 1 253 ? -20.719 20.48 -55.263 1 27.337 233 GLY B N 1
ATOM 6182 C CA . GLY B 1 253 ? -20.132 21.326 -54.206 1 23.903 233 GLY B CA 1
ATOM 6183 C C . GLY B 1 253 ? -19.564 22.63 -54.781 1 26.532 233 GLY B C 1
ATOM 6184 O O . GLY B 1 253 ? -18.409 22.968 -54.52 1 24.231 233 GLY B O 1
ATOM 6185 N N . LEU B 1 254 ? -20.392 23.372 -55.502 1 28.236 234 LEU B N 1
ATOM 6186 C CA . LEU B 1 254 ? -19.927 24.557 -56.29 1 28.329 234 LEU B CA 1
ATOM 6187 C C . LEU B 1 254 ? -19.301 25.604 -55.357 1 29.86 234 LEU B C 1
ATOM 6188 O O . LEU B 1 254 ? -18.414 26.362 -55.792 1 28.849 234 LEU B O 1
ATOM 6193 N N . LEU B 1 255 ? -19.733 25.681 -54.09 1 27.067 235 LEU B N 1
ATOM 6194 C CA . LEU B 1 255 ? -19.109 26.636 -53.139 1 24.426 235 LEU B CA 1
ATOM 6195 C C . LEU B 1 255 ? -18.028 25.941 -52.313 1 25.153 235 LEU B C 1
ATOM 6196 O O . LEU B 1 255 ? -16.87 26.403 -52.311 1 23.47 235 LEU B O 1
ATOM 6201 N N . ILE B 1 256 ? -18.38 24.89 -51.577 1 23.065 236 ILE B N 1
ATOM 6202 C CA . ILE B 1 256 ? -17.427 24.323 -50.585 1 23.115 236 ILE B CA 1
ATOM 6203 C C . ILE B 1 256 ? -16.227 23.664 -51.268 1 20.014 236 ILE B C 1
ATOM 6204 O O . ILE B 1 256 ? -15.107 23.789 -50.724 1 24.793 236 ILE B O 1
ATOM 6209 N N . ASN B 1 257 ? -16.422 22.96 -52.379 1 23.205 237 ASN B N 1
ATOM 6210 C CA . ASN B 1 257 ? -15.332 22.201 -53.04 1 24.194 237 ASN B CA 1
ATOM 6211 C C . ASN B 1 257 ? -14.699 23.074 -54.131 1 28.186 237 ASN B C 1
ATOM 6212 O O . ASN B 1 257 ? -13.479 23.209 -54.126 1 31.428 237 ASN B O 1
ATOM 6217 N N . LYS B 1 258 ? -15.504 23.674 -55.005 1 31.326 238 LYS B N 1
ATOM 6218 C CA . LYS B 1 258 ? -14.967 24.379 -56.201 1 33.214 238 LYS B CA 1
ATOM 6219 C C . LYS B 1 258 ? -14.411 25.733 -55.789 1 31.585 238 LYS B C 1
ATOM 6220 O O . LYS B 1 258 ? -13.244 25.961 -56.081 1 36.716 238 LYS B O 1
ATOM 6226 N N . ALA B 1 259 ? -15.194 26.602 -55.152 1 29.662 239 ALA B N 1
ATOM 6227 C CA . ALA B 1 259 ? -14.739 27.963 -54.768 1 30.05 239 ALA B CA 1
ATOM 6228 C C . ALA B 1 259 ? -13.802 27.902 -53.559 1 34.525 239 ALA B C 1
ATOM 6229 O O . ALA B 1 259 ? -12.723 28.516 -53.611 1 33.141 239 ALA B O 1
ATOM 6231 N N . MET B 1 260 ? -14.184 27.203 -52.478 1 31.639 240 MET B N 1
ATOM 6232 C CA . MET B 1 260 ? -13.376 27.204 -51.227 1 30.159 240 MET B CA 1
ATOM 6233 C C . MET B 1 260 ? -12.232 26.169 -51.315 1 26.775 240 MET B C 1
ATOM 6234 O O . MET B 1 260 ? -11.331 26.232 -50.458 1 29.902 240 MET B O 1
ATOM 6239 N N . GLU B 1 261 ? -12.25 25.263 -52.296 1 25.883 241 GLU B N 1
ATOM 6240 C CA . GLU B 1 261 ? -11.227 24.208 -52.519 1 29.369 241 GLU B CA 1
ATOM 6241 C C . GLU B 1 261 ? -11.096 23.314 -51.275 1 28.778 241 GLU B C 1
ATOM 6242 O O . GLU B 1 261 ? -10.007 22.74 -51.04 1 30.787 241 GLU B O 1
ATOM 6248 N N . GLU B 1 262 ? -12.179 23.127 -50.528 1 27.318 242 GLU B N 1
ATOM 6249 C CA . GLU B 1 262 ? -12.146 22.141 -49.407 1 25.943 242 GLU B CA 1
ATOM 6250 C C . GLU B 1 262 ? -12.135 20.725 -49.987 1 25.069 242 GLU B C 1
ATOM 6251 O O . GLU B 1 262 ? -12.979 20.353 -50.806 1 26.082 242 GLU B O 1
ATOM 6257 N N . PRO B 1 263 ? -11.144 19.896 -49.61 1 26.26 243 PRO B N 1
ATOM 6258 C CA . PRO B 1 263 ? -11.035 18.561 -50.172 1 30.478 243 PRO B CA 1
ATOM 6259 C C . PRO B 1 263 ? -12.175 17.657 -49.683 1 28.148 243 PRO B C 1
ATOM 6260 O O . PRO B 1 263 ? -12.68 17.835 -48.56 1 29.516 243 PRO B O 1
ATOM 6264 N N . PHE B 1 264 ? -12.597 16.766 -50.577 1 29.196 244 PHE B N 1
ATOM 6265 C CA . PHE B 1 264 ? -13.617 15.739 -50.279 1 28.858 244 PHE B CA 1
ATOM 6266 C C . PHE B 1 264 ? -12.894 14.447 -49.878 1 33.494 244 PHE B C 1
ATOM 6267 O O . PHE B 1 264 ? -11.895 14.054 -50.558 1 28.808 244 PHE B O 1
ATOM 6275 N N . ILE B 1 265 ? -13.343 13.807 -48.79 1 25.249 245 ILE B N 1
ATOM 6276 C CA . ILE B 1 265 ? -12.748 12.508 -48.389 1 29.322 245 ILE B CA 1
ATOM 6277 C C . ILE B 1 265 ? -13.565 11.387 -49.013 1 29.414 245 ILE B C 1
ATOM 6278 O O . ILE B 1 265 ? -14.7 11.151 -48.577 1 26.319 245 ILE B O 1
ATOM 6283 N N . ASP B 1 266 ? -13 10.739 -50.037 1 29.234 246 ASP B N 1
ATOM 6284 C CA . ASP B 1 266 ? -13.66 9.602 -50.707 1 33.751 246 ASP B CA 1
ATOM 6285 C C . ASP B 1 266 ? -13.603 8.423 -49.725 1 28.948 246 ASP B C 1
ATOM 6286 O O . ASP B 1 266 ? -12.499 8.081 -49.215 1 32.049 246 ASP B O 1
ATOM 6291 N N . MET B 1 267 ? -14.741 7.806 -49.46 1 30.934 247 MET B N 1
ATOM 6292 C CA . MET B 1 267 ? -14.783 6.718 -48.451 1 31.881 247 MET B CA 1
ATOM 6293 C C . MET B 1 267 ? -15.206 5.407 -49.12 1 32.646 247 MET B C 1
ATOM 6294 O O . MET B 1 267 ? -15.818 4.564 -48.478 1 31.865 247 MET B O 1
ATOM 6299 N N . SER B 1 268 ? -14.789 5.198 -50.368 1 31.73 248 SER B N 1
ATOM 6300 C CA . SER B 1 268 ? -15.055 3.951 -51.123 1 34.69 248 SER B CA 1
ATOM 6301 C C . SER B 1 268 ? -14.191 2.821 -50.559 1 35.604 248 SER B C 1
ATOM 6302 O O . SER B 1 268 ? -14.379 1.699 -51.01 1 41.056 248 SER B O 1
ATOM 6305 N N . ASP B 1 269 ? -13.288 3.098 -49.607 1 31.768 249 ASP B N 1
ATOM 6306 C CA . ASP B 1 269 ? -12.579 2.038 -48.837 1 32.854 249 ASP B CA 1
ATOM 6307 C C . ASP B 1 269 ? -13.502 1.473 -47.738 1 31.025 249 ASP B C 1
ATOM 6308 O O . ASP B 1 269 ? -13.067 0.525 -47.032 1 31.517 249 ASP B O 1
ATOM 6313 N N . HIS B 1 270 ? -14.711 2.018 -47.574 1 27.761 250 HIS B N 1
ATOM 6314 C CA . HIS B 1 270 ? -15.717 1.531 -46.597 1 26.109 250 HIS B CA 1
ATOM 6315 C C . HIS B 1 270 ? -17 1.089 -47.288 1 28.764 250 HIS B C 1
ATOM 6316 O O . HIS B 1 270 ? -17.641 0.164 -46.776 1 26.817 250 HIS B O 1
ATOM 6323 N N . LEU B 1 271 ? -17.397 1.769 -48.368 1 25.818 251 LEU B N 1
ATOM 6324 C CA . LEU B 1 271 ? -18.634 1.424 -49.108 1 27.478 251 LEU B CA 1
ATOM 6325 C C . LEU B 1 271 ? -18.315 1.448 -50.608 1 28.963 251 LEU B C 1
ATOM 6326 O O . LEU B 1 271 ? -17.823 2.463 -51.072 1 32.239 251 LEU B O 1
ATOM 6331 N N . LEU B 1 272 ? -18.573 0.355 -51.315 1 30.114 252 LEU B N 1
ATOM 6332 C CA . LEU B 1 272 ? -18.136 0.188 -52.725 1 29.751 252 LEU B CA 1
ATOM 6333 C C . LEU B 1 272 ? -19.168 0.781 -53.694 1 32.81 252 LEU B C 1
ATOM 6334 O O . LEU B 1 272 ? -18.774 1.154 -54.798 1 32.007 252 LEU B O 1
ATOM 6339 N N . CYS B 1 273 ? -20.439 0.844 -53.33 1 29.581 253 CYS B N 1
ATOM 6340 C CA . CYS B 1 273 ? -21.489 1.291 -54.265 1 31.078 253 CYS B CA 1
ATOM 6341 C C . CYS B 1 273 ? -21.303 2.772 -54.561 1 35.878 253 CYS B C 1
ATOM 6342 O O . CYS B 1 273 ? -21.052 3.551 -53.628 1 36.889 253 CYS B O 1
ATOM 6345 N N . ASN B 1 274 ? -21.435 3.146 -55.835 1 34.999 254 ASN B N 1
ATOM 6346 C CA . ASN B 1 274 ? -21.105 4.518 -56.317 1 33.88 254 ASN B CA 1
ATOM 6347 C C . ASN B 1 274 ? -22.038 4.953 -57.453 1 38.188 254 ASN B C 1
ATOM 6348 O O . ASN B 1 274 ? -21.773 5.992 -58.054 1 37.142 254 ASN B O 1
ATOM 6353 N N . SER B 1 275 ? -23.129 4.235 -57.693 1 36.447 255 SER B N 1
ATOM 6354 C CA . SER B 1 275 ? -23.986 4.435 -58.885 1 37.572 255 SER B CA 1
ATOM 6355 C C . SER B 1 275 ? -25.393 3.988 -58.53 1 35.966 255 SER B C 1
ATOM 6356 O O . SER B 1 275 ? -25.544 3.101 -57.712 1 33.515 255 SER B O 1
ATOM 6359 N N . ALA B 1 276 ? -26.379 4.5 -59.249 1 33.167 256 ALA B N 1
ATOM 6360 C CA . ALA B 1 276 ? -27.76 4.007 -59.169 1 33.763 256 ALA B CA 1
ATOM 6361 C C . ALA B 1 276 ? -28.394 4.085 -60.558 1 34.76 256 ALA B C 1
ATOM 6362 O O . ALA B 1 276 ? -28.024 4.965 -61.362 1 33.932 256 ALA B O 1
ATOM 6364 N N . VAL B 1 277 ? -29.322 3.178 -60.794 1 33.852 257 VAL B N 1
ATOM 6365 C CA . VAL B 1 277 ? -30.295 3.28 -61.915 1 35.794 257 VAL B CA 1
ATOM 6366 C C . VAL B 1 277 ? -31.654 3.165 -61.267 1 32.474 257 VAL B C 1
ATOM 6367 O O . VAL B 1 277 ? -31.867 2.242 -60.48 1 35.688 257 VAL B O 1
ATOM 6371 N N . ALA B 1 278 ? -32.551 4.083 -61.57 1 33.171 258 ALA B N 1
ATOM 6372 C CA . ALA B 1 278 ? -33.812 4.18 -60.827 1 33.269 258 ALA B CA 1
ATOM 6373 C C . ALA B 1 278 ? -34.956 4.592 -61.754 1 38.239 258 ALA B C 1
ATOM 6374 O O . ALA B 1 278 ? -34.704 5.163 -62.822 1 42.747 258 ALA B O 1
ATOM 6376 N N . THR B 1 279 ? -36.181 4.294 -61.346 1 43.989 259 THR B N 1
ATOM 6377 C CA . THR B 1 279 ? -37.413 4.709 -62.063 1 42.673 259 THR B CA 1
ATOM 6378 C C . THR B 1 279 ? -38.573 4.616 -61.081 1 44.833 259 THR B C 1
ATOM 6379 O O . THR B 1 279 ? -38.363 4.241 -59.91 1 45.637 259 THR B O 1
ATOM 6383 N N . ALA B 1 280 ? -39.769 4.951 -61.538 1 45.343 260 ALA B N 1
ATOM 6384 C CA . ALA B 1 280 ? -41.005 4.807 -60.754 1 39.832 260 ALA B CA 1
ATOM 6385 C C . ALA B 1 280 ? -41.889 3.804 -61.488 1 46.576 260 ALA B C 1
ATOM 6386 O O . ALA B 1 280 ? -41.98 3.881 -62.73 1 49.376 260 ALA B O 1
ATOM 6388 N N . VAL B 1 281 ? -42.467 2.868 -60.752 1 44.765 261 VAL B N 1
ATOM 6389 C CA . VAL B 1 281 ? -43.232 1.723 -61.321 1 43.971 261 VAL B CA 1
ATOM 6390 C C . VAL B 1 281 ? -44.689 1.888 -60.916 1 42.569 261 VAL B C 1
ATOM 6391 O O . VAL B 1 281 ? -45.016 1.85 -59.741 1 41.951 261 VAL B O 1
ATOM 6395 N N . PRO B 1 282 ? -45.635 2.075 -61.871 1 51.024 262 PRO B N 1
ATOM 6396 C CA . PRO B 1 282 ? -47.053 2.114 -61.514 1 45.666 262 PRO B CA 1
ATOM 6397 C C . PRO B 1 282 ? -47.412 0.771 -60.863 1 46.08 262 PRO B C 1
ATOM 6398 O O . PRO B 1 282 ? -46.839 -0.247 -61.218 1 48.463 262 PRO B O 1
ATOM 6402 N N . HIS B 1 283 ? -48.304 0.804 -59.882 1 46.584 263 HIS B N 1
ATOM 6403 C CA . HIS B 1 283 ? -48.522 -0.333 -58.958 1 48.768 263 HIS B CA 1
ATOM 6404 C C . HIS B 1 283 ? -50.016 -0.556 -58.779 1 50.111 263 HIS B C 1
ATOM 6405 O O . HIS B 1 283 ? -50.725 0.429 -58.564 1 47.108 263 HIS B O 1
ATOM 6412 N N . ASP B 1 284 ? -50.428 -1.824 -58.812 1 54.972 264 ASP B N 1
ATOM 6413 C CA . ASP B 1 284 ? -51.832 -2.25 -58.611 1 59.268 264 ASP B CA 1
ATOM 6414 C C . ASP B 1 284 ? -52.071 -2.404 -57.104 1 57.446 264 ASP B C 1
ATOM 6415 O O . ASP B 1 284 ? -51.931 -3.538 -56.577 1 55.252 264 ASP B O 1
ATOM 6420 N N . ASP B 1 285 ? -52.417 -1.295 -56.445 1 54.886 265 ASP B N 1
ATOM 6421 C CA . ASP B 1 285 ? -52.624 -1.214 -54.976 1 60.012 265 ASP B CA 1
ATOM 6422 C C . ASP B 1 285 ? -53.828 -2.077 -54.596 1 66.371 265 ASP B C 1
ATOM 6423 O O . ASP B 1 285 ? -53.784 -2.722 -53.522 1 72.524 265 ASP B O 1
ATOM 6428 N N . GLU B 1 286 ? -54.855 -2.055 -55.454 1 72.657 266 GLU B N 1
ATOM 6429 C CA . GLU B 1 286 ? -56.118 -2.835 -55.34 1 66.876 266 GLU B CA 1
ATOM 6430 C C . GLU B 1 286 ? -55.759 -4.309 -55.149 1 62.251 266 GLU B C 1
ATOM 6431 O O . GLU B 1 286 ? -56.127 -4.891 -54.125 1 64.284 266 GLU B O 1
ATOM 6437 N N . LYS B 1 287 ? -55.027 -4.861 -56.11 1 64.133 267 LYS B N 1
ATOM 6438 C CA . LYS B 1 287 ? -54.654 -6.297 -56.19 1 65.915 267 LYS B CA 1
ATOM 6439 C C . LYS B 1 287 ? -53.633 -6.651 -55.096 1 65.34 267 LYS B C 1
ATOM 6440 O O . LYS B 1 287 ? -53.764 -7.745 -54.525 1 58.985 267 LYS B O 1
ATOM 6446 N N . ASN B 1 288 ? -52.651 -5.778 -54.824 1 62.274 268 ASN B N 1
ATOM 6447 C CA . ASN B 1 288 ? -51.421 -6.151 -54.072 1 61.193 268 ASN B CA 1
ATOM 6448 C C . ASN B 1 288 ? -51.412 -5.579 -52.646 1 53.8 268 ASN B C 1
ATOM 6449 O O . ASN B 1 288 ? -50.528 -6.013 -51.876 1 55.109 268 ASN B O 1
ATOM 6454 N N . GLY B 1 289 ? -52.334 -4.669 -52.301 1 47.976 269 GLY B N 1
ATOM 6455 C CA . GLY B 1 289 ? -52.232 -3.8 -51.107 1 49.336 269 GLY B CA 1
ATOM 6456 C C . GLY B 1 289 ? -51.009 -2.88 -51.2 1 42.555 269 GLY B C 1
ATOM 6457 O O . GLY B 1 289 ? -50.285 -2.969 -52.231 1 41.442 269 GLY B O 1
ATOM 6458 N N . VAL B 1 290 ? -50.739 -2.086 -50.154 1 42.099 270 VAL B N 1
ATOM 6459 C CA . VAL B 1 290 ? -49.487 -1.265 -50.061 1 38.43 270 VAL B CA 1
ATOM 6460 C C . VAL B 1 290 ? -48.666 -1.714 -48.842 1 32.276 270 VAL B C 1
ATOM 6461 O O . VAL B 1 290 ? -49.2 -1.796 -47.74 1 37.776 270 VAL B O 1
ATOM 6465 N N . GLU B 1 291 ? -47.409 -2.066 -49.066 1 34.982 271 GLU B N 1
ATOM 6466 C CA . GLU B 1 291 ? -46.478 -2.472 -47.984 1 32.427 271 GLU B CA 1
ATOM 6467 C C . GLU B 1 291 ? -46.107 -1.241 -47.157 1 32.265 271 GLU B C 1
ATOM 6468 O O . GLU B 1 291 ? -45.627 -0.256 -47.713 1 31.354 271 GLU B O 1
ATOM 6474 N N . PRO B 1 292 ? -46.323 -1.244 -45.823 1 31.1 272 PRO B N 1
ATOM 6475 C CA . PRO B 1 292 ? -45.941 -0.122 -44.954 1 28.402 272 PRO B CA 1
ATOM 6476 C C . PRO B 1 292 ? -44.458 -0.181 -44.556 1 29.758 272 PRO B C 1
ATOM 6477 O O . PRO B 1 292 ? -44.139 -0.17 -43.344 1 28.323 272 PRO B O 1
ATOM 6481 N N . TYR B 1 293 ? -43.589 -0.323 -45.553 1 28.491 273 TYR B N 1
ATOM 6482 C CA . TYR B 1 293 ? -42.129 -0.43 -45.345 1 31.292 273 TYR B CA 1
ATOM 6483 C C . TYR B 1 293 ? -41.39 -0.223 -46.658 1 32.516 273 TYR B C 1
ATOM 6484 O O . TYR B 1 293 ? -41.962 -0.392 -47.752 1 32.614 273 TYR B O 1
ATOM 6493 N N . THR B 1 294 ? -40.128 0.17 -46.534 1 28.384 274 THR B N 1
ATOM 6494 C CA . THR B 1 294 ? -39.133 0.221 -47.614 1 27.756 274 THR B CA 1
ATOM 6495 C C . THR B 1 294 ? -38.52 -1.163 -47.742 1 30.747 274 THR B C 1
ATOM 6496 O O . THR B 1 294 ? -38.278 -1.771 -46.681 1 29.056 274 THR B O 1
ATOM 6500 N N . SER B 1 295 ? -38.333 -1.672 -48.96 1 28.072 275 SER B N 1
ATOM 6501 C CA . SER B 1 295 ? -37.591 -2.927 -49.177 1 26.524 275 SER B CA 1
ATOM 6502 C C . SER B 1 295 ? -36.187 -2.627 -49.668 1 28.056 275 SER B C 1
ATOM 6503 O O . SER B 1 295 ? -36.001 -1.708 -50.475 1 27.879 275 SER B O 1
ATOM 6506 N N . SER B 1 296 ? -35.239 -3.43 -49.201 1 27.888 276 SER B N 1
ATOM 6507 C CA . SER B 1 296 ? -33.834 -3.435 -49.645 1 27.448 276 SER B CA 1
ATOM 6508 C C . SER B 1 296 ? -33.548 -4.818 -50.217 1 32.99 276 SER B C 1
ATOM 6509 O O . SER B 1 296 ? -33.376 -5.766 -49.415 1 29.833 276 SER B O 1
ATOM 6512 N N . ILE B 1 297 ? -33.573 -4.924 -51.54 1 34.741 277 ILE B N 1
ATOM 6513 C CA . ILE B 1 297 ? -33.492 -6.212 -52.287 1 31.678 277 ILE B CA 1
ATOM 6514 C C . ILE B 1 297 ? -32.055 -6.425 -52.727 1 29.697 277 ILE B C 1
ATOM 6515 O O . ILE B 1 297 ? -31.564 -5.685 -53.592 1 33.412 277 ILE B O 1
ATOM 6520 N N . ALA B 1 298 ? -31.379 -7.407 -52.143 1 28.508 278 ALA B N 1
ATOM 6521 C CA . ALA B 1 298 ? -29.963 -7.663 -52.469 1 30.119 278 ALA B CA 1
ATOM 6522 C C . ALA B 1 298 ? -29.839 -8.068 -53.95 1 30.724 278 ALA B C 1
ATOM 6523 O O . ALA B 1 298 ? -30.669 -8.863 -54.447 1 35.515 278 ALA B O 1
ATOM 6525 N N . MET B 1 299 ? -28.798 -7.565 -54.603 1 33.111 279 MET B N 1
ATOM 6526 C CA . MET B 1 299 ? -28.495 -7.789 -56.028 1 30.883 279 MET B CA 1
ATOM 6527 C C . MET B 1 299 ? -27.101 -8.402 -56.101 1 38.428 279 MET B C 1
ATOM 6528 O O . MET B 1 299 ? -26.477 -8.567 -55.055 1 38.85 279 MET B O 1
ATOM 6533 N N . GLU B 1 300 ? -26.614 -8.699 -57.302 1 34.24 280 GLU B N 1
ATOM 6534 C CA . GLU B 1 300 ? -25.298 -9.342 -57.474 1 36.952 280 GLU B CA 1
ATOM 6535 C C . GLU B 1 300 ? -24.203 -8.312 -57.232 1 34.819 280 GLU B C 1
ATOM 6536 O O . GLU B 1 300 ? -23.164 -8.706 -56.733 1 36.604 280 GLU B O 1
ATOM 6542 N N . ALA B 1 301 ? -24.434 -7.038 -57.554 1 36.19 281 ALA B N 1
ATOM 6543 C CA . ALA B 1 301 ? -23.412 -5.976 -57.441 1 34.864 281 ALA B CA 1
ATOM 6544 C C . ALA B 1 301 ? -23.949 -4.782 -56.636 1 31.685 281 ALA B C 1
ATOM 6545 O O . ALA B 1 301 ? -23.458 -3.66 -56.848 1 32.084 281 ALA B O 1
ATOM 6547 N N . GLY B 1 302 ? -24.894 -5.022 -55.729 1 30.742 282 GLY B N 1
ATOM 6548 C CA . GLY B 1 302 ? -25.421 -3.994 -54.824 1 33.13 282 GLY B CA 1
ATOM 6549 C C . GLY B 1 302 ? -26.771 -4.395 -54.292 1 29.166 282 GLY B C 1
ATOM 6550 O O . GLY B 1 302 ? -26.946 -5.557 -53.86 1 34.443 282 GLY B O 1
ATOM 6551 N N . TRP B 1 303 ? -27.71 -3.471 -54.323 1 27.286 283 TRP B N 1
ATOM 6552 C CA . TRP B 1 303 ? -29.071 -3.7 -53.806 1 26.36 283 TRP B CA 1
ATOM 6553 C C . TRP B 1 303 ? -30.037 -2.732 -54.491 1 26.726 283 TRP B C 1
ATOM 6554 O O . TRP B 1 303 ? -29.582 -1.76 -55.098 1 28.099 283 TRP B O 1
ATOM 6565 N N . THR B 1 304 ? -31.319 -3.015 -54.369 1 28.096 284 THR B N 1
ATOM 6566 C CA . THR B 1 304 ? -32.403 -2.243 -54.984 1 28.88 284 THR B CA 1
ATOM 6567 C C . THR B 1 304 ? -33.382 -1.824 -53.91 1 25.734 284 THR B C 1
ATOM 6568 O O . THR B 1 304 ? -33.855 -2.679 -53.144 1 28.858 284 THR B O 1
ATOM 6572 N N . TRP B 1 305 ? -33.697 -0.537 -53.885 1 28 285 TRP B N 1
ATOM 6573 C CA . TRP B 1 305 ? -34.765 -0.014 -53.007 1 28.2 285 TRP B CA 1
ATOM 6574 C C . TRP B 1 305 ? -36.127 -0.22 -53.645 1 30.263 285 TRP B C 1
ATOM 6575 O O . TRP B 1 305 ? -36.24 -0.127 -54.865 1 31.68 285 TRP B O 1
ATOM 6586 N N . LYS B 1 306 ? -37.139 -0.409 -52.815 1 28.309 286 LYS B N 1
ATOM 6587 C CA . LYS B 1 306 ? -38.559 -0.31 -53.203 1 33.074 286 LYS B CA 1
ATOM 6588 C C . LYS B 1 306 ? -39.223 0.601 -52.189 1 33.233 286 LYS B C 1
ATOM 6589 O O . LYS B 1 306 ? -39.172 0.285 -50.989 1 32.729 286 LYS B O 1
ATOM 6595 N N . ILE B 1 307 ? -39.794 1.705 -52.659 1 27.496 287 ILE B N 1
ATOM 6596 C CA . ILE B 1 307 ? -40.398 2.741 -51.791 1 28.512 287 ILE B CA 1
ATOM 6597 C C . ILE B 1 307 ? -41.823 2.938 -52.28 1 29.662 287 ILE B C 1
ATOM 6598 O O . ILE B 1 307 ? -42.048 3.693 -53.225 1 34.46 287 ILE B O 1
ATOM 6603 N N . PRO B 1 308 ? -42.791 2.225 -51.673 1 31.817 288 PRO B N 1
ATOM 6604 C CA . PRO B 1 308 ? -44.196 2.363 -52.034 1 34.792 288 PRO B CA 1
ATOM 6605 C C . PRO B 1 308 ? -44.773 3.742 -51.689 1 39.876 288 PRO B C 1
ATOM 6606 O O . PRO B 1 308 ? -44.542 4.273 -50.6 1 35.6 288 PRO B O 1
ATOM 6610 N N . MET B 1 309 ? -45.548 4.263 -52.641 1 39.9 289 MET B N 1
ATOM 6611 C CA . MET B 1 309 ? -46.464 5.419 -52.462 1 38.748 289 MET B CA 1
ATOM 6612 C C . MET B 1 309 ? -47.803 5.048 -53.123 1 44.986 289 MET B C 1
ATOM 6613 O O . MET B 1 309 ? -47.853 3.993 -53.77 1 42.262 289 MET B O 1
ATOM 6618 N N . LEU B 1 310 ? -48.85 5.866 -52.981 1 47.863 290 LEU B N 1
ATOM 6619 C CA . LEU B 1 310 ? -50.178 5.537 -53.572 1 55.053 290 LEU B CA 1
ATOM 6620 C C . LEU B 1 310 ? -50.032 5.471 -55.098 1 50.486 290 LEU B C 1
ATOM 6621 O O . LEU B 1 310 ? -49.504 6.424 -55.685 1 59.047 290 LEU B O 1
ATOM 6626 N N . GLY B 1 311 ? -50.409 4.346 -55.699 1 51.315 291 GLY B N 1
ATOM 6627 C CA . GLY B 1 311 ? -50.488 4.175 -57.161 1 49.515 291 GLY B CA 1
ATOM 6628 C C . GLY B 1 311 ? -49.155 3.827 -57.808 1 53.168 291 GLY B C 1
ATOM 6629 O O . GLY B 1 311 ? -49.154 3.472 -59.003 1 44.189 291 GLY B O 1
ATOM 6630 N N . ARG B 1 312 ? -48.033 3.891 -57.085 1 47.336 292 ARG B N 1
ATOM 6631 C CA . ARG B 1 312 ? -46.715 3.591 -57.71 1 47.289 292 ARG B CA 1
ATOM 6632 C C . ARG B 1 312 ? -45.666 3.343 -56.618 1 42.561 292 ARG B C 1
ATOM 6633 O O . ARG B 1 312 ? -45.9 3.77 -55.488 1 39.231 292 ARG B O 1
ATOM 6641 N N . PHE B 1 313 ? -44.536 2.744 -56.965 1 39.192 293 PHE B N 1
ATOM 6642 C CA . PHE B 1 313 ? -43.392 2.624 -56.04 1 39.509 293 PHE B CA 1
ATOM 6643 C C . PHE B 1 313 ? -42.148 3.152 -56.742 1 38.796 293 PHE B C 1
ATOM 6644 O O . PHE B 1 313 ? -41.945 2.922 -57.944 1 40.592 293 PHE B O 1
ATOM 6652 N N . GLY B 1 314 ? -41.334 3.901 -56.007 1 32.174 294 GLY B N 1
ATOM 6653 C CA . GLY B 1 314 ? -40.008 4.28 -56.501 1 33.734 294 GLY B CA 1
ATOM 6654 C C . GLY B 1 314 ? -39.077 3.1 -56.362 1 33.293 294 GLY B C 1
ATOM 6655 O O . GLY B 1 314 ? -39.204 2.357 -55.383 1 37.736 294 GLY B O 1
ATOM 6656 N N . SER B 1 315 ? -38.137 2.92 -57.266 1 35.581 295 SER B N 1
ATOM 6657 C CA . SER B 1 315 ? -37.158 1.828 -57.113 1 34.365 295 SER B CA 1
ATOM 6658 C C . SER B 1 315 ? -35.838 2.245 -57.739 1 37.841 295 SER B C 1
ATOM 6659 O O . SER B 1 315 ? -35.84 2.937 -58.762 1 38.004 295 SER B O 1
ATOM 6662 N N . GLY B 1 316 ? -34.737 1.864 -57.11 1 32.937 296 GLY B N 1
ATOM 6663 C CA . GLY B 1 316 ? -33.404 2.159 -57.64 1 31.808 296 GLY B CA 1
ATOM 6664 C C . GLY B 1 316 ? -32.442 1.049 -57.297 1 35.996 296 GLY B C 1
ATOM 6665 O O . GLY B 1 316 ? -32.409 0.625 -56.13 1 35.826 296 GLY B O 1
ATOM 6666 N N . HIS B 1 317 ? -31.671 0.587 -58.268 1 35.181 297 HIS B N 1
ATOM 6667 C CA . HIS B 1 317 ? -30.58 -0.385 -58.048 1 33.594 297 HIS B CA 1
ATOM 6668 C C . HIS B 1 317 ? -29.314 0.42 -57.765 1 33.604 297 HIS B C 1
ATOM 6669 O O . HIS B 1 317 ? -28.796 1.092 -58.679 1 29.632 297 HIS B O 1
ATOM 6676 N N . VAL B 1 318 ? -28.861 0.389 -56.506 1 33.297 298 VAL B N 1
ATOM 6677 C CA . VAL B 1 318 ? -27.561 0.959 -56.074 1 29.859 298 VAL B CA 1
ATOM 6678 C C . VAL B 1 318 ? -26.483 -0.078 -56.392 1 27.711 298 VAL B C 1
ATOM 6679 O O . VAL B 1 318 ? -26.656 -1.225 -56 1 29.109 298 VAL B O 1
ATOM 6683 N N . TYR B 1 319 ? -25.407 0.298 -57.074 1 32.054 299 TYR B N 1
ATOM 6684 C CA . TYR B 1 319 ? -24.385 -0.682 -57.499 1 31.65 299 TYR B CA 1
ATOM 6685 C C . TYR B 1 319 ? -23.006 -0.051 -57.523 1 28.983 299 TYR B C 1
ATOM 6686 O O . TYR B 1 319 ? -22.869 1.191 -57.508 1 28.963 299 TYR B O 1
ATOM 6695 N N . SER B 1 320 ? -21.995 -0.919 -57.508 1 26.721 300 SER B N 1
ATOM 6696 C CA . SER B 1 320 ? -20.585 -0.529 -57.743 1 30.502 300 SER B CA 1
ATOM 6697 C C . SER B 1 320 ? -20.315 -0.675 -59.235 1 35.923 300 SER B C 1
ATOM 6698 O O . SER B 1 320 ? -20.478 -1.813 -59.732 1 35.579 300 SER B O 1
ATOM 6701 N N . ASP B 1 321 ? -19.885 0.393 -59.903 1 38.775 301 ASP B N 1
ATOM 6702 C CA . ASP B 1 321 ? -19.618 0.318 -61.355 1 40.915 301 ASP B CA 1
ATOM 6703 C C . ASP B 1 321 ? -18.25 -0.324 -61.578 1 44.619 301 ASP B C 1
ATOM 6704 O O . ASP B 1 321 ? -17.897 -0.496 -62.745 1 50.388 301 ASP B O 1
ATOM 6709 N N . HIS B 1 322 ? -17.55 -0.718 -60.512 1 41.636 302 HIS B N 1
ATOM 6710 C CA . HIS B 1 322 ? -16.362 -1.603 -60.584 1 43.074 302 HIS B CA 1
ATOM 6711 C C . HIS B 1 322 ? -16.797 -3.066 -60.771 1 45.523 302 HIS B C 1
ATOM 6712 O O . HIS B 1 322 ? -15.939 -3.882 -61.173 1 52.414 302 HIS B O 1
ATOM 6719 N N . PHE B 1 323 ? -18.043 -3.43 -60.454 1 42.371 303 PHE B N 1
ATOM 6720 C CA . PHE B 1 323 ? -18.508 -4.846 -60.439 1 44.326 303 PHE B CA 1
ATOM 6721 C C . PHE B 1 323 ? -19.651 -5.076 -61.423 1 44.417 303 PHE B C 1
ATOM 6722 O O . PHE B 1 323 ? -19.938 -6.249 -61.741 1 42.697 303 PHE B O 1
ATOM 6730 N N . ALA B 1 324 ? -20.308 -4.011 -61.857 1 44.85 304 ALA B N 1
ATOM 6731 C CA . ALA B 1 324 ? -21.379 -4.069 -62.876 1 46.352 304 ALA B CA 1
ATOM 6732 C C . ALA B 1 324 ? -21.311 -2.812 -63.747 1 48.198 304 ALA B C 1
ATOM 6733 O O . ALA B 1 324 ? -21.174 -1.702 -63.216 1 44.514 304 ALA B O 1
ATOM 6735 N N . THR B 1 325 ? -21.38 -2.989 -65.065 1 50.99 305 THR B N 1
ATOM 6736 C CA . THR B 1 325 ? -21.482 -1.863 -66.022 1 48.261 305 THR B CA 1
ATOM 6737 C C . THR B 1 325 ? -22.888 -1.285 -65.876 1 47.163 305 THR B C 1
ATOM 6738 O O . THR B 1 325 ? -23.778 -2.008 -65.371 1 51.814 305 THR B O 1
ATOM 6742 N N . GLN B 1 326 ? -23.092 -0.053 -66.328 1 48.398 306 GLN B N 1
ATOM 6743 C CA . GLN B 1 326 ? -24.436 0.58 -66.316 1 48.103 306 GLN B CA 1
ATOM 6744 C C . GLN B 1 326 ? -25.42 -0.349 -67.023 1 50.86 306 GLN B C 1
ATOM 6745 O O . GLN B 1 326 ? -26.525 -0.52 -66.494 1 43.549 306 GLN B O 1
ATOM 6751 N N . ASP B 1 327 ? -25.031 -0.936 -68.165 1 50.479 307 ASP B N 1
ATOM 6752 C CA . ASP B 1 327 ? -25.915 -1.835 -68.957 1 53.862 307 ASP B CA 1
ATOM 6753 C C . ASP B 1 327 ? -26.303 -3.052 -68.113 1 49.781 307 ASP B C 1
ATOM 6754 O O . ASP B 1 327 ? -27.518 -3.369 -68.05 1 49.669 307 ASP B O 1
ATOM 6759 N N . GLU B 1 328 ? -25.313 -3.714 -67.51 1 46.733 308 GLU B N 1
ATOM 6760 C CA . GLU B 1 328 ? -25.512 -4.908 -66.646 1 51.247 308 GLU B CA 1
ATOM 6761 C C . GLU B 1 328 ? -26.488 -4.553 -65.516 1 49.41 308 GLU B C 1
ATOM 6762 O O . GLU B 1 328 ? -27.43 -5.347 -65.274 1 51.04 308 GLU B O 1
ATOM 6768 N N . ALA B 1 329 ? -26.276 -3.409 -64.845 1 48.079 309 ALA B N 1
ATOM 6769 C CA . ALA B 1 329 ? -27.094 -2.981 -63.682 1 45.183 309 ALA B CA 1
ATOM 6770 C C . ALA B 1 329 ? -28.53 -2.718 -64.137 1 38.102 309 ALA B C 1
ATOM 6771 O O . ALA B 1 329 ? -29.495 -3.146 -63.465 1 41.701 309 ALA B O 1
ATOM 6773 N N . THR B 1 330 ? -28.674 -2.043 -65.267 1 40.516 310 THR B N 1
ATOM 6774 C CA . THR B 1 330 ? -29.994 -1.635 -65.817 1 43.192 310 THR B CA 1
ATOM 6775 C C . THR B 1 330 ? -30.761 -2.897 -66.224 1 39.749 310 THR B C 1
ATOM 6776 O O . THR B 1 330 ? -31.964 -2.942 -65.951 1 42.862 310 THR B O 1
ATOM 6780 N N . LEU B 1 331 ? -30.07 -3.877 -66.824 1 43.69 311 LEU B N 1
ATOM 6781 C CA . LEU B 1 331 ? -30.655 -5.19 -67.209 1 50.457 311 LEU B CA 1
ATOM 6782 C C . LEU B 1 331 ? -31.166 -5.891 -65.946 1 45.599 311 LEU B C 1
ATOM 6783 O O . LEU B 1 331 ? -32.331 -6.33 -65.923 1 44.415 311 LEU B O 1
ATOM 6788 N N . ALA B 1 332 ? -30.327 -5.97 -64.905 1 47.071 312 ALA B N 1
ATOM 6789 C CA . ALA B 1 332 ? -30.658 -6.701 -63.657 1 41.055 312 ALA B CA 1
ATOM 6790 C C . ALA B 1 332 ? -31.833 -6.009 -62.962 1 36.314 312 ALA B C 1
ATOM 6791 O O . ALA B 1 332 ? -32.758 -6.709 -62.478 1 39.256 312 ALA B O 1
ATOM 6793 N N . PHE B 1 333 ? -31.809 -4.675 -62.932 1 35.814 313 PHE B N 1
ATOM 6794 C CA . PHE B 1 333 ? -32.852 -3.836 -62.303 1 40.306 313 PHE B CA 1
ATOM 6795 C C . PHE B 1 333 ? -34.176 -4.085 -63.026 1 41.225 313 PHE B C 1
ATOM 6796 O O . PHE B 1 333 ? -35.206 -4.311 -62.372 1 40.375 313 PHE B O 1
ATOM 6804 N N . SER B 1 334 ? -34.137 -4.041 -64.358 1 44.251 314 SER B N 1
ATOM 6805 C CA . SER B 1 334 ? -35.33 -4.193 -65.231 1 45.349 314 SER B CA 1
ATOM 6806 C C . SER B 1 334 ? -35.935 -5.588 -65.049 1 43.704 314 SER B C 1
ATOM 6807 O O . SER B 1 334 ? -37.171 -5.68 -64.883 1 47.001 314 SER B O 1
ATOM 6810 N N . LYS B 1 335 ? -35.087 -6.62 -65.03 1 48.97 315 LYS B N 1
ATOM 6811 C CA . LYS B 1 335 ? -35.497 -8.042 -64.866 1 55.598 315 LYS B CA 1
ATOM 6812 C C . LYS B 1 335 ? -36.231 -8.192 -63.528 1 60.123 315 LYS B C 1
ATOM 6813 O O . LYS B 1 335 ? -37.275 -8.881 -63.462 1 56.668 315 LYS B O 1
ATOM 6819 N N . LEU B 1 336 ? -35.735 -7.523 -62.49 1 55.868 316 LEU B N 1
ATOM 6820 C CA . LEU B 1 336 ? -36.378 -7.525 -61.158 1 50.371 316 LEU B CA 1
ATOM 6821 C C . LEU B 1 336 ? -37.881 -7.254 -61.248 1 44.643 316 LEU B C 1
ATOM 6822 O O . LEU B 1 336 ? -38.632 -8.001 -60.617 1 48.487 316 LEU B O 1
ATOM 6827 N N . TRP B 1 337 ? -38.307 -6.204 -61.963 1 40.061 317 TRP B N 1
ATOM 6828 C CA . TRP B 1 337 ? -39.732 -5.752 -61.999 1 43.002 317 TRP B CA 1
ATOM 682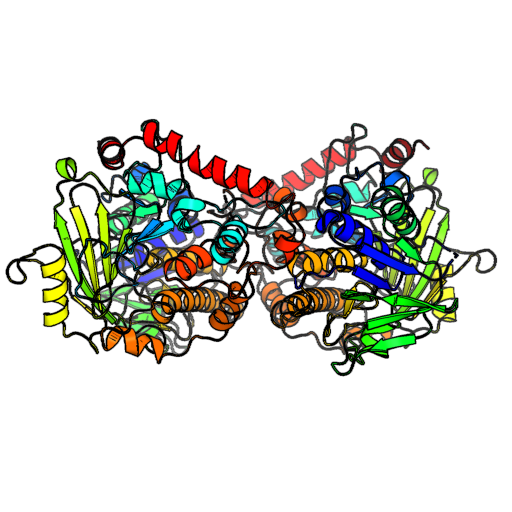9 C C . TRP B 1 337 ? -40.401 -6.104 -63.341 1 49.565 317 TRP B C 1
ATOM 6830 O O . TRP B 1 337 ? -41.565 -5.669 -63.559 1 44.976 317 TRP B O 1
ATOM 6841 N N . GLY B 1 338 ? -39.699 -6.816 -64.224 1 49.731 318 GLY B N 1
ATOM 6842 C CA . GLY B 1 338 ? -40.218 -7.168 -65.56 1 57.462 318 GLY B CA 1
ATOM 6843 C C . GLY B 1 338 ? -40.439 -5.935 -66.414 1 63.57 318 GLY B C 1
ATOM 6844 O O . GLY B 1 338 ? -41.424 -5.902 -67.161 1 70.511 318 GLY B O 1
ATOM 6845 N N . LEU B 1 339 ? -39.564 -4.942 -66.288 1 64.869 319 LEU B N 1
ATOM 6846 C CA . LEU B 1 339 ? -39.576 -3.718 -67.126 1 65.268 319 LEU B CA 1
ATOM 6847 C C . LEU B 1 339 ? -38.885 -4.053 -68.445 1 65.534 319 LEU B C 1
ATOM 6848 O O . LEU B 1 339 ? -37.938 -4.866 -68.43 1 57.867 319 LEU B O 1
ATOM 6853 N N . ASP B 1 340 ? -39.336 -3.427 -69.528 1 66.211 320 ASP B N 1
ATOM 6854 C CA . ASP B 1 340 ? -38.657 -3.454 -70.848 1 65.444 320 ASP B CA 1
ATOM 6855 C C . ASP B 1 340 ? -37.486 -2.474 -70.805 1 60.479 320 ASP B C 1
ATOM 6856 O O . ASP B 1 340 ? -37.711 -1.269 -70.822 1 58.548 320 ASP B O 1
ATOM 6861 N N . PRO B 1 341 ? -36.214 -2.932 -70.746 1 60.04 321 PRO B N 1
ATOM 6862 C CA . PRO B 1 341 ? -35.07 -2.021 -70.666 1 63.573 321 PRO B CA 1
ATOM 6863 C C . PRO B 1 341 ? -34.919 -1.015 -71.819 1 67.766 321 PRO B C 1
ATOM 6864 O O . PRO B 1 341 ? -34.13 -0.097 -71.653 1 66.91 321 PRO B O 1
ATOM 6868 N N . ASP B 1 342 ? -35.648 -1.201 -72.932 1 70.574 322 ASP B N 1
ATOM 6869 C CA . ASP B 1 342 ? -35.584 -0.323 -74.135 1 76.464 322 ASP B CA 1
ATOM 6870 C C . ASP B 1 342 ? -36.774 0.652 -74.171 1 73.305 322 ASP B C 1
ATOM 6871 O O . ASP B 1 342 ? -36.769 1.525 -75.052 1 77.835 322 ASP B O 1
ATOM 6876 N N . ASN B 1 343 ? -37.747 0.514 -73.266 1 71.568 323 ASN B N 1
ATOM 6877 C CA . ASN B 1 343 ? -39.059 1.221 -73.306 1 71.038 323 ASN B CA 1
ATOM 6878 C C . ASN B 1 343 ? -39.39 1.758 -71.908 1 69.534 323 ASN B C 1
ATOM 6879 O O . ASN B 1 343 ? -40.588 1.937 -71.588 1 64.372 323 ASN B O 1
ATOM 6884 N N . THR B 1 344 ? -38.369 2.006 -71.084 1 66.966 324 THR B N 1
ATOM 6885 C CA . THR B 1 344 ? -38.527 2.51 -69.689 1 62.45 324 THR B CA 1
ATOM 6886 C C . THR B 1 344 ? -37.705 3.786 -69.5 1 56.559 324 THR B C 1
ATOM 6887 O O . THR B 1 344 ? -36.532 3.8 -69.938 1 51.318 324 THR B O 1
ATOM 6891 N N . GLU B 1 345 ? -38.265 4.792 -68.824 1 54.839 325 GLU B N 1
ATOM 6892 C CA . GLU B 1 345 ? -37.524 6.02 -68.447 1 54.214 325 GLU B CA 1
ATOM 6893 C C . GLU B 1 345 ? -36.73 5.776 -67.151 1 53.987 325 GLU B C 1
ATOM 6894 O O . GLU B 1 345 ? -37.35 5.62 -66.081 1 61.342 325 GLU B O 1
ATOM 6900 N N . PHE B 1 346 ? -35.4 5.792 -67.259 1 53.749 326 PHE B N 1
ATOM 6901 C CA . PHE B 1 346 ? -34.453 5.582 -66.137 1 46.301 326 PHE B CA 1
ATOM 6902 C C . PHE B 1 346 ? -33.735 6.888 -65.768 1 47.1 326 PHE B C 1
ATOM 6903 O O . PHE B 1 346 ? -33.411 7.706 -66.655 1 44.283 326 PHE B O 1
ATOM 6911 N N A ASN B 1 347 ? -33.469 7.079 -64.473 0.597 42.886 327 ASN B N 1
ATOM 6912 N N B ASN B 1 347 ? -33.429 7.028 -64.47 0.403 44.639 327 ASN B N 1
ATOM 6913 C CA A ASN B 1 347 ? -32.469 8.06 -63.978 0.597 41.399 327 ASN B CA 1
ATOM 6914 C CA B ASN B 1 347 ? -32.507 8.046 -63.894 0.403 44.077 327 ASN B CA 1
ATOM 6915 C C A ASN B 1 347 ? -31.186 7.302 -63.635 0.597 43.592 327 ASN B C 1
ATOM 6916 C C B ASN B 1 347 ? -31.176 7.358 -63.556 0.403 45.09 327 ASN B C 1
ATOM 6917 O O A ASN B 1 347 ? -31.262 6.281 -62.911 0.597 38.924 327 ASN B O 1
ATOM 6918 O O B ASN B 1 347 ? -31.196 6.434 -62.709 0.403 43.761 327 ASN B O 1
ATOM 6927 N N . HIS B 1 348 ? -30.077 7.76 -64.206 1 43.311 328 HIS B N 1
ATOM 6928 C CA . HIS B 1 348 ? -28.722 7.207 -63.975 1 46.286 328 HIS B CA 1
ATOM 6929 C C . HIS B 1 348 ? -27.948 8.235 -63.165 1 46.318 328 HIS B C 1
ATOM 6930 O O . HIS B 1 348 ? -27.898 9.395 -63.593 1 43.029 328 HIS B O 1
ATOM 6937 N N . VAL B 1 349 ? -27.409 7.833 -62.015 1 44.948 329 VAL B N 1
ATOM 6938 C CA . VAL B 1 349 ? -26.698 8.77 -61.102 1 41.197 329 VAL B CA 1
ATOM 6939 C C . VAL B 1 349 ? -25.345 8.159 -60.78 1 38.135 329 VAL B C 1
ATOM 6940 O O . VAL B 1 349 ? -25.293 6.93 -60.568 1 36.758 329 VAL B O 1
ATOM 6944 N N . ARG B 1 350 ? -24.314 8.986 -60.785 1 35.149 330 ARG B N 1
ATOM 6945 C CA . ARG B 1 350 ? -22.983 8.642 -60.238 1 42.128 330 ARG B CA 1
ATOM 6946 C C . ARG B 1 350 ? -22.889 9.337 -58.879 1 41.654 330 ARG B C 1
ATOM 6947 O O . ARG B 1 350 ? -23.127 10.561 -58.808 1 35.977 330 ARG B O 1
ATOM 6955 N N . PHE B 1 351 ? -22.668 8.563 -57.819 1 40.588 331 PHE B N 1
ATOM 6956 C CA . PHE B 1 351 ? -22.625 9.102 -56.432 1 37.517 331 PHE B CA 1
ATOM 6957 C C . PHE B 1 351 ? -21.208 9.539 -56.113 1 38.394 331 PHE B C 1
ATOM 6958 O O . PHE B 1 351 ? -20.247 8.945 -56.62 1 41.616 331 PHE B O 1
ATOM 6966 N N . ARG B 1 352 ? -21.113 10.491 -55.205 1 38.464 332 ARG B N 1
ATOM 6967 C CA . ARG B 1 352 ? -19.89 10.795 -54.447 1 38.311 332 ARG B CA 1
ATOM 6968 C C . ARG B 1 352 ? -20.083 10.249 -53.026 1 34.197 332 ARG B C 1
ATOM 6969 O O . ARG B 1 352 ? -20.974 10.787 -52.369 1 43.539 332 ARG B O 1
ATOM 6977 N N . VAL B 1 353 ? -19.265 9.3 -52.567 1 33.022 333 VAL B N 1
ATOM 6978 C CA . VAL B 1 353 ? -19.43 8.629 -51.243 1 29.896 333 VAL B CA 1
ATOM 6979 C C . VAL B 1 353 ? -18.347 9.096 -50.277 1 26.254 333 VAL B C 1
ATOM 6980 O O . VAL B 1 353 ? -17.139 8.854 -50.512 1 26.813 333 VAL B O 1
ATOM 6984 N N . GLY B 1 354 ? -18.768 9.713 -49.165 1 24.917 334 GLY B N 1
ATOM 6985 C CA . GLY B 1 354 ? -17.838 10.321 -48.209 1 25.588 334 GLY B CA 1
ATOM 6986 C C . GLY B 1 354 ? -18.315 11.682 -47.732 1 20.126 334 GLY B C 1
ATOM 6987 O O . GLY B 1 354 ? -19.535 11.975 -47.773 1 21.843 334 GLY B O 1
ATOM 6988 N N . ARG B 1 355 ? -17.39 12.485 -47.266 1 22.845 335 ARG B N 1
ATOM 6989 C CA . ARG B 1 355 ? -17.716 13.815 -46.707 1 22.654 335 ARG B CA 1
ATOM 6990 C C . ARG B 1 355 ? -16.564 14.75 -46.967 1 22.43 335 ARG B C 1
ATOM 6991 O O . ARG B 1 355 ? -15.416 14.306 -47.118 1 23.061 335 ARG B O 1
ATOM 6999 N N . ASN B 1 356 ? -16.851 16.034 -46.913 1 22.573 336 ASN B N 1
ATOM 7000 C CA . ASN B 1 356 ? -15.759 17.019 -46.925 1 24.103 336 ASN B CA 1
ATOM 7001 C C . ASN B 1 356 ? -14.862 16.812 -45.708 1 24.205 336 ASN B C 1
ATOM 7002 O O . ASN B 1 356 ? -15.314 16.304 -44.637 1 24.396 336 ASN B O 1
ATOM 7007 N N . ARG B 1 357 ? -13.603 17.205 -45.812 1 23.197 337 ARG B N 1
ATOM 7008 C CA . ARG B 1 357 ? -12.693 17.262 -44.651 1 24.543 337 ARG B CA 1
ATOM 7009 C C . ARG B 1 357 ? -13.354 18.099 -43.55 1 25.708 337 ARG B C 1
ATOM 7010 O O . ARG B 1 357 ? -13.365 17.661 -42.38 1 22.721 337 ARG B O 1
ATOM 7018 N N . ARG B 1 358 ? -13.92 19.244 -43.922 1 21.448 338 ARG B N 1
ATOM 7019 C CA . ARG B 1 358 ? -14.721 20.135 -43.049 1 23.709 338 ARG B CA 1
ATOM 7020 C C . ARG B 1 358 ? -16.011 20.51 -43.772 1 23.296 338 ARG B C 1
ATOM 7021 O O . ARG B 1 358 ? -15.934 20.938 -44.944 1 21.721 338 ARG B O 1
ATOM 7029 N N . ALA B 1 359 ? -17.146 20.488 -43.067 1 22.105 339 ALA B N 1
ATOM 7030 C CA . ALA B 1 359 ? -18.448 20.849 -43.646 1 21.761 339 ALA B CA 1
ATOM 7031 C C . ALA B 1 359 ? -18.582 22.365 -43.795 1 22.504 339 ALA B C 1
ATOM 7032 O O . ALA B 1 359 ? -19.28 22.816 -44.739 1 21.728 339 ALA B O 1
ATOM 7034 N N . TRP B 1 360 ? -17.977 23.122 -42.884 1 21.71 340 TRP B N 1
ATOM 7035 C CA . TRP B 1 360 ? -18.142 24.595 -42.798 1 21.956 340 TRP B CA 1
ATOM 7036 C C . TRP B 1 360 ? -16.74 25.192 -42.864 1 23.258 340 TRP B C 1
ATOM 7037 O O . TRP B 1 360 ? -15.906 24.827 -42.031 1 22.016 340 TRP B O 1
ATOM 7048 N N . VAL B 1 361 ? -16.477 25.984 -43.915 1 21.031 341 VAL B N 1
ATOM 7049 C CA . VAL B 1 361 ? -15.162 26.646 -44.094 1 23.502 341 VAL B CA 1
ATOM 7050 C C . VAL B 1 361 ? -15.412 28.141 -44.28 1 21.662 341 VAL B C 1
ATOM 7051 O O . VAL B 1 361 ? -16.266 28.514 -45.14 1 2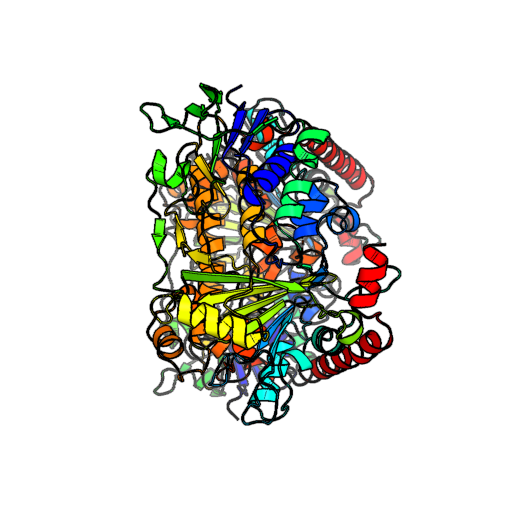3.578 341 VAL B O 1
ATOM 7055 N N . ARG B 1 362 ? -14.735 28.95 -43.467 1 22.646 342 ARG B N 1
ATOM 7056 C CA . ARG B 1 362 ? -14.899 30.421 -43.472 1 24.797 342 ARG B CA 1
ATOM 7057 C C . ARG B 1 362 ? -16.39 30.745 -43.367 1 26.081 342 ARG B C 1
ATOM 7058 O O . ARG B 1 362 ? -16.972 30.333 -42.363 1 26.721 342 ARG B O 1
ATOM 7066 N N . ASN B 1 363 ? -17.02 31.365 -44.369 1 24.057 343 ASN B N 1
ATOM 7067 C CA . ASN B 1 363 ? -18.447 31.736 -44.337 1 22.529 343 ASN B CA 1
ATOM 7068 C C . ASN B 1 363 ? -19.263 30.87 -45.295 1 21.742 343 ASN B C 1
ATOM 7069 O O . ASN B 1 363 ? -20.363 31.33 -45.708 1 21.585 343 ASN B O 1
ATOM 7074 N N . CYS B 1 364 ? -18.817 29.64 -45.553 1 21.677 344 CYS B N 1
ATOM 7075 C CA . CYS B 1 364 ? -19.508 28.671 -46.43 1 22.16 344 CYS B CA 1
ATOM 7076 C C . CYS B 1 364 ? -19.851 27.404 -45.633 1 23.994 344 CYS B C 1
ATOM 7077 O O . CYS B 1 364 ? -18.927 26.665 -45.254 1 21.289 344 CYS B O 1
ATOM 7080 N N . VAL B 1 365 ? -21.142 27.159 -45.445 1 22.53 345 VAL B N 1
ATOM 7081 C CA . VAL B 1 365 ? -21.65 25.934 -44.75 1 22.585 345 VAL B CA 1
ATOM 7082 C C . VAL B 1 365 ? -22.252 24.988 -45.783 1 22.154 345 VAL B C 1
ATOM 7083 O O . VAL B 1 365 ? -23.19 25.393 -46.486 1 22.605 345 VAL B O 1
ATOM 7087 N N . SER B 1 366 ? -21.77 23.758 -45.894 1 22.217 346 SER B N 1
ATOM 7088 C CA . SER B 1 366 ? -22.342 22.767 -46.842 1 21.273 346 SER B CA 1
ATOM 7089 C C . SER B 1 366 ? -23.462 21.971 -46.156 1 22.885 346 SER B C 1
ATOM 7090 O O . SER B 1 366 ? -23.315 21.613 -44.97 1 21.561 346 SER B O 1
ATOM 7093 N N . VAL B 1 367 ? -24.547 21.696 -46.871 1 21.353 347 VAL B N 1
ATOM 7094 C CA . VAL B 1 367 ? -25.743 20.956 -46.353 1 21.009 347 VAL B CA 1
ATOM 7095 C C . VAL B 1 367 ? -26.164 19.987 -47.453 1 23.371 347 VAL B C 1
ATOM 7096 O O . VAL B 1 367 ? -26.136 20.391 -48.643 1 23.487 347 VAL B O 1
ATOM 7100 N N . GLY B 1 368 ? -26.535 18.761 -47.12 1 21.715 348 GLY B N 1
ATOM 7101 C CA . GLY B 1 368 ? -26.983 17.786 -48.128 1 21.106 348 GLY B CA 1
ATOM 7102 C C . GLY B 1 368 ? -25.809 17.205 -48.899 1 22.788 348 GLY B C 1
ATOM 7103 O O . GLY B 1 368 ? -24.699 17.097 -48.335 1 22.562 348 GLY B O 1
ATOM 7104 N N . LEU B 1 369 ? -26.017 16.879 -50.189 1 25.808 349 LEU B N 1
ATOM 7105 C CA . LEU B 1 369 ? -25.001 16.14 -50.987 1 25.329 349 LEU B CA 1
ATOM 7106 C C . LEU B 1 369 ? -23.72 16.964 -51.128 1 24.293 349 LEU B C 1
ATOM 7107 O O . LEU B 1 369 ? -22.6 16.354 -51.253 1 23.682 349 LEU B O 1
ATOM 7112 N N . ALA B 1 370 ? -23.798 18.298 -51.064 1 23.287 350 ALA B N 1
ATOM 7113 C CA . ALA B 1 370 ? -22.587 19.158 -51.127 1 23.683 350 ALA B CA 1
ATOM 7114 C C . ALA B 1 370 ? -21.695 18.903 -49.912 1 25.429 350 ALA B C 1
ATOM 7115 O O . ALA B 1 370 ? -20.453 19.122 -50.013 1 22.361 350 ALA B O 1
ATOM 7117 N N . SER B 1 371 ? -22.285 18.44 -48.799 1 23.123 351 SER B N 1
ATOM 7118 C CA . SER B 1 371 ? -21.569 18.165 -47.515 1 21.881 351 SER B CA 1
ATOM 7119 C C . SER B 1 371 ? -21.057 16.727 -47.463 1 20.439 351 SER B C 1
ATOM 7120 O O . SER B 1 371 ? -19.853 16.462 -47.195 1 23.481 351 SER B O 1
ATOM 7123 N N . CYS B 1 372 ? -21.963 15.785 -47.674 1 21.791 352 CYS B N 1
ATOM 7124 C CA . CYS B 1 372 ? -21.617 14.361 -47.483 1 23.437 352 CYS B CA 1
ATOM 7125 C C . CYS B 1 372 ? -22.701 13.502 -48.073 1 22.594 352 CYS B C 1
ATOM 7126 O O . CYS B 1 372 ? -23.833 13.994 -48.265 1 24.912 352 CYS B O 1
ATOM 7129 N N . PHE B 1 373 ? -22.377 12.236 -48.287 1 23.804 353 PHE B N 1
ATOM 7130 C CA . PHE B 1 373 ? -23.341 11.284 -48.863 1 22.305 353 PHE B CA 1
ATOM 7131 C C . PHE B 1 373 ? -22.927 9.845 -48.578 1 19.613 353 PHE B C 1
ATOM 7132 O O . PHE B 1 373 ? -21.734 9.459 -48.702 1 22.793 353 PHE B O 1
ATOM 7140 N N . VAL B 1 374 ? -23.948 9.074 -48.235 1 22.083 354 VAL B N 1
ATOM 7141 C CA . VAL B 1 374 ? -23.96 7.597 -48.318 1 24.16 354 VAL B CA 1
ATOM 7142 C C . VAL B 1 374 ? -25.222 7.184 -49.076 1 24.04 354 VAL B C 1
ATOM 7143 O O . VAL B 1 374 ? -26.233 7.911 -49.049 1 23.494 354 VAL B O 1
ATOM 7147 N N . GLU B 1 375 ? -25.122 6.027 -49.721 1 26.617 355 GLU B N 1
ATOM 7148 C CA . GLU B 1 375 ? -26.279 5.333 -50.312 1 27.52 355 GLU B CA 1
ATOM 7149 C C . GLU B 1 375 ? -27.409 5.292 -49.298 1 28.71 355 GLU B C 1
ATOM 7150 O O . GLU B 1 375 ? -27.195 5.225 -48.08 1 25.746 355 GLU B O 1
ATOM 7156 N N . PRO B 1 376 ? -28.653 5.296 -49.795 1 25.301 356 PRO B N 1
ATOM 7157 C CA . PRO B 1 376 ? -29.846 5.374 -48.951 1 24.04 356 PRO B CA 1
ATOM 7158 C C . PRO B 1 376 ? -30.242 4.06 -48.24 1 23.014 356 PRO B C 1
ATOM 7159 O O . PRO B 1 376 ? -31.403 3.778 -48.06 1 23.325 356 PRO B O 1
ATOM 7163 N N . LEU B 1 377 ? -29.252 3.285 -47.79 1 23.727 357 LEU B N 1
ATOM 7164 C CA . LEU B 1 377 ? -29.478 1.918 -47.23 1 22.173 357 LEU B CA 1
ATOM 7165 C C . LEU B 1 377 ? -30.206 1.966 -45.875 1 23.419 357 LEU B C 1
ATOM 7166 O O . LEU B 1 377 ? -30.812 0.963 -45.511 1 26.11 357 LEU B O 1
ATOM 7171 N N . GLU B 1 378 ? -30.187 3.087 -45.147 1 24.042 358 GLU B N 1
ATOM 7172 C CA . GLU B 1 378 ? -30.882 3.26 -43.843 1 22.719 358 GLU B CA 1
ATOM 7173 C C . GLU B 1 378 ? -31.63 4.581 -43.835 1 22.654 358 GLU B C 1
ATOM 7174 O O . GLU B 1 378 ? -32.011 5.062 -42.755 1 24.683 358 GLU B O 1
ATOM 7180 N N . SER B 1 379 ? -31.924 5.116 -45.01 1 24.485 359 SER B N 1
ATOM 7181 C CA . SER B 1 379 ? -32.881 6.244 -45.136 1 23.54 359 SER B CA 1
ATOM 7182 C C . SER B 1 379 ? -32.447 7.468 -44.311 1 22.19 359 SER B C 1
ATOM 7183 O O . SER B 1 379 ? -33.31 8.057 -43.629 1 22.882 359 SER B O 1
ATOM 7186 N N . THR B 1 380 ? -31.162 7.843 -44.396 1 21.838 360 THR B N 1
ATOM 7187 C CA . THR B 1 380 ? -30.544 8.902 -43.546 1 24.233 360 THR B CA 1
ATOM 7188 C C . THR B 1 380 ? -30.373 10.246 -44.263 1 24.797 360 THR B C 1
ATOM 7189 O O . THR B 1 380 ? -30.057 11.211 -43.577 1 23.196 360 THR B O 1
ATOM 7193 N N . GLY B 1 381 ? -30.641 10.35 -45.569 1 24.116 361 GLY B N 1
ATOM 7194 C CA . GLY B 1 381 ? -30.261 11.559 -46.342 1 23.35 361 GLY B CA 1
ATOM 7195 C C . GLY B 1 381 ? -30.978 12.808 -45.869 1 22.827 361 GLY B C 1
ATOM 7196 O O . GLY B 1 381 ? -30.327 13.837 -45.674 1 24.979 361 GLY B O 1
ATOM 7197 N N . ILE B 1 382 ? -32.284 12.752 -45.713 1 22.655 362 ILE B N 1
ATOM 7198 C CA . ILE B 1 382 ? -33.043 13.924 -45.216 1 23.567 362 ILE B CA 1
ATOM 7199 C C . ILE B 1 382 ? -32.677 14.217 -43.752 1 26.234 362 ILE B C 1
ATOM 7200 O O . ILE B 1 382 ? -32.583 15.404 -43.382 1 23.52 362 ILE B O 1
ATOM 7205 N N . TYR B 1 383 ? -32.464 13.192 -42.944 1 23.029 363 TYR B N 1
ATOM 7206 C CA . TYR B 1 383 ? -31.987 13.352 -41.541 1 23.418 363 TYR B CA 1
ATOM 7207 C C . TYR B 1 383 ? -30.693 14.175 -41.529 1 22.769 363 TYR B C 1
ATOM 7208 O O . TYR B 1 383 ? -30.554 15.114 -40.725 1 21.262 363 TYR B O 1
ATOM 7217 N N . PHE B 1 384 ? -29.744 13.845 -42.397 1 21.978 364 PHE B N 1
ATOM 7218 C CA . PHE B 1 384 ? -28.442 14.549 -42.449 1 20.912 364 PHE B CA 1
ATOM 7219 C C . PHE B 1 384 ? -28.677 16.03 -42.755 1 20.764 364 PHE B C 1
ATOM 7220 O O . PHE B 1 384 ? -27.935 16.877 -42.264 1 20.126 364 PHE B O 1
ATOM 7228 N N . ILE B 1 385 ? -29.677 16.341 -43.574 1 20.235 365 ILE B N 1
ATOM 7229 C CA . ILE B 1 385 ? -30.009 17.763 -43.878 1 20.567 365 ILE B CA 1
ATOM 7230 C C . ILE B 1 385 ? -30.545 18.444 -42.614 1 20.743 365 ILE B C 1
ATOM 7231 O O . ILE B 1 385 ? -29.994 19.46 -42.206 1 20.286 365 ILE B O 1
ATOM 7236 N N . TYR B 1 386 ? -31.593 17.931 -41.98 1 21.657 366 TYR B N 1
ATOM 7237 C CA . TYR B 1 386 ? -32.174 18.686 -40.843 1 24.379 366 TYR B CA 1
ATOM 7238 C C . TYR B 1 386 ? -31.258 18.649 -39.618 1 22.102 366 TYR B C 1
ATOM 7239 O O . TYR B 1 386 ? -31.282 19.639 -38.877 1 21.019 366 TYR B O 1
ATOM 7248 N N . ALA B 1 387 ? -30.453 17.611 -39.421 1 22.852 367 ALA B N 1
ATOM 7249 C CA . ALA B 1 387 ? -29.446 17.597 -38.331 1 22.707 367 ALA B CA 1
ATOM 7250 C C . ALA B 1 387 ? -28.452 18.736 -38.588 1 20.901 367 ALA B C 1
ATOM 7251 O O . ALA B 1 387 ? -28.141 19.486 -37.653 1 19.823 367 ALA B O 1
ATOM 7253 N N . ALA B 1 388 ? -27.962 18.869 -39.831 1 20.907 368 ALA B N 1
ATOM 7254 C CA . ALA B 1 388 ? -27.009 19.948 -40.175 1 19.436 368 ALA B CA 1
ATOM 7255 C C . ALA B 1 388 ? -27.639 21.317 -39.936 1 20.417 368 ALA B C 1
ATOM 7256 O O . ALA B 1 388 ? -26.975 22.212 -39.408 1 21.678 368 ALA B O 1
ATOM 7258 N N A ILE B 1 389 ? -28.891 21.488 -40.349 0.512 21.757 369 ILE B N 1
ATOM 7259 N N B ILE B 1 389 ? -28.896 21.521 -40.327 0.488 20.987 369 ILE B N 1
ATOM 7260 C CA A ILE B 1 389 ? -29.569 22.8 -40.23 0.512 21.975 369 ILE B CA 1
ATOM 7261 C CA B ILE B 1 389 ? -29.5 22.877 -40.22 0.488 20.871 369 ILE B CA 1
ATOM 7262 C C A ILE B 1 389 ? -29.758 23.109 -38.746 0.512 21.791 369 ILE B C 1
ATOM 7263 C C B ILE B 1 389 ? -29.855 23.147 -38.747 0.488 21.501 369 ILE B C 1
ATOM 7264 O O A ILE B 1 389 ? -29.506 24.263 -38.337 0.512 19.902 369 ILE B O 1
ATOM 7265 O O B ILE B 1 389 ? -29.742 24.321 -38.309 0.488 20.813 369 ILE B O 1
ATOM 7274 N N . HIS B 1 390 ? -30.188 22.112 -37.962 1 19.956 370 HIS B N 1
ATOM 7275 C CA . HIS B 1 390 ? -30.338 22.27 -36.496 1 21.448 370 HIS B CA 1
ATOM 7276 C C . HIS B 1 390 ? -28.985 22.736 -35.909 1 19.177 370 HIS B C 1
ATOM 7277 O O . HIS B 1 390 ? -28.969 23.667 -35.075 1 20.123 370 HIS B O 1
ATOM 7284 N N . MET B 1 391 ? -27.9 22.079 -36.305 1 20.861 371 MET B N 1
ATOM 7285 C CA . MET B 1 391 ? -26.56 22.387 -35.743 1 20.836 371 MET B CA 1
ATOM 7286 C C . MET B 1 391 ? -26.112 23.774 -36.22 1 21.578 371 MET B C 1
ATOM 7287 O O . MET B 1 391 ? -25.428 24.501 -35.441 1 21.043 371 MET B O 1
ATOM 7292 N N . LEU B 1 392 ? -26.498 24.188 -37.424 1 20.713 372 LEU B N 1
ATOM 7293 C CA . LEU B 1 392 ? -26.1 25.537 -37.915 1 20.809 372 LEU B CA 1
ATOM 7294 C C . LEU B 1 392 ? -26.847 26.592 -37.097 1 20.236 372 LEU B C 1
ATOM 7295 O O . LEU B 1 392 ? -26.23 27.557 -36.682 1 20.787 372 LEU B O 1
ATOM 7300 N N . ALA B 1 393 ? -28.149 26.416 -36.839 1 21.065 373 ALA B N 1
ATOM 7301 C CA . ALA B 1 393 ? -28.931 27.368 -36.027 1 20.859 373 ALA B CA 1
ATOM 7302 C C . ALA B 1 393 ? -28.376 27.433 -34.588 1 19.863 373 ALA B C 1
ATOM 7303 O O . ALA B 1 393 ? -28.251 28.534 -34.018 1 19.881 373 ALA B O 1
ATOM 7305 N N . LYS B 1 394 ? -27.918 26.311 -34.059 1 21.757 374 LYS B N 1
ATOM 7306 C CA . LYS B 1 394 ? -27.316 26.283 -32.71 1 21.302 374 LYS B CA 1
ATOM 7307 C C . LYS B 1 394 ? -25.979 27.035 -32.731 1 20.8 374 LYS B C 1
ATOM 7308 O O . LYS B 1 394 ? -25.684 27.783 -31.77 1 21.253 374 LYS B O 1
ATOM 7314 N N . HIS B 1 395 ? -25.177 26.801 -33.753 1 19.783 375 HIS B N 1
ATOM 7315 C CA . HIS B 1 395 ? -23.814 27.399 -33.881 1 19.301 375 HIS B CA 1
ATOM 7316 C C . HIS B 1 395 ? -23.878 28.674 -34.752 1 20.705 375 HIS B C 1
ATOM 7317 O O . HIS B 1 395 ? -22.829 29.056 -35.301 1 19.124 375 HIS B O 1
ATOM 7324 N N . PHE B 1 396 ? -25.031 29.316 -34.85 1 19.769 376 PHE B N 1
ATOM 7325 C CA . PHE B 1 396 ? -25.183 30.405 -35.854 1 22.215 376 PHE B CA 1
ATOM 7326 C C . PHE B 1 396 ? -24.167 31.492 -35.533 1 21.446 376 PHE B C 1
ATOM 7327 O O . PHE B 1 396 ? -24.063 31.943 -34.391 1 22.801 376 PHE B O 1
ATOM 7335 N N . PRO B 1 397 ? -23.398 31.963 -36.541 1 21.312 377 PRO B N 1
ATOM 7336 C CA . PRO B 1 397 ? -22.314 32.898 -36.297 1 21.594 377 PRO B CA 1
ATOM 7337 C C . PRO B 1 397 ? -22.78 34.357 -36.33 1 23.359 377 PRO B C 1
ATOM 7338 O O . PRO B 1 397 ? -23.919 34.653 -36.687 1 22.474 377 PRO B O 1
ATOM 7342 N N . ASP B 1 398 ? -21.859 35.227 -35.951 1 22.401 378 ASP B N 1
ATOM 7343 C CA . ASP B 1 398 ? -21.878 36.641 -36.397 1 22.719 378 ASP B CA 1
ATOM 7344 C C . ASP B 1 398 ? -20.71 36.822 -37.368 1 20.384 378 ASP B C 1
ATOM 7345 O O . ASP B 1 398 ? -20.088 35.85 -37.77 1 22.231 378 ASP B O 1
ATOM 7350 N N . LYS B 1 399 ? -20.47 38.053 -37.816 1 25.767 379 LYS B N 1
ATOM 7351 C CA . LYS B 1 399 ? -19.487 38.29 -38.901 1 25.473 379 LYS B CA 1
ATOM 7352 C C . LYS B 1 399 ? -18.054 38.007 -38.454 1 26.71 379 LYS B C 1
ATOM 7353 O O . LYS B 1 399 ? -17.221 37.925 -39.356 1 26.353 379 LYS B O 1
ATOM 7359 N N . THR B 1 400 ? -17.792 37.768 -37.16 1 26.393 380 THR B N 1
ATOM 7360 C CA . THR B 1 400 ? -16.453 37.325 -36.686 1 26.161 380 THR B CA 1
ATOM 7361 C C . THR B 1 400 ? -16.187 35.854 -37.015 1 25.446 380 THR B C 1
ATOM 7362 O O . THR B 1 400 ? -15.015 35.469 -36.989 1 24.281 380 THR B O 1
ATOM 7366 N N . PHE B 1 401 ? -17.214 35.042 -37.316 1 24.622 381 PHE B N 1
ATOM 7367 C CA . PHE B 1 401 ? -17.002 33.6 -37.629 1 23.289 381 PHE B CA 1
ATOM 7368 C C . PHE B 1 401 ? -16.029 32.966 -36.631 1 21.026 381 PHE B C 1
ATOM 7369 O O . PHE B 1 401 ? -15.009 32.379 -36.998 1 24.366 381 PHE B O 1
ATOM 7377 N N . ASP B 1 402 ? -16.399 33.044 -35.343 1 24.687 382 ASP B N 1
ATOM 7378 C CA . ASP B 1 402 ? -15.645 32.449 -34.215 1 21.757 382 ASP B CA 1
ATOM 7379 C C . ASP B 1 402 ? -15.246 31.039 -34.627 1 23.447 382 ASP B C 1
ATOM 7380 O O . ASP B 1 402 ? -16.142 30.198 -34.849 1 23.165 382 ASP B O 1
ATOM 7385 N N . LYS B 1 403 ? -13.937 30.78 -34.699 1 23.226 383 LYS B N 1
ATOM 7386 C CA . LYS B 1 403 ? -13.408 29.473 -35.164 1 23.15 383 LYS B CA 1
ATOM 7387 C C . LYS B 1 403 ? -13.902 28.353 -34.226 1 21.178 383 LYS B C 1
ATOM 7388 O O . LYS B 1 403 ? -13.981 27.229 -34.694 1 21.844 383 LYS B O 1
ATOM 7394 N N . VAL B 1 404 ? -14.186 28.651 -32.956 1 20.336 384 VAL B N 1
ATOM 7395 C CA . VAL B 1 404 ? -14.742 27.602 -32.027 1 20.611 384 VAL B CA 1
ATOM 7396 C C . VAL B 1 404 ? -16.151 27.174 -32.486 1 21.439 384 VAL B C 1
ATOM 7397 O O . VAL B 1 404 ? -16.46 25.959 -32.5 1 19.661 384 VAL B O 1
ATOM 7401 N N . LEU B 1 405 ? -17.014 28.1 -32.877 1 21.701 385 LEU B N 1
ATOM 7402 C CA . LEU B 1 405 ? -18.371 27.745 -33.391 1 22.031 385 LEU B CA 1
ATOM 7403 C C . LEU B 1 405 ? -18.246 26.862 -34.621 1 20.996 385 LEU B C 1
ATOM 7404 O O . LEU B 1 405 ? -18.951 25.846 -34.772 1 19.958 385 LEU B O 1
ATOM 7409 N N . VAL B 1 406 ? -17.392 27.251 -35.553 1 19.798 386 VAL B N 1
ATOM 7410 C CA . VAL B 1 406 ? -17.204 26.494 -36.82 1 20.969 386 VAL B CA 1
ATOM 7411 C C . VAL B 1 406 ? -16.666 25.087 -36.509 1 17.913 386 VAL B C 1
ATOM 7412 O O . VAL B 1 406 ? -17.139 24.103 -37.089 1 21.214 386 VAL B O 1
ATOM 7416 N N . ASP B 1 407 ? -15.642 25.008 -35.639 1 18.594 387 ASP B N 1
ATOM 7417 C CA . ASP B 1 407 ? -14.994 23.732 -35.268 1 20.731 387 ASP B CA 1
ATOM 7418 C C . ASP B 1 407 ? -16.046 22.804 -34.636 1 17.273 387 ASP B C 1
ATOM 7419 O O . ASP B 1 407 ? -16.061 21.622 -34.973 1 20.296 387 ASP B O 1
ATOM 7424 N N . ARG B 1 408 ? -16.85 23.32 -33.708 1 20.473 388 ARG B N 1
ATOM 7425 C CA . ARG B 1 408 ? -17.823 22.458 -32.99 1 19.118 388 ARG B CA 1
ATOM 7426 C C . ARG B 1 408 ? -18.864 21.947 -33.988 1 19.731 388 ARG B C 1
ATOM 7427 O O . ARG B 1 408 ? -19.22 20.766 -33.9 1 19.62 388 ARG B O 1
ATOM 7435 N N . PHE B 1 409 ? -19.362 22.797 -34.891 1 19.924 389 PHE B N 1
ATOM 7436 C CA . PHE B 1 409 ? -20.292 22.351 -35.96 1 20.109 389 PHE B CA 1
ATOM 7437 C C . PHE B 1 409 ? -19.624 21.229 -36.748 1 19.355 389 PHE B C 1
ATOM 7438 O O . PHE B 1 409 ? -20.269 20.188 -36.988 1 18.618 389 PHE B O 1
ATOM 7446 N N . ASN B 1 410 ? -18.389 21.446 -37.218 1 18.783 390 ASN B N 1
ATOM 7447 C CA . ASN B 1 410 ? -17.697 20.469 -38.087 1 18.163 390 ASN B CA 1
ATOM 7448 C C . ASN B 1 410 ? -17.552 19.135 -37.351 1 18.415 390 ASN B C 1
ATOM 7449 O O . ASN B 1 410 ? -17.718 18.077 -37.989 1 18.704 390 ASN B O 1
ATOM 7454 N N . ARG B 1 411 ? -17.21 19.174 -36.062 1 18.214 391 ARG B N 1
ATOM 7455 C CA . ARG B 1 411 ? -17.05 17.937 -35.241 1 20.994 391 ARG B CA 1
ATOM 7456 C C . ARG B 1 411 ? -18.381 17.179 -35.223 1 18.934 391 ARG B C 1
ATOM 7457 O O . ARG B 1 411 ? -18.379 15.933 -35.371 1 21.561 391 ARG B O 1
ATOM 7465 N N . GLU B 1 412 ? -19.49 17.871 -35.064 1 19.786 392 GLU B N 1
ATOM 7466 C CA . GLU B 1 412 ? -20.808 17.196 -34.993 1 18.884 392 GLU B CA 1
ATOM 7467 C C . GLU B 1 412 ? -21.107 16.525 -36.349 1 19.43 392 GLU B C 1
ATOM 7468 O O . GLU B 1 412 ? -21.578 15.392 -36.373 1 17.933 392 GLU B O 1
ATOM 7474 N N . ILE B 1 413 ? -20.889 17.215 -37.463 1 18.751 393 ILE B N 1
ATOM 7475 C CA . ILE B 1 413 ? -21.153 16.622 -38.798 1 20.039 393 ILE B CA 1
ATOM 7476 C C . ILE B 1 413 ? -20.263 15.41 -39.04 1 18.703 393 ILE B C 1
ATOM 7477 O O . ILE B 1 413 ? -20.762 14.375 -39.55 1 20.687 393 ILE B O 1
ATOM 7482 N N . GLU B 1 414 ? -18.973 15.489 -38.735 1 19.699 394 GLU B N 1
ATOM 7483 C CA . GLU B 1 414 ? -18.056 14.366 -39.042 1 22.311 394 GLU B CA 1
ATOM 7484 C C . GLU B 1 414 ? -18.445 13.142 -38.188 1 21.92 394 GLU B C 1
ATOM 7485 O O . GLU B 1 414 ? -18.464 12.021 -38.713 1 22.28 394 GLU B O 1
ATOM 7491 N N . GLU B 1 415 ? -18.802 13.336 -36.922 1 21.654 395 GLU B N 1
ATOM 7492 C CA . GLU B 1 415 ? -19.182 12.199 -36.028 1 22.788 395 GLU B CA 1
ATOM 7493 C C . GLU B 1 415 ? -20.513 11.601 -36.504 1 20.266 395 GLU B C 1
ATOM 7494 O O . GLU B 1 415 ? -20.623 10.369 -36.641 1 21.807 395 GLU B O 1
ATOM 7500 N N . MET B 1 416 ? -21.493 12.424 -36.831 1 21.675 396 MET B N 1
ATOM 7501 C CA . MET B 1 416 ? -22.803 11.989 -37.372 1 20.655 396 MET B CA 1
ATOM 7502 C C . MET B 1 416 ? -22.562 11.131 -38.624 1 19.338 396 MET B C 1
ATOM 7503 O O . MET B 1 416 ? -23.115 10.003 -38.738 1 21.473 396 MET B O 1
ATOM 7508 N N . PHE B 1 417 ? -21.776 11.656 -39.546 1 19.783 397 PHE B N 1
ATOM 7509 C CA . PHE B 1 417 ? -21.539 10.968 -40.833 1 20.005 397 PHE B CA 1
ATOM 7510 C C . PHE B 1 417 ? -20.815 9.643 -40.618 1 21.531 397 PHE B C 1
ATOM 7511 O O . PHE B 1 417 ? -21.245 8.577 -41.135 1 21.743 397 PHE B O 1
ATOM 7519 N N . ASP B 1 418 ? -19.678 9.697 -39.925 1 20.868 398 ASP B N 1
ATOM 7520 C CA . ASP B 1 418 ? -18.781 8.515 -39.836 1 22.392 398 ASP B CA 1
ATOM 7521 C C . ASP B 1 418 ? -19.533 7.388 -39.102 1 20.979 398 ASP B C 1
ATOM 7522 O O . ASP B 1 418 ? -19.364 6.223 -39.471 1 23.05 398 ASP B O 1
ATOM 7527 N N . ASP B 1 419 ? -20.35 7.726 -38.101 1 21.849 399 ASP B N 1
ATOM 7528 C CA . ASP B 1 419 ? -21.126 6.729 -37.313 1 21.531 399 ASP B CA 1
ATOM 7529 C C . ASP B 1 419 ? -22.074 5.981 -38.252 1 21.947 399 ASP B C 1
ATOM 7530 O O . ASP B 1 419 ? -22.162 4.734 -38.152 1 21.243 399 ASP B O 1
ATOM 7535 N N . THR B 1 420 ? -22.77 6.704 -39.138 1 21.215 400 THR B N 1
ATOM 7536 C CA . THR B 1 420 ? -23.739 6.074 -40.07 1 21.432 400 THR B CA 1
ATOM 7537 C C . THR B 1 420 ? -22.974 5.339 -41.18 1 21.658 400 THR B C 1
ATOM 7538 O O . THR B 1 420 ? -23.392 4.231 -41.578 1 21.842 400 THR B O 1
ATOM 7542 N N . ARG B 1 421 ? -21.883 5.901 -41.686 1 21.821 401 ARG B N 1
ATOM 7543 C CA . ARG B 1 421 ? -21.002 5.184 -42.638 1 21.611 401 ARG B CA 1
ATOM 7544 C C . ARG B 1 421 ? -20.625 3.81 -42.072 1 22.918 401 ARG B C 1
ATOM 7545 O O . ARG B 1 421 ? -20.75 2.795 -42.805 1 25.126 401 ARG B O 1
ATOM 7553 N N . ASP B 1 422 ? -20.147 3.77 -40.824 1 20.968 402 ASP B N 1
ATOM 7554 C CA . ASP B 1 422 ? -19.735 2.508 -40.172 1 21.798 402 ASP B CA 1
ATOM 7555 C C . ASP B 1 422 ? -20.926 1.554 -40.115 1 21.972 402 ASP B C 1
ATOM 7556 O O . ASP B 1 422 ? -20.743 0.37 -40.435 1 22.578 402 ASP B O 1
ATOM 7561 N N . PHE B 1 423 ? -22.097 2.048 -39.712 1 20.345 403 PHE B N 1
ATOM 7562 C CA . PHE B 1 423 ? -23.317 1.234 -39.559 1 21.319 403 PHE B CA 1
ATOM 7563 C C . PHE B 1 423 ? -23.69 0.621 -40.924 1 23.844 403 PHE B C 1
ATOM 7564 O O . PHE B 1 423 ? -24.019 -0.584 -40.975 1 22.565 403 PHE B O 1
ATOM 7572 N N . LEU B 1 424 ? -23.622 1.409 -42.007 1 21.682 404 LEU B N 1
ATOM 7573 C CA . LEU B 1 424 ? -23.907 0.873 -43.373 1 22.719 404 LEU B CA 1
ATOM 7574 C C . LEU B 1 424 ? -22.844 -0.148 -43.76 1 21.619 404 LEU B C 1
ATOM 7575 O O . LEU B 1 424 ? -23.228 -1.222 -44.226 1 24.456 404 LEU B O 1
ATOM 7580 N N . GLN B 1 425 ? -21.553 0.118 -43.538 1 23.255 405 GLN B N 1
ATOM 7581 C CA . GLN B 1 425 ? -20.504 -0.86 -43.92 1 22.544 405 GLN B CA 1
ATOM 7582 C C . GLN B 1 425 ? -20.799 -2.218 -43.25 1 27.876 405 GLN B C 1
ATOM 7583 O O . GLN B 1 425 ? -20.61 -3.271 -43.901 1 25.246 405 GLN B O 1
ATOM 7589 N N . ALA B 1 426 ? -21.31 -2.219 -42.01 1 24.214 406 ALA B N 1
ATOM 7590 C CA . ALA B 1 426 ? -21.612 -3.481 -41.286 1 23.371 406 ALA B CA 1
ATOM 7591 C C . ALA B 1 426 ? -22.669 -4.305 -42.031 1 26.419 406 ALA B C 1
ATOM 7592 O O . ALA B 1 426 ? -22.648 -5.528 -41.878 1 25.808 406 ALA B O 1
ATOM 7594 N N . HIS B 1 427 ? -23.61 -3.676 -42.742 1 22.935 407 HIS B N 1
ATOM 7595 C CA . HIS B 1 427 ? -24.653 -4.402 -43.508 1 25.195 407 HIS B CA 1
ATOM 7596 C C . HIS B 1 427 ? -23.981 -5.315 -44.557 1 24.768 407 HIS B C 1
ATOM 7597 O O . HIS B 1 427 ? -24.524 -6.38 -44.819 1 28.831 407 HIS B O 1
ATOM 7604 N N . TYR B 1 428 ? -22.893 -4.862 -45.176 1 26.314 408 TYR B N 1
ATOM 7605 C CA . TYR B 1 428 ? -22.149 -5.606 -46.226 1 26.952 408 TYR B CA 1
ATOM 7606 C C . TYR B 1 428 ? -21.113 -6.536 -45.593 1 29.588 408 TYR B C 1
ATOM 7607 O O . TYR B 1 428 ? -21 -7.706 -46.016 1 31.01 408 TYR B O 1
ATOM 7616 N N . TYR B 1 429 ? -20.306 -6.016 -44.667 1 25.06 409 TYR B N 1
ATOM 7617 C CA . TYR B 1 429 ? -19.193 -6.78 -44.058 1 28.609 409 TYR B CA 1
ATOM 7618 C C . TYR B 1 429 ? -19.715 -8.075 -43.426 1 27.055 409 TYR B C 1
ATOM 7619 O O . TYR B 1 429 ? -19.009 -9.119 -43.517 1 27.696 409 TYR B O 1
ATOM 7628 N N . PHE B 1 430 ? -20.906 -8.05 -42.824 1 26.35 410 PHE B N 1
ATOM 7629 C CA . PHE B 1 430 ? -21.448 -9.204 -42.062 1 25.356 410 PHE B CA 1
ATOM 7630 C C . PHE B 1 430 ? -22.469 -9.997 -42.878 1 28.327 410 PHE B C 1
ATOM 7631 O O . PHE B 1 430 ? -22.977 -10.996 -42.352 1 28.226 410 PHE B O 1
ATOM 7639 N N . SER B 1 431 ? -22.759 -9.61 -44.125 1 29.862 411 SER B N 1
ATOM 7640 C CA . SER B 1 431 ? -23.484 -10.513 -45.052 1 29.33 411 SER B CA 1
ATOM 7641 C C . SER B 1 431 ? -22.653 -11.775 -45.238 1 29.001 411 SER B C 1
ATOM 7642 O O . SER B 1 431 ? -21.452 -11.705 -45.429 1 29.705 411 SER B O 1
ATOM 7645 N N . PRO B 1 432 ? -23.261 -12.966 -45.143 1 33.677 412 PRO B N 1
ATOM 7646 C CA . PRO B 1 432 ? -22.536 -14.21 -45.405 1 33.996 412 PRO B CA 1
ATOM 7647 C C . PRO B 1 432 ? -22.285 -14.464 -46.903 1 40.419 412 PRO B C 1
ATOM 7648 O O . PRO B 1 432 ? -21.551 -15.399 -47.22 1 40.71 412 PRO B O 1
ATOM 7652 N N . ARG B 1 433 ? -22.827 -13.623 -47.793 1 38.082 413 ARG B N 1
ATOM 7653 C CA . ARG B 1 433 ? -22.729 -13.86 -49.254 1 36.149 413 ARG B CA 1
ATOM 7654 C C . ARG B 1 433 ? -21.277 -13.796 -49.713 1 37.537 413 ARG B C 1
ATOM 7655 O O . ARG B 1 433 ? -20.569 -12.835 -49.34 1 35.146 413 ARG B O 1
ATOM 7663 N N . VAL B 1 434 ? -20.875 -14.788 -50.515 1 37.354 414 VAL B N 1
ATOM 7664 C CA . VAL B 1 434 ? -19.542 -14.826 -51.183 1 39.768 414 VAL B CA 1
ATOM 7665 C C . VAL B 1 434 ? -19.728 -15.252 -52.648 1 41.02 414 VAL B C 1
ATOM 7666 O O . VAL B 1 434 ? -18.729 -15.657 -53.269 1 45.628 414 VAL B O 1
ATOM 7670 N N . ASP B 1 435 ? -20.926 -15.074 -53.209 1 39.886 415 ASP B N 1
ATOM 7671 C CA . ASP B 1 435 ? -21.312 -15.692 -54.509 1 41.442 415 ASP B CA 1
ATOM 7672 C C . ASP B 1 435 ? -20.859 -14.837 -55.702 1 40.509 415 ASP B C 1
ATOM 7673 O O . ASP B 1 435 ? -20.816 -15.38 -56.812 1 44.134 415 ASP B O 1
ATOM 7678 N N . THR B 1 436 ? -20.521 -13.558 -55.52 1 41.253 416 THR B N 1
ATOM 7679 C CA . THR B 1 436 ? -20.098 -12.675 -56.638 1 39.252 416 THR B CA 1
ATOM 7680 C C . THR B 1 436 ? -18.858 -11.917 -56.198 1 44.309 416 THR B C 1
ATOM 7681 O O . THR B 1 436 ? -18.58 -11.823 -55.001 1 43.22 416 THR B O 1
ATOM 7685 N N . PRO B 1 437 ? -18.059 -11.396 -57.148 1 39.76 417 PRO B N 1
ATOM 7686 C CA . PRO B 1 437 ? -16.89 -10.583 -56.801 1 41.756 417 PRO B CA 1
ATOM 7687 C C . PRO B 1 437 ? -17.242 -9.4 -55.879 1 38.711 417 PRO B C 1
ATOM 7688 O O . PRO B 1 437 ? -16.469 -9.11 -55.007 1 42.256 417 PRO B O 1
ATOM 7692 N N . PHE B 1 438 ? -18.413 -8.796 -56.067 1 35.648 418 PHE B N 1
ATOM 7693 C CA . PHE B 1 438 ? -18.879 -7.648 -55.237 1 36.909 418 PHE B CA 1
ATOM 7694 C C . PHE B 1 438 ? -19.035 -8.067 -53.772 1 36.584 418 PHE B C 1
ATOM 7695 O O . PHE B 1 438 ? -18.492 -7.394 -52.895 1 36.148 418 PHE B O 1
ATOM 7703 N N . TRP B 1 439 ? -19.77 -9.139 -53.499 1 35.834 419 TRP B N 1
ATOM 7704 C CA . TRP B 1 439 ? -19.98 -9.59 -52.101 1 36.333 419 TRP B CA 1
ATOM 7705 C C . TRP B 1 439 ? -18.645 -10.045 -51.493 1 40.799 419 TRP B C 1
ATOM 7706 O O . TRP B 1 439 ? -18.416 -9.754 -50.318 1 42.693 419 TRP B O 1
ATOM 7717 N N . ARG B 1 440 ? -17.745 -10.675 -52.245 1 35.784 420 ARG B N 1
ATOM 7718 C CA . ARG B 1 440 ? -16.416 -11.043 -51.689 1 35.223 420 ARG B CA 1
ATOM 7719 C C . ARG B 1 440 ? -15.576 -9.792 -51.398 1 34.501 420 ARG B C 1
ATOM 7720 O O . ARG B 1 440 ? -14.918 -9.763 -50.348 1 37.08 420 ARG B O 1
ATOM 7728 N N . ALA B 1 441 ? -15.57 -8.819 -52.306 1 32.959 421 ALA B N 1
ATOM 7729 C CA . ALA B 1 441 ? -14.792 -7.567 -52.237 1 33.203 421 ALA B CA 1
ATOM 7730 C C . ALA B 1 441 ? -15.139 -6.808 -50.946 1 34.072 421 ALA B C 1
ATOM 7731 O O . ALA B 1 441 ? -14.221 -6.272 -50.318 1 38.524 421 ALA B O 1
ATOM 7733 N N . ASN B 1 442 ? -16.402 -6.792 -50.542 1 33.774 422 ASN B N 1
ATOM 7734 C CA . ASN B 1 442 ? -16.802 -6.113 -49.277 1 34.246 422 ASN B CA 1
ATOM 7735 C C . ASN B 1 442 ? -15.994 -6.665 -48.1 1 36.425 422 ASN B C 1
ATOM 7736 O O . ASN B 1 442 ? -15.674 -5.885 -47.189 1 35.513 422 ASN B O 1
ATOM 7741 N N . LYS B 1 443 ? -15.639 -7.947 -48.112 1 34.367 423 LYS B N 1
ATOM 7742 C CA . LYS B 1 443 ? -15.007 -8.566 -46.932 1 33.858 423 LYS B CA 1
ATOM 7743 C C . LYS B 1 443 ? -13.501 -8.342 -46.932 1 33.032 423 LYS B C 1
ATOM 7744 O O . LYS B 1 443 ? -12.882 -8.683 -45.927 1 37.239 423 LYS B O 1
ATOM 7750 N N . GLU B 1 444 ? -12.945 -7.732 -47.976 1 34.621 424 GLU B N 1
ATOM 7751 C CA . GLU B 1 444 ? -11.508 -7.368 -48.016 1 38.384 424 GLU B CA 1
ATOM 7752 C C . GLU B 1 444 ? -11.338 -5.944 -47.463 1 34.675 424 GLU B C 1
ATOM 7753 O O . GLU B 1 444 ? -10.214 -5.557 -47.189 1 35.326 424 GLU B O 1
ATOM 7759 N N . LEU B 1 445 ? -12.419 -5.171 -47.322 1 32.71 425 LEU B N 1
ATOM 7760 C CA . LEU B 1 445 ? -12.347 -3.811 -46.728 1 31.606 425 LEU B CA 1
ATOM 7761 C C . LEU B 1 445 ? -12.132 -3.899 -45.216 1 31.835 425 LEU B C 1
ATOM 7762 O O . LEU B 1 445 ? -12.508 -4.901 -44.619 1 31.937 425 LEU B O 1
ATOM 7767 N N . LYS B 1 446 ? -11.594 -2.835 -44.642 1 29.295 426 LYS B N 1
ATOM 7768 C CA . LYS B 1 446 ? -11.374 -2.704 -43.181 1 31.808 426 LYS B CA 1
ATOM 7769 C C . LYS B 1 446 ? -12.556 -1.997 -42.51 1 31.952 426 LYS B C 1
ATOM 7770 O O . LYS B 1 446 ? -13.067 -1.03 -43.074 1 28.766 426 LYS B O 1
ATOM 7776 N N . LEU B 1 447 ? -12.987 -2.501 -41.351 1 30.719 427 LEU B N 1
ATOM 7777 C CA . LEU B 1 447 ? -13.905 -1.756 -40.455 1 29.898 427 LEU B CA 1
ATOM 7778 C C . LEU B 1 447 ? -13.092 -0.701 -39.709 1 25.914 427 LEU B C 1
ATOM 7779 O O . LEU B 1 447 ? -12.023 -1.04 -39.171 1 29.474 427 LEU B O 1
ATOM 7784 N N . ALA B 1 448 ? -13.65 0.494 -39.538 1 27.335 428 ALA B N 1
ATOM 7785 C CA . ALA B 1 448 ? -13.098 1.551 -38.662 1 28.476 428 ALA B CA 1
ATOM 7786 C C . ALA B 1 448 ? -13.085 1.036 -37.221 1 25.604 428 ALA B C 1
ATOM 7787 O O . ALA B 1 448 ? -13.946 0.191 -36.881 1 26.384 428 ALA B O 1
ATOM 7789 N N . ASP B 1 449 ? -12.156 1.523 -36.396 1 26.923 429 ASP B N 1
ATOM 7790 C CA . ASP B 1 449 ? -12.041 1.072 -34.979 1 29.388 429 ASP B CA 1
ATOM 7791 C C . ASP B 1 449 ? -13.374 1.212 -34.211 1 26.327 429 ASP B C 1
ATOM 7792 O O . ASP B 1 449 ? -13.709 0.321 -33.396 1 25.693 429 ASP B O 1
ATOM 7797 N N . SER B 1 450 ? -14.129 2.27 -34.438 1 25.7 430 SER B N 1
ATOM 7798 C CA . SER B 1 450 ? -15.36 2.518 -33.652 1 26.823 430 SER B CA 1
ATOM 7799 C C . SER B 1 450 ? -16.341 1.357 -33.856 1 25.615 430 SER B C 1
ATOM 7800 O O . SER B 1 450 ? -16.9 0.847 -32.853 1 23.817 430 SER B O 1
ATOM 7803 N N . ILE B 1 451 ? -16.577 0.921 -35.101 1 21.029 431 ILE B N 1
ATOM 7804 C CA . ILE B 1 451 ? -17.55 -0.166 -35.355 1 22.872 431 ILE B CA 1
ATOM 7805 C C . ILE B 1 451 ? -16.933 -1.5 -34.928 1 22.288 431 ILE B C 1
ATOM 7806 O O . ILE B 1 451 ? -17.667 -2.351 -34.438 1 23.118 431 ILE B O 1
ATOM 7811 N N . LYS B 1 452 ? -15.615 -1.691 -35.067 1 24.714 432 LYS B N 1
ATOM 7812 C CA . LYS B 1 452 ? -14.968 -2.939 -34.558 1 26.47 432 LYS B CA 1
ATOM 7813 C C . LYS B 1 452 ? -15.227 -3.068 -33.054 1 21.539 432 LYS B C 1
ATOM 7814 O O . LYS B 1 452 ? -15.551 -4.158 -32.595 1 22.867 432 LYS B O 1
ATOM 7820 N N . ASP B 1 453 ? -15.118 -1.962 -32.328 1 24.309 433 ASP B N 1
ATOM 7821 C CA . ASP B 1 453 ? -15.335 -1.939 -30.86 1 23.756 433 ASP B CA 1
ATOM 7822 C C . ASP B 1 453 ? -16.784 -2.361 -30.571 1 21.84 433 ASP B C 1
ATOM 7823 O O . ASP B 1 453 ? -17.018 -3.2 -29.674 1 21.815 433 ASP B O 1
ATOM 7828 N N . LYS B 1 454 ? -17.755 -1.805 -31.301 1 20.735 434 LYS B N 1
ATOM 7829 C CA . LYS B 1 454 ? -19.192 -2.11 -31.065 1 21.671 434 LYS B CA 1
ATOM 7830 C C . LYS B 1 454 ? -19.468 -3.576 -31.397 1 21.29 434 LYS B C 1
ATOM 7831 O O . LYS B 1 454 ? -20.235 -4.249 -30.664 1 20.703 434 LYS B O 1
ATOM 7837 N N . VAL B 1 455 ? -18.868 -4.089 -32.476 1 22.186 435 VAL B N 1
ATOM 7838 C CA . VAL B 1 455 ? -19.064 -5.526 -32.802 1 20.969 435 VAL B CA 1
ATOM 7839 C C . VAL B 1 455 ? -18.523 -6.374 -31.643 1 19.444 435 VAL B C 1
ATOM 7840 O O . VAL B 1 455 ? -19.168 -7.356 -31.278 1 21.342 435 VAL B O 1
ATOM 7844 N N . GLU B 1 456 ? -17.339 -6.048 -31.12 1 20.915 436 GLU B N 1
ATOM 7845 C CA A GLU B 1 456 ? -16.751 -6.842 -30.01 0.479 21.518 436 GLU B CA 1
ATOM 7846 C CA B GLU B 1 456 ? -16.7 -6.749 -29.972 0.521 22.393 436 GLU B CA 1
ATOM 7847 C C . GLU B 1 456 ? -17.647 -6.754 -28.762 1 20.602 436 GLU B C 1
ATOM 7848 O O . GLU B 1 456 ? -17.818 -7.781 -28.133 1 19.677 436 GLU B O 1
ATOM 7859 N N . THR B 1 457 ? -18.24 -5.596 -28.481 1 21.26 437 THR B N 1
ATOM 7860 C CA . THR B 1 457 ? -19.222 -5.433 -27.379 1 21.373 437 THR B CA 1
ATOM 7861 C C . THR B 1 457 ? -20.414 -6.366 -27.618 1 20.188 437 THR B C 1
ATOM 7862 O O . THR B 1 457 ? -20.755 -7.156 -26.751 1 20.039 437 THR B O 1
ATOM 7866 N N . TYR B 1 458 ? -20.979 -6.324 -28.817 1 22.192 438 TYR B N 1
ATOM 7867 C CA . TYR B 1 458 ? -22.106 -7.182 -29.228 1 20.147 438 TYR B CA 1
ATOM 7868 C C . TYR B 1 458 ? -21.747 -8.655 -29.065 1 20.358 438 TYR B C 1
ATOM 7869 O O . TYR B 1 458 ? -22.552 -9.437 -28.538 1 20.942 438 TYR B O 1
ATOM 7878 N N . ARG B 1 459 ? -20.54 -9.012 -29.491 1 22.786 439 ARG B N 1
ATOM 7879 C CA . ARG B 1 459 ? -20.116 -10.436 -29.526 1 23.054 439 ARG B CA 1
ATOM 7880 C C . ARG B 1 459 ? -19.942 -10.958 -28.101 1 22.27 439 ARG B C 1
ATOM 7881 O O . ARG B 1 459 ? -20.044 -12.183 -27.887 1 21.319 439 ARG B O 1
ATOM 7889 N N . ALA B 1 460 ? -19.758 -10.092 -27.119 1 20.741 440 ALA B N 1
ATOM 7890 C CA . ALA B 1 460 ? -19.654 -10.529 -25.71 1 20.115 440 ALA B CA 1
ATOM 7891 C C . ALA B 1 460 ? -21.038 -10.673 -25.084 1 18.666 440 ALA B C 1
ATOM 7892 O O . ALA B 1 460 ? -21.126 -11.011 -23.916 1 20.083 440 ALA B O 1
ATOM 7894 N N . GLY B 1 461 ? -22.116 -10.364 -25.807 1 20.775 441 GLY B N 1
ATOM 7895 C CA . GLY B 1 461 ? -23.5 -10.41 -25.293 1 20.614 441 GLY B CA 1
ATOM 7896 C C . GLY B 1 461 ? -23.98 -9.118 -24.626 1 20.2 441 GLY B C 1
ATOM 7897 O O . GLY B 1 461 ? -25.141 -9.054 -24.174 1 21.411 441 GLY B O 1
ATOM 7898 N N . LEU B 1 462 ? -23.142 -8.091 -24.613 1 19.536 442 LEU B N 1
ATOM 7899 C CA . LEU B 1 462 ? -23.495 -6.797 -23.983 1 18.827 442 LEU B CA 1
ATOM 7900 C C . LEU B 1 462 ? -24.382 -6.019 -24.941 1 21.442 442 LEU B C 1
ATOM 7901 O O . LEU B 1 462 ? -24.306 -6.131 -26.167 1 22.281 442 LEU B O 1
ATOM 7906 N N . PRO B 1 463 ? -25.217 -5.122 -24.397 1 20.947 443 PRO B N 1
ATOM 7907 C CA . PRO B 1 463 ? -25.909 -4.176 -25.252 1 20.104 443 PRO B CA 1
ATOM 7908 C C . PRO B 1 463 ? -24.93 -3.251 -25.968 1 20.735 443 PRO B C 1
ATOM 7909 O O . PRO B 1 463 ? -23.818 -2.996 -25.481 1 23.095 443 PRO B O 1
ATOM 7913 N N . VAL B 1 464 ? -25.346 -2.732 -27.109 1 20.788 444 VAL B N 1
ATOM 7914 C CA . VAL B 1 464 ? -24.532 -1.715 -27.828 1 23.279 444 VAL B CA 1
ATOM 7915 C C . VAL B 1 464 ? -25.311 -0.41 -27.736 1 22.838 444 VAL B C 1
ATOM 7916 O O . VAL B 1 464 ? -26.368 -0.362 -28.357 1 20.191 444 VAL B O 1
ATOM 7920 N N . ASN B 1 465 ? -24.813 0.625 -27.06 1 23.626 445 ASN B N 1
ATOM 7921 C CA . ASN B 1 465 ? -25.509 1.944 -27.033 1 24.884 445 ASN B CA 1
ATOM 7922 C C . ASN B 1 465 ? -26.965 1.813 -26.557 1 27.079 445 ASN B C 1
ATOM 7923 O O . ASN B 1 465 ? -27.91 1.972 -27.381 1 28.199 445 ASN B O 1
ATOM 7928 N N . LEU B 1 466 ? -27.204 1.481 -25.289 1 28.105 446 LEU B N 1
ATOM 7929 C CA . LEU B 1 466 ? -28.599 1.427 -24.761 1 29.352 446 LEU B CA 1
ATOM 7930 C C . LEU B 1 466 ? -29.325 2.735 -25.018 1 33.24 446 LEU B C 1
ATOM 7931 O O . LEU B 1 466 ? -28.739 3.805 -24.858 1 32.607 446 LEU B O 1
ATOM 7936 N N . PRO B 1 467 ? -30.636 2.71 -25.341 1 35.449 447 PRO B N 1
ATOM 7937 C CA . PRO B 1 467 ? -31.35 3.945 -25.674 1 39.297 447 PRO B CA 1
ATOM 7938 C C . PRO B 1 467 ? -31.553 4.872 -24.457 1 44.281 447 PRO B C 1
ATOM 7939 O O . PRO B 1 467 ? -31.399 4.409 -23.343 1 37.543 447 PRO B O 1
ATOM 7943 N N . GLY B 1 472 ? -41.047 8.536 -26.798 1 72.37 452 GLY B N 1
ATOM 7944 C CA . GLY B 1 472 ? -41.677 9.87 -26.891 1 72.368 452 GLY B CA 1
ATOM 7945 C C . GLY B 1 472 ? -40.643 10.983 -26.849 1 69.677 452 GLY B C 1
ATOM 7946 O O . GLY B 1 472 ? -40.57 11.768 -27.825 1 62.207 452 GLY B O 1
ATOM 7947 N N . THR B 1 473 ? -39.858 11.018 -25.763 1 69.974 453 THR B N 1
ATOM 7948 C CA . THR B 1 473 ? -38.705 11.934 -25.535 1 74.763 453 THR B CA 1
ATOM 7949 C C . THR B 1 473 ? -37.69 11.825 -26.689 1 71.921 453 THR B C 1
ATOM 7950 O O . THR B 1 473 ? -37.132 12.87 -27.06 1 74.707 453 THR B O 1
ATOM 7954 N N . TYR B 1 474 ? -37.463 10.61 -27.211 1 70.249 454 TYR B N 1
ATOM 7955 C CA . TYR B 1 474 ? -36.368 10.234 -28.154 1 66.317 454 TYR B CA 1
ATOM 7956 C C . TYR B 1 474 ? -36.6 10.86 -29.544 1 62.839 454 TYR B C 1
ATOM 7957 O O . TYR B 1 474 ? -35.674 11.519 -30.06 1 62.606 454 TYR B O 1
ATOM 7966 N N . TYR B 1 475 ? -37.783 10.662 -30.135 1 63.942 455 TYR B N 1
ATOM 7967 C CA . TYR B 1 475 ? -38.171 11.22 -31.46 1 67.023 455 TYR B CA 1
ATOM 7968 C C . TYR B 1 475 ? -38.805 12.6 -31.246 1 68.496 455 TYR B C 1
ATOM 7969 O O . TYR B 1 475 ? -39.272 13.154 -32.254 1 72.575 455 TYR B O 1
ATOM 7978 N N . ASN B 1 477 ? -37.047 15.353 -28.626 1 60.271 457 ASN B N 1
ATOM 7979 C CA . ASN B 1 477 ? -35.857 16.126 -28.17 1 59.417 457 ASN B CA 1
ATOM 7980 C C . ASN B 1 477 ? -34.673 15.817 -29.097 1 59.067 457 ASN B C 1
ATOM 7981 O O . ASN B 1 477 ? -34.266 14.613 -29.201 1 58.493 457 ASN B O 1
ATOM 7986 N N . PHE B 1 478 ? -34.139 16.846 -29.762 1 50.693 458 PHE B N 1
ATOM 7987 C CA . PHE B 1 478 ? -33.206 16.645 -30.899 1 49.116 458 PHE B CA 1
ATOM 7988 C C . PHE B 1 478 ? -31.904 16.022 -30.387 1 43.579 458 PHE B C 1
ATOM 7989 O O . PHE B 1 478 ? -31.439 15.022 -30.944 1 38.668 458 PHE B O 1
ATOM 7997 N N . GLU B 1 479 ? -31.339 16.626 -29.345 1 48.334 459 GLU B N 1
ATOM 7998 C CA . GLU B 1 479 ? -30.101 16.184 -28.656 1 47.017 459 GLU B CA 1
ATOM 7999 C C . GLU B 1 479 ? -30.216 14.706 -28.241 1 44.31 459 GLU B C 1
ATOM 8000 O O . GLU B 1 479 ? -29.238 13.98 -28.427 1 40.909 459 GLU B O 1
ATOM 8006 N N . ALA B 1 480 ? -31.368 14.242 -27.735 1 41.232 460 ALA B N 1
ATOM 8007 C CA . ALA B 1 480 ? -31.549 12.842 -27.275 1 44.115 460 ALA B CA 1
ATOM 8008 C C . ALA B 1 480 ? -31.29 11.874 -28.429 1 40.657 460 ALA B C 1
ATOM 8009 O O . ALA B 1 480 ? -30.545 10.895 -28.225 1 42.423 460 ALA B O 1
ATOM 8011 N N . GLU B 1 481 ? -31.864 12.132 -29.604 1 35.742 461 GLU B N 1
ATOM 8012 C CA . GLU B 1 481 ? -31.711 11.183 -30.728 1 36.348 461 GLU B CA 1
ATOM 8013 C C . GLU B 1 481 ? -30.358 11.438 -31.381 1 33.648 461 GLU B C 1
ATOM 8014 O O . GLU B 1 481 ? -29.7 10.46 -31.754 1 30.692 461 GLU B O 1
ATOM 8020 N N . PHE B 1 482 ? -29.93 12.694 -31.491 1 30.271 462 PHE B N 1
ATOM 8021 C CA . PHE B 1 482 ? -28.66 12.994 -32.19 1 28.519 462 PHE B CA 1
ATOM 8022 C C . PHE B 1 482 ? -27.504 12.32 -31.466 1 31.04 462 PHE B C 1
ATOM 8023 O O . PHE B 1 482 ? -26.552 11.869 -32.14 1 34.789 462 PHE B O 1
ATOM 8031 N N . ARG B 1 483 ? -27.561 12.266 -30.127 1 29.187 463 ARG B N 1
ATOM 8032 C CA . ARG B 1 483 ? -26.438 11.729 -29.302 1 33.799 463 ARG B CA 1
ATOM 8033 C C . ARG B 1 483 ? -26.509 10.205 -29.176 1 34.215 463 ARG B C 1
ATOM 8034 O O . ARG B 1 483 ? -25.514 9.605 -28.733 1 39.143 463 ARG B O 1
ATOM 8042 N N A ASN B 1 484 ? -27.656 9.605 -29.489 0.501 30.469 464 ASN B N 1
ATOM 8043 N N B ASN B 1 484 ? -27.667 9.631 -29.516 0.499 31.69 464 ASN B N 1
ATOM 8044 C CA A ASN B 1 484 ? -27.864 8.139 -29.351 0.501 31.924 464 ASN B CA 1
ATOM 8045 C CA B ASN B 1 484 ? -28.022 8.204 -29.298 0.499 33.912 464 ASN B CA 1
ATOM 8046 C C A ASN B 1 484 ? -28.682 7.692 -30.562 0.501 30.808 464 ASN B C 1
ATOM 8047 C C B ASN B 1 484 ? -28.709 7.678 -30.562 0.499 31.962 464 ASN B C 1
ATOM 8048 O O A ASN B 1 484 ? -29.834 7.274 -30.417 0.501 30.158 464 ASN B O 1
ATOM 8049 O O B ASN B 1 484 ? -29.823 7.136 -30.438 0.499 31.142 464 ASN B O 1
ATOM 8058 N N . PHE B 1 485 ? -28.101 7.846 -31.744 1 28.746 465 PHE B N 1
ATOM 8059 C CA . PHE B 1 485 ? -28.854 7.715 -33.012 1 28.591 465 PHE B CA 1
ATOM 8060 C C . PHE B 1 485 ? -29.057 6.244 -33.339 1 25.868 465 PHE B C 1
ATOM 8061 O O . PHE B 1 485 ? -30.2 5.815 -33.537 1 28.492 465 PHE B O 1
ATOM 8069 N N . TRP B 1 486 ? -27.961 5.512 -33.444 1 24.829 466 TRP B N 1
ATOM 8070 C CA . TRP B 1 486 ? -28.03 4.046 -33.656 1 23.394 466 TRP B CA 1
ATOM 8071 C C . TRP B 1 486 ? -27.87 3.393 -32.287 1 21.775 466 TRP B C 1
ATOM 8072 O O . TRP B 1 486 ? -26.786 3.543 -31.673 1 23.174 466 TRP B O 1
ATOM 8083 N N . THR B 1 487 ? -28.931 2.764 -31.797 1 20.826 467 THR B N 1
ATOM 8084 C CA . THR B 1 487 ? -28.961 2.18 -30.438 1 21.692 467 THR B CA 1
ATOM 8085 C C . THR B 1 487 ? -29.052 0.656 -30.512 1 21.79 467 THR B C 1
ATOM 8086 O O . THR B 1 487 ? -29.052 0.072 -31.604 1 19.923 467 THR B O 1
ATOM 8090 N N . ASN B 1 488 ? -29.087 0.038 -29.339 1 20.266 468 ASN B N 1
ATOM 8091 C CA . ASN B 1 488 ? -28.986 -1.434 -29.224 1 19.154 468 ASN B CA 1
ATOM 8092 C C . ASN B 1 488 ? -29.967 -2.142 -30.17 1 19.508 468 ASN B C 1
ATOM 8093 O O . ASN B 1 488 ? -29.581 -3.111 -30.824 1 21.3 468 ASN B O 1
ATOM 8098 N N A SER B 1 489 ? -31.211 -1.681 -30.239 0.627 20.122 469 SER B N 1
ATOM 8099 N N B SER B 1 489 ? -31.221 -1.69 -30.201 0.373 20.64 469 SER B N 1
ATOM 8100 C CA A SER B 1 489 ? -32.241 -2.325 -31.087 0.627 20.016 469 SER B CA 1
ATOM 8101 C CA B SER B 1 489 ? -32.28 -2.238 -31.091 0.373 20.955 469 SER B CA 1
ATOM 8102 C C A SER B 1 489 ? -31.789 -2.284 -32.559 0.627 21.677 469 SER B C 1
ATOM 8103 C C B SER B 1 489 ? -31.763 -2.284 -32.533 0.373 21.794 469 SER B C 1
ATOM 8104 O O A SER B 1 489 ? -31.925 -3.292 -33.273 0.627 20.812 469 SER B O 1
ATOM 8105 O O B SER B 1 489 ? -31.825 -3.347 -33.177 0.373 21.407 469 SER B O 1
ATOM 8110 N N . ASN B 1 490 ? -31.216 -1.167 -33.006 1 20.418 470 ASN B N 1
ATOM 8111 C CA . ASN B 1 490 ? -30.784 -1.013 -34.419 1 21.898 470 ASN B CA 1
ATOM 8112 C C . ASN B 1 490 ? -29.655 -1.995 -34.734 1 20.981 470 ASN B C 1
ATOM 8113 O O . ASN B 1 490 ? -29.69 -2.667 -35.783 1 20.777 470 ASN B O 1
ATOM 8118 N N . TYR B 1 491 ? -28.665 -2.102 -33.852 1 20.302 471 TYR B N 1
ATOM 8119 C CA . TYR B 1 491 ? -27.537 -3.051 -34.026 1 21.1 471 TYR B CA 1
ATOM 8120 C C . TYR B 1 491 ? -28.081 -4.486 -34.037 1 22.019 471 TYR B C 1
ATOM 8121 O O . TYR B 1 491 ? -27.667 -5.261 -34.929 1 22.507 471 TYR B O 1
ATOM 8130 N N . TYR B 1 492 ? -28.986 -4.841 -33.136 1 20.945 472 TYR B N 1
ATOM 8131 C CA . TYR B 1 492 ? -29.558 -6.218 -33.123 1 21.279 472 TYR B CA 1
ATOM 8132 C C . TYR B 1 492 ? -30.288 -6.483 -34.453 1 24.271 472 TYR B C 1
ATOM 8133 O O . TYR B 1 492 ? -30.099 -7.562 -35.028 1 22.304 472 TYR B O 1
ATOM 8142 N N . CYS B 1 493 ? -31.079 -5.527 -34.948 1 21.84 473 CYS B N 1
ATOM 8143 C CA . CYS B 1 493 ? -31.892 -5.726 -36.177 1 22.942 473 CYS B CA 1
ATOM 8144 C C . CYS B 1 493 ? -30.966 -6.144 -37.311 1 23.676 473 CYS B C 1
ATOM 8145 O O . CYS B 1 493 ? -31.262 -7.125 -38.04 1 26.101 473 CYS B O 1
ATOM 8148 N N . ILE B 1 494 ? -29.857 -5.432 -37.468 1 22.095 474 ILE B N 1
ATOM 8149 C CA . ILE B 1 494 ? -28.946 -5.686 -38.611 1 23.341 474 ILE B CA 1
ATOM 8150 C C . ILE B 1 494 ? -28.046 -6.887 -38.334 1 26.932 474 ILE B C 1
ATOM 8151 O O . ILE B 1 494 ? -27.905 -7.756 -39.225 1 26.196 474 ILE B O 1
ATOM 8156 N N . PHE B 1 495 ? -27.356 -6.909 -37.196 1 23.443 475 PHE B N 1
ATOM 8157 C CA . PHE B 1 495 ? -26.396 -7.998 -36.924 1 25.178 475 PHE B CA 1
ATOM 8158 C C . PHE B 1 495 ? -27.161 -9.321 -36.884 1 24.417 475 PHE B C 1
ATOM 8159 O O . PHE B 1 495 ? -26.776 -10.265 -37.614 1 25.991 475 PHE B O 1
ATOM 8167 N N . ALA B 1 496 ? -28.192 -9.431 -36.058 1 25.281 476 ALA B N 1
ATOM 8168 C CA . ALA B 1 496 ? -28.934 -10.707 -35.937 1 27.381 476 ALA B CA 1
ATOM 8169 C C . ALA B 1 496 ? -29.653 -11 -37.259 1 29.234 476 ALA B C 1
ATOM 8170 O O . ALA B 1 496 ? -29.715 -12.183 -37.665 1 27.083 476 ALA B O 1
ATOM 8172 N N . GLY B 1 497 ? -30.176 -9.986 -37.938 1 29.735 477 GLY B N 1
ATOM 8173 C CA . GLY B 1 497 ? -30.81 -10.178 -39.253 1 29.13 477 GLY B CA 1
ATOM 8174 C C . GLY B 1 497 ? -29.885 -10.888 -40.221 1 28.579 477 GLY B C 1
ATOM 8175 O O . GLY B 1 497 ? -30.373 -11.773 -40.961 1 30.323 477 GLY B O 1
ATOM 8176 N N . LEU B 1 498 ? -28.604 -10.517 -40.245 1 28.035 478 LEU B N 1
ATOM 8177 C CA . LEU B 1 498 ? -27.591 -11.046 -41.188 1 26.222 478 LEU B CA 1
ATOM 8178 C C . LEU B 1 498 ? -27.017 -12.373 -40.683 1 27.56 478 LEU B C 1
ATOM 8179 O O . LEU B 1 498 ? -26.27 -13.035 -41.438 1 27.974 478 LEU B O 1
ATOM 8184 N N . GLY B 1 499 ? -27.284 -12.719 -39.43 1 28.06 479 GLY B N 1
ATOM 8185 C CA . GLY B 1 499 ? -26.873 -13.986 -38.804 1 27.418 479 GLY B CA 1
ATOM 8186 C C . GLY B 1 499 ? -25.663 -13.834 -37.895 1 28.318 479 GLY B C 1
ATOM 8187 O O . GLY B 1 499 ? -25.127 -14.865 -37.45 1 29.087 479 GLY B O 1
ATOM 8188 N N . LEU B 1 500 ? -25.212 -12.602 -37.638 1 26.096 480 LEU B N 1
ATOM 8189 C CA . LEU B 1 500 ? -24.124 -12.359 -36.662 1 26.465 480 LEU B CA 1
ATOM 8190 C C . LEU B 1 500 ? -24.758 -12.402 -35.277 1 26.143 480 LEU B C 1
ATOM 8191 O O . LEU B 1 500 ? -25.638 -11.575 -34.97 1 26.481 480 LEU B O 1
ATOM 8196 N N . MET B 1 501 ? -24.3 -13.344 -34.472 1 24.601 481 MET B N 1
ATOM 8197 C CA . MET B 1 501 ? -24.85 -13.538 -33.122 1 23.655 481 MET B CA 1
ATOM 8198 C C . MET B 1 501 ? -23.759 -13.276 -32.11 1 22.679 481 MET B C 1
ATOM 8199 O O . MET B 1 501 ? -22.579 -13.372 -32.405 1 20.995 481 MET B O 1
ATOM 8204 N N . PRO B 1 502 ? -24.137 -13.006 -30.839 1 23.403 482 PRO B N 1
ATOM 8205 C CA . PRO B 1 502 ? -23.15 -13.013 -29.769 1 23.12 482 PRO B CA 1
ATOM 8206 C C . PRO B 1 502 ? -22.435 -14.37 -29.685 1 23.512 482 PRO B C 1
ATOM 8207 O O . PRO B 1 502 ? -23.055 -15.392 -30.054 1 24.073 482 PRO B O 1
ATOM 8211 N N . ARG B 1 503 ? -21.178 -14.356 -29.238 1 23.605 483 ARG B N 1
ATOM 8212 C CA . ARG B 1 503 ? -20.406 -15.61 -29.01 1 23.76 483 ARG B CA 1
ATOM 8213 C C . ARG B 1 503 ? -21.141 -16.455 -27.961 1 24.535 483 ARG B C 1
ATOM 8214 O O . ARG B 1 503 ? -21.051 -17.697 -28.003 1 24.694 483 ARG B O 1
ATOM 8222 N N . ASN B 1 504 ? -21.847 -15.823 -27.026 1 23.679 484 ASN B N 1
ATOM 8223 C CA . ASN B 1 504 ? -22.56 -16.499 -25.924 1 20.606 484 ASN B CA 1
ATOM 8224 C C . ASN B 1 504 ? -23.619 -15.55 -25.396 1 22.099 484 ASN B C 1
ATOM 8225 O O . ASN B 1 504 ? -23.586 -14.364 -25.715 1 18.677 484 ASN B O 1
ATOM 8230 N N . PRO B 1 505 ? -24.589 -16.038 -24.616 1 21.472 485 PRO B N 1
ATOM 8231 C CA . PRO B 1 505 ? -25.568 -15.141 -24.02 1 22.996 485 PRO B CA 1
ATOM 8232 C C . PRO B 1 505 ? -24.873 -14.151 -23.058 1 20.66 485 PRO B C 1
ATOM 8233 O O . PRO B 1 505 ? -23.775 -14.408 -22.554 1 20.666 485 PRO B O 1
ATOM 8237 N N . LEU B 1 506 ? -25.551 -13.057 -22.767 1 21.291 486 LEU B N 1
ATOM 8238 C CA . LEU B 1 506 ? -25.137 -12.115 -21.689 1 20.073 486 LEU B CA 1
ATOM 8239 C C . LEU B 1 506 ? -24.941 -12.914 -20.407 1 18.595 486 LEU B C 1
ATOM 8240 O O . LEU B 1 506 ? -25.902 -13.546 -19.947 1 19.179 486 LEU B O 1
ATOM 8245 N N . PRO B 1 507 ? -23.725 -12.996 -19.833 1 18.578 487 PRO B N 1
ATOM 8246 C CA . PRO B 1 507 ? -23.509 -13.917 -18.714 1 18.212 487 PRO B CA 1
ATOM 8247 C C . PRO B 1 507 ? -24.42 -13.643 -17.507 1 18.857 487 PRO B C 1
ATOM 8248 O O . PRO B 1 507 ? -24.844 -14.551 -16.835 1 19.377 487 PRO B O 1
ATOM 8252 N N . ALA B 1 508 ? -24.789 -12.389 -17.274 1 19.648 488 ALA B N 1
ATOM 8253 C CA . ALA B 1 508 ? -25.655 -11.996 -16.151 1 18.298 488 ALA B CA 1
ATOM 8254 C C . ALA B 1 508 ? -26.935 -12.836 -16.161 1 18.665 488 ALA B C 1
ATOM 8255 O O . ALA B 1 508 ? -27.538 -13.024 -15.081 1 17.746 488 ALA B O 1
ATOM 8257 N N . LEU B 1 509 ? -27.436 -13.18 -17.344 1 19.587 489 LEU B N 1
ATOM 8258 C CA . LEU B 1 509 ? -28.769 -13.86 -17.442 1 20.369 489 LEU B CA 1
ATOM 8259 C C . LEU B 1 509 ? -28.719 -15.235 -16.776 1 20.092 489 LEU B C 1
ATOM 8260 O O . LEU B 1 509 ? -29.794 -15.685 -16.326 1 20.139 489 LEU B O 1
ATOM 8265 N N . ALA B 1 510 ? -27.546 -15.854 -16.668 1 18.823 490 ALA B N 1
ATOM 8266 C CA . ALA B 1 510 ? -27.386 -17.191 -16.038 1 22.697 490 ALA B CA 1
ATOM 8267 C C . ALA B 1 510 ? -27.72 -17.138 -14.538 1 23.985 490 ALA B C 1
ATOM 8268 O O . ALA B 1 510 ? -27.9 -18.207 -13.907 1 24.363 490 ALA B O 1
ATOM 8270 N N . TYR B 1 511 ? -27.786 -15.95 -13.939 1 19.671 491 TYR B N 1
ATOM 8271 C CA . TYR B 1 511 ? -28.03 -15.755 -12.499 1 21.179 491 TYR B CA 1
ATOM 8272 C C . TYR B 1 511 ? -29.427 -15.19 -12.258 1 20.134 491 TYR B C 1
ATOM 8273 O O . TYR B 1 511 ? -29.699 -14.795 -11.111 1 21.307 491 TYR B O 1
ATOM 8282 N N . LYS B 1 512 ? -30.272 -15.088 -13.296 1 17.821 492 LYS B N 1
ATOM 8283 C CA . LYS B 1 512 ? -31.494 -14.27 -13.168 1 18.31 492 LYS B CA 1
ATOM 8284 C C . LYS B 1 512 ? -32.728 -15.016 -13.65 1 19.671 492 LYS B C 1
ATOM 8285 O O . LYS B 1 512 ? -33.446 -14.545 -14.509 1 20.26 492 LYS B O 1
ATOM 8291 N N . PRO B 1 513 ? -33.087 -16.127 -12.977 1 22.044 493 PRO B N 1
ATOM 8292 C CA . PRO B 1 513 ? -34.256 -16.896 -13.378 1 22.269 493 PRO B CA 1
ATOM 8293 C C . PRO B 1 513 ? -35.553 -16.086 -13.343 1 21.092 493 PRO B C 1
ATOM 8294 O O . PRO B 1 513 ? -36.379 -16.312 -14.221 1 22.984 493 PRO B O 1
ATOM 8298 N N . GLN B 1 514 ? -35.698 -15.163 -12.381 1 21.63 494 GLN B N 1
ATOM 8299 C CA . GLN B 1 514 ? -36.917 -14.329 -12.233 1 25.284 494 GLN B CA 1
ATOM 8300 C C . GLN B 1 514 ? -37.002 -13.391 -13.438 1 25.072 494 GLN B C 1
ATOM 8301 O O . GLN B 1 514 ? -38.105 -13.105 -13.888 1 24.171 494 GLN B O 1
ATOM 8307 N N . SER B 1 515 ? -35.859 -12.896 -13.913 1 23.684 495 SER B N 1
ATOM 8308 C CA . SER B 1 515 ? -35.832 -11.928 -15.031 1 21.881 495 SER B CA 1
ATOM 8309 C C . SER B 1 515 ? -36.164 -12.656 -16.338 1 21.789 495 SER B C 1
ATOM 8310 O O . SER B 1 515 ? -36.906 -12.101 -17.168 1 21.844 495 SER B O 1
ATOM 8313 N N . ILE B 1 516 ? -35.619 -13.855 -16.54 1 22.256 496 ILE B N 1
ATOM 8314 C CA A ILE B 1 516 ? -35.946 -14.741 -17.694 0.311 23.176 496 ILE B CA 1
ATOM 8315 C CA B ILE B 1 516 ? -35.95 -14.678 -17.732 0.689 22.998 496 ILE B CA 1
ATOM 8316 C C . ILE B 1 516 ? -37.472 -14.914 -17.748 1 24.87 496 ILE B C 1
ATOM 8317 O O . ILE B 1 516 ? -38.039 -14.802 -18.84 1 22.575 496 ILE B O 1
ATOM 8326 N N . ALA B 1 517 ? -38.102 -15.181 -16.59 1 26.202 497 ALA B N 1
ATOM 8327 C CA . ALA B 1 517 ? -39.57 -15.392 -16.49 1 27.846 497 ALA B CA 1
ATOM 8328 C C . ALA B 1 517 ? -40.318 -14.102 -16.863 1 30.424 497 ALA B C 1
ATOM 8329 O O . ALA B 1 517 ? -41.36 -14.179 -17.584 1 31.086 497 ALA B O 1
ATOM 8331 N N . GLU B 1 518 ? -39.847 -12.955 -16.379 1 30.554 498 GLU B N 1
ATOM 8332 C CA . GLU B 1 518 ? -40.451 -11.639 -16.693 1 30.811 498 GLU B CA 1
ATOM 8333 C C . GLU B 1 518 ? -40.391 -11.433 -18.219 1 28.145 498 GLU B C 1
ATOM 8334 O O . GLU B 1 518 ? -41.387 -10.945 -18.807 1 32.112 498 GLU B O 1
ATOM 8340 N N . ALA B 1 519 ? -39.263 -11.774 -18.853 1 25.244 499 ALA B N 1
ATOM 8341 C CA . ALA B 1 519 ? -39.073 -11.613 -20.308 1 24.935 499 ALA B CA 1
ATOM 8342 C C . ALA B 1 519 ? -40.064 -12.507 -21.066 1 26.097 499 ALA B C 1
ATOM 8343 O O . ALA B 1 519 ? -40.538 -12.085 -22.12 1 25.463 499 ALA B O 1
ATOM 8345 N N . GLU B 1 520 ? -40.357 -13.713 -20.557 1 28.55 500 GLU B N 1
ATOM 8346 C CA . GLU B 1 520 ? -41.391 -14.588 -21.19 1 29.173 500 GLU B CA 1
ATOM 8347 C C . GLU B 1 520 ? -42.713 -13.825 -21.278 1 28.997 500 GLU B C 1
ATOM 8348 O O . GLU B 1 520 ? -43.393 -13.945 -22.335 1 32.29 500 GLU B O 1
ATOM 8354 N N . LEU B 1 521 ? -43.094 -13.062 -20.253 1 30.452 501 LEU B N 1
ATOM 8355 C CA . LEU B 1 521 ? -44.341 -12.24 -20.293 1 32.439 501 LEU B CA 1
ATOM 8356 C C . LEU B 1 521 ? -44.222 -11.138 -21.36 1 34.243 501 LEU B C 1
ATOM 8357 O O . LEU B 1 521 ? -45.229 -10.815 -22.03 1 31.386 501 LEU B O 1
ATOM 8362 N N . LEU B 1 522 ? -43.046 -10.539 -21.531 1 30.632 502 LEU B N 1
ATOM 8363 C CA . LEU B 1 522 ? -42.844 -9.553 -22.628 1 29.397 502 LEU B CA 1
ATOM 8364 C C . LEU B 1 522 ? -43.015 -10.234 -23.998 1 26.748 502 LEU B C 1
ATOM 8365 O O . LEU B 1 522 ? -43.58 -9.592 -24.881 1 28.88 502 LEU B O 1
ATOM 8370 N N . PHE B 1 523 ? -42.443 -11.408 -24.222 1 28.948 503 PHE B N 1
ATOM 8371 C CA . PHE B 1 523 ? -42.57 -12.132 -25.511 1 29.227 503 PHE B CA 1
ATOM 8372 C C . PHE B 1 523 ? -44.057 -12.401 -25.777 1 30.778 503 PHE B C 1
ATOM 8373 O O . PHE B 1 523 ? -44.533 -12.215 -26.924 1 29.609 503 PHE B O 1
ATOM 8381 N N . ALA B 1 524 ? -44.784 -12.822 -24.748 1 31.476 504 ALA B N 1
ATOM 8382 C CA . ALA B 1 524 ? -46.244 -13.072 -24.839 1 35.06 504 ALA B CA 1
ATOM 8383 C C . ALA B 1 524 ? -46.956 -11.762 -25.179 1 33.885 504 ALA B C 1
ATOM 8384 O O . ALA B 1 524 ? -47.89 -11.791 -25.996 1 33.093 504 ALA B O 1
ATOM 8386 N N . ASP B 1 525 ? -46.543 -10.639 -24.581 1 34.228 505 ASP B N 1
ATOM 8387 C CA . ASP B 1 525 ? -47.17 -9.317 -24.858 1 37.219 505 ASP B CA 1
ATOM 8388 C C . ASP B 1 525 ? -46.936 -8.952 -26.331 1 36.104 505 ASP B C 1
ATOM 8389 O O . ASP B 1 525 ? -47.849 -8.413 -26.952 1 36.36 505 ASP B O 1
ATOM 8394 N N . VAL B 1 526 ? -45.743 -9.2 -26.88 1 33.921 506 VAL B N 1
ATOM 8395 C CA . VAL B 1 526 ? -45.463 -8.89 -28.303 1 31.022 506 VAL B CA 1
ATOM 8396 C C . VAL B 1 526 ? -46.457 -9.679 -29.165 1 33.71 506 VAL B C 1
ATOM 8397 O O . VAL B 1 526 ? -46.993 -9.104 -30.132 1 32.017 506 VAL B O 1
ATOM 8401 N N . LYS B 1 527 ? -46.664 -10.96 -28.853 1 32.313 507 LYS B N 1
ATOM 8402 C CA . LYS B 1 527 ? -47.52 -11.853 -29.676 1 35.99 507 LYS B CA 1
ATOM 8403 C C . LYS B 1 527 ? -48.963 -11.36 -29.561 1 34.093 507 LYS B C 1
ATOM 8404 O O . LYS B 1 527 ? -49.621 -11.241 -30.597 1 34.971 507 LYS B O 1
ATOM 8410 N N . ARG B 1 528 ? -49.428 -11.083 -28.349 1 35.828 508 ARG B N 1
ATOM 8411 C CA . ARG B 1 528 ? -50.821 -10.643 -28.092 1 38.566 508 ARG B CA 1
ATOM 8412 C C . ARG B 1 528 ? -51.069 -9.314 -28.808 1 41.002 508 ARG B C 1
ATOM 8413 O O . ARG B 1 528 ? -52.126 -9.166 -29.433 1 37.07 508 ARG B O 1
ATOM 8421 N N . LYS B 1 529 ? -50.125 -8.373 -28.755 1 35.611 509 LYS B N 1
ATOM 8422 C CA A LYS B 1 529 ? -50.28 -7.043 -29.401 0.454 34.603 509 LYS B CA 1
ATOM 8423 C CA B LYS B 1 529 ? -50.321 -7.044 -29.398 0.546 34.721 509 LYS B CA 1
ATOM 8424 C C . LYS B 1 529 ? -50.313 -7.213 -30.923 1 31.9 509 LYS B C 1
ATOM 8425 O O . LYS B 1 529 ? -51.147 -6.592 -31.55 1 34.918 509 LYS B O 1
ATOM 8436 N N . GLY B 1 530 ? -49.398 -8.001 -31.49 1 29.675 510 GLY B N 1
ATOM 8437 C CA . GLY B 1 530 ? -49.377 -8.297 -32.929 1 31.165 510 GLY B CA 1
ATOM 8438 C C . GLY B 1 530 ? -50.696 -8.895 -33.373 1 35.617 510 GLY B C 1
ATOM 8439 O O . GLY B 1 530 ? -51.275 -8.414 -34.369 1 36.308 510 GLY B O 1
ATOM 8440 N N . ASP B 1 531 ? -51.166 -9.916 -32.659 1 39.046 511 ASP B N 1
ATOM 8441 C CA . ASP B 1 531 ? -52.439 -10.609 -32.981 1 37.184 511 ASP B CA 1
ATOM 8442 C C . ASP B 1 531 ? -53.562 -9.577 -32.975 1 36.929 511 ASP B C 1
ATOM 8443 O O . ASP B 1 531 ? -54.351 -9.536 -33.945 1 41.698 511 ASP B O 1
ATOM 8448 N N . THR B 1 532 ? -53.652 -8.784 -31.92 1 35.433 512 THR B N 1
ATOM 8449 C CA . THR B 1 532 ? -54.744 -7.813 -31.705 1 37.061 512 THR B CA 1
ATOM 8450 C C . THR B 1 532 ? -54.718 -6.738 -32.787 1 41.877 512 THR B C 1
ATOM 8451 O O . THR B 1 532 ? -55.8 -6.394 -33.303 1 39.054 512 THR B O 1
ATOM 8455 N N . LEU B 1 533 ? -53.538 -6.195 -33.105 1 39.214 513 LEU B N 1
ATOM 8456 C CA . LEU B 1 533 ? -53.449 -5.073 -34.068 1 37.336 513 LEU B CA 1
ATOM 8457 C C . LEU B 1 533 ? -53.596 -5.587 -35.503 1 36.456 513 LEU B C 1
ATOM 8458 O O . LEU B 1 533 ? -54.224 -4.881 -36.295 1 37.716 513 LEU B O 1
ATOM 8463 N N . VAL B 1 534 ? -53.111 -6.773 -35.844 1 35.793 514 VAL B N 1
ATOM 8464 C CA . VAL B 1 534 ? -53.316 -7.319 -37.221 1 41.858 514 VAL B CA 1
ATOM 8465 C C . VAL B 1 534 ? -54.834 -7.461 -37.452 1 42.677 514 VAL B C 1
ATOM 8466 O O . VAL B 1 534 ? -55.296 -7.195 -38.566 1 41.35 514 VAL B O 1
ATOM 8470 N N . GLU B 1 535 ? -55.584 -7.824 -36.414 1 47.599 515 GLU B N 1
ATOM 8471 C CA . GLU B 1 535 ? -57.048 -8.051 -36.512 1 52.646 515 GLU B CA 1
ATOM 8472 C C . GLU B 1 535 ? -57.749 -6.695 -36.689 1 56.502 515 GLU B C 1
ATOM 8473 O O . GLU B 1 535 ? -58.641 -6.597 -37.553 1 60.87 515 GLU B O 1
ATOM 8479 N N . SER B 1 536 ? -57.351 -5.676 -35.922 1 49.482 516 SER B N 1
ATOM 8480 C CA . SER B 1 536 ? -58.139 -4.43 -35.726 1 44.714 516 SER B CA 1
ATOM 8481 C C . SER B 1 536 ? -57.671 -3.285 -36.646 1 48.444 516 SER B C 1
ATOM 8482 O O . SER B 1 536 ? -58.469 -2.361 -36.89 1 50.438 516 SER B O 1
ATOM 8485 N N . LEU B 1 537 ? -56.441 -3.314 -37.157 1 43.418 517 LEU B N 1
ATOM 8486 C CA . LEU B 1 537 ? -55.914 -2.18 -37.97 1 44.297 517 LEU B CA 1
ATOM 8487 C C . LEU B 1 537 ? -56.488 -2.223 -39.385 1 46.038 517 LEU B C 1
ATOM 8488 O O . LEU B 1 537 ? -56.72 -3.283 -39.966 1 43.736 517 LEU B O 1
ATOM 8493 N N . PRO B 1 538 ? -56.623 -1.051 -40.03 1 43.711 518 PRO B N 1
ATOM 8494 C CA . PRO B 1 538 ? -56.942 -0.999 -41.45 1 45.01 518 PRO B CA 1
ATOM 8495 C C . PRO B 1 538 ? -55.71 -1.351 -42.281 1 49.031 518 PRO B C 1
ATOM 8496 O O . PRO B 1 538 ? -54.615 -1.198 -41.763 1 47.246 518 PRO B O 1
ATOM 8500 N N . SER B 1 539 ? -55.905 -1.754 -43.535 1 40.455 519 SER B N 1
ATOM 8501 C CA . SER B 1 539 ? -54.795 -1.949 -44.5 1 41.188 519 SER B CA 1
ATOM 8502 C C . SER B 1 539 ? -54.081 -0.603 -44.689 1 39.529 519 SER B C 1
ATOM 8503 O O . SER B 1 539 ? -54.712 0.438 -44.464 1 36.482 519 SER B O 1
ATOM 8506 N N . THR B 1 540 ? -52.791 -0.622 -45.044 1 41.287 520 THR B N 1
ATOM 8507 C CA . THR B 1 540 ? -52.042 0.602 -45.444 1 38.278 520 THR B CA 1
ATOM 8508 C C . THR B 1 540 ? -52.799 1.267 -46.612 1 45.339 520 THR B C 1
ATOM 8509 O O . THR B 1 540 ? -53.006 2.501 -46.571 1 42.566 520 THR B O 1
ATOM 8513 N N . TYR B 1 541 ? -53.24 0.461 -47.583 1 42.342 521 TYR B N 1
ATOM 8514 C CA . TYR B 1 541 ? -54.006 0.934 -48.768 1 50.187 521 TYR B CA 1
ATOM 8515 C C . TYR B 1 541 ? -55.213 1.755 -48.303 1 44.087 521 TYR B C 1
ATOM 8516 O O . TYR B 1 541 ? -55.417 2.859 -48.807 1 49.727 521 TYR B O 1
ATOM 8525 N N . ASP B 1 542 ? -55.992 1.237 -47.365 1 43.586 522 ASP B N 1
ATOM 8526 C CA . ASP B 1 542 ? -57.24 1.896 -46.914 1 41.378 522 ASP B CA 1
ATOM 8527 C C . ASP B 1 542 ? -56.921 3.175 -46.141 1 47.49 522 ASP B C 1
ATOM 8528 O O . ASP B 1 542 ? -57.671 4.164 -46.3 1 46.88 522 ASP B O 1
ATOM 8533 N N . LEU B 1 543 ? -55.873 3.189 -45.315 1 43.375 523 LEU B N 1
ATOM 8534 C CA . LEU B 1 543 ? -55.485 4.442 -44.624 1 42.744 523 LEU B CA 1
ATOM 8535 C C . LEU B 1 543 ? -55.023 5.461 -45.67 1 34.746 523 LEU B C 1
ATOM 8536 O O . LEU B 1 543 ? -55.388 6.61 -45.538 1 41.474 523 LEU B O 1
ATOM 8541 N N . LEU B 1 544 ? -54.271 5.046 -46.683 1 38.26 524 LEU B N 1
ATOM 8542 C CA . LEU B 1 544 ? -53.78 5.959 -47.749 1 40.261 524 LEU B CA 1
ATOM 8543 C C . LEU B 1 544 ? -54.968 6.542 -48.535 1 48.682 524 LEU B C 1
ATOM 8544 O O . LEU B 1 544 ? -54.98 7.76 -48.763 1 44.208 524 LEU B O 1
ATOM 8549 N N . ARG B 1 545 ? -55.942 5.71 -48.919 1 54.978 525 ARG B N 1
ATOM 8550 C CA . ARG B 1 545 ? -57.161 6.157 -49.657 1 59.254 525 ARG B CA 1
ATOM 8551 C C . ARG B 1 545 ? -57.897 7.207 -48.815 1 51.537 525 ARG B C 1
ATOM 8552 O O . ARG B 1 545 ? -58.335 8.22 -49.386 1 59.53 525 ARG B O 1
ATOM 8560 N N . GLN B 1 546 ? -57.993 7.022 -47.503 1 50.929 526 GLN B N 1
ATOM 8561 C CA . GLN B 1 546 ? -58.662 8.015 -46.617 1 50.155 526 GLN B CA 1
ATOM 8562 C C . GLN B 1 546 ? -57.84 9.311 -46.535 1 55.298 526 GLN B C 1
ATOM 8563 O O . GLN B 1 546 ? -58.433 10.406 -46.609 1 53.668 526 GLN B O 1
ATOM 8569 N N . LEU B 1 547 ? -56.527 9.203 -46.332 1 48.036 527 LEU B N 1
ATOM 8570 C CA . LEU B 1 547 ? -55.645 10.385 -46.142 1 45.417 527 LEU B CA 1
ATOM 8571 C C . LEU B 1 547 ? -55.666 11.265 -47.4 1 44.942 527 LEU B C 1
ATOM 8572 O O . LEU B 1 547 ? -55.815 12.492 -47.259 1 48.098 527 LEU B O 1
ATOM 8577 N N . HIS B 1 548 ? -55.533 10.652 -48.577 1 45.904 528 HIS B N 1
ATOM 8578 C CA . HIS B 1 548 ? -55.389 11.345 -49.879 1 48.291 528 HIS B CA 1
ATOM 8579 C C . HIS B 1 548 ? -56.765 11.61 -50.507 1 55.777 528 HIS B C 1
ATOM 8580 O O . HIS B 1 548 ? -56.786 11.892 -51.707 1 54.34 528 HIS B O 1
ATOM 8587 N N . GLY B 1 549 ? -57.848 11.593 -49.717 1 65.037 529 GLY B N 1
ATOM 8588 C CA . GLY B 1 549 ? -59.216 11.941 -50.16 1 67.547 529 GLY B CA 1
ATOM 8589 C C . GLY B 1 549 ? -59.728 10.949 -51.186 1 67.687 529 GLY B C 1
ATOM 8590 O O . GLY B 1 549 ? -58.937 10.297 -51.88 1 69.87 529 GLY B O 1
#

Foldseek 3Di:
DLFWAEEEEEEFFLLRLLLLLLCLLLVVLRHAYAYEYADFQLKFWAFQLCCQLGVVSSVHDPLRLCLQWLKFKAFWEKEACLFHDDAFAPFFDADPLRDGLIFTQGPFDFDAFPPHTLLQLVQQCVVVVNDPDFSRLLTFLVVLCLVLLFGQAFLVRHGNGGITMMGRSRSSRVVSVCCSVVPSVHHYHHFAFDDFDADPVLHTQFTATPVGDTGGTLAYEYPVAQVLCPVCVSSVFDFDQVCLLPQFFKKKKFKAFDDCVVPPWRNHWYWTDRQFATKIWGDGFRITRMMGTGHCVFPPPVRSVVSRCVRVVHDPVPTDMDMDGARAGATPFQDDQRYHYAANSGHDDPCPPSCRSVRSSLLSVLCSVLPDGSVPPVVSRVVSRVLSNVLRVVVSLLVLLLLCLANDPNHPNSVVSVPRDRDPVSVVQLLCQQLQHFRQAQPDDDCCQSNPSCSCSVRVQGRSSCCSRCSSSPNHHPHRNVVVVVCVVSSVVSVVVSVVSVVSSVVCSVRGHRSNVSSCSSNVD/DLFWAEEEEEEFFLLRLLLLLLCLLLVVPRHAAEYEYADDDDAFQLKFWAFQLCCVLGVVSSVHDPLRLCLQFLKFKAFWEKEACLFDDDAFAPFFDADPVGDGLIFTQGPFDFDAFPNHTLLQLVQQCVQVVNDPDFSRLLTFLVVLCLVLLFGQAFLVRHGNGGITMMGRSRSSRVVSVCCSVVPRVHHYHHFAFDDFDADPVLHTQWTQTPVRDTGGTLAYEYPPAQVLCPVCVSSVQDFDQVCLLPQFFKKKKHKAFDDCVVPPWRNHWYWTQRQFATKIWGDGPRITRMMGTGHCVFAPPVRSLVSRCVRVVHDSVPGRIDMDGARAGATPFQQDQRYHYAFNSGHDDDCPPSCRSVSSSLLSVLCSVLPDGSVVPVVSRVVSRVLSNCLRVVVSLLVLCLLCLRNDPNGPNSVVSVVRDRDPVSVVQLVCQQQQHFRQAAVCCSVSCRCSVRVQGRSSCSSRCSSSPNHHVHRNVVVVVCPVSSVVSVVSSVVSVVSSVVCSVRGHRSNVSSVSSND

Radius of gyration: 31.41 Å; Cα contacts (8 Å, |Δi|>4): 2276; chains: 2; bounding box: 62×70×99 Å